Protein 4E6W (pdb70)

Nearest PDB structures (foldseek):
  4e6w-assembly1_B  TM=1.003E+00  e=3.455E-70  Escherichia coli O6
  4e6w-assembly1_A  TM=1.002E+00  e=1.291E-66  Escherichia coli O6
  3o3v-assembly3_C  TM=1.001E+00  e=1.447E-66  Escherichia coli IHE3034
  7mdf-assembly1_A-2  TM=9.915E-01  e=4.225E-62  Escherichia coli CFT073
  7mdc-assembly1_A  TM=9.924E-01  e=1.251E-61  Escherichia coli

Foldseek 3Di:
DDLLCLVVVLCVVFQFQWKWKWKDFLRDIDIDTDHALEPVVRHGTDQLAKFWQAQLLQLLLLLLQLLCVLVVLDDQADWLCVQLVLAWEDEPPGTATDGLVLLQFQQQQFDQCVQVQLCCVRVSRHHTYGNDHRLAAHDDHLLSSLSSQSSSCSSVVHHSFVSSVVVPCVVLVFPQKTQDQWDDDRPNYRFFWAPPPHIDGPRPDIRRNSSSSRTGIMHGPVSVVSVLCCLLPVPVPDPSSSSSSVQQQDFDQSYDADPVGNWGRGSSWIQDPVVASKIKDWRFDNGWIKIWIAGNVRSIIMIMITRGGGPSRHCSNVQSVCCVPPVHD/DDPLCLVVVLCVVFQFQWKWKWKDFQRDIDIDTDHALEDVVRHGTDQLAKFWQAQLLQLLLLLLVLLCVLVVLDDQAAWLCVLLVLAWEDEDPGTATEGLVLLQFQQAQFDQVVQVQQQPQPDLRRSCHHTYGNDHRLAAHDDHLLSSLSSQSSSCSSVVHHSFVSSVVVPCVVLVQPQKTQDQKQDDRPNYGFFFAPPVHTDTDRNDIGHNSSSSSIGIMGGVVSVVSVLVCLLPVPVPPPSSSSSSVQQQDFDQSYDADPVGNWGRGRSWTADPDLASKIKDKRFDNGKIKIWIAHNVRRIIMIMITRGGGPSRHCSVVQSVVCVPPVHD/DDVLCLVVVLCVVQVFQWKWKWKDFQRDIDIDTDHALEVVVRHGTDQLAKFWQAQLLQLLLLLLVLLCVLVVLDDQADWLCVLLVLQWEPEDPGTATDGLVLLQFQQAQFDQVVQVQQQPAPACSVSNHYGYGNDHRLAAHDDHLLSSLSSQSSSCSSVVHHSFVSSCVVPCPVLVQVQKTQDQKPDDRPNYGFFAEVCRDTDPPDIGHNSSSSSIGIMGGPVSVVSVLVCLLDVPVPDPSSVSSSVQQQDFDQSHDADPPGNFGRGSSWTADPVVASKIKDKRFDNGKIKIWIAGNVRRIIMIMIGGYGGPSRHCSRVQSVCCVVPVHD

Radius of gyration: 37.97 Å; Cα contacts (8 Å, |Δi|>4): 2290; chains: 3; bounding box: 88×97×99 Å

Solvent-accessible surface area: 39982 Å² total; per-residue (Å²): 96,162,21,49,68,0,0,83,66,44,25,115,86,5,138,6,17,0,0,2,0,1,5,9,39,144,71,105,80,96,70,6,46,64,32,48,5,27,60,97,81,154,115,58,12,62,66,81,6,6,2,8,0,2,13,3,0,0,3,0,0,0,0,0,0,2,2,4,38,71,70,45,155,3,159,57,60,34,60,4,73,76,30,3,64,68,3,122,4,33,59,148,79,157,97,24,91,6,42,0,23,12,0,0,19,0,6,0,2,4,20,168,74,1,60,82,100,0,81,95,7,0,119,54,0,85,109,25,98,11,102,9,42,35,18,32,94,69,36,84,15,8,0,0,0,1,0,0,2,22,0,0,57,83,32,39,70,93,46,12,19,88,2,1,28,81,62,0,5,53,49,10,35,1,49,42,9,49,1,3,117,25,90,82,162,32,115,68,63,2,26,2,8,103,86,39,218,53,62,77,65,29,46,162,78,97,34,33,111,44,2,2,6,0,5,18,0,0,0,5,3,30,6,0,5,56,2,1,44,12,2,20,101,56,177,95,14,81,60,51,13,91,80,0,0,45,42,0,38,148,21,28,44,69,5,26,12,46,40,92,52,2,24,23,6,0,0,0,1,61,15,4,85,6,64,26,60,3,2,20,9,23,1,72,9,58,16,2,1,1,3,2,0,0,14,33,100,65,70,0,0,0,0,0,0,1,0,0,41,11,107,69,0,56,56,0,4,1,5,0,0,1,48,36,44,40,48,62,70,113,46,20,49,70,0,0,80,70,45,24,113,92,4,136,7,15,0,0,2,0,1,5,9,41,143,72,106,80,97,108,7,50,60,34,49,2,28,52,98,79,154,102,61,10,69,67,89,7,7,2,3,0,2,15,3,0,0,3,0,0,0,0,0,0,2,1,4,38,73,72,46,156,3,158,59,59,35,64,3,73,80,28,5,60,74,3,98,3,38,60,146,71,140,98,20,89,5,40,0,23,12,0,0,18,0,7,1,3,5,17,166,68,1,56,76,82,0,47,101,105,111,70,11,2,96,31,0,83,98,17,100,14,100,9,37,36,20,27,92,73,37,85,16,10,0,1,0,1,0,0,2,21,0,0,54,80,36,38,69,94,45,12,24,88,3,1,25,81,55,0,7,132,82,24,44,4,115,42,9,53,1,3,122,11,119,76,161,37,115,70,56,2,25,0,3,103,80,42,213,42,76,70,77,38,29,167,68,81,33,5,118,39,2,3,7,0,4,10,0,1,0,5,2,37,8,0,7,62,1,0,45,9,3,17,71,59,126,105,26,89,60,39,10,99,83,0,0,42,39,0,33,154,20,31,44,73,5,29,10,45,37,89,48,1,25,22,6,0,0,0,1,62,16,4,82,6,63,25,58,4,3,20,10,22,1,74,6,54,13,2,2,1,4,3,0,0,12,33,94,64,71,1,1,0,0,0,0,0,0,0,42,7,107,60,1,59,56,0,5,2,6,0,0,1,50,35,44,40,49,56,70,110,45,22,48,72,0,0,82,67,42,25,110,88,4,116,6,18,0,0,2,0,1,5,10,39,144,75,104,80,93,110,5,48,63,33,49,5,31,78,98,34,147,105,61,11,70,67,90,7,5,2,6,0,2,14,3,0,0,3,0,0,0,0,0,0,2,2,5,36,70,70,38,152,1,147,56,59,35,65,4,68,81,29,5,65,70,2,116,5,39,65,154,76,157,97,20,95,6,42,0,23,12,0,0,18,0,6,1,2,5,18,157,62,3,53,51,140,0,46,92,100,122,71,5,1,95,62,3,91,102,46,100,13,101,24,39,34,31,44,111,71,42,82,10,8,0,1,0,1,0,0,2,22,0,0,58,85,32,37,72,99,46,12,22,87,2,1,25,83,60,0,9,128,83,22,44,2,110,45,7,51,0,2,111,9,80,52,64,33,100,69,61,2,27,0,10,92,98,93,87,77,75,30,40,108,68,71,33,5,114,43,1,3,7,0,4,10,0,0,0,5,3,39,7,0,7,64,1,1,46,9,3,21,97,54,196,104,18,76,58,50,9,95,82,0,0,50,38,0,34,150,20,29,83,120,18,81,66,57,115,141,70,175,58,36,7,0,0,0,1,61,16,31,128,118,124,25,59,32,2,28,9,22,1,68,6,60,14,2,1,0,3,4,0,0,15,37,105,61,70,1,0,0,0,0,0,0,0,0,44,9,113,62,0,70,91,0,4,33,5,0,10,45,49,35,85,92,49,139,98

Secondary structure (DSSP, 8-state):
--HHHHHHHHHHHHT-SEEEEEEEETTEEEEEEEEEEETTTTEEP-TT-BEE-GGGGHHHHHHHHHHHHHHTS--TTSBGGGT-TT---EETTEE---BHHHHHTT-S---THHHHHH--HHHHTTT-B-SS-TTS-----TTHHHHHHHHHHHHHSS-HHHHIIIIIIHHHT-TT-EE-SSS---TTBPPPB--SSS--B-TTSPPPGGGIIIIIEEE-HHHHHHHHHHHH--TTS-HHHHHHHHHHT----SS--BTTB--EE-SS-EEE-TTS-EEEEEEEETTEEEEEEEEGGGTEEEEEEESB--HHHHHHHHHHHHHHHHS--/--HHHHHHHHHHHHT-SEEEEEEEETTEEEEEEEEEEETTTTEEP-TT-BEE-GGGGHHHHHHHHHHHHHTTS--TTSBGGGTSTT--EEETTEEPP-BHHHHHTT-S---THHHHHHS----HHHHSTTEE-SS-TTS-----THHHHHHHHHHHHHHSS-HHHHIIIIIIHHHT-TT-EE--SS---TTBPPPB--SSS--B-TTSPPPGGGHHHH-EEE-HHHHHHHHHHHH--TTS-HHHHHHHHHHT-----S---SS---EE-SSSEEE-TTS-EEEEEEEETTEEEEEEEEGGGTEEEEEEESB--HHHHHHHHHHHHHHHHS--/--HHHHHHHHHHHHT-SEEEEEEEETTEEEEEEEEEEETTTTEE--TT-BEE-GGGGHHHHHHHHHHHHHTTS--TTSBGGGT-TT--EEETTEEPP-BHHHHHTT-S---TTHHHHHS----HHHHSTTEE-SS-TTS-----THHHHHHHHHHHHHHSS-HHHHIIIIIIHHHT-TT-EE--SS---TTBPPPB-----B-TTSPPPGGGHHHH-EEE-HHHHHHHHHHHH--TTS-HHHHHHHHHHT----SS---SS---EE-SSSEEE-TTS-EEEEEEEETTEEEEEEEEGGGTEEEEEEESB--HHHHHHHHHHHHHHHHS--

InterPro domains:
  IPR001466 Beta-lactamase-related [PF00144] (45-355)
  IPR001586 Beta-lactamase, class-C active site [PS00336] (91-98)
  IPR012338 Beta-lactamase/transpeptidase-like [G3DSA:3.40.710.10] (41-376)
  IPR012338 Beta-lactamase/transpeptidase-like [SSF56601] (40-357)
  IPR050491 Beta-lactamase AmpC-like [PTHR46825] (40-356)

B-factor: mean 27.42, std 18.65, range [2.0, 95.78]

Sequence (991 aa):
ERLSTLIHQRMQEAKVPALSVSVTIKGVRQRFVYGVADVASQKANTLDTVYELGSMSKAFTGLVVQILIQEGRLRQGDDIITYLPEMRLNYQGKPASLTVADFLYHTSGLPFSTLARLEAVAQQLRNENLLFAPGAKFSYASANYDVLGAVIENVTGKTFTEVIAERLTQPLGMSATVAVKGDEIIVNKASGYKLGFGKPVLFHAPLARNHVPAAYIHSTLPDMEIWIDAWLHRKALPATLREAMSNSWRGNSDVPLAADNRILYASGWFIDQNQGPYISHGGQNPNFSSCIALRPDQQIGIVALANMNSNLILQLCADIDNYLRIGKYERLSTLIHQRMQEAKVPALSVSVTIKGVRQRFVYGVADVASQKANTLDTVYELGSMSKAFTGLVVQILIQEGRLRQGDDIITYLPEMRLNYQGKPASLTVADFLYHTSGLPFSTLARLENPSAVAQQLRNENLLFAPGAKFSYASANYDVLGAVIENVTGKTFTEVIAERLTQPLGMSATVAVKGDEIIVNKASGYKLGFGKPVLFHAPLARNHVPAAYIHSTLPDMEIWIDAWLHRKALPATLREAMSNSWRGNSDVPLAADNRILYASGWFIDQNQGPYISHGGQNPNFSSCIALRPDQQIGIVALANMNSNLILQLCADIDNYLRIGKYERLSTLIHQRMQEAKVPALSVSVTIKGVRQRFVYGVADVASQKANTLDTVYELGSMSKAFTGLVVQILIQEGRLRQGDDIITYLPEMRLNYQGKPASLTVADFLYHTSGLPFSTLARLENPSAVAQQLRNENLLFAPGAKFSYASANYDVLGAVIENVTGKTFTEVIAERLTQPLGMSATVAVKGDEIIVNKASGYKLGKPVLFHAPLARNHVPAAYIHSTLPDMEIWIDAWLHRKALPATLREAMSNSWRGNSDVPLAADNRILYASGWFIDQNQGPYISHGGQNPNFSSCIALRPDQQIGIVALANMNSNLILQLCADIDNYLRIGKY

Organism: Escherichia coli O6:H1 (strain CFT073 / ATCC 700928 / UPEC) (NCBI:txid199310)

Structure (mmCIF, N/CA/C/O backbone):
data_4E6W
#
_entry.id   4E6W
#
_cell.length_a   104.490
_cell.length_b   149.360
_cell.length_c   88.240
_cell.angle_alpha   90.00
_cell.angle_beta   124.21
_cell.angle_gamma   90.00
#
_symmetry.space_group_name_H-M   'C 1 2 1'
#
loop_
_entity.id
_entity.type
_entity.pdbx_description
1 polymer 'ClbP peptidase'
2 non-polymer 'M-AMINOPHENYLBORONIC ACID'
3 non-polymer 'PHOSPHATE ION'
4 water water
#
loop_
_atom_site.group_PDB
_atom_site.id
_atom_site.type_symbol
_atom_site.label_atom_id
_atom_site.label_alt_id
_atom_site.label_comp_id
_atom_site.label_asym_id
_atom_site.label_entity_id
_atom_site.label_seq_id
_atom_site.pdbx_PDB_ins_code
_atom_site.Cartn_x
_atom_site.Cartn_y
_atom_site.Cartn_z
_atom_site.occupancy
_atom_site.B_iso_or_equiv
_atom_site.auth_seq_id
_atom_site.auth_comp_id
_atom_site.auth_asym_id
_atom_site.auth_atom_id
_atom_site.pdbx_PDB_model_num
ATOM 1 N N . GLU A 1 1 ? 17.513 -34.951 -50.530 1.00 40.93 41 GLU A N 1
ATOM 2 C CA . GLU A 1 1 ? 18.685 -35.842 -50.206 1.00 40.64 41 GLU A CA 1
ATOM 3 C C . GLU A 1 1 ? 19.429 -35.310 -48.994 1.00 39.42 41 GLU A C 1
ATOM 4 O O . GLU A 1 1 ? 20.171 -36.024 -48.303 1.00 40.08 41 GLU A O 1
ATOM 6 N N . ARG A 1 2 ? 19.238 -34.024 -48.763 1.00 38.14 42 ARG A N 1
ATOM 7 C CA . ARG A 1 2 ? 19.875 -33.330 -47.659 1.00 36.29 42 ARG A CA 1
ATOM 8 C C . ARG A 1 2 ? 18.839 -32.962 -46.581 1.00 32.45 42 ARG A C 1
ATOM 9 O O . ARG A 1 2 ? 17.704 -32.585 -46.883 1.00 31.26 42 ARG A O 1
ATOM 17 N N . LEU A 1 3 ? 19.234 -33.083 -45.320 1.00 28.61 43 LEU A N 1
ATOM 18 C CA . LEU A 1 3 ? 18.333 -32.746 -44.226 1.00 25.64 43 LEU A CA 1
ATOM 19 C C . LEU A 1 3 ? 17.817 -31.322 -44.417 1.00 24.80 43 LEU A C 1
ATOM 20 O O . LEU A 1 3 ? 16.614 -31.080 -44.323 1.00 23.42 43 LEU A O 1
ATOM 25 N N . SER A 1 4 ? 18.730 -30.410 -44.738 1.00 23.43 44 SER A N 1
ATOM 26 C CA . SER A 1 4 ? 18.399 -29.025 -44.985 1.00 25.40 44 SER A CA 1
ATOM 27 C C . SER A 1 4 ? 17.375 -28.878 -46.111 1.00 24.25 44 SER A C 1
ATOM 28 O O . SER A 1 4 ? 16.425 -28.126 -45.998 1.00 25.49 44 SER A O 1
ATOM 31 N N . THR A 1 5 ? 17.531 -29.636 -47.180 1.00 24.43 45 THR A N 1
ATOM 32 C CA . THR A 1 5 ? 16.485 -29.696 -48.206 1.00 23.84 45 THR A CA 1
ATOM 33 C C . THR A 1 5 ? 15.147 -30.148 -47.673 1.00 21.69 45 THR A C 1
ATOM 34 O O . THR A 1 5 ? 14.130 -29.518 -47.945 1.00 21.86 45 THR A O 1
ATOM 38 N N . LEU A 1 6 ? 15.149 -31.236 -46.909 1.00 20.35 46 LEU A N 1
ATOM 39 C CA . LEU A 1 6 ? 13.908 -31.796 -46.318 1.00 19.56 46 LEU A CA 1
ATOM 40 C C . LEU A 1 6 ? 13.176 -30.758 -45.484 1.00 18.47 46 LEU A C 1
ATOM 41 O O . LEU A 1 6 ? 11.979 -30.476 -45.667 1.00 18.52 46 LEU A O 1
ATOM 46 N N . ILE A 1 7 ? 13.903 -30.172 -44.551 1.00 17.60 47 ILE A N 1
ATOM 47 C CA . ILE A 1 7 ? 13.262 -29.269 -43.597 1.00 17.40 47 ILE A CA 1
ATOM 48 C C . ILE A 1 7 ? 12.753 -28.037 -44.344 1.00 16.94 47 ILE A C 1
ATOM 49 O O . ILE A 1 7 ? 11.612 -27.620 -44.179 1.00 15.17 47 ILE A O 1
ATOM 54 N N . HIS A 1 8 ? 13.595 -27.480 -45.205 1.00 17.95 48 HIS A N 1
ATOM 55 C CA . HIS A 1 8 ? 13.202 -26.300 -45.963 1.00 20.05 48 HIS A CA 1
ATOM 56 C C . HIS A 1 8 ? 12.030 -26.593 -46.929 1.00 20.06 48 HIS A C 1
ATOM 57 O O . HIS A 1 8 ? 11.112 -25.786 -47.084 1.00 20.36 48 HIS A O 1
ATOM 64 N N . GLN A 1 9 ? 12.080 -27.745 -47.584 1.00 20.50 49 GLN A N 1
ATOM 65 C CA . GLN A 1 9 ? 10.971 -28.199 -48.429 1.00 22.96 49 GLN A CA 1
ATOM 66 C C . GLN A 1 9 ? 9.661 -28.237 -47.638 1.00 21.77 49 GLN A C 1
ATOM 67 O O . GLN A 1 9 ? 8.662 -27.692 -48.089 1.00 22.34 49 GLN A O 1
ATOM 73 N N . ARG A 1 10 ? 9.674 -28.901 -46.472 1.00 19.61 50 ARG A N 1
ATOM 74 C CA . ARG A 1 10 ? 8.487 -29.057 -45.615 1.00 17.45 50 ARG A CA 1
ATOM 75 C C . ARG A 1 10 ? 8.020 -27.734 -45.078 1.00 16.02 50 ARG A C 1
ATOM 76 O O . ARG A 1 10 ? 6.812 -27.479 -44.993 1.00 16.89 50 ARG A O 1
ATOM 84 N N . MET A 1 11 ? 8.951 -26.846 -44.745 1.00 15.38 51 MET A N 1
ATOM 85 C CA . MET A 1 11 ? 8.494 -25.514 -44.345 1.00 15.93 51 MET A CA 1
ATOM 86 C C . MET A 1 11 ? 7.749 -24.768 -45.451 1.00 16.94 51 MET A C 1
ATOM 87 O O . MET A 1 11 ? 6.768 -24.082 -45.168 1.00 16.89 51 MET A O 1
ATOM 92 N N . GLN A 1 12 ? 8.231 -24.843 -46.696 1.00 18.10 52 GLN A N 1
ATOM 93 C CA . GLN A 1 12 ? 7.501 -24.196 -47.811 1.00 21.64 52 GLN A CA 1
ATOM 94 C C . GLN A 1 12 ? 6.148 -24.876 -47.986 1.00 21.47 52 GLN A C 1
ATOM 95 O O . GLN A 1 12 ? 5.139 -24.208 -48.158 1.00 19.44 52 GLN A O 1
ATOM 101 N N . GLU A 1 13 ? 6.121 -26.210 -47.936 1.00 21.94 53 GLU A N 1
ATOM 102 C CA . GLU A 1 13 ? 4.834 -26.879 -48.116 1.00 23.91 53 GLU A CA 1
ATOM 103 C C . GLU A 1 13 ? 3.830 -26.420 -47.064 1.00 23.29 53 GLU A C 1
ATOM 104 O O . GLU A 1 13 ? 2.670 -26.237 -47.367 1.00 24.52 53 GLU A O 1
ATOM 110 N N . ALA A 1 14 ? 4.279 -26.253 -45.823 1.00 21.90 54 ALA A N 1
ATOM 111 C CA . ALA A 1 14 ? 3.379 -25.931 -44.711 1.00 20.44 54 ALA A CA 1
ATOM 112 C C . ALA A 1 14 ? 2.934 -24.465 -44.669 1.00 19.61 54 ALA A C 1
ATOM 113 O O . ALA A 1 14 ? 1.968 -24.155 -43.988 1.00 17.41 54 ALA A O 1
ATOM 115 N N . LYS A 1 15 ? 3.668 -23.564 -45.335 1.00 19.21 55 LYS A N 1
ATOM 116 C CA . LYS A 1 15 ? 3.319 -22.126 -45.358 1.00 18.59 55 LYS A CA 1
ATOM 117 C C . LYS A 1 15 ? 3.393 -21.477 -43.977 1.00 18.11 55 LYS A C 1
ATOM 118 O O . LYS A 1 15 ? 2.692 -20.505 -43.709 1.00 17.88 55 LYS A O 1
ATOM 124 N N . VAL A 1 16 ? 4.254 -21.999 -43.101 1.00 15.93 56 VAL A N 1
ATOM 125 C CA . VAL A 1 16 ? 4.495 -21.357 -41.823 1.00 15.00 56 VAL A CA 1
ATOM 126 C C . VAL A 1 16 ? 5.407 -20.150 -41.971 1.00 13.55 56 VAL A C 1
ATOM 127 O O . VAL A 1 16 ? 6.428 -20.228 -42.627 1.00 13.13 56 VAL A O 1
ATOM 131 N N . PRO A 1 17 ? 5.024 -19.024 -41.359 1.00 12.70 57 PRO A N 1
ATOM 132 C CA . PRO A 1 17 ? 5.873 -17.854 -41.496 1.00 14.04 57 PRO A CA 1
ATOM 133 C C . PRO A 1 17 ? 7.265 -18.072 -40.884 1.00 13.78 57 PRO A C 1
ATOM 134 O O . PRO A 1 17 ? 8.246 -17.620 -41.465 1.00 15.17 57 PRO A O 1
ATOM 138 N N . ALA A 1 18 ? 7.339 -18.711 -39.720 1.00 12.78 58 ALA A N 1
ATOM 139 C CA . ALA A 1 18 ? 8.633 -19.013 -39.069 1.00 11.39 58 ALA A CA 1
ATOM 140 C C . ALA A 1 18 ? 8.692 -20.492 -38.698 1.00 11.91 58 ALA A C 1
ATOM 141 O O . ALA A 1 18 ? 7.701 -21.076 -38.235 1.00 11.00 58 ALA A O 1
ATOM 143 N N . LEU A 1 19 ? 9.855 -21.093 -38.887 1.00 11.57 59 LEU A N 1
ATOM 144 C CA . LEU A 1 19 ? 10.071 -22.447 -38.435 1.00 11.93 59 LEU A CA 1
ATOM 145 C C . LEU A 1 19 ? 11.435 -22.521 -37.788 1.00 12.17 59 LEU A C 1
ATOM 146 O O . LEU A 1 19 ? 12.441 -22.070 -38.383 1.00 12.87 59 LEU A O 1
ATOM 151 N N . SER A 1 20 ? 11.468 -23.135 -36.606 1.00 9.79 60 SER A N 1
ATOM 152 C CA . SER A 1 20 ? 12.703 -23.401 -35.905 1.00 10.06 60 SER A CA 1
ATOM 153 C C . SER A 1 20 ? 12.816 -24.890 -35.582 1.00 9.57 60 SER A C 1
ATOM 154 O O . SER A 1 20 ? 11.921 -25.457 -34.983 1.00 9.60 60 SER A O 1
ATOM 157 N N . VAL A 1 21 ? 13.922 -25.504 -35.968 1.00 7.99 61 VAL A N 1
ATOM 158 C CA . VAL A 1 21 ? 14.095 -26.919 -35.798 1.00 9.04 61 VAL A CA 1
ATOM 159 C C . VAL A 1 21 ? 15.479 -27.165 -35.228 1.00 8.73 61 VAL A C 1
ATOM 160 O O . VAL A 1 21 ? 16.453 -26.548 -35.630 1.00 8.41 61 VAL A O 1
ATOM 164 N N . SER A 1 22 ? 15.550 -28.083 -34.279 1.00 8.63 62 SER A N 1
ATOM 165 C CA . SER A 1 22 ? 16.835 -28.529 -33.799 1.00 8.94 62 SER A CA 1
ATOM 166 C C . SER A 1 22 ? 16.902 -30.065 -33.838 1.00 8.88 62 SER A C 1
ATOM 167 O O . SER A 1 22 ? 15.978 -30.753 -33.400 1.00 8.90 62 SER A O 1
ATOM 170 N N . VAL A 1 23 ? 18.006 -30.589 -34.327 1.00 9.44 63 VAL A N 1
ATOM 171 C CA . VAL A 1 23 ? 18.164 -32.029 -34.492 1.00 11.33 63 VAL A CA 1
ATOM 172 C C . VAL A 1 23 ? 19.508 -32.472 -33.945 1.00 12.32 63 VAL A C 1
ATOM 173 O O . VAL A 1 23 ? 20.550 -31.965 -34.387 1.00 13.28 63 VAL A O 1
ATOM 177 N N . THR A 1 24 ? 19.485 -33.415 -33.012 1.00 12.50 64 THR A N 1
ATOM 178 C CA . THR A 1 24 ? 20.714 -33.936 -32.434 1.00 14.85 64 THR A CA 1
ATOM 179 C C . THR A 1 24 ? 20.814 -35.455 -32.623 1.00 16.26 64 THR A C 1
ATOM 180 O O . THR A 1 24 ? 19.815 -36.192 -32.528 1.00 18.16 64 THR A O 1
ATOM 184 N N . ILE A 1 25 ? 21.988 -35.905 -33.048 1.00 16.37 65 ILE A N 1
ATOM 185 C CA . ILE A 1 25 ? 22.233 -37.340 -33.226 1.00 15.98 65 ILE A CA 1
ATOM 186 C C . ILE A 1 25 ? 23.683 -37.618 -32.865 1.00 17.36 65 ILE A C 1
ATOM 187 O O . ILE A 1 25 ? 24.592 -36.994 -33.424 1.00 17.30 65 ILE A O 1
ATOM 192 N N . LYS A 1 26 ? 23.880 -38.519 -31.903 1.00 18.99 66 LYS A N 1
ATOM 193 C CA . LYS A 1 26 ? 25.227 -38.964 -31.521 1.00 19.78 66 LYS A CA 1
ATOM 194 C C . LYS A 1 26 ? 26.093 -37.785 -31.100 1.00 19.98 66 LYS A C 1
ATOM 195 O O . LYS A 1 26 ? 27.296 -37.753 -31.374 1.00 20.31 66 LYS A O 1
ATOM 201 N N . GLY A 1 27 ? 25.441 -36.842 -30.416 1.00 18.72 67 GLY A N 1
ATOM 202 C CA . GLY A 1 27 ? 26.051 -35.664 -29.824 1.00 18.97 67 GLY A CA 1
ATOM 203 C C . GLY A 1 27 ? 26.438 -34.613 -30.858 1.00 18.14 67 GLY A C 1
ATOM 204 O O . GLY A 1 27 ? 27.229 -33.741 -30.560 1.00 19.60 67 GLY A O 1
ATOM 205 N N . VAL A 1 28 ? 25.881 -34.713 -32.060 1.00 15.78 68 VAL A N 1
ATOM 206 C CA . VAL A 1 28 ? 26.050 -33.713 -33.081 1.00 15.17 68 VAL A CA 1
ATOM 207 C C . VAL A 1 28 ? 24.703 -33.007 -33.331 1.00 14.08 68 VAL A C 1
ATOM 208 O O . VAL A 1 28 ? 23.684 -33.663 -33.515 1.00 14.80 68 VAL A O 1
ATOM 212 N N . ARG A 1 29 ? 24.694 -31.680 -33.326 1.00 11.94 69 ARG A N 1
ATOM 213 C CA . ARG A 1 29 ? 23.411 -30.970 -33.316 1.00 12.38 69 ARG A CA 1
ATOM 214 C C . ARG A 1 29 ? 23.411 -29.933 -34.381 1.00 10.68 69 ARG A C 1
ATOM 215 O O . ARG A 1 29 ? 24.339 -29.132 -34.459 1.00 12.65 69 ARG A O 1
ATOM 223 N N . GLN A 1 30 ? 22.382 -29.951 -35.212 1.00 10.53 70 GLN A N 1
ATOM 224 C CA . GLN A 1 30 ? 22.198 -28.913 -36.223 1.00 9.90 70 GLN A CA 1
ATOM 225 C C . GLN A 1 30 ? 20.920 -28.139 -35.948 1.00 11.14 70 GLN A C 1
ATOM 226 O O . GLN A 1 30 ? 19.927 -28.739 -35.524 1.00 10.71 70 GLN A O 1
ATOM 232 N N . ARG A 1 31 ? 20.951 -26.834 -36.215 1.00 11.40 71 ARG A N 1
ATOM 233 C CA . ARG A 1 31 ? 19.817 -25.918 -35.995 1.00 13.06 71 ARG A CA 1
ATOM 234 C C . ARG A 1 31 ? 19.299 -25.404 -37.316 1.00 12.63 71 ARG A C 1
ATOM 235 O O . ARG A 1 31 ? 20.063 -25.161 -38.216 1.00 12.27 71 ARG A O 1
ATOM 243 N N . PHE A 1 32 ? 17.993 -25.239 -37.432 1.00 12.97 72 PHE A N 1
ATOM 244 C CA . PHE A 1 32 ? 17.460 -24.694 -38.673 1.00 14.57 72 PHE A CA 1
ATOM 245 C C . PHE A 1 32 ? 16.479 -23.616 -38.254 1.00 14.72 72 PHE A C 1
ATOM 246 O O . PHE A 1 32 ? 15.417 -23.922 -37.705 1.00 15.06 72 PHE A O 1
ATOM 254 N N . VAL A 1 33 ? 16.841 -22.359 -38.500 1.00 15.27 73 VAL A N 1
ATOM 255 C CA . VAL A 1 33 ? 16.003 -21.223 -38.093 1.00 16.92 73 VAL A CA 1
ATOM 256 C C . VAL A 1 33 ? 15.601 -20.447 -39.340 1.00 18.04 73 VAL A C 1
ATOM 257 O O . VAL A 1 33 ? 16.467 -19.882 -39.993 1.00 20.03 73 VAL A O 1
ATOM 261 N N . TYR A 1 34 ? 14.312 -20.447 -39.667 1.00 17.23 74 TYR A N 1
ATOM 262 C CA . TYR A 1 34 ? 13.825 -19.867 -40.915 1.00 17.90 74 TYR A CA 1
ATOM 263 C C . TYR A 1 34 ? 12.628 -18.945 -40.711 1.00 17.34 74 TYR A C 1
ATOM 264 O O . TYR A 1 34 ? 11.889 -19.074 -39.736 1.00 15.44 74 TYR A O 1
ATOM 273 N N . GLY A 1 35 ? 12.439 -18.022 -41.648 1.00 16.82 75 GLY A N 1
ATOM 274 C CA . GLY A 1 35 ? 11.249 -17.192 -41.680 1.00 16.43 75 GLY A CA 1
ATOM 275 C C . GLY A 1 35 ? 11.247 -15.985 -40.765 1.00 17.66 75 GLY A C 1
ATOM 276 O O . GLY A 1 35 ? 12.270 -15.612 -40.194 1.00 17.27 75 GLY A O 1
ATOM 277 N N . VAL A 1 36 ? 10.077 -15.367 -40.643 1.00 18.99 76 VAL A N 1
ATOM 278 C CA . VAL A 1 36 ? 9.902 -14.174 -39.826 1.00 18.93 76 VAL A CA 1
ATOM 279 C C . VAL A 1 36 ? 8.891 -14.418 -38.711 1.00 17.48 76 VAL A C 1
ATOM 280 O O . VAL A 1 36 ? 7.816 -14.968 -38.949 1.00 17.95 76 VAL A O 1
ATOM 284 N N . ALA A 1 37 ? 9.242 -14.015 -37.494 1.00 16.44 77 ALA A N 1
ATOM 285 C CA . ALA A 1 37 ? 8.345 -14.174 -36.356 1.00 16.68 77 ALA A CA 1
ATOM 286 C C . ALA A 1 37 ? 7.069 -13.368 -36.567 1.00 18.85 77 ALA A C 1
ATOM 287 O O . ALA A 1 37 ? 5.971 -13.835 -36.267 1.00 19.83 77 ALA A O 1
ATOM 289 N N . ASP A 1 38 ? 7.220 -12.154 -37.088 1.00 20.38 78 ASP A N 1
ATOM 290 C CA . ASP A 1 38 ? 6.078 -11.329 -37.460 1.00 20.92 78 ASP A CA 1
ATOM 291 C C . ASP A 1 38 ? 6.177 -10.957 -38.934 1.00 21.10 78 ASP A C 1
ATOM 292 O O . ASP A 1 38 ? 7.211 -10.468 -39.387 1.00 21.23 78 ASP A O 1
ATOM 297 N N . VAL A 1 39 ? 5.101 -11.181 -39.680 1.00 21.29 79 VAL A N 1
ATOM 298 C CA . VAL A 1 39 ? 5.111 -10.897 -41.119 1.00 21.51 79 VAL A CA 1
ATOM 299 C C . VAL A 1 39 ? 4.998 -9.393 -41.322 1.00 20.91 79 VAL A C 1
ATOM 300 O O . VAL A 1 39 ? 5.742 -8.822 -42.105 1.00 21.15 79 VAL A O 1
ATOM 304 N N . ALA A 1 40 ? 4.113 -8.757 -40.561 1.00 22.25 80 ALA A N 1
ATOM 305 C CA . ALA A 1 40 ? 3.753 -7.349 -40.828 1.00 24.13 80 ALA A CA 1
ATOM 306 C C . ALA A 1 40 ? 4.925 -6.439 -40.541 1.00 24.01 80 ALA A C 1
ATOM 307 O O . ALA A 1 40 ? 5.260 -5.602 -41.368 1.00 24.78 80 ALA A O 1
ATOM 309 N N . SER A 1 41 ? 5.554 -6.616 -39.386 1.00 23.65 81 SER A N 1
ATOM 310 C CA . SER A 1 41 ? 6.691 -5.786 -39.011 1.00 24.70 81 SER A CA 1
ATOM 311 C C . SER A 1 41 ? 8.048 -6.304 -39.506 1.00 23.42 81 SER A C 1
ATOM 312 O O . SER A 1 41 ? 9.071 -5.700 -39.234 1.00 22.39 81 SER A O 1
ATOM 315 N N . GLN A 1 42 ? 8.045 -7.413 -40.247 1.00 23.85 82 GLN A N 1
ATOM 316 C CA . GLN A 1 42 ? 9.279 -8.004 -40.816 1.00 24.59 82 GLN A CA 1
ATOM 317 C C . GLN A 1 42 ? 10.336 -8.409 -39.762 1.00 23.56 82 GLN A C 1
ATOM 318 O O . GLN A 1 42 ? 11.545 -8.335 -39.995 1.00 23.89 82 GLN A O 1
ATOM 324 N N . LYS A 1 43 ? 9.878 -8.854 -38.600 1.00 20.25 83 LYS A N 1
ATOM 325 C CA . LYS A 1 43 ? 10.806 -9.214 -37.584 1.00 19.30 83 LYS A CA 1
ATOM 326 C C . LYS A 1 43 ? 11.226 -10.679 -37.830 1.00 17.21 83 LYS A C 1
ATOM 327 O O . LYS A 1 43 ? 10.390 -11.585 -37.851 1.00 15.58 83 LYS A O 1
ATOM 333 N N . ALA A 1 44 ? 12.517 -10.875 -38.073 1.00 15.68 84 ALA A N 1
ATOM 334 C CA . ALA A 1 44 ? 13.056 -12.181 -38.436 1.00 16.26 84 ALA A CA 1
ATOM 335 C C . ALA A 1 44 ? 13.020 -13.190 -37.294 1.00 15.28 84 ALA A C 1
ATOM 336 O O . ALA A 1 44 ? 13.185 -12.830 -36.129 1.00 13.35 84 ALA A O 1
ATOM 338 N N . ASN A 1 45 ? 12.807 -14.454 -37.637 1.00 14.88 85 ASN A N 1
ATOM 339 C CA . ASN A 1 45 ? 12.897 -15.526 -36.660 1.00 14.63 85 ASN A CA 1
ATOM 340 C C . ASN A 1 45 ? 14.334 -15.616 -36.159 1.00 13.98 85 ASN A C 1
ATOM 341 O O . ASN A 1 45 ? 15.276 -15.562 -36.947 1.00 14.78 85 ASN A O 1
ATOM 346 N N . THR A 1 46 ? 14.495 -15.753 -34.848 1.00 14.86 86 THR A N 1
ATOM 347 C CA . THR A 1 46 ? 15.815 -15.792 -34.230 1.00 15.03 86 THR A CA 1
ATOM 348 C C . THR A 1 46 ? 15.842 -16.786 -33.079 1.00 14.25 86 THR A C 1
ATOM 349 O O . THR A 1 46 ? 14.796 -17.155 -32.548 1.00 14.58 86 THR A O 1
ATOM 353 N N . LEU A 1 47 ? 17.035 -17.229 -32.699 1.00 13.59 87 LEU A N 1
ATOM 354 C CA . LEU A 1 47 ? 17.148 -18.156 -31.599 1.00 14.66 87 LEU A CA 1
ATOM 355 C C . LEU A 1 47 ? 16.352 -17.741 -30.361 1.00 15.22 87 LEU A C 1
ATOM 356 O O . LEU A 1 47 ? 15.841 -18.587 -29.667 1.00 16.17 87 LEU A O 1
ATOM 361 N N . ASP A 1 48 ? 16.167 -16.449 -30.126 1.00 15.18 88 ASP A N 1
ATOM 362 C CA . ASP A 1 48 ? 15.363 -15.986 -29.007 1.00 14.49 88 ASP A CA 1
ATOM 363 C C . ASP A 1 48 ? 13.873 -15.937 -29.234 1.00 14.18 88 ASP A C 1
ATOM 364 O O . ASP A 1 48 ? 13.109 -15.669 -28.324 1.00 13.32 88 ASP A O 1
ATOM 369 N N . THR A 1 49 ? 13.432 -16.169 -30.455 1.00 14.17 89 THR A N 1
ATOM 370 C CA . THR A 1 49 ? 11.992 -16.161 -30.699 1.00 13.78 89 THR A CA 1
ATOM 371 C C . THR A 1 49 ? 11.261 -17.149 -29.793 1.00 14.36 89 THR A C 1
ATOM 372 O O . THR A 1 49 ? 11.694 -18.295 -29.671 1.00 13.60 89 THR A O 1
ATOM 376 N N . VAL A 1 50 ? 10.147 -16.717 -29.193 1.00 14.02 90 VAL A N 1
ATOM 377 C CA . VAL A 1 50 ? 9.416 -17.515 -28.237 1.00 13.17 90 VAL A CA 1
ATOM 378 C C . VAL A 1 50 ? 8.168 -18.052 -28.908 1.00 13.95 90 VAL A C 1
ATOM 379 O O . VAL A 1 50 ? 7.458 -17.303 -29.581 1.00 13.78 90 VAL A O 1
ATOM 383 N N . TYR A 1 51 ? 7.913 -19.345 -28.711 1.00 11.00 91 TYR A N 1
ATOM 384 C CA . TYR A 1 51 ? 6.795 -20.057 -29.327 1.00 10.74 91 TYR A CA 1
ATOM 385 C C . TYR A 1 51 ? 5.933 -20.756 -28.279 1.00 11.15 91 TYR A C 1
ATOM 386 O O . TYR A 1 51 ? 6.451 -21.282 -27.296 1.00 11.53 91 TYR A O 1
ATOM 395 N N . GLU A 1 52 ? 4.621 -20.772 -28.494 1.00 10.24 92 GLU A N 1
ATOM 396 C CA . GLU A 1 52 ? 3.728 -21.578 -27.666 1.00 12.71 92 GLU A CA 1
ATOM 397 C C . GLU A 1 52 ? 3.981 -23.063 -27.933 1.00 11.86 92 GLU A C 1
ATOM 398 O O . GLU A 1 52 ? 4.156 -23.469 -29.082 1.00 13.94 92 GLU A O 1
ATOM 404 N N . LEU A 1 53 ? 4.002 -23.869 -26.876 1.00 11.28 93 LEU A N 1
ATOM 405 C CA . LEU A 1 53 ? 4.280 -25.299 -27.010 1.00 11.88 93 LEU A CA 1
ATOM 406 C C . LEU A 1 53 ? 3.040 -26.171 -27.235 1.00 11.68 93 LEU A C 1
ATOM 407 O O . LEU A 1 53 ? 3.160 -27.370 -27.481 1.00 11.25 93 LEU A O 1
ATOM 412 N N . GLY A 1 54 ? 1.858 -25.571 -27.148 1.00 11.31 94 GLY A N 1
ATOM 413 C CA . GLY A 1 54 ? 0.621 -26.316 -27.231 1.00 10.34 94 GLY A CA 1
ATOM 414 C C . GLY A 1 54 ? 0.722 -27.567 -26.366 1.00 13.00 94 GLY A C 1
ATOM 415 O O . GLY A 1 54 ? 1.173 -27.495 -25.215 1.00 10.82 94 GLY A O 1
ATOM 416 N N . SER A 1 55 ? 0.335 -28.717 -26.922 1.00 11.21 95 SER A N 1
ATOM 417 C CA . SER A 1 55 ? 0.234 -29.943 -26.130 1.00 12.33 95 SER A CA 1
ATOM 418 C C . SER A 1 55 ? 1.587 -30.429 -25.671 1.00 11.74 95 SER A C 1
ATOM 419 O O . SER A 1 55 ? 1.659 -31.313 -24.817 1.00 10.99 95 SER A O 1
ATOM 422 N N . MET A 1 56 ? 2.645 -29.837 -26.202 1.00 10.77 96 MET A N 1
ATOM 423 C CA . MET A 1 56 ? 3.984 -30.208 -25.798 1.00 12.00 96 MET A CA 1
ATOM 424 C C . MET A 1 56 ? 4.060 -29.914 -24.311 1.00 12.81 96 MET A C 1
ATOM 425 O O . MET A 1 56 ? 4.748 -30.605 -23.559 1.00 11.82 96 MET A O 1
ATOM 430 N N . SER A 1 57 ? 3.363 -28.862 -23.896 1.00 11.28 97 SER A N 1
ATOM 431 C CA . SER A 1 57 ? 3.375 -28.451 -22.506 1.00 13.54 97 SER A CA 1
ATOM 432 C C . SER A 1 57 ? 3.183 -29.684 -21.628 1.00 12.86 97 SER A C 1
ATOM 433 O O . SER A 1 57 ? 3.785 -29.796 -20.559 1.00 11.33 97 SER A O 1
ATOM 436 N N . LYS A 1 58 ? 2.328 -30.601 -22.078 1.00 11.75 98 LYS A N 1
ATOM 437 C CA . LYS A 1 58 ? 1.892 -31.734 -21.233 1.00 10.10 98 LYS A CA 1
ATOM 438 C C . LYS A 1 58 ? 3.038 -32.541 -20.626 1.00 10.88 98 LYS A C 1
ATOM 439 O O . LYS A 1 58 ? 2.947 -33.013 -19.484 1.00 10.94 98 LYS A O 1
ATOM 445 N N . ALA A 1 59 ? 4.139 -32.678 -21.354 1.00 8.88 99 ALA A N 1
ATOM 446 C CA . ALA A 1 59 ? 5.289 -33.358 -20.747 1.00 10.54 99 ALA A CA 1
ATOM 447 C C . ALA A 1 59 ? 5.890 -32.669 -19.520 1.00 11.23 99 ALA A C 1
ATOM 448 O O . ALA A 1 59 ? 6.505 -33.329 -18.670 1.00 11.74 99 ALA A O 1
ATOM 450 N N . PHE A 1 60 ? 5.738 -31.341 -19.428 1.00 12.09 100 PHE A N 1
ATOM 451 C CA . PHE A 1 60 ? 6.258 -30.572 -18.284 1.00 12.03 100 PHE A CA 1
ATOM 452 C C . PHE A 1 60 ? 5.311 -30.856 -17.127 1.00 13.18 100 PHE A C 1
ATOM 453 O O . PHE A 1 60 ? 5.740 -31.248 -16.058 1.00 14.68 100 PHE A O 1
ATOM 461 N N . THR A 1 61 ? 4.013 -30.685 -17.358 1.00 13.25 101 THR A N 1
ATOM 462 C CA . THR A 1 61 ? 3.005 -30.996 -16.355 1.00 13.85 101 THR A CA 1
ATOM 463 C C . THR A 1 61 ? 3.142 -32.436 -15.849 1.00 14.98 101 THR A C 1
ATOM 464 O O . THR A 1 61 ? 3.065 -32.699 -14.625 1.00 14.85 101 THR A O 1
ATOM 468 N N . GLY A 1 62 ? 3.326 -33.368 -16.785 1.00 13.94 102 GLY A N 1
ATOM 469 C CA . GLY A 1 62 ? 3.358 -34.788 -16.430 1.00 13.22 102 GLY A CA 1
ATOM 470 C C . GLY A 1 62 ? 4.593 -35.101 -15.590 1.00 12.45 102 GLY A C 1
ATOM 471 O O . GLY A 1 62 ? 4.542 -35.885 -14.622 1.00 11.54 102 GLY A O 1
ATOM 472 N N . LEU A 1 63 ? 5.713 -34.503 -15.969 1.00 11.84 103 LEU A N 1
ATOM 473 C CA . LEU A 1 63 ? 6.939 -34.734 -15.243 1.00 12.85 103 LEU A CA 1
ATOM 474 C C . LEU A 1 63 ? 6.793 -34.173 -13.813 1.00 14.92 103 LEU A C 1
ATOM 475 O O . LEU A 1 63 ? 7.245 -34.781 -12.837 1.00 14.73 103 LEU A O 1
ATOM 480 N N . VAL A 1 64 ? 6.137 -33.023 -13.682 1.00 16.65 104 VAL A N 1
ATOM 481 C CA . VAL A 1 64 ? 5.943 -32.458 -12.355 1.00 17.20 104 VAL A CA 1
ATOM 482 C C . VAL A 1 64 ? 5.081 -33.371 -11.480 1.00 17.86 104 VAL A C 1
ATOM 483 O O . VAL A 1 64 ? 5.447 -33.653 -10.339 1.00 18.97 104 VAL A O 1
ATOM 487 N N . VAL A 1 65 ? 3.962 -33.846 -12.023 1.00 18.28 105 VAL A N 1
ATOM 488 C CA . VAL A 1 65 ? 3.143 -34.857 -11.356 1.00 17.26 105 VAL A CA 1
ATOM 489 C C . VAL A 1 65 ? 4.005 -36.051 -10.890 1.00 19.16 105 VAL A C 1
ATOM 490 O O . VAL A 1 65 ? 3.868 -36.530 -9.750 1.00 20.95 105 VAL A O 1
ATOM 494 N N . GLN A 1 66 ? 4.916 -36.513 -11.745 1.00 18.77 106 GLN A N 1
ATOM 495 C CA . GLN A 1 66 ? 5.750 -37.674 -11.423 1.00 18.08 106 GLN A CA 1
ATOM 496 C C . GLN A 1 66 ? 6.805 -37.310 -10.398 1.00 19.82 106 GLN A C 1
ATOM 497 O O . GLN A 1 66 ? 7.241 -38.164 -9.628 1.00 19.41 106 GLN A O 1
ATOM 503 N N . ILE A 1 67 ? 7.221 -36.047 -10.386 1.00 20.22 107 ILE A N 1
ATOM 504 C CA . ILE A 1 67 ? 8.092 -35.573 -9.319 1.00 20.67 107 ILE A CA 1
ATOM 505 C C . ILE A 1 67 ? 7.361 -35.631 -7.980 1.00 21.25 107 ILE A C 1
ATOM 506 O O . ILE A 1 67 ? 7.936 -36.086 -7.003 1.00 22.12 107 ILE A O 1
ATOM 511 N N . LEU A 1 68 ? 6.106 -35.186 -7.939 1.00 21.81 108 LEU A N 1
ATOM 512 C CA . LEU A 1 68 ? 5.326 -35.221 -6.696 1.00 21.55 108 LEU A CA 1
ATOM 513 C C . LEU A 1 68 ? 5.123 -36.669 -6.255 1.00 23.29 108 LEU A C 1
ATOM 514 O O . LEU A 1 68 ? 5.356 -36.992 -5.091 1.00 24.86 108 LEU A O 1
ATOM 519 N N . ILE A 1 69 ? 4.743 -37.550 -7.185 1.00 23.32 109 ILE A N 1
ATOM 520 C CA . ILE A 1 69 ? 4.707 -38.982 -6.894 1.00 22.87 109 ILE A CA 1
ATOM 521 C C . ILE A 1 69 ? 6.038 -39.535 -6.348 1.00 23.95 109 ILE A C 1
ATOM 522 O O . ILE A 1 69 ? 6.042 -40.249 -5.354 1.00 23.90 109 ILE A O 1
ATOM 527 N N . GLN A 1 70 ? 7.160 -39.212 -6.974 1.00 23.69 110 GLN A N 1
ATOM 528 C CA . GLN A 1 70 ? 8.433 -39.695 -6.474 1.00 25.23 110 GLN A CA 1
ATOM 529 C C . GLN A 1 70 ? 8.695 -39.232 -5.013 1.00 27.52 110 GLN A C 1
ATOM 530 O O . GLN A 1 70 ? 9.228 -39.977 -4.211 1.00 28.47 110 GLN A O 1
ATOM 536 N N . GLU A 1 71 ? 8.300 -38.012 -4.666 1.00 29.11 111 GLU A N 1
ATOM 537 C CA . GLU A 1 71 ? 8.523 -37.458 -3.319 1.00 30.82 111 GLU A CA 1
ATOM 538 C C . GLU A 1 71 ? 7.548 -37.998 -2.302 1.00 29.62 111 GLU A C 1
ATOM 539 O O . GLU A 1 71 ? 7.677 -37.712 -1.123 1.00 30.63 111 GLU A O 1
ATOM 545 N N . GLY A 1 72 ? 6.551 -38.731 -2.758 1.00 29.45 112 GLY A N 1
ATOM 546 C CA . GLY A 1 72 ? 5.594 -39.311 -1.840 1.00 29.32 112 GLY A CA 1
ATOM 547 C C . GLY A 1 72 ? 4.379 -38.445 -1.593 1.00 29.94 112 GLY A C 1
ATOM 548 O O . GLY A 1 72 ? 3.476 -38.846 -0.846 1.00 30.37 112 GLY A O 1
ATOM 549 N N . ARG A 1 73 ? 4.301 -37.283 -2.242 1.00 28.76 113 ARG A N 1
ATOM 550 C CA . ARG A 1 73 ? 3.181 -36.373 -1.938 1.00 28.44 113 ARG A CA 1
ATOM 551 C C . ARG A 1 73 ? 1.896 -36.676 -2.668 1.00 27.84 113 ARG A C 1
ATOM 552 O O . ARG A 1 73 ? 0.870 -36.028 -2.433 1.00 27.52 113 ARG A O 1
ATOM 560 N N . LEU A 1 74 ? 1.956 -37.654 -3.570 1.00 26.91 114 LEU A N 1
ATOM 561 C CA . LEU A 1 74 ? 0.864 -37.897 -4.498 1.00 26.54 114 LEU A CA 1
ATOM 562 C C . LEU A 1 74 ? 0.973 -39.329 -4.989 1.00 23.76 114 LEU A C 1
ATOM 563 O O . LEU A 1 74 ? 2.050 -39.890 -4.990 1.00 22.80 114 LEU A O 1
ATOM 568 N N . ARG A 1 75 ? -0.139 -39.914 -5.401 1.00 24.00 115 ARG A N 1
ATOM 569 C CA . ARG A 1 75 ? -0.123 -41.217 -6.057 1.00 24.94 115 ARG A CA 1
ATOM 570 C C . ARG A 1 75 ? -1.133 -41.272 -7.188 1.00 24.43 115 ARG A C 1
ATOM 571 O O . ARG A 1 75 ? -2.243 -40.725 -7.074 1.00 23.63 115 ARG A O 1
ATOM 579 N N . GLN A 1 76 ? -0.732 -41.930 -8.273 1.00 24.03 116 GLN A N 1
ATOM 580 C CA . GLN A 1 76 ? -1.591 -42.171 -9.432 1.00 25.88 116 GLN A CA 1
ATOM 581 C C . GLN A 1 76 ? -2.926 -42.695 -9.063 1.00 24.06 116 GLN A C 1
ATOM 582 O O . GLN A 1 76 ? -3.897 -42.322 -9.684 1.00 23.76 116 GLN A O 1
ATOM 588 N N . GLY A 1 77 ? -2.968 -43.591 -8.074 1.00 25.17 117 GLY A N 1
ATOM 589 C CA . GLY A 1 77 ? -4.228 -44.221 -7.683 1.00 25.39 117 GLY A CA 1
ATOM 590 C C . GLY A 1 77 ? -5.167 -43.332 -6.874 1.00 25.75 117 GLY A C 1
ATOM 591 O O . GLY A 1 77 ? -6.328 -43.687 -6.683 1.00 26.02 117 GLY A O 1
ATOM 592 N N . ASP A 1 78 ? -4.687 -42.173 -6.411 1.00 26.39 118 ASP A N 1
ATOM 593 C CA . ASP A 1 78 ? -5.499 -41.280 -5.567 1.00 27.58 118 ASP A CA 1
ATOM 594 C C . ASP A 1 78 ? -6.766 -40.862 -6.256 1.00 28.17 118 ASP A C 1
ATOM 595 O O . ASP A 1 78 ? -6.764 -40.549 -7.459 1.00 29.20 118 ASP A O 1
ATOM 600 N N . ASP A 1 79 ? -7.842 -40.823 -5.480 1.00 28.49 119 ASP A N 1
ATOM 601 C CA . ASP A 1 79 ? -9.103 -40.268 -5.927 1.00 29.03 119 ASP A CA 1
ATOM 602 C C . ASP A 1 79 ? -8.945 -38.786 -6.271 1.00 29.46 119 ASP A C 1
ATOM 603 O O . ASP A 1 79 ? -8.367 -38.030 -5.491 1.00 29.33 119 ASP A O 1
ATOM 608 N N . ILE A 1 80 ? -9.458 -38.365 -7.434 1.00 29.95 120 ILE A N 1
ATOM 609 C CA . ILE A 1 80 ? -9.289 -36.970 -7.860 1.00 29.29 120 ILE A CA 1
ATOM 610 C C . ILE A 1 80 ? -9.991 -36.042 -6.853 1.00 32.26 120 ILE A C 1
ATOM 611 O O . ILE A 1 80 ? -9.576 -34.903 -6.649 1.00 31.60 120 ILE A O 1
ATOM 616 N N . ILE A 1 81 ? -11.050 -36.572 -6.239 1.00 34.62 121 ILE A N 1
ATOM 617 C CA . ILE A 1 81 ? -11.956 -35.855 -5.356 1.00 37.80 121 ILE A CA 1
ATOM 618 C C . ILE A 1 81 ? -11.167 -35.278 -4.189 1.00 38.41 121 ILE A C 1
ATOM 619 O O . ILE A 1 81 ? -11.545 -34.253 -3.650 1.00 39.41 121 ILE A O 1
ATOM 624 N N . THR A 1 82 ? -10.075 -35.916 -3.800 1.00 38.57 122 THR A N 1
ATOM 625 C CA . THR A 1 82 ? -9.334 -35.380 -2.689 1.00 40.39 122 THR A CA 1
ATOM 626 C C . THR A 1 82 ? -8.681 -34.036 -3.035 1.00 41.39 122 THR A C 1
ATOM 627 O O . THR A 1 82 ? -8.506 -33.185 -2.147 1.00 42.97 122 THR A O 1
ATOM 631 N N . TYR A 1 83 ? -8.320 -33.831 -4.305 1.00 40.68 123 TYR A N 1
ATOM 632 C CA . TYR A 1 83 ? -7.630 -32.603 -4.702 1.00 39.50 123 TYR A CA 1
ATOM 633 C C . TYR A 1 83 ? -8.575 -31.600 -5.321 1.00 39.94 123 TYR A C 1
ATOM 634 O O . TYR A 1 83 ? -8.398 -30.398 -5.165 1.00 41.12 123 TYR A O 1
ATOM 643 N N . LEU A 1 84 ? -9.591 -32.085 -6.014 1.00 40.40 124 LEU A N 1
ATOM 644 C CA . LEU A 1 84 ? -10.579 -31.195 -6.606 1.00 41.71 124 LEU A CA 1
ATOM 645 C C . LEU A 1 84 ? -11.968 -31.592 -6.107 1.00 43.02 124 LEU A C 1
ATOM 646 O O . LEU A 1 84 ? -12.744 -32.216 -6.851 1.00 40.43 124 LEU A O 1
ATOM 651 N N . PRO A 1 85 ? -12.280 -31.236 -4.835 1.00 45.21 125 PRO A N 1
ATOM 652 C CA . PRO A 1 85 ? -13.511 -31.697 -4.162 1.00 46.90 125 PRO A CA 1
ATOM 653 C C . PRO A 1 85 ? -14.739 -31.284 -4.939 1.00 48.94 125 PRO A C 1
ATOM 654 O O . PRO A 1 85 ? -15.692 -32.041 -5.045 1.00 50.10 125 PRO A O 1
ATOM 658 N N . GLU A 1 86 ? -14.700 -30.093 -5.505 1.00 51.96 126 GLU A N 1
ATOM 659 C CA . GLU A 1 86 ? -15.869 -29.517 -6.142 1.00 55.33 126 GLU A CA 1
ATOM 660 C C . GLU A 1 86 ? -16.269 -30.234 -7.461 1.00 56.34 126 GLU A C 1
ATOM 661 O O . GLU A 1 86 ? -17.449 -30.262 -7.831 1.00 56.68 126 GLU A O 1
ATOM 667 N N . MET A 1 87 ? -15.293 -30.842 -8.140 1.00 57.74 127 MET A N 1
ATOM 668 C CA . MET A 1 87 ? -15.488 -31.417 -9.478 1.00 58.42 127 MET A CA 1
ATOM 669 C C . MET A 1 87 ? -16.102 -32.798 -9.443 1.00 58.81 127 MET A C 1
ATOM 670 O O . MET A 1 87 ? -15.460 -33.770 -9.037 1.00 59.68 127 MET A O 1
ATOM 675 N N . ARG A 1 88 ? -17.343 -32.875 -9.901 1.00 58.63 128 ARG A N 1
ATOM 676 C CA . ARG A 1 88 ? -18.106 -34.105 -9.858 1.00 58.51 128 ARG A CA 1
ATOM 677 C C . ARG A 1 88 ? -18.586 -34.397 -11.276 1.00 57.51 128 ARG A C 1
ATOM 678 O O . ARG A 1 88 ? -19.182 -33.537 -11.939 1.00 56.93 128 ARG A O 1
ATOM 686 N N . LEU A 1 89 ? -18.301 -35.607 -11.747 1.00 56.01 129 LEU A N 1
ATOM 687 C CA . LEU A 1 89 ? -18.566 -35.944 -13.132 1.00 54.79 129 LEU A CA 1
ATOM 688 C C . LEU A 1 89 ? -19.446 -37.154 -13.136 1.00 54.57 129 LEU A C 1
ATOM 689 O O . LEU A 1 89 ? -19.406 -37.954 -12.207 1.00 54.57 129 LEU A O 1
ATOM 694 N N . ASN A 1 90 ? -20.232 -37.286 -14.192 1.00 54.22 130 ASN A N 1
ATOM 695 C CA . ASN A 1 90 ? -21.207 -38.354 -14.278 1.00 54.27 130 ASN A CA 1
ATOM 696 C C . ASN A 1 90 ? -20.963 -39.248 -15.495 1.00 54.10 130 ASN A C 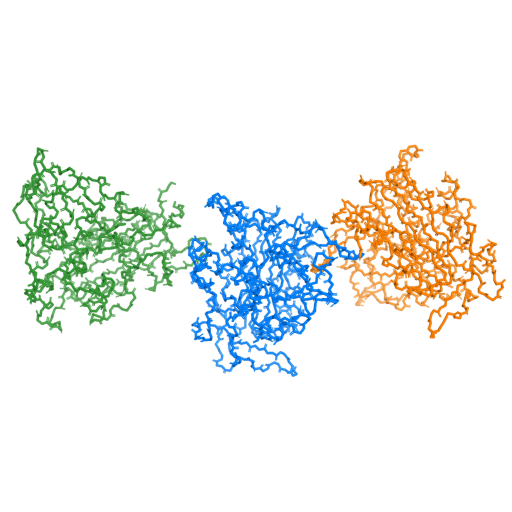1
ATOM 697 O O . ASN A 1 90 ? -20.526 -38.791 -16.566 1.00 54.03 130 ASN A O 1
ATOM 702 N N . TYR A 1 91 ? -21.238 -40.531 -15.311 1.00 53.36 131 TYR A N 1
ATOM 703 C CA . TYR A 1 91 ? -21.280 -41.452 -16.411 1.00 53.07 131 TYR A CA 1
ATOM 704 C C . TYR A 1 91 ? -22.651 -42.076 -16.432 1.00 54.29 131 TYR A C 1
ATOM 705 O O . TYR A 1 91 ? -23.095 -42.601 -15.414 1.00 53.83 131 TYR A O 1
ATOM 714 N N . GLN A 1 92 ? -23.354 -41.964 -17.551 1.00 56.37 132 GLN A N 1
ATOM 715 C CA . GLN A 1 92 ? -24.700 -42.508 -17.633 1.00 57.89 132 GLN A CA 1
ATOM 716 C C . GLN A 1 92 ? -25.576 -41.920 -16.531 1.00 58.86 132 GLN A C 1
ATOM 717 O O . GLN A 1 92 ? -25.624 -40.705 -16.340 1.00 59.13 132 GLN A O 1
ATOM 723 N N . GLY A 1 93 ? -26.260 -42.798 -15.808 1.00 59.77 133 GLY A N 1
ATOM 724 C CA . GLY A 1 93 ? -27.130 -42.413 -14.711 1.00 61.20 133 GLY A CA 1
ATOM 725 C C . GLY A 1 93 ? -26.493 -41.754 -13.500 1.00 61.52 133 GLY A C 1
ATOM 726 O O . GLY A 1 93 ? -27.065 -40.825 -12.929 1.00 61.78 133 GLY A O 1
ATOM 727 N N . LYS A 1 94 ? -25.324 -42.234 -13.092 1.00 61.45 134 LYS A N 1
ATOM 728 C CA . LYS A 1 94 ? -24.737 -41.829 -11.815 1.00 61.63 134 LYS A CA 1
ATOM 729 C C . LYS A 1 94 ? -23.292 -41.337 -11.899 1.00 60.80 134 LYS A C 1
ATOM 730 O O . LYS A 1 94 ? -22.553 -41.685 -12.819 1.00 60.97 134 LYS A O 1
ATOM 736 N N . PRO A 1 95 ? -22.891 -40.573 -10.886 1.00 59.33 135 PRO A N 1
ATOM 737 C CA . PRO A 1 95 ? -21.562 -39.956 -10.835 1.00 57.50 135 PRO A CA 1
ATOM 738 C C . PRO A 1 95 ? -20.459 -41.005 -10.811 1.00 55.15 135 PRO A C 1
ATOM 739 O O . PRO A 1 95 ? -20.618 -42.068 -10.214 1.00 54.76 135 PRO A O 1
ATOM 743 N N . ALA A 1 96 ? -19.354 -40.700 -11.482 1.00 52.28 136 ALA A N 1
ATOM 744 C CA . ALA A 1 96 ? -18.313 -41.688 -11.757 1.00 49.18 136 ALA A CA 1
ATOM 745 C C . ALA A 1 96 ? -17.003 -41.396 -11.031 1.00 46.51 136 ALA A C 1
ATOM 746 O O . ALA A 1 96 ? -16.614 -40.239 -10.866 1.00 46.79 136 ALA A O 1
ATOM 748 N N . SER A 1 97 ? -16.338 -42.456 -10.587 1.00 43.11 137 SER A N 1
ATOM 749 C CA . SER A 1 97 ? -15.189 -42.338 -9.723 1.00 39.95 137 SER A CA 1
ATOM 750 C C . SER A 1 97 ? -13.950 -42.130 -10.597 1.00 38.30 137 SER A C 1
ATOM 751 O O . SER A 1 97 ? -13.725 -42.909 -11.528 1.00 39.50 137 SER A O 1
ATOM 754 N N . LEU A 1 98 ? -13.155 -41.094 -10.307 1.00 34.88 138 LEU A N 1
ATOM 755 C CA . LEU A 1 98 ? -11.979 -40.731 -11.113 1.00 31.89 138 LEU A CA 1
ATOM 756 C C . LEU A 1 98 ? -10.678 -40.641 -10.318 1.00 28.84 138 LEU A C 1
ATOM 757 O O . LEU A 1 98 ? -10.664 -40.185 -9.175 1.00 29.30 138 LEU A O 1
ATOM 762 N N . THR A 1 99 ? -9.593 -41.094 -10.922 1.00 24.81 139 THR A N 1
ATOM 763 C CA . THR A 1 99 ? -8.291 -41.052 -10.278 1.00 23.54 139 THR A CA 1
ATOM 764 C C . THR A 1 99 ? -7.365 -40.082 -11.012 1.00 22.29 139 THR A C 1
ATOM 765 O O . THR A 1 99 ? -7.677 -39.659 -12.111 1.00 21.90 139 THR A O 1
ATOM 769 N N . VAL A 1 100 ? -6.215 -39.806 -10.404 1.00 20.83 140 VAL A N 1
ATOM 770 C CA . VAL A 1 100 ? -5.173 -38.964 -10.958 1.00 20.91 140 VAL A CA 1
ATOM 771 C C . VAL A 1 100 ? -4.632 -39.581 -12.253 1.00 21.17 140 VAL A C 1
ATOM 772 O O . VAL A 1 100 ? -4.431 -38.870 -13.233 1.00 20.82 140 VAL A O 1
ATOM 776 N N . ALA A 1 101 ? -4.437 -40.903 -12.246 1.00 19.66 141 ALA A N 1
ATOM 777 C CA . ALA A 1 101 ? -4.039 -41.660 -13.438 1.00 18.97 141 ALA A CA 1
ATOM 778 C C . ALA A 1 101 ? -5.008 -41.482 -14.626 1.00 17.89 141 ALA A C 1
ATOM 779 O O . ALA A 1 101 ? -4.597 -41.459 -15.769 1.00 18.71 141 ALA A O 1
ATOM 781 N N . ASP A 1 102 ? -6.290 -41.301 -14.372 1.00 17.43 142 ASP A N 1
ATOM 782 C CA . ASP A 1 102 ? -7.203 -41.145 -15.487 1.00 16.80 142 ASP A CA 1
ATOM 783 C C . ASP A 1 102 ? -6.886 -39.901 -16.309 1.00 17.87 142 ASP A C 1
ATOM 784 O O . ASP A 1 102 ? -7.123 -39.879 -17.525 1.00 17.53 142 ASP A O 1
ATOM 789 N N . PHE A 1 103 ? -6.392 -38.853 -15.641 1.00 16.67 143 PHE A N 1
ATOM 790 C CA . PHE A 1 103 ? -6.090 -37.604 -16.328 1.00 14.75 143 PHE A CA 1
ATOM 791 C C . PHE A 1 103 ? -4.724 -37.708 -16.927 1.00 12.57 143 PHE A C 1
ATOM 792 O O . PHE A 1 103 ? -4.497 -37.204 -18.012 1.00 12.60 143 PHE A O 1
ATOM 800 N N . LEU A 1 104 ? -3.816 -38.403 -16.257 1.00 13.72 144 LEU A N 1
ATOM 801 C CA . LEU A 1 104 ? -2.470 -38.551 -16.785 1.00 14.54 144 LEU A CA 1
ATOM 802 C C . LEU A 1 104 ? -2.495 -39.285 -18.123 1.00 14.52 144 LEU A C 1
ATOM 803 O O . LEU A 1 104 ? -1.769 -38.927 -19.049 1.00 15.14 144 LEU A O 1
ATOM 808 N N . TYR A 1 105 ? -3.326 -40.319 -18.214 1.00 14.53 145 TYR A N 1
ATOM 809 C CA . TYR A 1 105 ? -3.366 -41.171 -19.401 1.00 15.56 145 TYR A CA 1
ATOM 810 C C . TYR A 1 105 ? -4.543 -40.966 -20.366 1.00 16.55 145 TYR A C 1
ATOM 811 O O . TYR A 1 105 ? -4.692 -41.726 -21.321 1.00 16.07 145 TYR A O 1
ATOM 820 N N . HIS A 1 106 ? -5.373 -39.955 -20.127 1.00 15.76 146 HIS A N 1
ATOM 821 C CA . HIS A 1 106 ? -6.513 -39.698 -21.013 1.00 17.65 146 HIS A CA 1
ATOM 822 C C . HIS A 1 106 ? -7.465 -40.877 -21.069 1.00 18.59 146 HIS A C 1
ATOM 823 O O . HIS A 1 106 ? -7.914 -41.293 -22.156 1.00 17.68 146 HIS A O 1
ATOM 830 N N . THR A 1 107 ? -7.793 -41.380 -19.878 1.00 19.10 147 THR A N 1
ATOM 831 C CA . THR A 1 107 ? -8.797 -42.391 -19.772 1.00 19.48 147 THR A CA 1
ATOM 832 C C . THR A 1 107 ? -9.938 -41.866 -18.927 1.00 20.64 147 THR A C 1
ATOM 833 O O . THR A 1 107 ? -10.617 -42.641 -18.268 1.00 21.82 147 THR A O 1
ATOM 837 N N . SER A 1 108 ? -10.144 -40.554 -18.936 1.00 20.39 148 SER A N 1
ATOM 838 C CA . SER A 1 108 ? -11.118 -39.937 -18.049 1.00 21.50 148 SER A CA 1
ATOM 839 C C . SER A 1 108 ? -12.507 -39.940 -18.643 1.00 22.50 148 SER A C 1
ATOM 840 O O . SER A 1 108 ? -13.494 -40.027 -17.916 1.00 23.49 148 SER A O 1
ATOM 843 N N . GLY A 1 109 ? -12.581 -39.795 -19.950 1.00 24.06 149 GLY A N 1
ATOM 844 C CA . GLY A 1 109 ? -13.849 -39.764 -20.621 1.00 27.50 149 GLY A CA 1
ATOM 845 C C . GLY A 1 109 ? -14.448 -38.389 -20.789 1.00 30.53 149 GLY A C 1
ATOM 846 O O . GLY A 1 109 ? -15.593 -38.281 -21.239 1.00 30.69 149 GLY A O 1
ATOM 847 N N . LEU A 1 110 ? -13.700 -37.334 -20.455 1.00 32.65 150 LEU A N 1
ATOM 848 C CA . LEU A 1 110 ? -14.193 -35.965 -20.657 1.00 34.63 150 LEU A CA 1
ATOM 849 C C . LEU A 1 110 ? -14.636 -35.688 -22.093 1.00 38.40 150 LEU A C 1
ATOM 850 O O . LEU A 1 110 ? -13.886 -35.987 -23.036 1.00 36.99 150 LEU A O 1
ATOM 855 N N . PRO A 1 111 ? -15.849 -35.099 -22.258 1.00 42.20 151 PRO A N 1
ATOM 856 C CA . PRO A 1 111 ? -16.468 -34.799 -23.560 1.00 46.12 151 PRO A CA 1
ATOM 857 C C . PRO A 1 111 ? -15.571 -33.880 -24.406 1.00 50.14 151 PRO A C 1
ATOM 858 O O . PRO A 1 111 ? -14.808 -33.091 -23.829 1.00 50.66 151 PRO A O 1
ATOM 862 N N . PHE A 1 112 ? -15.707 -33.949 -25.727 1.00 54.14 152 PHE A N 1
ATOM 863 C CA . PHE A 1 112 ? -14.860 -33.206 -26.661 1.00 58.22 152 PHE A CA 1
ATOM 864 C C . PHE A 1 112 ? -14.978 -31.695 -26.486 1.00 59.82 152 PHE A C 1
ATOM 865 O O . PHE A 1 112 ? -14.009 -30.959 -26.670 1.00 60.19 152 PHE A O 1
ATOM 873 N N . SER A 1 113 ? -16.176 -31.243 -26.138 1.00 61.32 153 SER A N 1
ATOM 874 C CA . SER A 1 113 ? -16.487 -29.823 -26.045 1.00 62.62 153 SER A CA 1
ATOM 875 C C . SER A 1 113 ? -15.623 -29.134 -24.993 1.00 63.03 153 SER A C 1
ATOM 876 O O . SER A 1 113 ? -15.443 -27.917 -25.030 1.00 62.61 153 SER A O 1
ATOM 879 N N . THR A 1 114 ? -15.101 -29.910 -24.049 1.00 63.06 154 THR A N 1
ATOM 880 C CA . THR A 1 114 ? -14.353 -29.354 -22.925 1.00 63.49 154 THR A CA 1
ATOM 881 C C . THR A 1 114 ? -13.119 -28.562 -23.364 1.00 64.50 154 THR A C 1
ATOM 882 O O . THR A 1 114 ? -12.832 -27.511 -22.793 1.00 63.92 154 THR A O 1
ATOM 886 N N . LEU A 1 115 ? -12.389 -29.045 -24.369 1.00 66.22 155 LEU A N 1
ATOM 887 C CA . LEU A 1 115 ? -11.259 -28.259 -24.898 1.00 67.77 155 LEU A CA 1
ATOM 888 C C . LEU A 1 115 ? -11.679 -26.810 -25.188 1.00 68.79 155 LEU A C 1
ATOM 889 O O . LEU A 1 115 ? -11.135 -25.881 -24.585 1.00 68.86 155 LEU A O 1
ATOM 894 N N . ALA A 1 116 ? -12.653 -26.635 -26.086 1.00 70.15 156 ALA A N 1
ATOM 895 C CA . ALA A 1 116 ? -13.184 -25.317 -26.452 1.00 70.97 156 ALA A CA 1
ATOM 896 C C . ALA A 1 116 ? -13.716 -24.555 -25.239 1.00 71.66 156 ALA A C 1
ATOM 897 O O . ALA A 1 116 ? -13.816 -23.329 -25.266 1.00 71.85 156 ALA A O 1
ATOM 899 N N . ARG A 1 117 ? -14.042 -25.293 -24.179 1.00 72.59 157 ARG A N 1
ATOM 900 C CA . ARG A 1 117 ? -14.478 -24.722 -22.899 1.00 73.48 157 ARG A CA 1
ATOM 901 C C . ARG A 1 117 ? -13.320 -24.312 -21.966 1.00 73.55 157 ARG A C 1
ATOM 902 O O . ARG A 1 117 ? -13.426 -23.305 -21.257 1.00 73.71 157 ARG A O 1
ATOM 910 N N . LEU A 1 118 ? -12.235 -25.090 -21.952 1.00 73.41 158 LEU A N 1
ATOM 911 C CA . LEU A 1 118 ? -11.043 -24.743 -21.164 1.00 73.28 158 LEU A CA 1
ATOM 912 C C . LEU A 1 118 ? -10.179 -23.678 -21.852 1.00 73.59 158 LEU A C 1
ATOM 913 O O . LEU A 1 118 ? -9.366 -23.020 -21.204 1.00 73.42 158 LEU A O 1
ATOM 918 N N . GLU A 1 119 ? -10.373 -23.517 -23.161 1.00 74.33 159 GLU A N 1
ATOM 919 C CA . GLU A 1 119 ? -9.782 -22.417 -23.933 1.00 75.35 159 GLU A CA 1
ATOM 920 C C . GLU A 1 119 ? -10.564 -21.125 -23.682 1.00 75.48 159 GLU A C 1
ATOM 921 O O . GLU A 1 119 ? -10.001 -20.035 -23.755 1.00 75.57 159 GLU A O 1
ATOM 927 N N . ALA A 1 126 ? -12.140 -21.940 -10.888 1.00 73.34 166 ALA A N 1
ATOM 928 C CA . ALA A 1 126 ? -11.270 -23.120 -10.945 1.00 72.77 166 ALA A CA 1
ATOM 929 C C . ALA A 1 126 ? -11.770 -24.139 -11.980 1.00 72.36 166 ALA A C 1
ATOM 930 O O . ALA A 1 126 ? -12.948 -24.103 -12.377 1.00 71.76 166 ALA A O 1
ATOM 932 N N . VAL A 1 127 ? -10.872 -25.038 -12.414 1.00 71.78 167 VAL A N 1
ATOM 933 C CA . VAL A 1 127 ? -11.202 -26.038 -13.446 1.00 71.14 167 VAL A CA 1
ATOM 934 C C . VAL A 1 127 ? -12.304 -27.009 -13.023 1.00 71.00 167 VAL A C 1
ATOM 935 O O . VAL A 1 127 ? -13.021 -27.536 -13.869 1.00 70.98 167 VAL A O 1
ATOM 939 N N . ALA A 1 128 ? -12.434 -27.242 -11.719 1.00 71.07 168 ALA A N 1
ATOM 940 C CA . ALA A 1 128 ? -13.394 -28.215 -11.185 1.00 71.15 168 ALA A CA 1
ATOM 941 C C . ALA A 1 128 ? -14.846 -27.722 -11.215 1.00 71.28 168 ALA A C 1
ATOM 942 O O . ALA A 1 128 ? -15.764 -28.486 -11.529 1.00 71.17 168 ALA A O 1
ATOM 944 N N . GLN A 1 129 ? -15.041 -26.447 -10.878 1.00 71.43 169 GLN A N 1
ATOM 945 C CA . GLN A 1 129 ? -16.322 -25.770 -11.070 1.00 71.53 169 GLN A CA 1
ATOM 946 C C . GLN A 1 129 ? -16.624 -25.641 -12.567 1.00 70.77 169 GLN A C 1
ATOM 947 O O . GLN A 1 129 ? -17.768 -25.779 -12.996 1.00 70.73 169 GLN A O 1
ATOM 953 N N . GLN A 1 130 ? -15.582 -25.381 -13.349 1.00 70.32 170 GLN A N 1
ATOM 954 C CA . GLN A 1 130 ? -15.661 -25.420 -14.806 1.00 70.11 170 GLN A CA 1
ATOM 955 C C . GLN A 1 130 ? -16.258 -26.748 -15.319 1.00 70.31 170 GLN A C 1
ATOM 956 O O . GLN A 1 130 ? -17.213 -26.742 -16.100 1.00 70.63 170 GLN A O 1
ATOM 962 N N . LEU A 1 131 ? -15.720 -27.879 -14.867 1.00 70.15 171 LEU A N 1
ATOM 963 C CA . LEU A 1 131 ? -16.144 -29.190 -15.377 1.00 69.94 171 LEU A CA 1
ATOM 964 C C . LEU A 1 131 ? -17.217 -29.918 -14.541 1.00 70.05 171 LEU A C 1
ATOM 965 O O . LEU A 1 131 ? -17.464 -31.104 -14.751 1.00 69.89 171 LEU A O 1
ATOM 970 N N . ARG A 1 132 ? -17.847 -29.208 -13.612 1.00 70.23 172 ARG A N 1
ATOM 971 C CA . ARG A 1 132 ? -18.909 -29.804 -12.812 1.00 70.86 172 ARG A CA 1
ATOM 972 C C . ARG A 1 132 ? -20.106 -30.172 -13.687 1.00 70.33 172 ARG A C 1
ATOM 973 O O . ARG A 1 132 ? -20.492 -29.414 -14.576 1.00 70.75 172 ARG A O 1
ATOM 981 N N . ASN A 1 133 ? -20.691 -31.337 -13.425 1.00 69.36 173 ASN A N 1
ATOM 982 C CA . ASN A 1 133 ? -21.882 -31.780 -14.146 1.00 68.03 173 ASN A CA 1
ATOM 983 C C . ASN A 1 133 ? -21.582 -32.371 -15.523 1.00 66.34 173 ASN A C 1
ATOM 984 O O . ASN A 1 133 ? -22.499 -32.659 -16.293 1.00 66.35 173 ASN A O 1
ATOM 989 N N . GLU A 1 134 ? -20.303 -32.548 -15.830 1.00 64.10 174 GLU A N 1
ATOM 990 C CA . GLU A 1 134 ? -19.889 -33.088 -17.122 1.00 61.92 174 GLU A CA 1
ATOM 991 C C . GLU A 1 134 ? -20.319 -34.542 -17.304 1.00 59.44 174 GLU A C 1
ATOM 992 O O . GLU A 1 134 ? -20.299 -35.327 -16.356 1.00 58.77 174 GLU A O 1
ATOM 998 N N . ASN A 1 135 ? -20.702 -34.896 -18.528 1.00 56.53 175 ASN A N 1
ATOM 999 C CA . ASN A 1 135 ? -21.093 -36.274 -18.842 1.00 53.62 175 ASN A CA 1
ATOM 1000 C C . ASN A 1 135 ? -20.007 -37.069 -19.551 1.00 50.79 175 ASN A C 1
ATOM 1001 O O . ASN A 1 135 ? -19.647 -36.771 -20.693 1.00 50.34 175 ASN A O 1
ATOM 1006 N N . LEU A 1 136 ? -19.505 -38.099 -18.878 1.00 47.31 176 LEU A N 1
ATOM 1007 C CA . LEU A 1 136 ? -18.383 -38.865 -19.410 1.00 43.20 176 LEU A CA 1
ATOM 1008 C C . LEU A 1 136 ? -18.743 -39.646 -20.673 1.00 41.09 176 LEU A C 1
ATOM 1009 O O . LEU A 1 136 ? -19.823 -40.209 -20.788 1.00 40.76 176 LEU A O 1
ATOM 1014 N N . LEU A 1 137 ? -17.814 -39.677 -21.618 1.00 38.49 177 LEU A N 1
ATOM 1015 C CA . LEU A 1 137 ? -17.959 -40.452 -22.841 1.00 36.50 177 LEU A CA 1
ATOM 1016 C C . LEU A 1 137 ? -17.894 -41.949 -22.606 1.00 33.98 177 LEU A C 1
ATOM 1017 O O . LEU A 1 137 ? -18.275 -42.710 -23.467 1.00 33.43 177 LEU A O 1
ATOM 1022 N N . PHE A 1 138 ? -17.358 -42.362 -21.467 1.00 31.90 178 PHE A N 1
ATOM 1023 C CA . PHE A 1 138 ? -17.193 -43.781 -21.160 1.00 30.85 178 PHE A CA 1
ATOM 1024 C C . PHE A 1 138 ? -16.833 -43.891 -19.698 1.00 30.97 178 PHE A C 1
ATOM 1025 O O . PHE A 1 138 ? -16.669 -42.864 -19.040 1.00 31.60 178 PHE A O 1
ATOM 1033 N N . ALA A 1 139 ? -16.730 -45.110 -19.172 1.00 29.52 179 ALA A N 1
ATOM 1034 C CA . ALA A 1 139 ? -16.386 -45.264 -17.774 1.00 30.11 179 ALA A CA 1
ATOM 1035 C C . ALA A 1 139 ? -14.897 -44.998 -17.576 1.00 29.77 179 ALA A C 1
ATOM 1036 O O . ALA A 1 139 ? -14.091 -45.403 -18.388 1.00 30.46 179 ALA A O 1
ATOM 1038 N N . PRO A 1 140 ? -14.524 -44.305 -16.492 1.00 30.44 180 PRO A N 1
ATOM 1039 C CA . PRO A 1 140 ? -13.109 -44.013 -16.292 1.00 30.16 180 PRO A CA 1
ATOM 1040 C C . PRO A 1 140 ? -12.223 -45.230 -16.413 1.00 30.03 180 PRO A C 1
ATOM 1041 O O . PRO A 1 140 ? -12.432 -46.197 -15.704 1.00 30.61 180 PRO A O 1
ATOM 1045 N N . GLY A 1 141 ? -11.245 -45.185 -17.308 1.00 28.98 181 GLY A N 1
ATOM 1046 C CA . GLY A 1 141 ? -10.314 -46.285 -17.458 1.00 27.52 181 GLY A CA 1
ATOM 1047 C C . GLY A 1 141 ? -10.616 -47.159 -18.664 1.00 27.08 181 GLY A C 1
ATOM 1048 O O . GLY A 1 141 ? -9.758 -47.895 -19.118 1.00 28.02 181 GLY A O 1
ATOM 1049 N N . ALA A 1 142 ? -11.830 -47.070 -19.187 1.00 25.66 182 ALA A N 1
ATOM 1050 C CA . ALA A 1 142 ? -12.264 -47.980 -20.239 1.00 24.71 182 ALA A CA 1
ATOM 1051 C C . ALA A 1 142 ? -11.573 -47.806 -21.592 1.00 24.90 182 ALA A C 1
ATOM 1052 O O . ALA A 1 142 ? -11.439 -48.770 -22.340 1.00 25.28 182 ALA A O 1
ATOM 1054 N N . LYS A 1 143 ? -11.189 -46.584 -21.940 1.00 24.25 183 LYS A N 1
ATOM 1055 C CA . LYS A 1 143 ? -10.621 -46.331 -23.253 1.00 22.30 183 LYS A CA 1
ATOM 1056 C C . LYS A 1 143 ? -9.608 -45.200 -23.200 1.00 21.73 183 LYS A C 1
ATOM 1057 O O . LYS A 1 143 ? -9.627 -44.365 -22.293 1.00 21.07 183 LYS A O 1
ATOM 1063 N N . PHE A 1 144 ? -8.745 -45.153 -24.204 1.00 18.97 184 PHE A N 1
ATOM 1064 C CA . PHE A 1 144 ? -7.899 -44.013 -24.377 1.00 17.78 184 PHE A CA 1
ATOM 1065 C C . PHE A 1 144 ? -8.592 -43.028 -25.298 1.00 18.35 184 PHE A C 1
ATOM 1066 O O . PHE A 1 144 ? -8.842 -43.345 -26.453 1.00 19.17 184 PHE A O 1
ATOM 1074 N N . SER A 1 145 ? -8.851 -41.824 -24.785 1.00 17.94 185 SER A N 1
ATOM 1075 C CA . SER A 1 145 ? -9.411 -40.720 -25.560 1.00 18.36 185 SER A CA 1
ATOM 1076 C C . SER A 1 145 ? -8.734 -39.394 -25.223 1.00 19.17 185 SER A C 1
ATOM 1077 O O . SER A 1 145 ? -8.876 -38.824 -24.125 1.00 18.31 185 SER A O 1
ATOM 1080 N N . TYR A 1 146 ? -7.963 -38.910 -26.181 1.00 18.91 186 TYR A N 1
ATOM 1081 C CA . TYR A 1 146 ? -7.151 -37.749 -25.946 1.00 18.95 186 TYR A CA 1
ATOM 1082 C C . TYR A 1 146 ? -8.031 -36.517 -25.713 1.00 18.99 186 TYR A C 1
ATOM 1083 O O . TYR A 1 146 ? -8.814 -36.185 -26.565 1.00 17.81 186 TYR A O 1
ATOM 1092 N N . ALA A 1 147 ? -7.855 -35.832 -24.582 1.00 19.19 187 ALA A N 1
ATOM 1093 C CA . ALA A 1 147 ? -8.542 -34.573 -24.303 1.00 19.04 187 ALA A CA 1
ATOM 1094 C C . ALA A 1 147 ? -7.586 -33.611 -23.595 1.00 18.63 187 ALA A C 1
ATOM 1095 O O . ALA A 1 147 ? -7.031 -33.902 -22.535 1.00 18.41 187 ALA A O 1
ATOM 1097 N N . SER A 1 148 ? -7.367 -32.466 -24.227 1.00 19.19 188 SER A N 1
ATOM 1098 C CA . SER A 1 148 ? -6.327 -31.558 -23.784 1.00 20.74 188 SER A CA 1
ATOM 1099 C C . SER A 1 148 ? -6.593 -31.186 -22.332 1.00 20.69 188 SER A C 1
ATOM 1100 O O . SER A 1 148 ? -5.662 -31.013 -21.556 1.00 20.73 188 SER A O 1
ATOM 1103 N N . ALA A 1 149 ? -7.874 -31.121 -21.979 1.00 19.54 189 ALA A N 1
ATOM 1104 C CA . ALA A 1 149 ? -8.315 -30.673 -20.671 1.00 20.43 189 ALA A CA 1
ATOM 1105 C C . ALA A 1 149 ? -7.834 -31.586 -19.552 1.00 20.33 189 ALA A C 1
ATOM 1106 O O . ALA A 1 149 ? -7.719 -31.147 -18.408 1.00 20.90 189 ALA A O 1
ATOM 1108 N N . ASN A 1 150 ? -7.580 -32.859 -19.864 1.00 17.56 190 ASN A N 1
ATOM 1109 C CA . ASN A 1 150 ? -7.106 -33.761 -18.838 1.00 15.98 190 ASN A CA 1
ATOM 1110 C C . ASN A 1 150 ? -5.902 -33.167 -18.087 1.00 14.92 190 ASN A C 1
ATOM 1111 O O . ASN A 1 150 ? -5.825 -33.297 -16.871 1.00 14.58 190 ASN A O 1
ATOM 1116 N N . TYR A 1 151 ? -5.002 -32.471 -18.788 1.00 13.45 191 TYR A N 1
ATOM 1117 C CA . TYR A 1 151 ? -3.772 -31.990 -18.130 1.00 14.33 191 TYR A CA 1
ATOM 1118 C C . TYR A 1 151 ? -3.987 -30.630 -17.435 1.00 15.46 191 TYR A C 1
ATOM 1119 O O . TYR A 1 151 ? -3.150 -30.173 -16.651 1.00 14.00 191 TYR A O 1
ATOM 1128 N N . ASP A 1 152 ? -5.113 -29.999 -17.731 1.00 16.23 192 ASP A N 1
ATOM 1129 C CA . ASP A 1 152 ? -5.540 -28.827 -16.972 1.00 17.86 192 ASP A CA 1
ATOM 1130 C C . ASP A 1 152 ? -5.958 -29.260 -15.580 1.00 17.83 192 ASP A C 1
ATOM 1131 O O . ASP A 1 152 ? -5.535 -28.640 -14.605 1.00 18.38 192 ASP A O 1
ATOM 1136 N N . VAL A 1 153 ? -6.771 -30.318 -15.491 1.00 18.04 193 VAL A N 1
ATOM 1137 C CA . VAL A 1 153 ? -7.052 -30.982 -14.202 1.00 18.25 193 VAL A CA 1
ATOM 1138 C C . VAL A 1 153 ? -5.743 -31.283 -13.457 1.00 17.59 193 VAL A C 1
ATOM 1139 O O . VAL A 1 153 ? -5.637 -31.031 -12.268 1.00 18.99 193 VAL A O 1
ATOM 1143 N N . LEU A 1 154 ? -4.710 -31.736 -14.160 1.00 17.47 194 LEU A N 1
ATOM 1144 C CA . LEU A 1 154 ? -3.443 -32.021 -13.483 1.00 16.82 194 LEU A CA 1
ATOM 1145 C C . LEU A 1 154 ? -2.730 -30.768 -13.003 1.00 17.07 194 LEU A C 1
ATOM 1146 O O . LEU A 1 154 ? -2.027 -30.827 -11.989 1.00 17.74 194 LEU A O 1
ATOM 1151 N N . GLY A 1 155 ? -2.859 -29.655 -13.745 1.00 16.10 195 GLY A N 1
ATOM 1152 C CA . GLY A 1 155 ? -2.389 -28.370 -13.242 1.00 15.40 195 GLY A CA 1
ATOM 1153 C C . GLY A 1 155 ? -3.014 -28.018 -11.885 1.00 16.51 195 GLY A C 1
ATOM 1154 O O . GLY A 1 155 ? -2.316 -27.661 -10.921 1.00 14.70 195 GLY A O 1
ATOM 1155 N N . ALA A 1 156 ? -4.336 -28.143 -11.801 1.00 16.64 196 ALA A N 1
ATOM 1156 C CA . ALA A 1 156 ? -5.041 -27.852 -10.546 1.00 18.57 196 ALA A CA 1
ATOM 1157 C C . ALA A 1 156 ? -4.597 -28.790 -9.417 1.00 19.84 196 ALA A C 1
ATOM 1158 O O . ALA A 1 156 ? -4.432 -28.371 -8.260 1.00 21.79 196 ALA A O 1
ATOM 1160 N N . VAL A 1 157 ? -4.378 -30.059 -9.749 1.00 20.31 197 VAL A N 1
ATOM 1161 C CA . VAL A 1 157 ? -3.799 -30.983 -8.776 1.00 19.33 197 VAL A CA 1
ATOM 1162 C C . VAL A 1 157 ? -2.425 -30.551 -8.263 1.00 20.14 197 VAL A C 1
ATOM 1163 O O . VAL A 1 157 ? -2.130 -30.653 -7.063 1.00 20.50 197 VAL A O 1
ATOM 1167 N N . ILE A 1 158 ? -1.564 -30.112 -9.168 1.00 21.25 198 ILE A N 1
ATOM 1168 C CA . ILE A 1 158 ? -0.210 -29.691 -8.792 1.00 22.05 198 ILE A CA 1
ATOM 1169 C C . ILE A 1 158 ? -0.324 -28.474 -7.870 1.00 23.48 198 ILE A C 1
ATOM 1170 O O . ILE A 1 158 ? 0.402 -28.370 -6.888 1.00 21.69 198 ILE A O 1
ATOM 1175 N N . GLU A 1 159 ? -1.252 -27.574 -8.172 1.00 24.86 199 GLU A N 1
ATOM 1176 C CA . GLU A 1 159 ? -1.429 -26.384 -7.341 1.00 27.97 199 GLU A CA 1
ATOM 1177 C C . GLU A 1 159 ? -1.934 -26.744 -5.945 1.00 29.11 199 GLU A C 1
ATOM 1178 O O . GLU A 1 159 ? -1.373 -26.297 -4.955 1.00 29.76 199 GLU A O 1
ATOM 1184 N N . ASN A 1 160 ? -2.963 -27.586 -5.874 1.00 30.35 200 ASN A N 1
ATOM 1185 C CA . ASN A 1 160 ? -3.510 -27.994 -4.589 1.00 30.17 200 ASN A CA 1
ATOM 1186 C C . ASN A 1 160 ? -2.498 -28.737 -3.700 1.00 30.27 200 ASN A C 1
ATOM 1187 O O . ASN A 1 160 ? -2.452 -28.520 -2.507 1.00 30.07 200 ASN A O 1
ATOM 1192 N N . VAL A 1 161 ? -1.666 -29.587 -4.284 1.00 29.27 201 VAL A N 1
ATOM 1193 C CA . VAL A 1 161 ? -0.689 -30.352 -3.518 1.00 28.60 201 VAL A CA 1
ATOM 1194 C C . VAL A 1 161 ? 0.459 -29.471 -3.035 1.00 29.84 201 VAL A C 1
ATOM 1195 O O . VAL A 1 161 ? 0.971 -29.635 -1.925 1.00 29.07 201 VAL A O 1
ATOM 1199 N N . THR A 1 162 ? 0.979 -28.678 -3.968 1.00 28.59 202 THR A N 1
ATOM 1200 C CA . THR A 1 162 ? 2.053 -27.722 -3.712 1.00 28.21 202 THR A CA 1
ATOM 1201 C C . THR A 1 162 ? 1.653 -26.554 -2.818 1.00 29.39 202 THR A C 1
ATOM 1202 O O . THR A 1 162 ? 2.423 -26.118 -1.965 1.00 28.16 202 THR A O 1
ATOM 1206 N N . GLY A 1 163 ? 0.447 -26.041 -3.039 1.00 29.91 203 GLY A N 1
ATOM 1207 C CA . GLY A 1 163 ? 0.013 -24.809 -2.409 1.00 31.47 203 GLY A CA 1
ATOM 1208 C C . GLY A 1 163 ? 0.583 -23.605 -3.139 1.00 32.41 203 GLY A C 1
ATOM 1209 O O . GLY A 1 163 ? 0.501 -22.477 -2.655 1.00 32.86 203 GLY A O 1
ATOM 1210 N N . LYS A 1 164 ? 1.168 -23.852 -4.309 1.00 31.86 204 LYS A N 1
ATOM 1211 C CA . LYS A 1 164 ? 1.822 -22.802 -5.096 1.00 29.29 204 LYS A CA 1
ATOM 1212 C C . LYS A 1 164 ? 1.069 -22.659 -6.386 1.00 28.90 204 LYS A C 1
ATOM 1213 O O . LYS A 1 164 ? 0.160 -23.445 -6.652 1.00 29.19 204 LYS A O 1
ATOM 1219 N N . THR A 1 165 ? 1.408 -21.659 -7.196 1.00 26.94 205 THR A N 1
ATOM 1220 C CA . THR A 1 165 ? 0.747 -21.570 -8.484 1.00 24.62 205 THR A CA 1
ATOM 1221 C C . THR A 1 165 ? 1.464 -22.475 -9.466 1.00 21.97 205 THR A C 1
ATOM 1222 O O . THR A 1 165 ? 2.635 -22.831 -9.286 1.00 21.89 205 THR A O 1
ATOM 1226 N N . PHE A 1 166 ? 0.764 -22.833 -10.524 1.00 21.20 206 PHE A N 1
ATOM 1227 C CA . PHE A 1 166 ? 1.385 -23.642 -11.559 1.00 20.84 206 PHE A CA 1
ATOM 1228 C C . PHE A 1 166 ? 2.692 -23.032 -12.067 1.00 20.87 206 PHE A C 1
ATOM 1229 O O . PHE A 1 166 ? 3.723 -23.712 -12.153 1.00 19.48 206 PHE A O 1
ATOM 1237 N N . THR A 1 167 ? 2.672 -21.733 -12.370 1.00 20.90 207 THR A N 1
ATOM 1238 C CA . THR A 1 167 ? 3.901 -21.064 -12.806 1.00 21.67 207 THR A CA 1
ATOM 1239 C C . THR A 1 167 ? 5.068 -21.212 -11.850 1.00 20.51 207 THR A C 1
ATOM 1240 O O . THR A 1 167 ? 6.209 -21.461 -12.280 1.00 21.21 207 THR A O 1
ATOM 1244 N N . GLU A 1 168 ? 4.801 -21.076 -10.552 1.00 20.85 208 GLU A N 1
ATOM 1245 C CA . GLU A 1 168 ? 5.891 -21.141 -9.587 1.00 20.52 208 GLU A CA 1
ATOM 1246 C C . GLU A 1 168 ? 6.454 -22.541 -9.539 1.00 18.43 208 GLU A C 1
ATOM 1247 O O . GLU A 1 168 ? 7.666 -22.729 -9.426 1.00 18.53 208 GLU A O 1
ATOM 1253 N N . VAL A 1 169 ? 5.586 -23.546 -9.644 1.00 17.64 209 VAL A N 1
ATOM 1254 C CA . VAL A 1 169 ? 6.081 -24.937 -9.543 1.00 16.50 209 VAL A CA 1
ATOM 1255 C C . VAL A 1 169 ? 6.974 -25.267 -10.739 1.00 15.78 209 VAL A C 1
ATOM 1256 O O . VAL A 1 169 ? 8.054 -25.866 -10.606 1.00 16.74 209 VAL A O 1
ATOM 1260 N N . ILE A 1 170 ? 6.516 -24.873 -11.920 1.00 16.88 210 ILE A N 1
ATOM 1261 C CA . ILE A 1 170 ? 7.229 -25.176 -13.159 1.00 17.60 210 ILE A CA 1
ATOM 1262 C C . ILE A 1 170 ? 8.589 -24.537 -13.081 1.00 17.91 210 ILE A C 1
ATOM 1263 O O . ILE A 1 170 ? 9.612 -25.153 -13.413 1.00 19.93 210 ILE A O 1
ATOM 1268 N N . ALA A 1 171 ? 8.617 -23.284 -12.641 1.00 20.28 211 ALA A N 1
ATOM 1269 C CA . ALA A 1 171 ? 9.903 -22.589 -12.524 1.00 20.21 211 ALA A CA 1
ATOM 1270 C C . ALA A 1 171 ? 10.769 -23.233 -11.457 1.00 20.73 211 ALA A C 1
ATOM 1271 O O . ALA A 1 171 ? 11.965 -23.488 -11.667 1.00 22.34 211 ALA A O 1
ATOM 1273 N N . GLU A 1 172 ? 10.189 -23.501 -10.305 1.00 22.05 212 GLU A N 1
ATOM 1274 C CA . GLU A 1 172 ? 11.041 -23.944 -9.189 1.00 24.94 212 GLU A CA 1
ATOM 1275 C C . GLU A 1 172 ? 11.529 -25.387 -9.405 1.00 24.91 212 GLU A C 1
ATOM 1276 O O . GLU A 1 172 ? 12.711 -25.700 -9.178 1.00 24.82 212 GLU A O 1
ATOM 1282 N N . ARG A 1 173 ? 10.592 -26.270 -9.737 1.00 24.93 213 ARG A N 1
ATOM 1283 C CA . ARG A 1 173 ? 10.896 -27.665 -10.046 1.00 25.13 213 ARG A CA 1
ATOM 1284 C C . ARG A 1 173 ? 11.693 -27.937 -11.330 1.00 24.78 213 ARG A C 1
ATOM 1285 O O . ARG A 1 173 ? 12.591 -28.777 -11.334 1.00 26.40 213 ARG A O 1
ATOM 1293 N N . LEU A 1 174 ? 11.354 -27.249 -12.421 1.00 24.16 214 LEU A N 1
ATOM 1294 C CA . LEU A 1 174 ? 11.903 -27.612 -13.731 1.00 22.49 214 LEU A CA 1
ATOM 1295 C C . LEU A 1 174 ? 12.775 -26.583 -14.460 1.00 22.17 214 LEU A C 1
ATOM 1296 O O . LEU A 1 174 ? 13.926 -26.866 -14.789 1.00 20.93 214 LEU A O 1
ATOM 1301 N N . THR A 1 175 ? 12.228 -25.398 -14.717 1.00 20.69 215 THR A N 1
ATOM 1302 C CA . THR A 1 175 ? 12.923 -24.399 -15.537 1.00 20.10 215 THR A CA 1
ATOM 1303 C C . THR A 1 175 ? 14.205 -23.833 -14.923 1.00 21.07 215 THR A C 1
ATOM 1304 O O . THR A 1 175 ? 15.211 -23.664 -15.609 1.00 21.96 215 THR A O 1
ATOM 1308 N N . GLN A 1 176 ? 14.155 -23.546 -13.629 1.00 21.29 216 GLN A N 1
ATOM 1309 C CA . GLN A 1 176 ? 15.314 -23.013 -12.884 1.00 22.94 216 GLN A CA 1
ATOM 1310 C C . GLN A 1 176 ? 16.404 -24.051 -12.730 1.00 21.87 216 GLN A C 1
ATOM 1311 O O . GLN A 1 176 ? 17.542 -23.828 -13.172 1.00 23.57 216 GLN A O 1
ATOM 1317 N N . PRO A 1 177 ? 16.063 -25.219 -12.161 1.00 22.41 217 PRO A N 1
ATOM 1318 C CA . PRO A 1 177 ? 17.079 -26.256 -11.992 1.00 22.76 217 PRO A CA 1
ATOM 1319 C C . PRO A 1 177 ? 17.709 -26.668 -13.324 1.00 24.16 217 PRO A C 1
ATOM 1320 O O . PRO A 1 177 ? 18.897 -27.012 -13.329 1.00 23.91 217 PRO A O 1
ATOM 1324 N N . LEU A 1 178 ? 16.940 -26.652 -14.427 1.00 22.36 218 LEU A N 1
ATOM 1325 C CA . LEU A 1 178 ? 17.468 -27.170 -15.707 1.00 22.63 218 LEU A CA 1
ATOM 1326 C C . LEU A 1 178 ? 18.166 -26.081 -16.473 1.00 21.58 218 LEU A C 1
ATOM 1327 O O . LEU A 1 178 ? 18.879 -26.368 -17.429 1.00 23.51 218 LEU A O 1
ATOM 1332 N N . GLY A 1 179 ? 17.922 -24.830 -16.105 1.00 22.44 219 GLY A N 1
ATOM 1333 C CA . GLY A 1 179 ? 18.669 -23.715 -16.706 1.00 20.32 219 GLY A CA 1
ATOM 1334 C C . GLY A 1 179 ? 17.939 -23.190 -17.918 1.00 20.66 219 GLY A C 1
ATOM 1335 O O . GLY A 1 179 ? 18.554 -22.578 -18.779 1.00 22.34 219 GLY A O 1
ATOM 1336 N N . MET A 1 180 ? 16.635 -23.429 -17.989 1.00 19.55 220 MET A N 1
ATOM 1337 C CA . MET A 1 180 ? 15.839 -22.922 -19.099 1.00 21.09 220 MET A CA 1
ATOM 1338 C C . MET A 1 180 ? 15.321 -21.528 -18.768 1.00 21.73 220 MET A C 1
ATOM 1339 O O . MET A 1 180 ? 14.240 -21.368 -18.203 1.00 23.62 220 MET A O 1
ATOM 1344 N N . SER A 1 181 ? 16.110 -20.523 -19.131 1.00 23.20 221 SER A N 1
ATOM 1345 C CA . SER A 1 181 ? 15.809 -19.130 -18.819 1.00 24.17 221 SER A CA 1
ATOM 1346 C C . SER A 1 181 ? 14.543 -18.590 -19.480 1.00 24.02 221 SER A C 1
ATOM 1347 O O . SER A 1 181 ? 13.794 -17.828 -18.869 1.00 24.81 221 SER A O 1
ATOM 1350 N N . ALA A 1 182 ? 14.319 -18.968 -20.734 1.00 20.66 222 ALA A N 1
ATOM 1351 C CA . ALA A 1 182 ? 13.284 -18.350 -21.532 1.00 19.66 222 ALA A CA 1
ATOM 1352 C C . ALA A 1 182 ? 11.977 -19.147 -21.507 1.00 19.97 222 ALA A C 1
ATOM 1353 O O . ALA A 1 182 ? 11.050 -18.859 -22.290 1.00 20.74 222 ALA A O 1
ATOM 1355 N N . THR A 1 183 ? 11.890 -20.132 -20.614 1.00 18.63 223 THR A N 1
ATOM 1356 C CA . THR A 1 183 ? 10.707 -21.003 -20.547 1.00 16.98 223 THR A CA 1
ATOM 1357 C C . THR A 1 183 ? 9.805 -20.659 -19.381 1.00 17.78 223 THR A C 1
ATOM 1358 O O . THR A 1 183 ? 10.255 -20.643 -18.231 1.00 20.64 223 THR A O 1
ATOM 1362 N N . VAL A 1 184 ? 8.528 -20.419 -19.664 1.00 17.81 224 VAL A N 1
ATOM 1363 C CA . VAL A 1 184 ? 7.610 -19.989 -18.629 1.00 18.60 224 VAL A CA 1
ATOM 1364 C C . VAL A 1 184 ? 6.195 -20.492 -18.867 1.00 20.07 224 VAL A C 1
ATOM 1365 O O . VAL A 1 184 ? 5.731 -20.537 -20.011 1.00 18.70 224 VAL A O 1
ATOM 1369 N N . ALA A 1 185 ? 5.496 -20.827 -17.780 1.00 19.90 225 ALA A N 1
ATOM 1370 C CA . ALA A 1 185 ? 4.071 -21.096 -17.845 1.00 23.21 225 ALA A CA 1
ATOM 1371 C C . ALA A 1 185 ? 3.337 -19.800 -17.567 1.00 24.38 225 ALA A C 1
ATOM 1372 O O . ALA A 1 185 ? 3.443 -19.263 -16.490 1.00 25.25 225 ALA A O 1
ATOM 1374 N N . VAL A 1 186 ? 2.614 -19.286 -18.549 1.00 28.48 226 VAL A N 1
ATOM 1375 C CA . VAL A 1 186 ? 2.061 -17.932 -18.481 1.00 31.61 226 VAL A CA 1
ATOM 1376 C C . VAL A 1 186 ? 0.901 -17.884 -17.503 1.00 34.91 226 VAL A C 1
ATOM 1377 O O . VAL A 1 186 ? 0.161 -18.855 -17.381 1.00 34.32 226 VAL A O 1
ATOM 1381 N N . LYS A 1 187 ? 0.930 -16.913 -16.596 1.00 39.96 227 LYS A N 1
ATOM 1382 C CA . LYS A 1 187 ? -0.086 -16.838 -15.546 1.00 44.62 227 LYS A CA 1
ATOM 1383 C C . LYS A 1 187 ? -1.459 -16.470 -16.081 1.00 47.56 227 LYS A C 1
ATOM 1384 O O . LYS A 1 187 ? -2.480 -17.055 -15.721 1.00 48.88 227 LYS A O 1
ATOM 1390 N N . GLY A 1 188 ? -1.444 -15.474 -16.953 1.00 50.48 228 GLY A N 1
ATOM 1391 C CA . GLY A 1 188 ? -2.626 -14.862 -17.517 1.00 53.84 228 GLY A CA 1
ATOM 1392 C C . GLY A 1 188 ? -2.081 -14.101 -18.700 1.00 56.06 228 GLY A C 1
ATOM 1393 O O . GLY A 1 188 ? -0.862 -14.023 -18.856 1.00 56.65 228 GLY A O 1
ATOM 1394 N N . ASP A 1 189 ? -2.938 -13.539 -19.538 1.00 57.75 229 ASP A N 1
ATOM 1395 C CA . ASP A 1 189 ? -2.393 -12.796 -20.655 1.00 58.68 229 ASP A CA 1
ATOM 1396 C C . ASP A 1 189 ? -1.525 -11.675 -20.092 1.00 58.27 229 ASP A C 1
ATOM 1397 O O . ASP A 1 189 ? -1.932 -10.936 -19.195 1.00 59.92 229 ASP A O 1
ATOM 1402 N N . GLU A 1 190 ? -0.324 -11.565 -20.645 1.00 56.82 230 GLU A N 1
ATOM 1403 C CA . GLU A 1 190 ? 0.651 -10.536 -20.301 1.00 55.08 230 GLU A CA 1
ATOM 1404 C C . GLU A 1 190 ? 1.732 -10.659 -21.357 1.00 54.09 230 GLU A C 1
ATOM 1405 O O . GLU A 1 190 ? 1.948 -11.737 -21.909 1.00 53.75 230 GLU A O 1
ATOM 1411 N N . ILE A 1 191 ? 2.396 -9.557 -21.665 1.00 53.13 231 ILE A N 1
ATOM 1412 C CA . ILE A 1 191 ? 3.314 -9.559 -22.791 1.00 52.47 231 ILE A CA 1
ATOM 1413 C C . ILE A 1 191 ? 4.558 -10.397 -22.504 1.00 51.11 231 ILE A C 1
ATOM 1414 O O . ILE A 1 191 ? 5.136 -10.315 -21.414 1.00 50.98 231 ILE A O 1
ATOM 1419 N N . ILE A 1 192 ? 4.933 -11.230 -23.473 1.00 49.16 232 ILE A N 1
ATOM 1420 C CA . ILE A 1 192 ? 6.204 -11.956 -23.416 1.00 47.27 232 ILE A CA 1
ATOM 1421 C C . ILE A 1 192 ? 7.107 -11.307 -24.454 1.00 45.59 232 ILE A C 1
ATOM 1422 O O . ILE A 1 192 ? 6.743 -11.188 -25.629 1.00 45.20 232 ILE A O 1
ATOM 1427 N N . VAL A 1 193 ? 8.256 -10.837 -23.982 1.00 43.76 233 VAL A N 1
ATOM 1428 C CA . VAL A 1 193 ? 9.295 -10.316 -24.848 1.00 42.20 233 VAL A CA 1
ATOM 1429 C C . VAL A 1 193 ? 9.785 -11.472 -25.743 1.00 40.47 233 VAL A C 1
ATOM 1430 O O . VAL A 1 193 ? 10.085 -12.574 -25.246 1.00 40.54 233 VAL A O 1
ATOM 1434 N N . ASN A 1 194 ? 9.873 -11.202 -27.042 1.00 36.60 234 ASN A N 1
ATOM 1435 C CA . ASN A 1 194 ? 10.403 -12.156 -28.012 1.00 32.78 234 ASN A CA 1
ATOM 1436 C C . ASN A 1 194 ? 9.399 -13.189 -28.521 1.00 29.96 234 ASN A C 1
ATOM 1437 O O . ASN A 1 194 ? 9.758 -14.074 -29.293 1.00 27.04 234 ASN A O 1
ATOM 1442 N N . LYS A 1 195 ? 8.143 -13.068 -28.104 1.00 26.73 235 LYS A N 1
ATOM 1443 C CA . LYS A 1 195 ? 7.110 -13.985 -28.567 1.00 25.11 235 LYS A CA 1
ATOM 1444 C C . LYS A 1 195 ? 6.746 -13.784 -30.041 1.00 24.94 235 LYS A C 1
ATOM 1445 O O . LYS A 1 195 ? 6.298 -12.697 -30.432 1.00 24.88 235 LYS A O 1
ATOM 1451 N N . ALA A 1 196 ? 6.922 -14.823 -30.846 1.00 23.03 236 ALA A N 1
ATOM 1452 C CA . ALA A 1 196 ? 6.536 -14.769 -32.250 1.00 23.55 236 ALA A CA 1
ATOM 1453 C C . ALA A 1 196 ? 5.022 -14.638 -32.396 1.00 24.01 236 ALA A C 1
ATOM 1454 O O . ALA A 1 196 ? 4.263 -15.231 -31.632 1.00 24.95 236 ALA A O 1
ATOM 1456 N N . SER A 1 197 ? 4.590 -13.858 -33.380 1.00 23.73 237 SER A N 1
ATOM 1457 C CA . SER A 1 197 ? 3.169 -13.714 -33.673 1.00 26.40 237 SER A CA 1
ATOM 1458 C C . SER A 1 197 ? 2.601 -15.030 -34.190 1.00 27.12 237 SER A C 1
ATOM 1459 O O . SER A 1 197 ? 3.274 -15.757 -34.919 1.00 26.97 237 SER A O 1
ATOM 1462 N N . GLY A 1 198 ? 1.365 -15.338 -33.810 1.00 26.90 238 GLY A N 1
ATOM 1463 C CA . GLY A 1 198 ? 0.727 -16.558 -34.255 1.00 28.24 238 GLY A CA 1
ATOM 1464 C C . GLY A 1 198 ? -0.253 -16.376 -35.405 1.00 29.96 238 GLY A C 1
ATOM 1465 O O . GLY A 1 198 ? -1.003 -15.388 -35.460 1.00 27.87 238 GLY A O 1
ATOM 1466 N N . TYR A 1 199 ? -0.252 -17.348 -36.319 1.00 31.07 239 TYR A N 1
ATOM 1467 C CA . TYR A 1 199 ? -1.084 -17.300 -37.509 1.00 33.35 239 TYR A CA 1
ATOM 1468 C C . TYR A 1 199 ? -2.015 -18.499 -37.631 1.00 35.67 239 TYR A C 1
ATOM 1469 O O . TYR A 1 199 ? -1.712 -19.606 -37.177 1.00 33.95 239 TYR A O 1
ATOM 1478 N N . LYS A 1 200 ? -3.174 -18.239 -38.230 1.00 39.79 240 LYS A N 1
ATOM 1479 C CA . LYS A 1 200 ? -4.137 -19.273 -38.561 1.00 44.06 240 LYS A CA 1
ATOM 1480 C C . LYS A 1 200 ? -4.271 -19.354 -40.083 1.00 46.78 240 LYS A C 1
ATOM 1481 O O . LYS A 1 200 ? -4.633 -18.377 -40.736 1.00 46.32 240 LYS A O 1
ATOM 1487 N N . LEU A 1 201 ? -3.974 -20.524 -40.635 1.00 49.98 241 LEU A N 1
ATOM 1488 C CA . LEU A 1 201 ? -3.999 -20.722 -42.079 1.00 53.94 241 LEU A CA 1
ATOM 1489 C C . LEU A 1 201 ? -5.396 -20.612 -42.682 1.00 56.39 241 LEU A C 1
ATOM 1490 O O . LEU A 1 201 ? -6.384 -21.031 -42.080 1.00 56.94 241 LEU A O 1
ATOM 1495 N N . GLY A 1 202 ? -5.458 -20.051 -43.885 1.00 59.14 242 GLY A N 1
ATOM 1496 C CA . GLY A 1 202 ? -6.678 -20.001 -44.669 1.00 62.69 242 GLY A CA 1
ATOM 1497 C C . GLY A 1 202 ? -7.459 -18.699 -44.696 1.00 64.37 242 GLY A C 1
ATOM 1498 O O . GLY A 1 202 ? -7.730 -18.078 -43.669 1.00 64.86 242 GLY A O 1
ATOM 1499 N N . PHE A 1 203 ? -7.850 -18.326 -45.910 1.00 66.46 243 PHE A N 1
ATOM 1500 C CA . PHE A 1 203 ? -7.379 -19.093 -47.057 1.00 68.46 243 PHE A CA 1
ATOM 1501 C C . PHE A 1 203 ? -5.857 -18.994 -47.134 1.00 69.17 243 PHE A C 1
ATOM 1502 O O . PHE A 1 203 ? -5.164 -19.973 -47.410 1.00 69.59 243 PHE A O 1
ATOM 1510 N N . GLY A 1 204 ? -5.355 -17.778 -46.921 1.00 69.72 244 GLY A N 1
ATOM 1511 C CA . GLY A 1 204 ? -3.937 -17.497 -46.832 1.00 69.34 244 GLY A CA 1
ATOM 1512 C C . GLY A 1 204 ? -3.777 -17.022 -45.411 1.00 69.39 244 GLY A C 1
ATOM 1513 O O . GLY A 1 204 ? -4.652 -16.327 -44.896 1.00 69.65 244 GLY A O 1
ATOM 1514 N N . LYS A 1 205 ? -2.693 -17.405 -44.753 1.00 68.72 245 LYS A N 1
ATOM 1515 C CA . LYS A 1 205 ? -2.614 -17.123 -43.336 1.00 68.44 245 LYS A CA 1
ATOM 1516 C C . LYS A 1 205 ? -2.413 -15.690 -42.858 1.00 67.75 245 LYS A C 1
ATOM 1517 O O . LYS A 1 205 ? -1.336 -15.115 -42.992 1.00 68.02 245 LYS A O 1
ATOM 1523 N N . PRO A 1 206 ? -3.471 -15.173 -42.242 1.00 66.98 246 PRO A N 1
ATOM 1524 C CA . PRO A 1 206 ? -3.506 -13.885 -41.548 1.00 66.51 246 PRO A CA 1
ATOM 1525 C C . PRO A 1 206 ? -3.401 -14.081 -40.031 1.00 65.70 246 PRO A C 1
ATOM 1526 O O . PRO A 1 206 ? -3.631 -15.187 -39.543 1.00 64.40 246 PRO A O 1
ATOM 1530 N N . VAL A 1 207 ? -3.041 -13.029 -39.304 1.00 66.32 247 VAL A N 1
ATOM 1531 C CA . VAL A 1 207 ? -2.779 -13.119 -37.867 1.00 67.32 247 VAL A CA 1
ATOM 1532 C C . VAL A 1 207 ? -3.974 -13.532 -36.997 1.00 68.52 247 VAL A C 1
ATOM 1533 O O . VAL A 1 207 ? -5.112 -13.129 -37.233 1.00 68.19 247 VAL A O 1
ATOM 1537 N N . LEU A 1 208 ? -3.674 -14.341 -35.985 1.00 69.79 248 LEU A N 1
ATOM 1538 C CA . LEU A 1 208 ? -4.630 -14.831 -34.993 1.00 71.55 248 LEU A CA 1
ATOM 1539 C C . LEU A 1 208 ? -4.207 -14.444 -33.572 1.00 72.97 248 LEU A C 1
ATOM 1540 O O . LEU A 1 208 ? -4.688 -15.011 -32.591 1.00 73.93 248 LEU A O 1
ATOM 1542 N N . PHE A 1 209 ? -3.218 -13.544 -33.509 1.00 73.82 249 PHE A N 1
ATOM 1543 C CA . PHE A 1 209 ? -2.561 -13.169 -32.260 1.00 74.52 249 PHE A CA 1
ATOM 1544 C C . PHE A 1 209 ? -3.394 -12.694 -31.070 1.00 75.11 249 PHE A C 1
ATOM 1545 O O . PHE A 1 209 ? -3.090 -13.025 -29.924 1.00 75.76 249 PHE A O 1
ATOM 1547 N N . HIS A 1 210 ? -4.354 -11.815 -31.354 1.00 75.27 250 HIS A N 1
ATOM 1548 C CA . HIS A 1 210 ? -5.095 -11.131 -30.310 1.00 75.41 250 HIS A CA 1
ATOM 1549 C C . HIS A 1 210 ? -5.735 -11.908 -29.188 1.00 74.20 250 HIS A C 1
ATOM 1550 O O . HIS A 1 210 ? -5.664 -11.478 -28.017 1.00 74.94 250 HIS A O 1
ATOM 1557 N N . ALA A 1 211 ? -6.378 -13.033 -29.488 1.00 71.71 251 ALA A N 1
ATOM 1558 C CA . ALA A 1 211 ? -7.158 -13.720 -28.457 1.00 69.49 251 ALA A CA 1
ATOM 1559 C C . ALA A 1 211 ? -6.379 -13.962 -27.158 1.00 67.79 251 ALA A C 1
ATOM 1560 O O . ALA A 1 211 ? -5.197 -14.302 -27.177 1.00 67.78 251 ALA A O 1
ATOM 1562 N N . PRO A 1 212 ? -7.069 -13.771 -26.035 1.00 65.88 252 PRO A N 1
ATOM 1563 C CA . PRO A 1 212 ? -6.471 -13.835 -24.685 1.00 63.78 252 PRO A CA 1
ATOM 1564 C C . PRO A 1 212 ? -6.333 -15.278 -24.185 1.00 61.40 252 PRO A C 1
ATOM 1565 O O . PRO A 1 212 ? -7.191 -16.106 -24.486 1.00 60.92 252 PRO A O 1
ATOM 1569 N N . LEU A 1 213 ? -5.269 -15.582 -23.442 1.00 58.58 253 LEU A N 1
ATOM 1570 C CA . LEU A 1 213 ? -5.023 -16.968 -22.990 1.00 56.06 253 LEU A CA 1
ATOM 1571 C C . LEU A 1 213 ? -5.661 -17.299 -21.626 1.00 53.78 253 LEU A C 1
ATOM 1572 O O . LEU A 1 213 ? -5.351 -16.669 -20.609 1.00 53.31 253 LEU A O 1
ATOM 1577 N N . ALA A 1 214 ? -6.562 -18.281 -21.621 1.00 51.02 254 ALA A N 1
ATOM 1578 C CA . ALA A 1 214 ? -7.151 -18.790 -20.383 1.00 48.79 254 ALA A CA 1
ATOM 1579 C C . ALA A 1 214 ? -6.091 -19.381 -19.422 1.00 47.15 254 ALA A C 1
ATOM 1580 O O . ALA A 1 214 ? -5.357 -20.314 -19.784 1.00 46.67 254 ALA A O 1
ATOM 1582 N N . ARG A 1 215 ? -6.000 -18.828 -18.209 1.00 45.40 255 ARG A N 1
ATOM 1583 C CA . ARG A 1 215 ? -5.055 -19.340 -17.184 1.00 44.75 255 ARG A CA 1
ATOM 1584 C C . ARG A 1 215 ? -5.206 -20.850 -16.941 1.00 42.68 255 ARG A C 1
ATOM 1585 O O . ARG A 1 215 ? -4.208 -21.553 -16.803 1.00 42.58 255 ARG A O 1
ATOM 1593 N N . ASN A 1 216 ? -6.457 -21.322 -16.891 1.00 41.35 256 ASN A N 1
ATOM 1594 C CA . ASN A 1 216 ? -6.788 -22.711 -16.592 1.00 39.78 256 ASN A CA 1
ATOM 1595 C C . ASN A 1 216 ? -6.234 -23.717 -17.564 1.00 37.45 256 ASN A C 1
ATOM 1596 O O . ASN A 1 216 ? -5.989 -24.855 -17.172 1.00 37.44 256 ASN A O 1
ATOM 1601 N N . HIS A 1 217 ? -6.047 -23.279 -18.809 1.00 34.97 257 HIS A N 1
ATOM 1602 C CA . HIS A 1 217 ? -5.565 -24.120 -19.891 1.00 33.04 257 HIS A CA 1
ATOM 1603 C C . HIS A 1 217 ? -4.033 -24.163 -20.053 1.00 30.79 257 HIS A C 1
ATOM 1604 O O . HIS A 1 217 ? -3.525 -24.971 -20.845 1.00 30.56 257 HIS A O 1
ATOM 1611 N N . VAL A 1 218 ? -3.296 -23.342 -19.302 1.00 27.72 258 VAL A N 1
ATOM 1612 C CA . VAL A 1 218 ? -1.850 -23.256 -19.484 1.00 26.14 258 VAL A CA 1
ATOM 1613 C C . VAL A 1 218 ? -1.119 -24.615 -19.378 1.00 26.34 258 VAL A C 1
ATOM 1614 O O . VAL A 1 218 ? -0.227 -24.887 -20.190 1.00 25.66 258 VAL A O 1
ATOM 1618 N N . PRO A 1 219 ? -1.482 -25.445 -18.410 1.00 25.76 259 PRO A N 1
ATOM 1619 C CA . PRO A 1 219 ? -0.731 -26.686 -18.209 1.00 24.98 259 PRO A CA 1
ATOM 1620 C C . PRO A 1 219 ? -0.800 -27.590 -19.434 1.00 23.95 259 PRO A C 1
ATOM 1621 O O . PRO A 1 219 ? 0.220 -28.157 -19.824 1.00 21.11 259 PRO A O 1
ATOM 1625 N N . ALA A 1 220 ? -1.989 -27.775 -19.998 1.00 22.56 260 ALA A N 1
ATOM 1626 C CA . ALA A 1 220 ? -2.119 -28.599 -21.195 1.00 23.84 260 ALA A CA 1
ATOM 1627 C C . ALA A 1 220 ? -1.438 -28.048 -22.455 1.00 24.84 260 ALA A C 1
ATOM 1628 O O . ALA A 1 220 ? -0.767 -28.791 -23.170 1.00 26.82 260 ALA A O 1
ATOM 1630 N N . ALA A 1 221 ? -1.687 -26.780 -22.781 1.00 23.82 261 ALA A N 1
ATOM 1631 C CA . ALA A 1 221 ? -1.135 -26.199 -24.013 1.00 25.31 261 ALA A CA 1
ATOM 1632 C C . ALA A 1 221 ? -0.458 -24.817 -23.954 1.00 26.39 261 ALA A C 1
ATOM 1633 O O . ALA A 1 221 ? -0.107 -24.264 -24.995 1.00 26.63 261 ALA A O 1
ATOM 1635 N N . TYR A 1 222 ? -0.302 -24.242 -22.763 1.00 27.12 262 TYR A N 1
ATOM 1636 C CA . TYR A 1 222 ? 0.153 -22.846 -22.696 1.00 26.05 262 TYR A CA 1
ATOM 1637 C C . TYR A 1 222 ? 1.601 -22.507 -22.298 1.00 24.95 262 TYR A C 1
ATOM 1638 O O . TYR A 1 222 ? 1.945 -21.331 -22.188 1.00 25.14 262 TYR A O 1
ATOM 1647 N N . ILE A 1 223 ? 2.444 -23.511 -22.088 1.00 21.42 263 ILE A N 1
ATOM 1648 C CA . ILE A 1 223 ? 3.847 -23.251 -21.782 1.00 19.02 263 ILE A CA 1
ATOM 1649 C C . ILE A 1 223 ? 4.536 -22.594 -22.978 1.00 17.96 263 ILE A C 1
ATOM 1650 O O . ILE A 1 223 ? 4.296 -22.974 -24.125 1.00 16.41 263 ILE A O 1
ATOM 1655 N N . HIS A 1 224 ? 5.392 -21.611 -22.711 1.00 15.75 264 HIS A N 1
ATOM 1656 C CA . HIS A 1 224 ? 6.109 -20.917 -23.772 1.00 14.85 264 HIS A CA 1
ATOM 1657 C C . HIS A 1 224 ? 7.586 -21.280 -23.708 1.00 14.48 264 HIS A C 1
ATOM 1658 O O . HIS A 1 224 ? 8.160 -21.435 -22.622 1.00 14.89 264 HIS A O 1
ATOM 1665 N N . SER A 1 225 ? 8.231 -21.404 -24.863 1.00 12.67 265 SER A N 1
ATOM 1666 C CA . SER A 1 225 ? 9.658 -21.721 -24.821 1.00 12.96 265 SER A CA 1
ATOM 1667 C C . SER A 1 225 ? 10.395 -21.292 -26.077 1.00 13.11 265 SER A C 1
ATOM 1668 O O . SER A 1 225 ? 9.779 -20.679 -26.990 1.00 12.72 265 SER A O 1
ATOM 1671 N N . THR A 1 226 ? 11.698 -21.583 -26.113 1.00 10.91 266 THR A N 1
ATOM 1672 C CA . THR A 1 226 ? 12.523 -21.198 -27.233 1.00 9.75 266 THR A CA 1
ATOM 1673 C C . THR A 1 226 ? 13.222 -22.418 -27.782 1.00 10.97 266 THR A C 1
ATOM 1674 O O . THR A 1 226 ? 13.256 -23.439 -27.090 1.00 8.96 266 THR A O 1
ATOM 1678 N N . LEU A 1 227 ? 13.808 -22.320 -28.991 1.00 9.99 267 LEU A N 1
ATOM 1679 C CA . LEU A 1 227 ? 14.632 -23.413 -29.494 1.00 11.00 267 LEU A CA 1
ATOM 1680 C C . LEU A 1 227 ? 15.745 -23.847 -28.548 1.00 12.37 267 LEU A C 1
ATOM 1681 O O . LEU A 1 227 ? 15.814 -25.021 -28.240 1.00 14.80 267 LEU A O 1
ATOM 1686 N N . PRO A 1 228 ? 16.624 -22.916 -28.108 1.00 13.30 268 PRO A N 1
ATOM 1687 C CA . PRO A 1 228 ? 17.720 -23.348 -27.228 1.00 12.87 268 PRO A CA 1
ATOM 1688 C C . PRO A 1 228 ? 17.228 -23.936 -25.893 1.00 11.36 268 PRO A C 1
ATOM 1689 O O . PRO A 1 228 ? 17.851 -24.862 -25.404 1.00 10.15 268 PRO A O 1
ATOM 1693 N N . ASP A 1 229 ? 16.162 -23.412 -25.282 1.00 11.83 269 ASP A N 1
ATOM 1694 C CA . ASP A 1 229 ? 15.595 -24.084 -24.085 1.00 10.75 269 ASP A CA 1
ATOM 1695 C C . ASP A 1 229 ? 15.061 -25.497 -24.391 1.00 11.20 269 ASP A C 1
ATOM 1696 O O . ASP A 1 229 ? 15.203 -26.403 -23.571 1.00 12.79 269 ASP A O 1
ATOM 1701 N N . MET A 1 230 ? 14.454 -25.692 -25.553 1.00 9.10 270 MET A N 1
ATOM 1702 C CA . MET A 1 230 ? 13.898 -27.016 -25.852 1.00 10.70 270 MET A CA 1
ATOM 1703 C C . MET A 1 230 ? 15.050 -27.960 -26.089 1.00 11.25 270 MET A C 1
ATOM 1704 O O . MET A 1 230 ? 14.912 -29.152 -25.863 1.00 11.68 270 MET A O 1
ATOM 1709 N N . GLU A 1 231 ? 16.188 -27.410 -26.517 1.00 11.23 271 GLU A N 1
ATOM 1710 C CA . GLU A 1 231 ? 17.364 -28.205 -26.677 1.00 12.04 271 GLU A CA 1
ATOM 1711 C C . GLU A 1 231 ? 17.816 -28.704 -25.323 1.00 12.96 271 GLU A C 1
ATOM 1712 O O . GLU A 1 231 ? 18.270 -29.839 -25.197 1.00 15.20 271 GLU A O 1
ATOM 1718 N N . ILE A 1 232 ? 17.652 -27.876 -24.301 1.00 13.49 272 ILE A N 1
ATOM 1719 C CA . ILE A 1 232 ? 18.144 -28.233 -22.959 1.00 14.11 272 ILE A CA 1
ATOM 1720 C C . ILE A 1 232 ? 17.189 -29.296 -22.419 1.00 12.66 272 ILE A C 1
ATOM 1721 O O . ILE A 1 232 ? 17.584 -30.233 -21.748 1.00 11.17 272 ILE A O 1
ATOM 1726 N N . TRP A 1 233 ? 15.903 -29.103 -22.673 1.00 11.88 273 TRP A N 1
ATOM 1727 C CA . TRP A 1 233 ? 14.890 -30.054 -22.230 1.00 10.77 273 TRP A CA 1
ATOM 1728 C C . TRP A 1 233 ? 15.233 -31.444 -22.800 1.00 10.79 273 TRP A C 1
ATOM 1729 O O . TRP A 1 233 ? 15.313 -32.422 -22.067 1.00 12.20 273 TRP A O 1
ATOM 1740 N N . ILE A 1 234 ? 15.430 -31.524 -24.118 1.00 10.95 274 ILE A N 1
ATOM 1741 C CA . ILE A 1 234 ? 15.791 -32.770 -24.820 1.00 11.49 274 ILE A CA 1
ATOM 1742 C C . ILE A 1 234 ? 17.052 -33.421 -24.200 1.00 13.04 274 ILE A C 1
ATOM 1743 O O . ILE A 1 234 ? 17.044 -34.600 -23.860 1.00 12.46 274 ILE A O 1
ATOM 1748 N N . ASP A 1 235 ? 18.113 -32.635 -24.039 1.00 12.84 275 ASP A N 1
ATOM 1749 C CA . ASP A 1 235 ? 19.367 -33.124 -23.486 1.00 12.81 275 ASP A CA 1
ATOM 1750 C C . ASP A 1 235 ? 19.187 -33.636 -22.066 1.00 11.79 275 ASP A C 1
ATOM 1751 O O . ASP A 1 235 ? 19.844 -34.594 -21.699 1.00 11.26 275 ASP A O 1
ATOM 1756 N N . ALA A 1 236 ? 18.288 -33.020 -21.297 1.00 10.14 276 ALA A N 1
ATOM 1757 C CA . ALA A 1 236 ? 17.960 -33.482 -19.954 1.00 11.22 276 ALA A CA 1
ATOM 1758 C C . ALA A 1 236 ? 17.276 -34.858 -19.963 1.00 13.62 276 ALA A C 1
ATOM 1759 O O . ALA A 1 236 ? 17.607 -35.764 -19.160 1.00 14.97 276 ALA A O 1
ATOM 1761 N N . TRP A 1 237 ? 16.290 -35.020 -20.841 1.00 13.55 277 TRP A N 1
ATOM 1762 C CA . TRP A 1 237 ? 15.673 -36.329 -21.018 1.00 14.78 277 TRP A CA 1
ATOM 1763 C C . TRP A 1 237 ? 16.673 -37.367 -21.599 1.00 15.64 277 TRP A C 1
ATOM 1764 O O . TRP A 1 237 ? 16.642 -38.533 -21.216 1.00 18.33 277 TRP A O 1
ATOM 1775 N N . LEU A 1 238 ? 17.534 -36.968 -22.525 1.00 15.52 278 LEU A N 1
ATOM 1776 C CA . LEU A 1 238 ? 18.479 -37.905 -23.136 1.00 17.43 278 LEU A CA 1
ATOM 1777 C C . LEU A 1 238 ? 19.624 -38.254 -22.175 1.00 21.59 278 LEU A C 1
ATOM 1778 O O . LEU A 1 238 ? 20.138 -39.359 -22.191 1.00 20.85 278 LEU A O 1
ATOM 1783 N N . HIS A 1 239 ? 20.031 -37.311 -21.326 1.00 24.92 279 HIS A N 1
ATOM 1784 C CA . HIS A 1 239 ? 21.217 -37.492 -20.482 1.00 29.35 279 HIS A CA 1
ATOM 1785 C C . HIS A 1 239 ? 20.892 -37.223 -19.045 1.00 33.28 279 HIS A C 1
ATOM 1786 O O . HIS A 1 239 ? 21.014 -36.077 -18.604 1.00 35.31 279 HIS A O 1
ATOM 1793 N N . ARG A 1 240 ? 20.434 -38.250 -18.336 1.00 37.82 280 ARG A N 1
ATOM 1794 C CA . ARG A 1 240 ? 19.874 -38.094 -16.986 1.00 42.22 280 ARG A CA 1
ATOM 1795 C C . ARG A 1 240 ? 20.839 -38.179 -15.793 1.00 45.33 280 ARG A C 1
ATOM 1796 O O . ARG A 1 240 ? 20.499 -37.791 -14.673 1.00 46.13 280 ARG A O 1
ATOM 1804 N N . LYS A 1 241 ? 22.060 -38.632 -16.056 1.00 48.31 281 LYS A N 1
ATOM 1805 C CA . LYS A 1 241 ? 23.109 -38.631 -15.047 1.00 49.99 281 LYS A CA 1
ATOM 1806 C C . LYS A 1 241 ? 23.398 -37.162 -14.773 1.00 50.18 281 LYS A C 1
ATOM 1807 O O . LYS A 1 241 ? 23.086 -36.297 -15.589 1.00 51.66 281 LYS A O 1
ATOM 1813 N N . ALA A 1 242 ? 23.981 -36.884 -13.613 1.00 49.77 282 ALA A N 1
ATOM 1814 C CA . ALA A 1 242 ? 24.136 -35.516 -13.145 1.00 48.85 282 ALA A CA 1
ATOM 1815 C C . ALA A 1 242 ? 22.809 -34.839 -12.824 1.00 47.92 282 ALA A C 1
ATOM 1816 O O . ALA A 1 242 ? 22.755 -33.638 -12.559 1.00 48.41 282 ALA A O 1
ATOM 1818 N N . LEU A 1 243 ? 21.742 -35.631 -12.844 1.00 45.64 283 LEU A N 1
ATOM 1819 C CA . LEU A 1 243 ? 20.409 -35.159 -12.496 1.00 43.40 283 LEU A CA 1
ATOM 1820 C C . LEU A 1 243 ? 20.122 -35.758 -11.125 1.00 41.85 283 LEU A C 1
ATOM 1821 O O . LEU A 1 243 ? 20.453 -36.914 -10.865 1.00 41.88 283 LEU A O 1
ATOM 1826 N N . PRO A 1 244 ? 19.520 -34.966 -10.246 1.00 40.24 284 PRO A N 1
ATOM 1827 C CA . PRO A 1 244 ? 19.182 -35.444 -8.917 1.00 38.99 284 PRO A CA 1
ATOM 1828 C C . PRO A 1 244 ? 18.390 -36.750 -9.006 1.00 38.60 284 PRO A C 1
ATOM 1829 O O . PRO A 1 244 ? 17.639 -36.981 -9.971 1.00 38.01 284 PRO A O 1
ATOM 1833 N N . ALA A 1 245 ? 18.549 -37.597 -7.997 1.00 37.40 285 ALA A N 1
ATOM 1834 C CA . ALA A 1 245 ? 17.888 -38.901 -7.996 1.00 35.66 285 ALA A CA 1
ATOM 1835 C C . ALA A 1 245 ? 16.381 -38.785 -8.162 1.00 34.56 285 ALA A C 1
ATOM 1836 O O . ALA A 1 245 ? 15.788 -39.564 -8.909 1.00 33.98 285 ALA A O 1
ATOM 1838 N N . THR A 1 246 ? 15.751 -37.835 -7.475 1.00 34.07 286 THR A N 1
ATOM 1839 C CA . THR A 1 246 ? 14.302 -37.733 -7.592 1.00 34.86 286 THR A CA 1
ATOM 1840 C C . THR A 1 246 ? 13.830 -37.397 -9.032 1.00 33.78 286 THR A C 1
ATOM 1841 O O . THR A 1 246 ? 12.832 -37.928 -9.500 1.00 32.71 286 THR A O 1
ATOM 1845 N N . LEU A 1 247 ? 14.576 -36.551 -9.731 1.00 32.71 287 LEU A N 1
ATOM 1846 C CA . LEU A 1 247 ? 14.198 -36.113 -11.058 1.00 32.29 287 LEU A CA 1
ATOM 1847 C C . LEU A 1 247 ? 14.494 -37.231 -12.069 1.00 32.77 287 LEU A C 1
ATOM 1848 O O . LEU A 1 247 ? 13.780 -37.426 -13.046 1.00 32.57 287 LEU A O 1
ATOM 1853 N N . ARG A 1 248 ? 15.503 -37.987 -11.762 1.00 32.03 288 ARG A N 1
ATOM 1854 C CA . ARG A 1 248 ? 15.854 -39.128 -12.555 1.00 31.75 288 ARG A CA 1
ATOM 1855 C C . ARG A 1 248 ? 14.767 -40.206 -12.496 1.00 30.70 288 ARG A C 1
ATOM 1856 O O . ARG A 1 248 ? 14.375 -40.770 -13.528 1.00 30.82 288 ARG A O 1
ATOM 1864 N N . GLU A 1 249 ? 14.328 -40.514 -11.313 1.00 27.51 289 GLU A N 1
ATOM 1865 C CA . GLU A 1 249 ? 13.278 -41.490 -11.116 1.00 25.92 289 GLU A CA 1
ATOM 1866 C C . GLU A 1 249 ? 11.953 -40.994 -11.690 1.00 22.57 289 GLU A C 1
ATOM 1867 O O . GLU A 1 249 ? 11.183 -41.785 -12.232 1.00 22.93 289 GLU A O 1
ATOM 1873 N N . ALA A 1 250 ? 11.677 -39.701 -11.555 1.00 18.99 290 ALA A N 1
ATOM 1874 C CA . ALA A 1 250 ? 10.442 -39.133 -12.088 1.00 16.60 290 ALA A CA 1
ATOM 1875 C C . ALA A 1 250 ? 10.413 -39.273 -13.606 1.00 16.41 290 ALA A C 1
ATOM 1876 O O . ALA A 1 250 ? 9.383 -39.587 -14.200 1.00 16.53 290 ALA A O 1
ATOM 1878 N N . MET A 1 251 ? 11.566 -39.037 -14.219 1.00 13.68 291 MET A N 1
ATOM 1879 C CA . MET A 1 251 ? 11.750 -39.163 -15.655 1.00 15.85 291 MET A CA 1
ATOM 1880 C C . MET A 1 251 ? 11.536 -40.601 -16.208 1.00 17.23 291 MET A C 1
ATOM 1881 O O . MET A 1 251 ? 10.828 -40.767 -17.207 1.00 15.55 291 MET A O 1
ATOM 1886 N N . SER A 1 252 ? 12.179 -41.611 -15.602 1.00 17.91 292 SER A N 1
ATOM 1887 C CA . SER A 1 252 ? 11.873 -43.012 -15.926 1.00 19.89 292 SER A CA 1
ATOM 1888 C C . SER A 1 252 ? 10.394 -43.328 -15.833 1.00 18.71 292 SER A C 1
ATOM 1889 O O . SER A 1 252 ? 9.830 -43.958 -16.740 1.00 17.34 292 SER A O 1
ATOM 1892 N N . ASN A 1 253 ? 9.772 -42.890 -14.745 1.00 16.72 293 ASN A N 1
ATOM 1893 C CA . ASN A 1 253 ? 8.343 -43.153 -14.559 1.00 17.33 293 ASN A CA 1
ATOM 1894 C C . ASN A 1 253 ? 7.461 -42.402 -15.547 1.00 16.96 293 ASN A C 1
ATOM 1895 O O . ASN A 1 253 ? 6.365 -42.869 -15.917 1.00 16.68 293 ASN A O 1
ATOM 1900 N N . SER A 1 254 ? 7.959 -41.262 -16.012 1.00 14.87 294 SER A N 1
ATOM 1901 C CA . SER A 1 254 ? 7.179 -40.458 -16.943 1.00 13.65 294 SER A CA 1
ATOM 1902 C C . SER A 1 254 ? 7.052 -41.127 -18.299 1.00 13.98 294 SER A C 1
ATOM 1903 O O . SER A 1 254 ? 6.144 -40.788 -19.052 1.00 15.66 294 SER A O 1
ATOM 1906 N N . TRP A 1 255 ? 7.974 -42.028 -18.629 1.00 12.36 295 TRP A N 1
ATOM 1907 C CA . TRP A 1 255 ? 7.997 -42.638 -19.958 1.00 13.28 295 TRP A CA 1
ATOM 1908 C C . TRP A 1 255 ? 7.322 -43.998 -19.939 1.00 14.81 295 TRP A C 1
ATOM 1909 O O . TRP A 1 255 ? 7.434 -44.759 -20.881 1.00 15.25 295 TRP A O 1
ATOM 1920 N N . ARG A 1 256 ? 6.596 -44.296 -18.870 1.00 15.32 296 ARG A N 1
ATOM 1921 C CA . ARG A 1 256 ? 5.958 -45.590 -18.764 1.00 16.09 296 ARG A CA 1
ATOM 1922 C C . ARG A 1 256 ? 4.552 -45.496 -19.318 1.00 14.19 296 ARG A C 1
ATOM 1923 O O . ARG A 1 256 ? 3.692 -44.864 -18.730 1.00 12.40 296 ARG A O 1
ATOM 1931 N N . GLY A 1 257 ? 4.302 -46.156 -20.439 1.00 12.71 297 GLY A N 1
ATOM 1932 C CA . GLY A 1 257 ? 3.000 -46.052 -21.056 1.00 10.74 297 GLY A CA 1
ATOM 1933 C C . GLY A 1 257 ? 1.877 -46.794 -20.333 1.00 11.67 297 GLY A C 1
ATOM 1934 O O . GLY A 1 257 ? 2.062 -47.831 -19.725 1.00 10.77 297 GLY A O 1
ATOM 1935 N N . ASN A 1 258 ? 0.668 -46.280 -20.422 1.00 12.02 298 ASN A N 1
ATOM 1936 C CA . ASN A 1 258 ? -0.442 -47.000 -19.860 1.00 12.28 298 ASN A CA 1
ATOM 1937 C C . ASN A 1 258 ? -0.921 -48.084 -20.826 1.00 13.11 298 ASN A C 1
ATOM 1938 O O . ASN A 1 258 ? -1.566 -47.768 -21.822 1.00 13.93 298 ASN A O 1
ATOM 1943 N N . SER A 1 259 ? -0.610 -49.346 -20.531 1.00 13.48 299 SER A N 1
ATOM 1944 C CA . SER A 1 259 ? -1.060 -50.458 -21.349 1.00 14.98 299 SER A CA 1
ATOM 1945 C C . SER A 1 259 ? -2.500 -50.887 -21.090 1.00 14.96 299 SER A C 1
ATOM 1946 O O . SER A 1 259 ? -3.065 -51.623 -21.879 1.00 15.58 299 SER A O 1
ATOM 1949 N N . ASP A 1 260 ? -3.126 -50.386 -20.031 1.00 15.26 300 ASP A N 1
ATOM 1950 C CA . ASP A 1 260 ? -4.444 -50.892 -19.654 1.00 15.24 300 ASP A CA 1
ATOM 1951 C C . ASP A 1 260 ? -5.635 -50.322 -20.421 1.00 15.07 300 ASP A C 1
ATOM 1952 O O . ASP A 1 260 ? -6.686 -50.061 -19.839 1.00 15.59 300 ASP A O 1
ATOM 1957 N N . VAL A 1 261 ? -5.491 -50.146 -21.742 1.00 14.75 301 VAL A N 1
ATOM 1958 C CA . VAL A 1 261 ? -6.572 -49.622 -22.567 1.00 12.12 301 VAL A CA 1
ATOM 1959 C C . VAL A 1 261 ? -6.598 -50.463 -23.838 1.00 11.80 301 VAL A C 1
ATOM 1960 O O . VAL A 1 261 ? -5.592 -51.030 -24.216 1.00 11.95 301 VAL A O 1
ATOM 1964 N N . PRO A 1 262 ? -7.739 -50.518 -24.510 1.00 12.10 302 PRO A N 1
ATOM 1965 C CA . PRO A 1 262 ? -7.866 -51.130 -25.838 1.00 12.28 302 PRO A CA 1
ATOM 1966 C C . PRO A 1 262 ? -7.016 -50.401 -26.884 1.00 12.37 302 PRO A C 1
ATOM 1967 O O . PRO A 1 262 ? -6.967 -49.165 -26.891 1.00 13.06 302 PRO A O 1
ATOM 1971 N N . LEU A 1 263 ? -6.407 -51.177 -27.779 1.00 11.70 303 LEU A N 1
ATOM 1972 C CA . LEU A 1 263 ? -5.536 -50.687 -28.842 1.00 11.86 303 LEU A CA 1
ATOM 1973 C C . LEU A 1 263 ? -6.203 -51.034 -30.179 1.00 13.28 303 LEU A C 1
ATOM 1974 O O . LEU A 1 263 ? -6.852 -52.076 -30.316 1.00 14.63 303 LEU A O 1
ATOM 1979 N N . ALA A 1 264 ? -6.083 -50.156 -31.158 1.00 12.53 304 ALA A N 1
ATOM 1980 C CA . ALA A 1 264 ? -6.674 -50.395 -32.466 1.00 11.98 304 ALA A CA 1
ATOM 1981 C C . ALA A 1 264 ? -5.728 -51.331 -33.226 1.00 12.27 304 ALA A C 1
ATOM 1982 O O . ALA A 1 264 ? -4.554 -51.499 -32.842 1.00 11.84 304 ALA A O 1
ATOM 1984 N N . ALA A 1 265 ? -6.239 -51.909 -34.304 1.00 11.71 305 ALA A N 1
ATOM 1985 C CA . ALA A 1 265 ? -5.472 -52.825 -35.159 1.00 14.11 305 ALA A CA 1
ATOM 1986 C C . ALA A 1 265 ? -4.180 -52.210 -35.710 1.00 14.70 305 ALA A C 1
ATOM 1987 O O . ALA A 1 265 ? -3.161 -52.914 -35.829 1.00 16.31 305 ALA A O 1
ATOM 1989 N N . ASP A 1 266 ? -4.227 -50.913 -36.030 1.00 13.01 306 ASP A N 1
ATOM 1990 C CA . ASP A 1 266 ? -3.075 -50.251 -36.632 1.00 13.69 306 ASP A CA 1
ATOM 1991 C C . ASP A 1 266 ? -2.387 -49.311 -35.640 1.00 13.02 306 ASP A C 1
ATOM 1992 O O . ASP A 1 266 ? -1.571 -48.495 -36.049 1.00 13.79 306 ASP A O 1
ATOM 1997 N N . ASN A 1 267 ? -2.829 -49.317 -34.387 1.00 10.50 307 ASN A N 1
ATOM 1998 C CA . ASN A 1 267 ? -2.172 -48.520 -33.358 1.00 11.09 307 ASN A CA 1
ATOM 1999 C C . ASN A 1 267 ? -2.061 -49.257 -32.030 1.00 10.52 307 ASN A C 1
ATOM 2000 O O . ASN A 1 267 ? -3.063 -49.469 -31.348 1.00 8.54 307 ASN A O 1
ATOM 2005 N N . ARG A 1 268 ? -0.843 -49.622 -31.651 1.00 10.43 308 ARG A N 1
ATOM 2006 C CA . ARG A 1 268 ? -0.603 -50.238 -30.352 1.00 9.42 308 ARG A CA 1
ATOM 2007 C C . ARG A 1 268 ? 0.210 -49.322 -29.440 1.00 10.11 308 ARG A C 1
ATOM 2008 O O . ARG A 1 268 ? 0.678 -49.735 -28.381 1.00 8.55 308 ARG A O 1
ATOM 2016 N N . ILE A 1 269 ? 0.375 -48.076 -29.872 1.00 9.83 309 ILE A N 1
ATOM 2017 C CA . ILE A 1 269 ? 1.172 -47.102 -29.152 1.00 8.58 309 ILE A CA 1
ATOM 2018 C C . ILE A 1 269 ? 0.478 -46.772 -27.819 1.00 10.55 309 ILE A C 1
ATOM 2019 O O . ILE A 1 269 ? -0.772 -46.762 -27.738 1.00 10.06 309 ILE A O 1
ATOM 2024 N N . LEU A 1 270 ? 1.286 -46.523 -26.780 1.00 8.86 310 LEU A N 1
ATOM 2025 C CA . LEU A 1 270 ? 0.772 -46.133 -25.477 1.00 9.07 310 LEU A CA 1
ATOM 2026 C C . LEU A 1 270 ? 0.976 -44.641 -25.145 1.00 10.50 310 LEU A C 1
ATOM 2027 O O . LEU A 1 270 ? 1.907 -43.973 -25.647 1.00 10.86 310 LEU A O 1
ATOM 2032 N N . TYR A 1 271 ? 0.118 -44.129 -24.271 1.00 9.01 311 TYR A N 1
ATOM 2033 C CA . TYR A 1 271 ? 0.341 -42.822 -23.704 1.00 10.25 311 TYR A CA 1
ATOM 2034 C C . TYR A 1 271 ? 0.967 -42.897 -22.298 1.00 10.54 311 TYR A C 1
ATOM 2035 O O . TYR A 1 271 ? 0.516 -43.674 -21.439 1.00 9.19 311 TYR A O 1
ATOM 2044 N N . ALA A 1 272 ? 2.039 -42.130 -22.131 1.00 10.06 312 ALA A N 1
ATOM 2045 C CA . ALA A 1 272 ? 2.745 -41.946 -20.870 1.00 9.23 312 ALA A CA 1
ATOM 2046 C C . ALA A 1 272 ? 2.308 -40.627 -20.244 1.00 10.87 312 ALA A C 1
ATOM 2047 O O . ALA A 1 272 ? 1.234 -40.112 -20.553 1.00 11.49 312 ALA A O 1
ATOM 2049 N N . SER A 1 273 ? 3.144 -40.081 -19.366 1.00 10.72 313 SER A N 1
ATOM 2050 C CA . SER A 1 273 ? 2.844 -38.801 -18.739 1.00 12.82 313 SER A CA 1
ATOM 2051 C C . SER A 1 273 ? 3.259 -37.669 -19.675 1.00 12.01 313 SER A C 1
ATOM 2052 O O . SER A 1 273 ? 4.343 -37.099 -19.554 1.00 12.10 313 SER A O 1
ATOM 2055 N N . GLY A 1 274 ? 2.366 -37.365 -20.611 1.00 11.59 314 GLY A N 1
ATOM 2056 C CA . GLY A 1 274 ? 2.574 -36.344 -21.646 1.00 12.11 314 GLY A CA 1
ATOM 2057 C C . GLY A 1 274 ? 3.522 -36.734 -22.772 1.00 13.50 314 GLY A C 1
ATOM 2058 O O . GLY A 1 274 ? 4.201 -35.870 -23.359 1.00 13.31 314 GLY A O 1
ATOM 2059 N N . TRP A 1 275 ? 3.577 -38.032 -23.077 1.00 12.15 315 TRP A N 1
ATOM 2060 C CA . TRP A 1 275 ? 4.327 -38.545 -24.221 1.00 11.24 315 TRP A CA 1
ATOM 2061 C C . TRP A 1 275 ? 3.626 -39.789 -24.844 1.00 11.95 315 TRP A C 1
ATOM 2062 O O . TRP A 1 275 ? 2.975 -40.569 -24.122 1.00 10.23 315 TRP A O 1
ATOM 2073 N N . PHE A 1 276 ? 3.787 -39.977 -26.167 1.00 9.67 316 PHE A N 1
ATOM 2074 C CA . PHE A 1 276 ? 3.377 -41.227 -26.817 1.00 9.76 316 PHE A CA 1
ATOM 2075 C C . PHE A 1 276 ? 4.627 -42.083 -26.817 1.00 9.10 316 PHE A C 1
ATOM 2076 O O . PHE A 1 276 ? 5.741 -41.558 -27.087 1.00 7.64 316 PHE A O 1
ATOM 2084 N N . ILE A 1 277 ? 4.456 -43.361 -26.464 1.00 7.53 317 ILE A N 1
ATOM 2085 C CA . ILE A 1 277 ? 5.617 -44.297 -26.374 1.00 8.77 317 ILE A CA 1
ATOM 2086 C C . ILE A 1 277 ? 5.445 -45.397 -27.439 1.00 9.09 317 ILE A C 1
ATOM 2087 O O . ILE A 1 277 ? 4.477 -46.167 -27.397 1.00 8.80 317 ILE A O 1
ATOM 2092 N N . ASP A 1 278 ? 6.346 -45.442 -28.401 1.00 9.37 318 ASP A N 1
ATOM 2093 C CA . ASP A 1 278 ? 6.220 -46.389 -29.498 1.00 10.71 318 ASP A CA 1
ATOM 2094 C C . ASP A 1 278 ? 7.438 -47.315 -29.455 1.00 10.75 318 ASP A C 1
ATOM 2095 O O . ASP A 1 278 ? 8.574 -46.827 -29.524 1.00 10.59 318 ASP A O 1
ATOM 2100 N N . GLN A 1 279 ? 7.213 -48.633 -29.340 1.00 10.58 319 GLN A N 1
ATOM 2101 C CA . GLN A 1 279 ? 8.334 -49.600 -29.412 1.00 11.74 319 GLN A CA 1
ATOM 2102 C C . GLN A 1 279 ? 8.854 -49.870 -30.817 1.00 11.30 319 GLN A C 1
ATOM 2103 O O . GLN A 1 279 ? 10.000 -50.298 -30.950 1.00 12.44 319 GLN A O 1
ATOM 2109 N N . ASN A 1 280 ? 8.046 -49.650 -31.861 1.00 11.09 320 ASN A N 1
ATOM 2110 C CA . ASN A 1 280 ? 8.472 -49.955 -33.230 1.00 10.53 320 ASN A CA 1
ATOM 2111 C C . ASN A 1 280 ? 9.642 -49.070 -33.677 1.00 13.02 320 ASN A C 1
ATOM 2112 O O . ASN A 1 280 ? 9.519 -47.844 -33.640 1.00 11.18 320 ASN A O 1
ATOM 2117 N N . GLN A 1 281 ? 10.761 -49.687 -34.112 1.00 13.86 321 GLN A N 1
ATOM 2118 C CA . GLN A 1 281 ? 12.004 -48.967 -34.411 1.00 12.32 321 GLN A CA 1
ATOM 2119 C C . GLN A 1 281 ? 12.263 -48.007 -33.282 1.00 13.20 321 GLN A C 1
ATOM 2120 O O . GLN A 1 281 ? 12.609 -46.852 -33.518 1.00 13.72 321 GLN A O 1
ATOM 2126 N N . GLY A 1 282 ? 12.055 -48.471 -32.060 1.00 12.23 322 GLY A N 1
ATOM 2127 C CA . GLY A 1 282 ? 12.094 -47.604 -30.896 1.00 12.42 322 GLY A CA 1
ATOM 2128 C C . GLY A 1 282 ? 12.943 -48.180 -29.770 1.00 13.23 322 GLY A C 1
ATOM 2129 O O . GLY A 1 282 ? 13.817 -49.008 -30.016 1.00 13.22 322 GLY A O 1
ATOM 2130 N N . PRO A 1 283 ? 12.740 -47.718 -28.534 1.00 12.84 323 PRO A N 1
ATOM 2131 C CA . PRO A 1 283 ? 11.772 -46.716 -28.080 1.00 11.93 323 PRO A CA 1
ATOM 2132 C C . PRO A 1 283 ? 11.797 -45.426 -28.887 1.00 11.73 323 PRO A C 1
ATOM 2133 O O . PRO A 1 283 ? 12.863 -44.851 -29.143 1.00 11.45 323 PRO A O 1
ATOM 2137 N N . TYR A 1 284 ? 10.611 -44.960 -29.261 1.00 11.59 324 TYR A N 1
ATOM 2138 C CA . TYR A 1 284 ? 10.487 -43.722 -30.038 1.00 11.78 324 TYR A CA 1
ATOM 2139 C C . TYR A 1 284 ? 9.410 -42.968 -29.289 1.00 11.48 324 TYR A C 1
ATOM 2140 O O . TYR A 1 284 ? 8.227 -43.376 -29.292 1.00 9.26 324 TYR A O 1
ATOM 2149 N N . ILE A 1 285 ? 9.807 -41.895 -28.614 1.00 10.05 325 ILE A N 1
ATOM 2150 C CA . ILE A 1 285 ? 8.888 -41.130 -27.779 1.00 9.01 325 ILE A CA 1
ATOM 2151 C C . ILE A 1 285 ? 8.597 -39.778 -28.414 1.00 8.76 325 ILE A C 1
ATOM 2152 O O . ILE A 1 285 ? 9.511 -39.016 -28.726 1.00 9.32 325 ILE A O 1
ATOM 2157 N N . SER A 1 286 ? 7.314 -39.491 -28.605 1.00 9.30 326 SER A N 1
ATOM 2158 C CA . SER A 1 286 ? 6.899 -38.305 -29.340 1.00 6.92 326 SER A CA 1
ATOM 2159 C C . SER A 1 286 ? 5.623 -37.659 -28.809 1.00 7.42 326 SER A C 1
ATOM 2160 O O . SER A 1 286 ? 4.832 -38.286 -28.106 1.00 8.46 326 SER A O 1
ATOM 2163 N N . HIS A 1 287 ? 5.446 -36.390 -29.157 1.00 6.83 327 HIS A N 1
ATOM 2164 C CA . HIS A 1 287 ? 4.227 -35.658 -28.898 1.00 6.53 327 HIS A CA 1
ATOM 2165 C C . HIS A 1 287 ? 4.206 -34.475 -29.880 1.00 8.02 327 HIS A C 1
ATOM 2166 O O . HIS A 1 287 ? 5.249 -33.908 -30.238 1.00 8.30 327 HIS A O 1
ATOM 2173 N N . GLY A 1 288 ? 2.996 -34.059 -30.240 1.00 9.27 328 GLY A N 1
ATOM 2174 C CA . GLY A 1 288 ? 2.789 -32.904 -31.094 1.00 9.91 328 GLY A CA 1
ATOM 2175 C C . GLY A 1 288 ? 1.912 -31.856 -30.429 1.00 12.22 328 GLY A C 1
ATOM 2176 O O . GLY A 1 288 ? 0.998 -32.190 -29.677 1.00 11.17 328 GLY A O 1
ATOM 2177 N N . GLY A 1 289 ? 2.205 -30.586 -30.690 1.00 11.34 329 GLY A N 1
ATOM 2178 C CA . GLY A 1 289 ? 1.444 -29.481 -30.130 1.00 13.04 329 GLY A CA 1
ATOM 2179 C C . GLY A 1 289 ? 0.782 -28.645 -31.210 1.00 13.01 329 GLY A C 1
ATOM 2180 O O . GLY A 1 289 ? 1.417 -28.311 -32.209 1.00 14.27 329 GLY A O 1
ATOM 2181 N N . GLN A 1 290 ? -0.494 -28.315 -31.027 1.00 14.07 330 GLN A N 1
ATOM 2182 C CA . GLN A 1 290 ? -1.233 -27.588 -32.065 1.00 18.13 330 GLN A CA 1
ATOM 2183 C C . GLN A 1 290 ? -2.279 -26.646 -31.485 1.00 19.30 330 GLN A C 1
ATOM 2184 O O . GLN A 1 290 ? -3.398 -27.073 -31.179 1.00 19.75 330 GLN A O 1
ATOM 2190 N N . ASN A 1 291 ? -1.926 -25.375 -31.333 1.00 20.56 331 ASN A N 1
ATOM 2191 C CA . ASN A 1 291 ? -2.889 -24.388 -30.875 1.00 22.22 331 ASN A CA 1
ATOM 2192 C C . ASN A 1 291 ? -3.536 -23.755 -32.092 1.00 23.19 331 ASN A C 1
ATOM 2193 O O . ASN A 1 291 ? -3.158 -24.105 -33.214 1.00 24.24 331 ASN A O 1
ATOM 2198 N N . PRO A 1 292 ? -4.516 -22.845 -31.892 1.00 23.94 332 PRO A N 1
ATOM 2199 C CA . PRO A 1 292 ? -5.113 -22.184 -33.051 1.00 23.51 332 PRO A CA 1
ATOM 2200 C C . PRO A 1 292 ? -4.060 -21.560 -33.959 1.00 22.82 332 PRO A C 1
ATOM 2201 O O . PRO A 1 292 ? -4.223 -21.601 -35.173 1.00 22.59 332 PRO A O 1
ATOM 2205 N N . ASN A 1 293 ? -3.003 -20.988 -33.376 1.00 22.06 333 ASN A N 1
ATOM 2206 C CA . ASN A 1 293 ? -2.035 -20.207 -34.145 1.00 20.72 333 ASN A CA 1
ATOM 2207 C C . ASN A 1 293 ? -0.559 -20.640 -33.959 1.00 19.30 333 ASN A C 1
ATOM 2208 O O . ASN A 1 293 ? 0.364 -19.896 -34.251 1.00 17.95 333 ASN A O 1
ATOM 2213 N N . PHE A 1 294 ? -0.347 -21.834 -33.422 1.00 17.80 334 PHE A N 1
ATOM 2214 C CA . PHE A 1 294 ? 1.005 -22.383 -33.264 1.00 15.60 334 PHE A CA 1
ATOM 2215 C C . PHE A 1 294 ? 0.951 -23.890 -33.453 1.00 14.38 334 PHE A C 1
ATOM 2216 O O . PHE A 1 294 ? -0.038 -24.529 -33.089 1.00 12.27 334 PHE A O 1
ATOM 2224 N N . SER A 1 295 ? 2.051 -24.460 -33.956 1.00 13.60 335 SER A N 1
ATOM 2225 C CA . SER A 1 295 ? 2.172 -25.918 -34.014 1.00 11.54 335 SER A CA 1
ATOM 2226 C C . SER A 1 295 ? 3.609 -26.346 -33.747 1.00 10.77 335 SER A C 1
ATOM 2227 O O . SER A 1 295 ? 4.547 -25.567 -33.898 1.00 10.54 335 SER A O 1
ATOM 2230 N N . SER A 1 296 ? 3.795 -27.578 -33.305 1.00 9.34 336 SER A N 1
ATOM 2231 C CA . SER A 1 296 ? 5.138 -28.000 -32.921 1.00 8.72 336 SER A CA 1
ATOM 2232 C C . SER A 1 296 ? 5.182 -29.525 -32.819 1.00 8.55 336 SER A C 1
ATOM 2233 O O . SER A 1 296 ? 4.126 -30.179 -32.790 1.00 9.37 336 SER A O 1
ATOM 2236 N N . CYS A 1 297 ? 6.385 -30.095 -32.761 1.00 7.51 337 CYS A N 1
ATOM 2237 C CA . CYS A 1 297 ? 6.528 -31.509 -32.526 1.00 8.88 337 CYS A CA 1
ATOM 2238 C C . CYS A 1 297 ? 7.842 -31.772 -31.828 1.00 8.74 337 CYS A C 1
ATOM 2239 O O . CYS A 1 297 ? 8.789 -30.979 -31.935 1.00 9.48 337 CYS A O 1
ATOM 2242 N N . ILE A 1 298 ? 7.922 -32.924 -31.170 1.00 7.95 338 ILE A N 1
ATOM 2243 C CA . ILE A 1 298 ? 9.169 -33.357 -30.562 1.00 8.04 338 ILE A CA 1
ATOM 2244 C C . ILE A 1 298 ? 9.245 -34.897 -30.573 1.00 8.69 338 ILE A C 1
ATOM 2245 O O . ILE A 1 298 ? 8.234 -35.563 -30.486 1.00 9.36 338 ILE A O 1
ATOM 2250 N N . ALA A 1 299 ? 10.442 -35.440 -30.764 1.00 8.82 339 ALA A N 1
ATOM 2251 C CA . ALA A 1 299 ? 10.640 -36.870 -30.823 1.00 11.32 339 ALA A CA 1
ATOM 2252 C C . ALA A 1 299 ? 12.018 -37.215 -30.301 1.00 11.67 339 ALA A C 1
ATOM 2253 O O . ALA A 1 299 ? 13.004 -36.497 -30.571 1.00 12.05 339 ALA A O 1
ATOM 2255 N N . LEU A 1 300 ? 12.075 -38.311 -29.549 1.00 11.38 340 LEU A N 1
ATOM 2256 C CA . LEU A 1 300 ? 13.356 -38.776 -28.993 1.00 12.56 340 LEU A CA 1
ATOM 2257 C C . LEU A 1 300 ? 13.509 -40.248 -29.278 1.00 13.30 340 LEU A C 1
ATOM 2258 O O . LEU A 1 300 ? 12.547 -41.012 -29.106 1.00 11.34 340 LEU A O 1
ATOM 2263 N N . ARG A 1 301 ? 14.714 -40.622 -29.725 1.00 12.33 341 ARG A N 1
ATOM 2264 C CA . ARG A 1 301 ? 15.055 -42.011 -29.935 1.00 13.86 341 ARG A CA 1
ATOM 2265 C C . ARG A 1 301 ? 16.401 -42.241 -29.235 1.00 15.68 341 ARG A C 1
ATOM 2266 O O . ARG A 1 301 ? 17.462 -42.224 -29.861 1.00 15.77 341 ARG A O 1
ATOM 2274 N N . PRO A 1 302 ? 16.342 -42.424 -27.923 1.00 17.20 342 PRO A N 1
ATOM 2275 C CA . PRO A 1 302 ? 17.521 -42.445 -27.054 1.00 21.62 342 PRO A CA 1
ATOM 2276 C C . PRO A 1 302 ? 18.613 -43.418 -27.462 1.00 24.29 342 PRO A C 1
ATOM 2277 O O . PRO A 1 302 ? 19.778 -43.036 -27.338 1.00 25.01 342 PRO A O 1
ATOM 2281 N N . ASP A 1 303 ? 18.252 -44.606 -27.966 1.00 25.44 343 ASP A N 1
ATOM 2282 C CA . ASP A 1 303 ? 19.231 -45.660 -28.302 1.00 28.71 343 ASP A CA 1
ATOM 2283 C C . ASP A 1 303 ? 20.284 -45.036 -29.172 1.00 28.75 343 ASP A C 1
ATOM 2284 O O . ASP A 1 303 ? 21.442 -45.450 -29.172 1.00 30.03 343 ASP A O 1
ATOM 2289 N N . GLN A 1 304 ? 19.892 -44.033 -29.937 1.00 28.44 344 GLN A N 1
ATOM 2290 C CA . GLN A 1 304 ? 20.843 -43.426 -30.836 1.00 28.10 344 GLN A CA 1
ATOM 2291 C C . GLN A 1 304 ? 21.096 -41.975 -30.443 1.00 26.30 344 GLN A C 1
ATOM 2292 O O . GLN A 1 304 ? 21.578 -41.180 -31.255 1.00 26.67 344 GLN A O 1
ATOM 2298 N N . GLN A 1 305 ? 20.755 -41.640 -29.199 1.00 23.49 345 GLN A N 1
ATOM 2299 C CA . GLN A 1 305 ? 20.863 -40.275 -28.689 1.00 23.00 345 GLN A CA 1
ATOM 2300 C C . GLN A 1 305 ? 20.202 -39.292 -29.683 1.00 20.56 345 GLN A C 1
ATOM 2301 O O . GLN A 1 305 ? 20.780 -38.273 -30.051 1.00 19.06 345 GLN A O 1
ATOM 2307 N N . ILE A 1 306 ? 19.014 -39.616 -30.179 1.00 16.40 346 ILE A N 1
ATOM 2308 C CA . ILE A 1 306 ? 18.431 -38.766 -31.216 1.00 13.04 346 ILE A CA 1
ATOM 2309 C C . ILE A 1 306 ? 17.415 -37.879 -30.532 1.00 11.22 346 ILE A C 1
ATOM 2310 O O . ILE A 1 306 ? 16.661 -38.360 -29.713 1.00 11.17 346 ILE A O 1
ATOM 2315 N N . GLY A 1 307 ? 17.414 -36.581 -30.830 1.00 11.01 347 GLY A N 1
ATOM 2316 C CA . GLY A 1 307 ? 16.390 -35.667 -30.278 1.00 7.71 347 GLY A CA 1
ATOM 2317 C C . GLY A 1 307 ? 16.066 -34.613 -31.319 1.00 10.59 347 GLY A C 1
ATOM 2318 O O . GLY A 1 307 ? 16.964 -33.980 -31.899 1.00 8.84 347 GLY A O 1
ATOM 2319 N N . ILE A 1 308 ? 14.770 -34.418 -31.559 1.00 10.53 348 ILE A N 1
ATOM 2320 C CA . ILE A 1 308 ? 14.311 -33.583 -32.651 1.00 8.87 348 ILE A CA 1
ATOM 2321 C C . ILE A 1 308 ? 13.209 -32.715 -32.101 1.00 8.82 348 ILE A C 1
ATOM 2322 O O . ILE A 1 308 ? 12.300 -33.196 -31.420 1.00 7.86 348 ILE A O 1
ATOM 2327 N N . VAL A 1 309 ? 13.265 -31.420 -32.394 1.00 9.54 349 VAL A N 1
ATOM 2328 C CA . VAL A 1 309 ? 12.160 -30.557 -32.019 1.00 7.10 349 VAL A CA 1
ATOM 2329 C C . VAL A 1 309 ? 11.950 -29.541 -33.125 1.00 9.14 349 VAL A C 1
ATOM 2330 O O . VAL A 1 309 ? 12.915 -29.027 -33.725 1.00 10.21 349 VAL A O 1
ATOM 2334 N N . ALA A 1 310 ? 10.678 -29.260 -33.395 1.00 7.71 350 ALA A N 1
ATOM 2335 C CA . ALA A 1 310 ? 10.272 -28.236 -34.350 1.00 8.55 350 ALA A CA 1
ATOM 2336 C C . ALA A 1 310 ? 9.244 -27.298 -33.715 1.00 8.89 350 ALA A C 1
ATOM 2337 O O . ALA A 1 310 ? 8.355 -27.741 -32.988 1.00 9.31 350 ALA A O 1
ATOM 2339 N N . LEU A 1 311 ? 9.370 -26.005 -33.994 1.00 8.70 351 LEU A N 1
ATOM 2340 C CA . LEU A 1 311 ? 8.441 -24.977 -33.441 1.00 8.38 351 LEU A CA 1
ATOM 2341 C C . LEU A 1 311 ? 8.047 -24.045 -34.587 1.00 7.69 351 LEU A C 1
ATOM 2342 O O . LEU A 1 311 ? 8.914 -23.642 -35.344 1.00 7.86 351 LEU A O 1
ATOM 2347 N N . ALA A 1 312 ? 6.770 -23.692 -34.716 1.00 7.00 352 ALA A N 1
ATOM 2348 C CA . ALA A 1 312 ? 6.302 -22.964 -35.901 1.00 9.66 352 ALA A CA 1
ATOM 2349 C C . ALA A 1 312 ? 5.173 -22.029 -35.447 1.00 12.35 352 ALA A C 1
ATOM 2350 O O . ALA A 1 312 ? 4.394 -22.406 -34.550 1.00 12.53 352 ALA A O 1
ATOM 2352 N N . ASN A 1 313 ? 5.088 -20.831 -36.033 1.00 11.81 353 ASN A N 1
ATOM 2353 C CA . ASN A 1 313 ? 4.116 -19.861 -35.571 1.00 12.71 353 ASN A CA 1
ATOM 2354 C C . ASN A 1 313 ? 2.797 -19.876 -36.316 1.00 15.67 353 ASN A C 1
ATOM 2355 O O . ASN A 1 313 ? 2.094 -18.862 -36.413 1.00 15.82 353 ASN A O 1
ATOM 2360 N N . MET A 1 314 ? 2.459 -21.045 -36.851 1.00 15.00 354 MET A N 1
ATOM 2361 C CA . MET A 1 314 ? 1.188 -21.205 -37.500 1.00 17.32 354 MET A CA 1
ATOM 2362 C C . MET A 1 314 ? 0.734 -22.624 -37.160 1.00 17.43 354 MET A C 1
ATOM 2363 O O . MET A 1 314 ? 1.568 -23.530 -37.032 1.00 16.64 354 MET A O 1
ATOM 2368 N N . ASN A 1 315 ? -0.560 -22.844 -37.101 1.00 17.35 355 ASN A N 1
ATOM 2369 C CA . ASN A 1 315 ? -1.074 -24.172 -36.973 1.00 19.56 355 ASN A CA 1
ATOM 2370 C C . ASN A 1 315 ? -0.993 -24.976 -38.302 1.00 19.85 355 ASN A C 1
ATOM 2371 O O . ASN A 1 315 ? -1.598 -24.598 -39.294 1.00 19.45 355 ASN A O 1
ATOM 2376 N N . SER A 1 316 ? -0.264 -26.091 -38.315 1.00 19.62 356 SER A N 1
ATOM 2377 C CA . SER A 1 316 ? -0.097 -26.883 -39.520 1.00 19.69 356 SER A CA 1
ATOM 2378 C C . SER A 1 316 ? 0.064 -28.357 -39.204 1.00 20.50 356 SER A C 1
ATOM 2379 O O . SER A 1 316 ? 0.956 -28.747 -38.433 1.00 19.42 356 SER A O 1
ATOM 2382 N N . ASN A 1 317 ? -0.780 -29.171 -39.827 1.00 19.53 357 ASN A N 1
ATOM 2383 C CA . ASN A 1 317 ? -0.704 -30.625 -39.699 1.00 20.32 357 ASN A CA 1
ATOM 2384 C C . ASN A 1 317 ? 0.629 -31.154 -40.189 1.00 19.38 357 ASN A C 1
ATOM 2385 O O . ASN A 1 317 ? 1.113 -32.145 -39.669 1.00 18.58 357 ASN A O 1
ATOM 2390 N N . LEU A 1 318 ? 1.238 -30.483 -41.171 1.00 19.37 358 LEU A N 1
ATOM 2391 C CA . LEU A 1 318 ? 2.572 -30.879 -41.649 1.00 18.49 358 LEU A CA 1
ATOM 2392 C C . LEU A 1 318 ? 3.649 -30.770 -40.566 1.00 16.78 358 LEU A C 1
ATOM 2393 O O . LEU A 1 318 ? 4.597 -31.564 -40.519 1.00 18.75 358 LEU A O 1
ATOM 2398 N N . ILE A 1 319 ? 3.541 -29.775 -39.703 1.00 14.36 359 ILE A N 1
ATOM 2399 C CA . ILE A 1 319 ? 4.565 -29.602 -38.654 1.00 12.90 359 ILE A CA 1
ATOM 2400 C C . ILE A 1 319 ? 4.463 -30.821 -37.709 1.00 12.43 359 ILE A C 1
ATOM 2401 O O . ILE A 1 319 ? 5.465 -31.379 -37.278 1.00 12.19 359 ILE A O 1
ATOM 2406 N N . LEU A 1 320 ? 3.251 -31.291 -37.454 1.00 11.69 360 LEU A N 1
ATOM 2407 C CA . LEU A 1 320 ? 3.082 -32.474 -36.589 1.00 14.22 360 LEU A CA 1
ATOM 2408 C C . LEU A 1 320 ? 3.777 -33.737 -37.113 1.00 15.20 360 LEU A C 1
ATOM 2409 O O . LEU A 1 320 ? 4.125 -34.620 -36.313 1.00 16.73 360 LEU A O 1
ATOM 2414 N N . GLN A 1 321 ? 3.918 -33.848 -38.443 1.00 13.23 361 GLN A N 1
ATOM 2415 C CA . GLN A 1 321 ? 4.602 -34.976 -39.055 1.00 12.99 361 GLN A CA 1
ATOM 2416 C C . GLN A 1 321 ? 6.112 -34.683 -39.293 1.00 12.22 361 GLN A C 1
ATOM 2417 O O . GLN A 1 321 ? 6.905 -35.578 -39.653 1.00 11.20 361 GLN A O 1
ATOM 2423 N N . LEU A 1 322 ? 6.520 -33.431 -39.103 1.00 11.33 362 LEU A N 1
ATOM 2424 C CA . LEU A 1 322 ? 7.903 -33.060 -39.438 1.00 12.52 362 LEU A CA 1
ATOM 2425 C C . LEU A 1 322 ? 9.013 -33.786 -38.646 1.00 11.97 362 LEU A C 1
ATOM 2426 O O . LEU A 1 322 ? 10.068 -34.137 -39.201 1.00 13.82 362 LEU A O 1
ATOM 2431 N N . CYS A 1 323 ? 8.780 -34.033 -37.365 1.00 11.11 363 CYS A N 1
ATOM 2432 C CA . CYS A 1 323 ? 9.739 -34.812 -36.541 1.00 11.19 363 CYS A CA 1
ATOM 2433 C C . CYS A 1 323 ? 9.916 -36.250 -37.049 1.00 12.09 363 CYS A C 1
ATOM 2434 O O . CYS A 1 323 ? 11.044 -36.760 -37.091 1.00 11.87 363 CYS A O 1
ATOM 2437 N N . ALA A 1 324 ? 8.806 -36.892 -37.450 1.00 11.08 364 ALA A N 1
ATOM 2438 C CA . ALA A 1 324 ? 8.842 -38.214 -38.073 1.00 10.36 364 ALA A CA 1
ATOM 2439 C C . ALA A 1 324 ? 9.575 -38.205 -39.404 1.00 11.76 364 ALA A C 1
ATOM 2440 O O . ALA A 1 324 ? 10.360 -39.108 -39.663 1.00 12.84 364 ALA A O 1
ATOM 2442 N N . ASP A 1 325 ? 9.318 -37.230 -40.280 1.00 11.83 365 ASP A N 1
ATOM 2443 C CA . ASP A 1 325 ? 10.133 -37.117 -41.490 1.00 12.38 365 ASP A CA 1
ATOM 2444 C C . ASP A 1 325 ? 11.643 -37.084 -41.159 1.00 12.69 365 ASP A C 1
ATOM 2445 O O . ASP A 1 325 ? 12.448 -37.801 -41.767 1.00 12.05 365 ASP A O 1
ATOM 2450 N N . ILE A 1 326 ? 12.030 -36.222 -40.207 1.00 11.56 366 ILE A N 1
ATOM 2451 C CA . ILE A 1 326 ? 13.430 -36.070 -39.854 1.00 9.48 366 ILE A CA 1
ATOM 2452 C C . ILE A 1 326 ? 13.960 -37.379 -39.294 1.00 9.56 366 ILE A C 1
ATOM 2453 O O . ILE A 1 326 ? 15.056 -37.812 -39.622 1.00 8.45 366 ILE A O 1
ATOM 2458 N N . ASP A 1 327 ? 13.172 -38.018 -38.447 1.00 8.60 367 ASP A N 1
ATOM 2459 C CA . ASP A 1 327 ? 13.617 -39.281 -37.900 1.00 11.66 367 ASP A CA 1
ATOM 2460 C C . ASP A 1 327 ? 13.843 -40.328 -39.027 1.00 12.32 367 ASP A C 1
ATOM 2461 O O . ASP A 1 327 ? 14.832 -41.068 -39.023 1.00 12.53 367 ASP A O 1
ATOM 2466 N N . ASN A 1 328 ? 12.939 -40.366 -40.004 1.00 11.26 368 ASN A N 1
ATOM 2467 C CA . ASN A 1 328 ? 13.141 -41.250 -41.156 1.00 11.83 368 ASN A CA 1
ATOM 2468 C C . ASN A 1 328 ? 14.487 -40.932 -41.831 1.00 11.26 368 ASN A C 1
ATOM 2469 O O . ASN A 1 328 ? 15.275 -41.814 -42.154 1.00 11.92 368 ASN A O 1
ATOM 2474 N N . TYR A 1 329 ? 14.757 -39.654 -42.025 1.00 11.81 369 TYR A N 1
ATOM 2475 C CA . TYR A 1 329 ? 15.978 -39.258 -42.692 1.00 11.06 369 TYR A CA 1
ATOM 2476 C C . TYR A 1 329 ? 17.203 -39.768 -41.915 1.00 12.01 369 TYR A C 1
ATOM 2477 O O . TYR A 1 329 ? 18.188 -40.261 -42.508 1.00 11.36 369 TYR A O 1
ATOM 2486 N N . LEU A 1 330 ? 17.171 -39.597 -40.601 1.00 10.11 370 LEU A N 1
ATOM 2487 C CA . LEU A 1 330 ? 18.249 -40.084 -39.742 1.00 12.14 370 LEU A CA 1
ATOM 2488 C C . LEU A 1 330 ? 18.338 -41.630 -39.778 1.00 13.94 370 LEU A C 1
ATOM 2489 O O . LEU A 1 330 ? 19.437 -42.204 -39.733 1.00 13.39 370 LEU A O 1
ATOM 2494 N N . ARG A 1 331 ? 17.175 -42.289 -39.785 1.00 12.90 371 ARG A N 1
ATOM 2495 C CA . ARG A 1 331 ? 17.138 -43.751 -39.641 1.00 13.18 371 ARG A CA 1
ATOM 2496 C C . ARG A 1 331 ? 17.611 -44.425 -40.938 1.00 13.54 371 ARG A C 1
ATOM 2497 O O . ARG A 1 331 ? 18.421 -45.345 -40.877 1.00 13.97 371 ARG A O 1
ATOM 2505 N N . ILE A 1 332 ? 17.134 -43.968 -42.093 1.00 13.80 372 ILE A N 1
ATOM 2506 C CA . ILE A 1 332 ? 17.397 -44.681 -43.337 1.00 14.80 372 ILE A CA 1
ATOM 2507 C C . ILE A 1 332 ? 17.807 -43.806 -44.518 1.00 15.22 372 ILE A C 1
ATOM 2508 O O . ILE A 1 332 ? 17.930 -44.290 -45.639 1.00 13.88 372 ILE A O 1
ATOM 2513 N N . GLY A 1 333 ? 18.003 -42.522 -44.267 1.00 15.86 373 GLY A N 1
ATOM 2514 C CA . GLY A 1 333 ? 18.455 -41.577 -45.287 1.00 16.00 373 GLY A CA 1
ATOM 2515 C C . GLY A 1 333 ? 17.386 -41.302 -46.330 1.00 18.98 373 GLY A C 1
ATOM 2516 O O . GLY A 1 333 ? 17.689 -40.837 -47.433 1.00 18.15 373 GLY A O 1
ATOM 2517 N N . LYS A 1 334 ? 16.139 -41.594 -45.976 1.00 19.13 374 LYS A N 1
ATOM 2518 C CA . LYS A 1 334 ? 15.009 -41.408 -46.876 1.00 20.09 374 LYS A CA 1
ATOM 2519 C C . LYS A 1 334 ? 13.815 -40.823 -46.132 1.00 20.61 374 LYS A C 1
ATOM 2520 O O . LYS A 1 334 ? 13.749 -40.879 -44.905 1.00 21.69 374 LYS A O 1
ATOM 2526 N N . TYR A 1 335 ? 12.870 -40.266 -46.882 1.00 20.42 375 TYR A N 1
ATOM 2527 C CA . TYR A 1 335 ? 11.662 -39.700 -46.296 1.00 22.25 375 TYR A CA 1
ATOM 2528 C C . TYR A 1 335 ? 10.581 -39.504 -47.354 1.00 21.20 375 TYR A C 1
ATOM 2529 O O . TYR A 1 335 ? 9.397 -39.413 -47.034 1.00 24.98 375 TYR A O 1
ATOM 2538 N N . GLU B 1 1 ? -18.555 -58.225 -21.301 1.00 39.27 41 GLU B N 1
ATOM 2539 C CA . GLU B 1 1 ? -17.765 -58.877 -20.265 1.00 39.54 41 GLU B CA 1
ATOM 2540 C C . GLU B 1 1 ? -17.250 -60.231 -20.738 1.00 38.40 41 GLU B C 1
ATOM 2541 O O . GLU B 1 1 ? -16.102 -60.591 -20.490 1.00 39.35 41 GLU B O 1
ATOM 2543 N N . ARG B 1 2 ? -18.112 -60.974 -21.421 1.00 36.72 42 ARG B N 1
ATOM 2544 C CA . ARG B 1 2 ? -17.750 -62.277 -21.944 1.00 34.28 42 ARG B CA 1
ATOM 2545 C C . ARG B 1 2 ? -17.258 -62.157 -23.421 1.00 31.60 42 ARG B C 1
ATOM 2546 O O . ARG B 1 2 ? -17.738 -61.332 -24.192 1.00 31.38 42 ARG B O 1
ATOM 2548 N N . LEU B 1 3 ? -16.282 -62.967 -23.802 1.00 28.68 43 LEU B N 1
ATOM 2549 C CA . LEU B 1 3 ? -15.794 -62.991 -25.179 1.00 26.61 43 LEU B CA 1
ATOM 2550 C C . LEU B 1 3 ? -16.950 -63.252 -26.139 1.00 26.77 43 LEU B C 1
ATOM 2551 O O . LEU B 1 3 ? -17.078 -62.580 -27.155 1.00 25.85 43 LEU B O 1
ATOM 2556 N N . SER B 1 4 ? -17.817 -64.191 -25.775 1.00 26.46 44 SER B N 1
ATOM 2557 C CA . SER B 1 4 ? -18.935 -64.536 -26.621 1.00 27.85 44 SER B CA 1
ATOM 2558 C C . SER B 1 4 ? -19.872 -63.350 -26.825 1.00 25.99 44 SER B C 1
ATOM 2559 O O . SER B 1 4 ? -20.345 -63.133 -27.919 1.00 26.41 44 SER B O 1
ATOM 2562 N N . THR B 1 5 ? -20.080 -62.543 -25.797 1.00 25.32 45 THR B N 1
ATOM 2563 C CA . THR B 1 5 ? -20.764 -61.264 -25.957 1.00 25.27 45 THR B CA 1
ATOM 2564 C C . THR B 1 5 ? -20.066 -60.344 -26.935 1.00 23.18 45 THR B C 1
ATOM 2565 O O . THR B 1 5 ? -20.677 -59.823 -27.874 1.00 23.52 45 THR B O 1
ATOM 2569 N N . LEU B 1 6 ? -18.778 -60.133 -26.725 1.00 21.69 46 LEU B N 1
ATOM 2570 C CA . LEU B 1 6 ? -17.996 -59.265 -27.628 1.00 19.99 46 LEU B CA 1
ATOM 2571 C C . LEU B 1 6 ? -18.189 -59.683 -29.079 1.00 18.71 46 LEU B C 1
ATOM 2572 O O . LEU B 1 6 ? -18.508 -58.866 -29.952 1.00 17.33 46 LEU B O 1
ATOM 2577 N N . ILE B 1 7 ? -17.982 -60.963 -29.347 1.00 17.92 47 ILE B N 1
ATOM 2578 C CA . ILE B 1 7 ? -17.989 -61.425 -30.732 1.00 17.81 47 ILE B CA 1
ATOM 2579 C C . ILE B 1 7 ? -19.420 -61.342 -31.299 1.00 18.20 47 ILE B C 1
ATOM 2580 O O . ILE B 1 7 ? -19.656 -60.802 -32.397 1.00 17.55 47 ILE B O 1
ATOM 2585 N N . HIS B 1 8 ? -20.385 -61.843 -30.544 1.00 18.00 48 HIS B N 1
ATOM 2586 C CA . HIS B 1 8 ? -21.766 -61.759 -30.982 1.00 20.52 48 HIS B CA 1
ATOM 2587 C C . HIS B 1 8 ? -22.240 -60.324 -31.224 1.00 20.07 48 HIS B C 1
ATOM 2588 O O . HIS B 1 8 ? -22.920 -60.037 -32.214 1.00 20.57 48 HIS B O 1
ATOM 2595 N N . GLN B 1 9 ? -21.872 -59.427 -30.322 1.00 21.32 49 GLN B N 1
ATOM 2596 C CA . GLN B 1 9 ? -22.212 -58.010 -30.445 1.00 23.10 49 GLN B CA 1
ATOM 2597 C C . GLN B 1 9 ? -21.640 -57.395 -31.732 1.00 21.64 49 GLN B C 1
ATOM 2598 O O . GLN B 1 9 ? -22.338 -56.625 -32.408 1.00 21.37 49 GLN B O 1
ATOM 2604 N N . ARG B 1 10 ? -20.369 -57.707 -32.039 1.00 19.49 50 ARG B N 1
ATOM 2605 C CA . ARG B 1 10 ? -19.671 -57.157 -33.214 1.00 18.20 50 ARG B CA 1
ATOM 2606 C C . ARG B 1 10 ? -20.261 -57.732 -34.478 1.00 17.47 50 ARG B C 1
ATOM 2607 O O . ARG B 1 10 ? -20.416 -57.023 -35.492 1.00 18.37 50 ARG B O 1
ATOM 2615 N N . MET B 1 11 ? -20.654 -58.998 -34.423 1.00 15.80 51 MET B N 1
ATOM 2616 C CA . MET B 1 11 ? -21.349 -59.556 -35.587 1.00 16.53 51 MET B CA 1
ATOM 2617 C C . MET B 1 11 ? -22.647 -58.833 -35.907 1.00 17.20 51 MET B C 1
ATOM 2618 O O . MET B 1 11 ? -22.919 -58.525 -37.066 1.00 18.92 51 MET B O 1
ATOM 2623 N N . GLN B 1 12 ? -23.475 -58.560 -34.901 1.00 18.51 52 GLN B N 1
ATOM 2624 C CA . GLN B 1 12 ? -24.727 -57.823 -35.168 1.00 21.85 52 GLN B CA 1
ATOM 2625 C C . GLN B 1 12 ? -24.405 -56.435 -35.665 1.00 21.39 52 GLN B C 1
ATOM 2626 O O . GLN B 1 12 ? -25.063 -55.911 -36.536 1.00 21.00 52 GLN B O 1
ATOM 2632 N N . GLU B 1 13 ? -23.390 -55.817 -35.078 1.00 22.85 53 GLU B N 1
ATOM 2633 C CA . GLU B 1 13 ? -23.085 -54.446 -35.450 1.00 24.07 53 GLU B CA 1
ATOM 2634 C C . GLU B 1 13 ? -22.644 -54.422 -36.920 1.00 22.95 53 GLU B C 1
ATOM 2635 O O . GLU B 1 13 ? -22.976 -53.519 -37.659 1.00 23.88 53 GLU B O 1
ATOM 2641 N N . ALA B 1 14 ? -21.904 -55.437 -37.348 1.00 21.52 54 ALA B N 1
ATOM 2642 C CA . ALA B 1 14 ? -21.374 -55.482 -38.718 1.00 19.87 54 ALA B CA 1
ATOM 2643 C C . ALA B 1 14 ? -22.378 -55.939 -39.786 1.00 19.14 54 ALA B C 1
ATOM 2644 O O . ALA B 1 14 ? -22.088 -55.801 -40.960 1.00 18.25 54 ALA B O 1
ATOM 2646 N N . LYS B 1 15 ? -23.514 -56.514 -39.382 1.00 18.85 55 LYS B N 1
ATOM 2647 C CA . LYS B 1 15 ? -24.562 -56.977 -40.309 1.00 19.62 55 LYS B CA 1
ATOM 2648 C C . LYS B 1 15 ? -24.080 -58.042 -41.280 1.00 19.26 55 LYS B C 1
ATOM 2649 O O . LYS B 1 15 ? -24.603 -58.170 -42.378 1.00 21.83 55 LYS B O 1
ATOM 2655 N N . VAL B 1 16 ? -23.072 -58.810 -40.889 1.00 18.03 56 VAL B N 1
ATOM 2656 C CA . VAL B 1 16 ? -22.629 -59.925 -41.695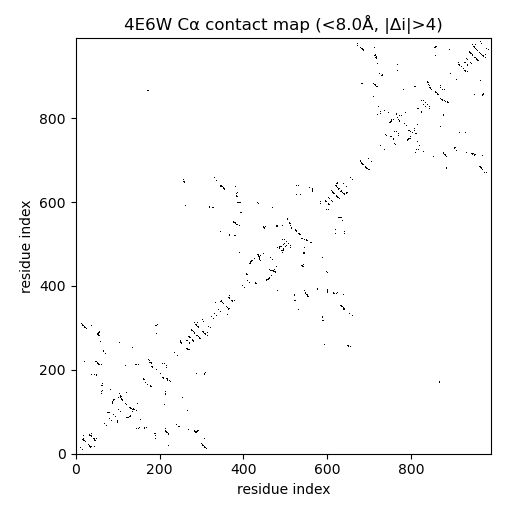 1.00 16.16 56 VAL B CA 1
ATOM 2657 C C . VAL B 1 16 ? -23.588 -61.105 -41.546 1.00 14.84 56 VAL B C 1
ATOM 2658 O O . VAL B 1 16 ? -23.966 -61.476 -40.440 1.00 14.72 56 VAL B O 1
ATOM 2662 N N . PRO B 1 17 ? -23.962 -61.705 -42.676 1.00 13.20 57 PRO B N 1
ATOM 2663 C CA . PRO B 1 17 ? -24.853 -62.850 -42.586 1.00 14.59 57 PRO B CA 1
ATOM 2664 C C . PRO B 1 17 ? -24.203 -64.048 -41.871 1.00 14.47 57 PRO B C 1
ATOM 2665 O O . PRO B 1 17 ? -24.883 -64.754 -41.129 1.00 15.35 57 PRO B O 1
ATOM 2669 N N . ALA B 1 18 ? -22.926 -64.313 -42.110 1.00 12.95 58 ALA B N 1
ATOM 2670 C CA . ALA B 1 18 ? -22.258 -65.413 -41.372 1.00 11.28 58 ALA B CA 1
ATOM 2671 C C . ALA B 1 18 ? -20.923 -64.924 -40.817 1.00 11.39 58 ALA B C 1
ATOM 2672 O O . ALA B 1 18 ? -20.181 -64.190 -41.490 1.00 11.84 58 ALA B O 1
ATOM 2674 N N . LEU B 1 19 ? -20.620 -65.342 -39.600 1.00 11.31 59 LEU B N 1
ATOM 2675 C CA . LEU B 1 19 ? -19.340 -65.042 -38.987 1.00 12.24 59 LEU B CA 1
ATOM 2676 C C . LEU B 1 19 ? -18.780 -66.290 -38.368 1.00 11.84 59 LEU B C 1
ATOM 2677 O O . LEU B 1 19 ? -19.455 -66.968 -37.592 1.00 13.59 59 LEU B O 1
ATOM 2682 N N . SER B 1 20 ? -17.534 -66.587 -38.718 1.00 10.09 60 SER B N 1
ATOM 2683 C CA . SER B 1 20 ? -16.822 -67.672 -38.104 1.00 10.21 60 SER B CA 1
ATOM 2684 C C . SER B 1 20 ? -15.528 -67.145 -37.454 1.00 9.02 60 SER B C 1
ATOM 2685 O O . SER B 1 20 ? -14.701 -66.577 -38.153 1.00 10.50 60 SER B O 1
ATOM 2688 N N . VAL B 1 21 ? -15.342 -67.412 -36.160 1.00 7.39 61 VAL B N 1
ATOM 2689 C CA . VAL B 1 21 ? -14.181 -66.957 -35.412 1.00 6.48 61 VAL B CA 1
ATOM 2690 C C . VAL B 1 21 ? -13.553 -68.118 -34.652 1.00 7.13 61 VAL B C 1
ATOM 2691 O O . VAL B 1 21 ? -14.249 -68.957 -34.109 1.00 6.48 61 VAL B O 1
ATOM 2695 N N . SER B 1 22 ? -12.222 -68.170 -34.631 1.00 6.85 62 SER B N 1
ATOM 2696 C CA . SER B 1 22 ? -11.536 -69.110 -33.788 1.00 8.19 62 SER B CA 1
ATOM 2697 C C . SER B 1 22 ? -10.482 -68.366 -32.959 1.00 9.59 62 SER B C 1
ATOM 2698 O O . SER B 1 22 ? -9.718 -67.558 -33.502 1.00 9.79 62 SER B O 1
ATOM 2701 N N . VAL B 1 23 ? -10.447 -68.633 -31.658 1.00 9.80 63 VAL B N 1
ATOM 2702 C CA . VAL B 1 23 ? -9.515 -67.963 -30.757 1.00 11.38 63 VAL B CA 1
ATOM 2703 C C . VAL B 1 23 ? -8.769 -69.000 -29.927 1.00 13.39 63 VAL B C 1
ATOM 2704 O O . VAL B 1 23 ? -9.401 -69.824 -29.260 1.00 13.93 63 VAL B O 1
ATOM 2708 N N . THR B 1 24 ? -7.450 -68.970 -29.985 1.00 12.67 64 THR B N 1
ATOM 2709 C CA . THR B 1 24 ? -6.640 -69.856 -29.172 1.00 15.76 64 THR B CA 1
ATOM 2710 C C . THR B 1 24 ? -5.672 -69.044 -28.288 1.00 16.49 64 THR B C 1
ATOM 2711 O O . THR B 1 24 ? -5.052 -68.068 -28.744 1.00 17.55 64 THR B O 1
ATOM 2715 N N . ILE B 1 25 ? -5.663 -69.384 -27.005 1.00 15.97 65 ILE B N 1
ATOM 2716 C CA . ILE B 1 25 ? -4.748 -68.785 -26.023 1.00 16.29 65 ILE B CA 1
ATOM 2717 C C . ILE B 1 25 ? -4.236 -69.897 -25.097 1.00 18.11 65 ILE B C 1
ATOM 2718 O O . ILE B 1 25 ? -5.018 -70.633 -24.515 1.00 17.22 65 ILE B O 1
ATOM 2723 N N . LYS B 1 26 ? -2.912 -70.031 -25.039 1.00 20.41 66 LYS B N 1
ATOM 2724 C CA . LYS B 1 26 ? -2.218 -70.965 -24.147 1.00 21.83 66 LYS B CA 1
ATOM 2725 C C . LYS B 1 26 ? -2.755 -72.373 -24.281 1.00 21.70 66 LYS B C 1
ATOM 2726 O O . LYS B 1 26 ? -2.983 -73.039 -23.259 1.00 21.09 66 LYS B O 1
ATOM 2732 N N . GLY B 1 27 ? -2.929 -72.789 -25.539 1.00 19.17 67 GLY B N 1
ATOM 2733 C CA . GLY B 1 27 ? -3.431 -74.099 -25.912 1.00 18.74 67 GLY B CA 1
ATOM 2734 C C . GLY B 1 27 ? -4.901 -74.359 -25.616 1.00 18.40 67 GLY B C 1
ATOM 2735 O O . GLY B 1 27 ? -5.308 -75.504 -25.667 1.00 20.81 67 GLY B O 1
ATOM 2736 N N . VAL B 1 28 ? -5.678 -73.322 -25.302 1.00 16.02 68 VAL B N 1
ATOM 2737 C CA . VAL B 1 28 ? -7.127 -73.426 -25.161 1.00 15.53 68 VAL B CA 1
ATOM 2738 C C . VAL B 1 28 ? -7.820 -72.699 -26.326 1.00 15.48 68 VAL B C 1
ATOM 2739 O O . VAL B 1 28 ? -7.528 -71.527 -26.596 1.00 17.22 68 VAL B O 1
ATOM 2743 N N . ARG B 1 29 ? -8.694 -73.400 -27.044 1.00 13.23 69 ARG B N 1
ATOM 2744 C CA . ARG B 1 29 ? -9.259 -72.862 -28.281 1.00 12.25 69 ARG B CA 1
ATOM 2745 C C . ARG B 1 29 ? -10.767 -72.855 -28.198 1.00 10.77 69 ARG B C 1
ATOM 2746 O O . ARG B 1 29 ? -11.371 -73.877 -27.917 1.00 11.15 69 ARG B O 1
ATOM 2754 N N . GLN B 1 30 ? -11.368 -71.703 -28.461 1.00 10.58 70 GLN B N 1
ATOM 2755 C CA . GLN B 1 30 ? -12.835 -71.593 -28.568 1.00 10.11 70 GLN B CA 1
ATOM 2756 C C . GLN B 1 30 ? -13.240 -71.202 -29.969 1.00 11.05 70 GLN B C 1
ATOM 2757 O O . GLN B 1 30 ? -12.555 -70.386 -30.600 1.00 9.68 70 GLN B O 1
ATOM 2763 N N . ARG B 1 31 ? -14.353 -71.770 -30.442 1.00 9.86 71 ARG B N 1
ATOM 2764 C CA . ARG B 1 31 ? -14.869 -71.466 -31.782 1.00 11.15 71 ARG B CA 1
ATOM 2765 C C . ARG B 1 31 ? -16.182 -70.706 -31.703 1.00 10.78 71 ARG B C 1
ATOM 2766 O O . ARG B 1 31 ? -16.936 -70.887 -30.783 1.00 10.25 71 ARG B O 1
ATOM 2774 N N . PHE B 1 32 ? -16.425 -69.810 -32.639 1.00 11.01 72 PHE B N 1
ATOM 2775 C CA . PHE B 1 32 ? -17.691 -69.091 -32.649 1.00 12.32 72 PHE B CA 1
ATOM 2776 C C . PHE B 1 32 ? -18.210 -69.149 -34.078 1.00 12.86 72 PHE B C 1
ATOM 2777 O O . PHE B 1 32 ? -17.642 -68.536 -34.998 1.00 12.34 72 PHE B O 1
ATOM 2785 N N . VAL B 1 33 ? -19.280 -69.902 -34.278 1.00 14.62 73 VAL B N 1
ATOM 2786 C CA . VAL B 1 33 ? -19.857 -70.063 -35.620 1.00 15.95 73 VAL B CA 1
ATOM 2787 C C . VAL B 1 33 ? -21.287 -69.529 -35.629 1.00 17.30 73 VAL B C 1
ATOM 2788 O O . VAL B 1 33 ? -22.138 -70.037 -34.905 1.00 20.14 73 VAL B O 1
ATOM 2792 N N . TYR B 1 34 ? -21.525 -68.488 -36.419 1.00 15.02 74 TYR B N 1
ATOM 2793 C CA . TYR B 1 34 ? -22.795 -67.776 -36.385 1.00 15.95 74 TYR B CA 1
ATOM 2794 C C . TYR B 1 34 ? -23.375 -67.540 -37.772 1.00 15.16 74 TYR B C 1
ATOM 2795 O O . TYR B 1 34 ? -22.650 -67.499 -38.765 1.00 13.07 74 TYR B O 1
ATOM 2804 N N . GLY B 1 35 ? -24.691 -67.370 -37.823 1.00 13.85 75 GLY B N 1
ATOM 2805 C CA . GLY B 1 35 ? -25.361 -66.924 -39.027 1.00 13.71 75 GLY B CA 1
ATOM 2806 C C . GLY B 1 35 ? -25.615 -67.949 -40.110 1.00 14.70 75 GLY B C 1
ATOM 2807 O O . GLY B 1 35 ? -25.552 -69.158 -39.890 1.00 13.79 75 GLY B O 1
ATOM 2808 N N . VAL B 1 36 ? -25.920 -67.435 -41.295 1.00 17.66 76 VAL B N 1
ATOM 2809 C CA . VAL B 1 36 ? -26.325 -68.249 -42.449 1.00 17.70 76 VAL B CA 1
ATOM 2810 C C . VAL B 1 36 ? -25.323 -68.016 -43.554 1.00 16.58 76 VAL B C 1
ATOM 2811 O O . VAL B 1 36 ? -24.986 -66.879 -43.848 1.00 17.05 76 VAL B O 1
ATOM 2815 N N . ALA B 1 37 ? -24.828 -69.091 -44.160 1.00 16.25 77 ALA B N 1
ATOM 2816 C CA . ALA B 1 37 ? -23.923 -68.961 -45.299 1.00 16.06 77 ALA B CA 1
ATOM 2817 C C . ALA B 1 37 ? -24.633 -68.494 -46.577 1.00 17.97 77 ALA B C 1
ATOM 2818 O O . ALA B 1 37 ? -24.004 -67.898 -47.471 1.00 18.75 77 ALA B O 1
ATOM 2820 N N . ASP B 1 38 ? -25.940 -68.749 -46.677 1.00 18.91 78 ASP B N 1
ATOM 2821 C CA . ASP B 1 38 ? -26.734 -68.221 -47.801 1.00 19.37 78 ASP B CA 1
ATOM 2822 C C . ASP B 1 38 ? -28.119 -67.799 -47.309 1.00 20.15 78 ASP B C 1
ATOM 2823 O O . ASP B 1 38 ? -28.925 -68.628 -46.869 1.00 19.59 78 ASP B O 1
ATOM 2828 N N . VAL B 1 39 ? -28.404 -66.512 -47.380 1.00 20.82 79 VAL B N 1
ATOM 2829 C CA . VAL B 1 39 ? -29.616 -65.979 -46.771 1.00 22.18 79 VAL B CA 1
ATOM 2830 C C . VAL B 1 39 ? -30.839 -66.563 -47.477 1.00 22.89 79 VAL B C 1
ATOM 2831 O O . VAL B 1 39 ? -31.746 -67.067 -46.817 1.00 24.37 79 VAL B O 1
ATOM 2835 N N . ALA B 1 40 ? -30.830 -66.575 -48.807 1.00 23.25 80 ALA B N 1
ATOM 2836 C CA . ALA B 1 40 ? -32.063 -66.906 -49.548 1.00 24.88 80 ALA B CA 1
ATOM 2837 C C . ALA B 1 40 ? -32.415 -68.368 -49.349 1.00 24.95 80 ALA B C 1
ATOM 2838 O O . ALA B 1 40 ? -33.563 -68.705 -49.066 1.00 25.21 80 ALA B O 1
ATOM 2840 N N . SER B 1 41 ? -31.421 -69.238 -49.447 1.00 24.89 81 SER B N 1
ATOM 2841 C CA . SER B 1 41 ? -31.671 -70.669 -49.280 1.00 24.86 81 SER B CA 1
ATOM 2842 C C . SER B 1 41 ? -31.627 -71.140 -47.817 1.00 24.34 81 SER B C 1
ATOM 2843 O O . SER B 1 41 ? -31.765 -72.325 -47.556 1.00 24.16 81 SER B O 1
ATOM 2846 N N . GLN B 1 42 ? -31.416 -70.219 -46.876 1.00 24.39 82 GLN B N 1
ATOM 2847 C CA . GLN B 1 42 ? -31.344 -70.522 -45.428 1.00 24.58 82 GLN B CA 1
ATOM 2848 C C . GLN B 1 42 ? -30.291 -71.589 -45.057 1.00 23.83 82 GLN B C 1
ATOM 2849 O O . GLN B 1 42 ? -30.489 -72.393 -44.147 1.00 24.62 82 GLN B O 1
ATOM 2855 N N . LYS B 1 43 ? -29.162 -71.603 -45.752 1.00 19.99 83 LYS B N 1
ATOM 2856 C CA . LYS B 1 43 ? -28.174 -72.589 -45.428 1.00 19.52 83 LYS B CA 1
ATOM 2857 C C . LYS B 1 43 ? -27.294 -72.050 -44.283 1.00 16.50 83 LYS B C 1
ATOM 2858 O O . LYS B 1 43 ? -26.653 -71.007 -44.408 1.00 15.10 83 LYS B O 1
ATOM 2864 N N . ALA B 1 44 ? -27.343 -72.741 -43.150 1.00 15.25 84 ALA B N 1
ATOM 2865 C CA . ALA B 1 44 ? -26.630 -72.307 -41.961 1.00 14.71 84 ALA B CA 1
ATOM 2866 C C . ALA B 1 44 ? -25.128 -72.391 -42.166 1.00 14.91 84 ALA B C 1
ATOM 2867 O O . ALA B 1 44 ? -24.627 -73.339 -42.768 1.00 14.47 84 ALA B O 1
ATOM 2869 N N . ASN B 1 45 ? -24.411 -71.397 -41.659 1.00 14.07 85 ASN B N 1
ATOM 2870 C CA . ASN B 1 45 ? -22.963 -71.450 -41.670 1.00 14.14 85 ASN B CA 1
ATOM 2871 C C . ASN B 1 45 ? -22.533 -72.585 -40.752 1.00 13.12 85 ASN B C 1
ATOM 2872 O O . ASN B 1 45 ? -23.049 -72.719 -39.645 1.00 12.81 85 ASN B O 1
ATOM 2877 N N . THR B 1 46 ? -21.587 -73.399 -41.205 1.00 12.90 86 THR B N 1
ATOM 2878 C CA . THR B 1 46 ? -21.064 -74.493 -40.355 1.00 12.77 86 THR B CA 1
ATOM 2879 C C . THR B 1 46 ? -19.528 -74.504 -40.448 1.00 12.94 86 THR B C 1
ATOM 2880 O O . THR B 1 46 ? -18.938 -73.749 -41.239 1.00 12.02 86 THR B O 1
ATOM 2884 N N . LEU B 1 47 ? -18.895 -75.385 -39.678 1.00 12.37 87 LEU B N 1
ATOM 2885 C CA . LEU B 1 47 ? -17.453 -75.541 -39.763 1.00 14.71 87 LEU B CA 1
ATOM 2886 C C . LEU B 1 47 ? -16.929 -75.799 -41.182 1.00 14.75 87 LEU B C 1
ATOM 2887 O O . LEU B 1 47 ? -15.817 -75.425 -41.513 1.00 15.52 87 LEU B O 1
ATOM 2892 N N . ASP B 1 48 ? -17.724 -76.438 -42.034 1.00 15.35 88 ASP B N 1
ATOM 2893 C CA . ASP B 1 48 ? -17.312 -76.699 -43.403 1.00 14.17 88 ASP B CA 1
ATOM 2894 C C . ASP B 1 48 ? -17.460 -75.552 -44.366 1.00 13.55 88 ASP B C 1
ATOM 2895 O O . ASP B 1 48 ? -17.042 -75.663 -45.508 1.00 14.67 88 ASP B O 1
ATOM 2900 N N . THR B 1 49 ? -18.085 -74.468 -43.939 1.00 14.38 89 THR B N 1
ATOM 2901 C CA . THR B 1 49 ? -18.304 -73.328 -44.827 1.00 14.84 89 THR B CA 1
ATOM 2902 C C . THR B 1 49 ? -16.992 -72.721 -45.330 1.00 14.77 89 THR B C 1
ATOM 2903 O O . THR B 1 49 ? -16.078 -72.515 -44.548 1.00 15.51 89 THR B O 1
ATOM 2907 N N . VAL B 1 50 ? -16.934 -72.418 -46.623 1.00 14.90 90 VAL B N 1
ATOM 2908 C CA . VAL B 1 50 ? -15.716 -71.916 -47.248 1.00 13.38 90 VAL B CA 1
ATOM 2909 C C . VAL B 1 50 ? -15.778 -70.411 -47.486 1.00 14.77 90 VAL B C 1
ATOM 2910 O O . VAL B 1 50 ? -16.754 -69.895 -48.028 1.00 13.83 90 VAL B O 1
ATOM 2914 N N . TYR B 1 51 ? -14.726 -69.717 -47.065 1.00 12.36 91 TYR B N 1
ATOM 2915 C CA . TYR B 1 51 ? -14.645 -68.266 -47.179 1.00 11.19 91 TYR B CA 1
ATOM 2916 C C . TYR B 1 51 ? -13.442 -67.834 -48.007 1.00 10.54 91 TYR B C 1
ATOM 2917 O O . TYR B 1 51 ? -12.350 -68.379 -47.854 1.00 10.69 91 TYR B O 1
ATOM 2926 N N . GLU B 1 52 ? -13.639 -66.857 -48.887 1.00 11.07 92 GLU B N 1
ATOM 2927 C CA . GLU B 1 52 ? -12.516 -66.237 -49.576 1.00 12.45 92 GLU B CA 1
ATOM 2928 C C . GLU B 1 52 ? -11.668 -65.526 -48.525 1.00 11.57 92 GLU B C 1
ATOM 2929 O O . GLU B 1 52 ? -12.202 -64.880 -47.626 1.00 13.71 92 GLU B O 1
ATOM 2935 N N . LEU B 1 53 ? -10.350 -65.647 -48.634 1.00 11.06 93 LEU B N 1
ATOM 2936 C CA . LEU B 1 53 ? -9.448 -65.067 -47.642 1.00 11.25 93 LEU B CA 1
ATOM 2937 C C . LEU B 1 53 ? -9.033 -63.629 -47.947 1.00 11.17 93 LEU B C 1
ATOM 2938 O O . LEU B 1 53 ? -8.352 -62.993 -47.145 1.00 10.53 93 LEU B O 1
ATOM 2943 N N . GLY B 1 54 ? -9.439 -63.119 -49.105 1.00 10.13 94 GLY B N 1
ATOM 2944 C CA . GLY B 1 54 ? -8.987 -61.825 -49.549 1.00 11.47 94 GLY B CA 1
ATOM 2945 C C . GLY B 1 54 ? -7.482 -61.685 -49.363 1.00 13.54 94 GLY B C 1
ATOM 2946 O O . GLY B 1 54 ? -6.706 -62.594 -49.673 1.00 12.40 94 GLY B O 1
ATOM 2947 N N . SER B 1 55 ? -7.072 -60.545 -48.825 1.00 12.89 95 SER B N 1
ATOM 2948 C CA . SER B 1 55 ? -5.651 -60.240 -48.655 1.00 13.26 95 SER B CA 1
ATOM 2949 C C . SER B 1 55 ? -4.928 -61.187 -47.717 1.00 11.81 95 SER B C 1
ATOM 2950 O O . SER B 1 55 ? -3.705 -61.173 -47.658 1.00 12.58 95 SER B O 1
ATOM 2953 N N . MET B 1 56 ? -5.665 -61.975 -46.944 1.00 11.00 96 MET B N 1
ATOM 2954 C CA . MET B 1 56 ? -5.034 -62.993 -46.120 1.00 11.70 96 MET B CA 1
ATOM 2955 C C . MET B 1 56 ? -4.460 -64.139 -46.971 1.00 12.78 96 MET B C 1
ATOM 2956 O O . MET B 1 56 ? -3.745 -65.003 -46.444 1.00 13.30 96 MET B O 1
ATOM 2961 N N . SER B 1 57 ? -4.734 -64.108 -48.276 1.00 12.42 97 SER B N 1
ATOM 2962 C CA . SER B 1 57 ? -4.081 -64.986 -49.246 1.00 13.02 97 SER B CA 1
ATOM 2963 C C . SER B 1 57 ? -2.608 -64.641 -49.349 1.00 12.93 97 SER B C 1
ATOM 2964 O O . SER B 1 57 ? -1.791 -65.505 -49.689 1.00 11.18 97 SER B O 1
ATOM 2967 N N . LYS B 1 58 ? -2.260 -63.378 -49.052 1.00 12.18 98 LYS B N 1
ATOM 2968 C CA . LYS B 1 58 ? -0.871 -62.900 -49.259 1.00 9.23 98 LYS B CA 1
ATOM 2969 C C . LYS B 1 58 ? 0.155 -63.625 -48.407 1.00 10.21 98 LYS B C 1
ATOM 2970 O O . LYS B 1 58 ? 1.277 -63.846 -48.875 1.00 10.40 98 LYS B O 1
ATOM 2976 N N . ALA B 1 59 ? -0.226 -64.039 -47.191 1.00 7.37 99 ALA B N 1
ATOM 2977 C CA . ALA B 1 59 ? 0.683 -64.814 -46.350 1.00 8.86 99 ALA B CA 1
ATOM 2978 C C . ALA B 1 59 ? 1.069 -66.187 -46.870 1.00 9.57 99 ALA B C 1
ATOM 2979 O O . ALA B 1 59 ? 2.148 -66.697 -46.545 1.00 11.12 99 ALA B O 1
ATOM 2981 N N . PHE B 1 60 ? 0.178 -66.810 -47.645 1.00 11.69 100 PHE B N 1
ATOM 2982 C CA . PHE B 1 60 ? 0.440 -68.105 -48.313 1.00 11.15 100 PHE B CA 1
ATOM 2983 C C . PHE B 1 60 ? 1.416 -67.844 -49.470 1.00 11.74 100 PHE B C 1
ATOM 2984 O O . PHE B 1 60 ? 2.435 -68.497 -49.578 1.00 12.04 100 PHE B O 1
ATOM 2992 N N . THR B 1 61 ? 1.104 -66.875 -50.317 1.00 12.61 101 THR B N 1
ATOM 2993 C CA . THR B 1 61 ? 2.012 -66.442 -51.381 1.00 13.29 101 THR B CA 1
ATOM 2994 C C . THR B 1 61 ? 3.396 -66.062 -50.858 1.00 13.62 101 THR B C 1
ATOM 2995 O O . THR B 1 61 ? 4.426 -66.466 -51.432 1.00 13.02 101 THR B O 1
ATOM 2999 N N . GLY B 1 62 ? 3.427 -65.308 -49.760 1.00 13.53 102 GLY B N 1
ATOM 3000 C CA . GLY B 1 62 ? 4.705 -64.799 -49.235 1.00 11.54 102 GLY B CA 1
ATOM 3001 C C . GLY B 1 62 ? 5.515 -65.941 -48.643 1.00 11.96 102 GLY B C 1
ATOM 3002 O O . GLY B 1 62 ? 6.767 -65.995 -48.769 1.00 11.60 102 GLY B O 1
ATOM 3003 N N . LEU B 1 63 ? 4.820 -66.858 -47.986 1.00 11.75 103 LEU B N 1
ATOM 3004 C CA . LEU B 1 63 ? 5.524 -67.990 -47.413 1.00 13.14 103 LEU B CA 1
ATOM 3005 C C . LEU B 1 63 ? 6.136 -68.846 -48.549 1.00 15.33 103 LEU B C 1
ATOM 3006 O O . LEU B 1 63 ? 7.323 -69.231 -48.504 1.00 16.93 103 LEU B O 1
ATOM 3011 N N . VAL B 1 64 ? 5.362 -69.113 -49.598 1.00 15.74 104 VAL B N 1
ATOM 3012 C CA . VAL B 1 64 ? 5.927 -69.849 -50.730 1.00 16.26 104 VAL B CA 1
ATOM 3013 C C . VAL B 1 64 ? 7.170 -69.141 -51.306 1.00 17.51 104 VAL B C 1
ATOM 3014 O O . VAL B 1 64 ? 8.223 -69.783 -51.516 1.00 18.84 104 VAL B O 1
ATOM 3018 N N . VAL B 1 65 ? 7.071 -67.828 -51.526 1.00 18.00 105 VAL B N 1
ATOM 3019 C CA . VAL B 1 65 ? 8.208 -67.020 -51.981 1.00 17.81 105 VAL B CA 1
ATOM 3020 C C . VAL B 1 65 ? 9.439 -67.278 -51.103 1.00 20.32 105 VAL B C 1
ATOM 3021 O O . VAL B 1 65 ? 10.560 -67.482 -51.611 1.00 21.77 105 VAL B O 1
ATOM 3025 N N . GLN B 1 66 ? 9.227 -67.350 -49.788 1.00 21.10 106 GLN B N 1
ATOM 3026 C CA . GLN B 1 66 ? 10.335 -67.505 -48.848 1.00 20.58 106 GLN B CA 1
ATOM 3027 C C . GLN B 1 66 ? 10.806 -68.941 -48.787 1.00 21.48 106 GLN B C 1
ATOM 3028 O O . GLN B 1 66 ? 11.954 -69.191 -48.438 1.00 21.27 106 GLN B O 1
ATOM 3034 N N . ILE B 1 67 ? 9.923 -69.890 -49.094 1.00 21.18 107 ILE B N 1
ATOM 3035 C CA . ILE B 1 67 ? 10.351 -71.280 -49.291 1.00 20.40 107 ILE B CA 1
ATOM 3036 C C . ILE B 1 67 ? 11.310 -71.363 -50.469 1.00 20.70 107 ILE B C 1
ATOM 3037 O O . ILE B 1 67 ? 12.351 -71.969 -50.339 1.00 21.59 107 ILE B O 1
ATOM 3042 N N . LEU B 1 68 ? 10.968 -70.739 -51.593 1.00 20.15 108 LEU B N 1
ATOM 3043 C CA . LEU B 1 68 ? 11.816 -70.742 -52.765 1.00 19.91 108 LEU B CA 1
ATOM 3044 C C . LEU B 1 68 ? 13.157 -70.070 -52.435 1.00 22.47 108 LEU B C 1
ATOM 3045 O O . LEU B 1 68 ? 14.202 -70.635 -52.725 1.00 24.41 108 LEU B O 1
ATOM 3050 N N . ILE B 1 69 ? 13.140 -68.888 -51.810 1.00 22.51 109 ILE B N 1
ATOM 3051 C CA . ILE B 1 69 ? 14.380 -68.284 -51.305 1.00 22.53 109 ILE B CA 1
ATOM 3052 C C . ILE B 1 69 ? 15.198 -69.238 -50.401 1.00 23.39 109 ILE B C 1
ATOM 3053 O O . ILE B 1 69 ? 16.389 -69.421 -50.607 1.00 23.06 109 ILE B O 1
ATOM 3058 N N . GLN B 1 70 ? 14.565 -69.873 -49.429 1.00 23.40 110 GLN B N 1
ATOM 3059 C CA . GLN B 1 70 ? 15.285 -70.780 -48.565 1.00 25.86 110 GLN B CA 1
ATOM 3060 C C . GLN B 1 70 ? 16.024 -71.899 -49.336 1.00 28.09 110 GLN B C 1
ATOM 3061 O O . GLN B 1 70 ? 17.145 -72.273 -48.978 1.00 28.76 110 GLN B O 1
ATOM 3067 N N . GLU B 1 71 ? 15.388 -72.434 -50.373 1.00 28.66 111 GLU B N 1
ATOM 3068 C CA . GLU B 1 71 ? 15.953 -73.522 -51.174 1.00 29.88 111 GLU B CA 1
ATOM 3069 C C . GLU B 1 71 ? 16.956 -73.018 -52.224 1.00 29.22 111 GLU B C 1
ATOM 3070 O O . GLU B 1 71 ? 17.506 -73.794 -52.983 1.00 30.47 111 GLU B O 1
ATOM 3076 N N . GLY B 1 72 ? 17.171 -71.719 -52.295 1.00 29.20 112 GLY B N 1
ATOM 3077 C CA . GLY B 1 72 ? 18.189 -71.191 -53.185 1.00 28.58 112 GLY B CA 1
ATOM 3078 C C . GLY B 1 72 ? 17.716 -70.927 -54.600 1.00 28.67 112 GLY B C 1
ATOM 3079 O O . GLY B 1 72 ? 18.528 -70.577 -55.454 1.00 29.04 112 GLY B O 1
ATOM 3080 N N . ARG B 1 73 ? 16.411 -71.061 -54.861 1.00 27.71 113 ARG B N 1
ATOM 3081 C CA . ARG B 1 73 ? 15.913 -70.936 -56.247 1.00 27.02 113 ARG B CA 1
ATOM 3082 C C . ARG B 1 73 ? 15.583 -69.511 -56.627 1.00 25.80 113 ARG B C 1
ATOM 3083 O O . ARG B 1 73 ? 15.241 -69.215 -57.771 1.00 25.82 113 ARG B O 1
ATOM 3091 N N . LEU B 1 74 ? 15.662 -68.617 -55.650 1.00 24.97 114 LEU B N 1
ATOM 3092 C CA . LEU B 1 74 ? 15.168 -67.263 -55.818 1.00 24.97 114 LEU B CA 1
ATOM 3093 C C . LEU B 1 74 ? 15.866 -66.392 -54.786 1.00 23.46 114 LEU B C 1
ATOM 3094 O O . LEU B 1 74 ? 16.276 -66.890 -53.738 1.00 22.83 114 LEU B O 1
ATOM 3099 N N . ARG B 1 75 ? 15.997 -65.108 -55.076 1.00 23.61 115 ARG B N 1
ATOM 3100 C CA . ARG B 1 75 ? 16.479 -64.130 -54.084 1.00 25.35 115 ARG B CA 1
ATOM 3101 C C . ARG B 1 75 ? 15.695 -62.829 -54.120 1.00 24.37 115 ARG B C 1
ATOM 3102 O O . ARG B 1 75 ? 15.316 -62.342 -55.197 1.00 22.17 115 ARG B O 1
ATOM 3110 N N . GLN B 1 76 ? 15.468 -62.279 -52.929 1.00 23.09 116 GLN B N 1
ATOM 3111 C CA . GLN B 1 76 ? 14.734 -61.039 -52.771 1.00 24.91 116 GLN B CA 1
ATOM 3112 C C . GLN B 1 76 ? 15.266 -59.938 -53.620 1.00 23.53 116 GLN B C 1
ATOM 3113 O O . GLN B 1 76 ? 14.492 -59.185 -54.177 1.00 23.20 116 GLN B O 1
ATOM 3119 N N . GLY B 1 77 ? 16.591 -59.821 -53.702 1.00 24.88 117 GLY B N 1
ATOM 3120 C CA . GLY B 1 77 ? 17.216 -58.780 -54.524 1.00 25.15 117 GLY B CA 1
ATOM 3121 C C . GLY B 1 77 ? 17.236 -59.027 -56.034 1.00 25.86 117 GLY B C 1
ATOM 3122 O O . GLY B 1 77 ? 17.734 -58.202 -56.789 1.00 27.11 117 GLY B O 1
ATOM 3123 N N . ASP B 1 78 ? 16.688 -60.147 -56.500 1.00 26.41 118 ASP B N 1
ATOM 3124 C CA . ASP B 1 78 ? 16.637 -60.435 -57.947 1.00 27.25 118 ASP B CA 1
ATOM 3125 C C . ASP B 1 78 ? 15.806 -59.439 -58.727 1.00 27.60 118 ASP B C 1
ATOM 3126 O O . ASP B 1 78 ? 14.701 -59.043 -58.297 1.00 28.17 118 ASP B O 1
ATOM 3131 N N . ASP B 1 79 ? 16.317 -59.079 -59.898 1.00 27.69 119 ASP B N 1
ATOM 3132 C CA . ASP B 1 79 ? 15.627 -58.195 -60.810 1.00 27.67 119 ASP B CA 1
ATOM 3133 C C . ASP B 1 79 ? 14.346 -58.888 -61.250 1.00 28.28 119 ASP B C 1
ATOM 3134 O O . ASP B 1 79 ? 14.362 -60.075 -61.558 1.00 27.69 119 ASP B O 1
ATOM 3139 N N . ILE B 1 80 ? 13.229 -58.164 -61.251 1.00 28.68 120 ILE B N 1
ATOM 3140 C CA . ILE B 1 80 ? 11.951 -58.793 -61.569 1.00 28.16 120 ILE B CA 1
ATOM 3141 C C . ILE B 1 80 ? 11.919 -59.233 -63.034 1.00 31.04 120 ILE B C 1
ATOM 3142 O O . ILE B 1 80 ? 11.176 -60.139 -63.398 1.00 30.68 120 ILE B O 1
ATOM 3147 N N . ILE B 1 81 ? 12.730 -58.576 -63.861 1.00 33.16 121 ILE B N 1
ATOM 3148 C CA . ILE B 1 81 ? 12.661 -58.711 -65.301 1.00 35.40 121 ILE B CA 1
ATOM 3149 C C . ILE B 1 81 ? 13.119 -60.113 -65.655 1.00 36.23 121 ILE B C 1
ATOM 3150 O O . ILE B 1 81 ? 12.722 -60.622 -66.695 1.00 36.98 121 ILE B O 1
ATOM 3155 N N . THR B 1 82 ? 13.926 -60.756 -64.820 1.00 35.74 122 THR B N 1
ATOM 3156 C CA . THR B 1 82 ? 14.243 -62.114 -65.192 1.00 37.43 122 THR B CA 1
ATOM 3157 C C . THR B 1 82 ? 13.044 -63.072 -65.185 1.00 38.24 122 THR B C 1
ATOM 3158 O O . THR B 1 82 ? 12.985 -63.990 -66.008 1.00 39.90 122 THR B O 1
ATOM 3162 N N . TYR B 1 83 ? 12.103 -62.882 -64.265 1.00 37.70 123 TYR B N 1
ATOM 3163 C CA . TYR B 1 83 ? 10.971 -63.797 -64.167 1.00 36.24 123 TYR B CA 1
ATOM 3164 C C . TYR B 1 83 ? 9.791 -63.289 -64.968 1.00 36.98 123 TYR B C 1
ATOM 3165 O O . TYR B 1 83 ? 9.004 -64.085 -65.480 1.00 39.07 123 TYR B O 1
ATOM 3174 N N . LEU B 1 84 ? 9.662 -61.975 -65.078 1.00 36.58 124 LEU B N 1
ATOM 3175 C CA . LEU B 1 84 ? 8.591 -61.386 -65.863 1.00 38.63 124 LEU B CA 1
ATOM 3176 C C . LEU B 1 84 ? 9.186 -60.442 -66.919 1.00 40.85 124 LEU B C 1
ATOM 3177 O O . LEU B 1 84 ? 9.065 -59.207 -66.808 1.00 38.81 124 LEU B O 1
ATOM 3182 N N . PRO B 1 85 ? 9.830 -61.032 -67.947 1.00 43.20 125 PRO B N 1
ATOM 3183 C CA . PRO B 1 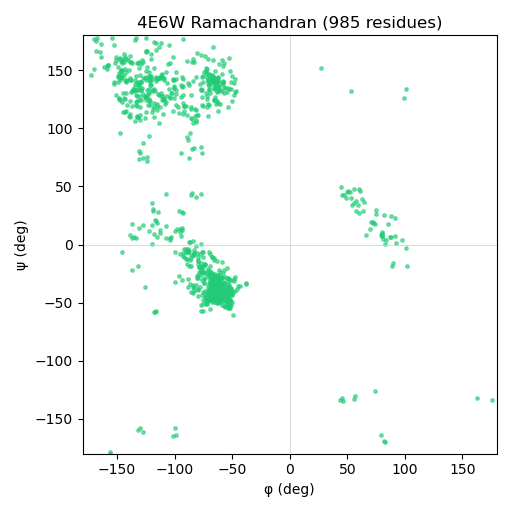85 ? 10.621 -60.298 -68.948 1.00 45.51 125 PRO B CA 1
ATOM 3184 C C . PRO B 1 85 ? 9.834 -59.196 -69.637 1.00 47.99 125 PRO B C 1
ATOM 3185 O O . PRO B 1 85 ? 10.352 -58.102 -69.825 1.00 49.28 125 PRO B O 1
ATOM 3189 N N . GLU B 1 86 ? 8.592 -59.469 -70.005 1.00 50.97 126 GLU B N 1
ATOM 3190 C CA . GLU B 1 86 ? 7.821 -58.504 -70.767 1.00 54.27 126 GLU B CA 1
ATOM 3191 C C . GLU B 1 86 ? 7.274 -57.319 -69.932 1.00 55.78 126 GLU B C 1
ATOM 3192 O O . GLU B 1 86 ? 6.740 -56.353 -70.496 1.00 56.44 126 GLU B O 1
ATOM 3198 N N . MET B 1 87 ? 7.444 -57.373 -68.606 1.00 57.28 127 MET B N 1
ATOM 3199 C CA . MET B 1 87 ? 6.916 -56.338 -67.703 1.00 58.48 127 MET B CA 1
ATOM 3200 C C . MET B 1 87 ? 7.807 -55.121 -67.559 1.00 58.96 127 MET B C 1
ATOM 3201 O O . MET B 1 87 ? 8.826 -55.154 -66.865 1.00 60.22 127 MET B O 1
ATOM 3206 N N . ARG B 1 88 ? 7.397 -54.040 -68.204 1.00 58.95 128 ARG B N 1
ATOM 3207 C CA . ARG B 1 88 ? 8.164 -52.812 -68.194 1.00 59.03 128 ARG B CA 1
ATOM 3208 C C . ARG B 1 88 ? 7.319 -51.789 -67.463 1.00 58.31 128 ARG B C 1
ATOM 3209 O O . ARG B 1 88 ? 6.130 -51.611 -67.780 1.00 58.04 128 ARG B O 1
ATOM 3217 N N . LEU B 1 89 ? 7.919 -51.125 -66.478 1.00 56.87 129 LEU B N 1
ATOM 3218 C CA . LEU B 1 89 ? 7.202 -50.087 -65.754 1.00 55.79 129 LEU B CA 1
ATOM 3219 C C . LEU B 1 89 ? 8.084 -48.859 -65.688 1.00 55.99 129 LEU B C 1
ATOM 3220 O O . LEU B 1 89 ? 9.313 -48.970 -65.707 1.00 55.83 129 LEU B O 1
ATOM 3225 N N . ASN B 1 90 ? 7.448 -47.695 -65.610 1.00 55.78 130 ASN B N 1
ATOM 3226 C CA . ASN B 1 90 ? 8.153 -46.424 -65.737 1.00 56.16 130 ASN B CA 1
ATOM 3227 C C . ASN B 1 90 ? 7.989 -45.517 -64.512 1.00 55.97 130 ASN B C 1
ATOM 3228 O O . ASN B 1 90 ? 6.923 -45.466 -63.878 1.00 56.22 130 ASN B O 1
ATOM 3233 N N . TYR B 1 91 ? 9.075 -44.839 -64.160 1.00 55.29 131 TYR B N 1
ATOM 3234 C CA . TYR B 1 91 ? 9.036 -43.777 -63.170 1.00 55.16 131 TYR B CA 1
ATOM 3235 C C . TYR B 1 91 ? 9.551 -42.517 -63.845 1.00 56.27 131 TYR B C 1
ATOM 3236 O O . TYR B 1 91 ? 10.663 -42.498 -64.374 1.00 56.11 131 TYR B O 1
ATOM 3245 N N . GLN B 1 92 ? 8.743 -41.464 -63.831 1.00 57.74 132 GLN B N 1
ATOM 3246 C CA . GLN B 1 92 ? 9.117 -40.225 -64.493 1.00 58.64 132 GLN B CA 1
ATOM 3247 C C . GLN B 1 92 ? 9.445 -40.503 -65.958 1.00 59.23 132 GLN B C 1
ATOM 3248 O O . GLN B 1 92 ? 8.707 -41.204 -66.650 1.00 59.58 132 GLN B O 1
ATOM 3254 N N . GLY B 1 93 ? 10.565 -39.952 -66.415 1.00 60.19 133 GLY B N 1
ATOM 3255 C CA . GLY B 1 93 ? 11.072 -40.184 -67.757 1.00 61.17 133 GLY B CA 1
ATOM 3256 C C . GLY B 1 93 ? 11.615 -41.547 -68.164 1.00 61.18 133 GLY B C 1
ATOM 3257 O O . GLY B 1 93 ? 11.542 -41.920 -69.335 1.00 61.43 133 GLY B O 1
ATOM 3258 N N . LYS B 1 94 ? 12.178 -42.284 -67.208 1.00 61.40 134 LYS B N 1
ATOM 3259 C CA . LYS B 1 94 ? 12.883 -43.531 -67.526 1.00 61.36 134 LYS B CA 1
ATOM 3260 C C . LYS B 1 94 ? 12.344 -44.791 -66.840 1.00 60.61 134 LYS B C 1
ATOM 3261 O O . LYS B 1 94 ? 12.014 -44.775 -65.655 1.00 60.94 134 LYS B O 1
ATOM 3267 N N . PRO B 1 95 ? 12.260 -45.878 -67.606 1.00 59.41 135 PRO B N 1
ATOM 3268 C CA . PRO B 1 95 ? 11.746 -47.155 -67.107 1.00 57.44 135 PRO B CA 1
ATOM 3269 C C . PRO B 1 95 ? 12.431 -47.447 -65.780 1.00 54.78 135 PRO B C 1
ATOM 3270 O O . PRO B 1 95 ? 13.613 -47.139 -65.637 1.00 54.24 135 PRO B O 1
ATOM 3274 N N . ALA B 1 96 ? 11.708 -48.012 -64.820 1.00 51.69 136 ALA B N 1
ATOM 3275 C CA . ALA B 1 96 ? 12.251 -48.164 -63.481 1.00 48.68 136 ALA B CA 1
ATOM 3276 C C . ALA B 1 96 ? 12.772 -49.573 -63.281 1.00 46.25 136 ALA B C 1
ATOM 3277 O O . ALA B 1 96 ? 12.251 -50.519 -63.863 1.00 46.43 136 ALA B O 1
ATOM 3279 N N . SER B 1 97 ? 13.805 -49.703 -62.458 1.00 42.73 137 SER B N 1
ATOM 3280 C CA . SER B 1 97 ? 14.319 -51.004 -62.080 1.00 40.12 137 SER B CA 1
ATOM 3281 C C . SER B 1 97 ? 13.563 -51.523 -60.859 1.00 37.30 137 SER B C 1
ATOM 3282 O O . SER B 1 97 ? 13.319 -50.757 -59.932 1.00 37.89 137 SER B O 1
ATOM 3285 N N . LEU B 1 98 ? 13.203 -52.807 -60.848 1.00 33.77 138 LEU B N 1
ATOM 3286 C CA . LEU B 1 98 ? 12.364 -53.382 -59.788 1.00 30.34 138 LEU B CA 1
ATOM 3287 C C . LEU B 1 98 ? 12.850 -54.753 -59.371 1.00 27.37 138 LEU B C 1
ATOM 3288 O O . LEU B 1 98 ? 13.269 -55.540 -60.213 1.00 26.97 138 LEU B O 1
ATOM 3293 N N . THR B 1 99 ? 12.789 -55.035 -58.075 1.00 23.50 139 THR B N 1
ATOM 3294 C CA . THR B 1 99 ? 13.206 -56.333 -57.554 1.00 22.03 139 THR B CA 1
ATOM 3295 C C . THR B 1 99 ? 12.011 -57.147 -57.024 1.00 21.02 139 THR B C 1
ATOM 3296 O O . THR B 1 99 ? 10.921 -56.624 -56.925 1.00 20.61 139 THR B O 1
ATOM 3300 N N . VAL B 1 100 ? 12.257 -58.404 -56.651 1.00 19.62 140 VAL B N 1
ATOM 3301 C CA . VAL B 1 100 ? 11.270 -59.276 -56.056 1.00 20.13 140 VAL B CA 1
ATOM 3302 C C . VAL B 1 100 ? 10.833 -58.681 -54.711 1.00 21.20 140 VAL B C 1
ATOM 3303 O O . VAL B 1 100 ? 9.639 -58.639 -54.418 1.00 20.45 140 VAL B O 1
ATOM 3307 N N . ALA B 1 101 ? 11.811 -58.180 -53.936 1.00 19.96 141 ALA B N 1
ATOM 3308 C CA . ALA B 1 101 ? 11.548 -57.441 -52.704 1.00 19.13 141 ALA B CA 1
ATOM 3309 C C . ALA B 1 101 ? 10.538 -56.283 -52.826 1.00 18.18 141 ALA B C 1
ATOM 3310 O O . ALA B 1 101 ? 9.720 -56.081 -51.932 1.00 17.38 141 ALA B O 1
ATOM 3312 N N . ASP B 1 102 ? 10.551 -55.547 -53.929 1.00 17.34 142 ASP B N 1
ATOM 3313 C CA . ASP B 1 102 ? 9.581 -54.455 -54.072 1.00 17.35 142 ASP B CA 1
ATOM 3314 C C . ASP B 1 102 ? 8.108 -54.905 -54.012 1.00 18.56 142 ASP B C 1
ATOM 3315 O O . ASP B 1 102 ? 7.220 -54.153 -53.556 1.00 18.34 142 ASP B O 1
ATOM 3320 N N . PHE B 1 103 ? 7.840 -56.109 -54.525 1.00 17.47 143 PHE B N 1
ATOM 3321 C CA . PHE B 1 103 ? 6.477 -56.647 -54.529 1.00 14.82 143 PHE B CA 1
ATOM 3322 C C . PHE B 1 103 ? 6.228 -57.281 -53.190 1.00 14.17 143 PHE B C 1
ATOM 3323 O O . PHE B 1 103 ? 5.148 -57.123 -52.638 1.00 14.10 143 PHE B O 1
ATOM 3331 N N . LEU B 1 104 ? 7.216 -58.001 -52.659 1.00 13.54 144 LEU B N 1
ATOM 3332 C CA . LEU B 1 104 ? 7.067 -58.590 -51.335 1.00 14.78 144 LEU B CA 1
ATOM 3333 C C . LEU B 1 104 ? 6.620 -57.547 -50.290 1.00 14.59 144 LEU B C 1
ATOM 3334 O O . LEU B 1 104 ? 5.765 -57.828 -49.437 1.00 14.45 144 LEU B O 1
ATOM 3339 N N . TYR B 1 105 ? 7.202 -56.354 -50.347 1.00 14.27 145 TYR B N 1
ATOM 3340 C CA . TYR B 1 105 ? 7.024 -55.383 -49.274 1.00 15.21 145 TYR B CA 1
ATOM 3341 C C . TYR B 1 105 ? 6.234 -54.149 -49.701 1.00 15.61 145 TYR B C 1
ATOM 3342 O O . TYR B 1 105 ? 6.177 -53.164 -48.973 1.00 12.86 145 TYR B O 1
ATOM 3351 N N . HIS B 1 106 ? 5.605 -54.226 -50.869 1.00 15.13 146 HIS B N 1
ATOM 3352 C CA . HIS B 1 106 ? 4.792 -53.123 -51.365 1.00 16.81 146 HIS B CA 1
ATOM 3353 C C . HIS B 1 106 ? 5.589 -51.829 -51.434 1.00 17.30 146 HIS B C 1
ATOM 3354 O O . HIS B 1 106 ? 5.107 -50.761 -50.986 1.00 18.67 146 HIS B O 1
ATOM 3361 N N . THR B 1 107 ? 6.788 -51.920 -52.008 1.00 16.52 147 THR B N 1
ATOM 3362 C CA . THR B 1 107 ? 7.535 -50.730 -52.304 1.00 17.20 147 THR B CA 1
ATOM 3363 C C . THR B 1 107 ? 7.685 -50.552 -53.824 1.00 18.77 147 THR B C 1
ATOM 3364 O O . THR B 1 107 ? 8.639 -49.941 -54.284 1.00 19.87 147 THR B O 1
ATOM 3368 N N . SER B 1 108 ? 6.732 -51.061 -54.601 1.00 18.78 148 SER B N 1
ATOM 3369 C CA . SER B 1 108 ? 6.888 -51.107 -56.050 1.00 19.83 148 SER B CA 1
ATOM 3370 C C . SER B 1 108 ? 6.511 -49.792 -56.713 1.00 20.79 148 SER B C 1
ATOM 3371 O O . SER B 1 108 ? 7.143 -49.361 -57.674 1.00 20.70 148 SER B O 1
ATOM 3374 N N . GLY B 1 109 ? 5.453 -49.181 -56.230 1.00 22.88 149 GLY B N 1
ATOM 3375 C CA . GLY B 1 109 ? 4.992 -47.969 -56.849 1.00 27.21 149 GLY B CA 1
ATOM 3376 C C . GLY B 1 109 ? 3.806 -48.133 -57.769 1.00 29.97 149 GLY B C 1
ATOM 3377 O O . GLY B 1 109 ? 3.296 -47.128 -58.268 1.00 30.59 149 GLY B O 1
ATOM 3378 N N . LEU B 1 110 ? 3.335 -49.368 -57.969 1.00 32.51 150 LEU B N 1
ATOM 3379 C CA . LEU B 1 110 ? 2.147 -49.628 -58.802 1.00 34.97 150 LEU B CA 1
ATOM 3380 C C . LEU B 1 110 ? 0.940 -48.740 -58.498 1.00 39.04 150 LEU B C 1
ATOM 3381 O O . LEU B 1 110 ? 0.511 -48.643 -57.337 1.00 38.75 150 LEU B O 1
ATOM 3386 N N . PRO B 1 111 ? 0.365 -48.112 -59.544 1.00 42.99 151 PRO B N 1
ATOM 3387 C CA . PRO B 1 111 ? -0.768 -47.184 -59.426 1.00 47.25 151 PRO B CA 1
ATOM 3388 C C . PRO B 1 111 ? -1.987 -47.854 -58.790 1.00 51.18 151 PRO B C 1
ATOM 3389 O O . PRO B 1 111 ? -2.092 -49.088 -58.820 1.00 51.58 151 PRO B O 1
ATOM 3393 N N . PHE B 1 112 ? -2.903 -47.059 -58.235 1.00 55.44 152 PHE B N 1
ATOM 3394 C CA . PHE B 1 112 ? -4.089 -47.621 -57.564 1.00 59.48 152 PHE B CA 1
ATOM 3395 C C . PHE B 1 112 ? -5.104 -48.242 -58.535 1.00 60.86 152 PHE B C 1
ATOM 3396 O O . PHE B 1 112 ? -5.903 -49.107 -58.144 1.00 61.13 152 PHE B O 1
ATOM 3404 N N . SER B 1 113 ? -5.056 -47.797 -59.792 1.00 62.25 153 SER B N 1
ATOM 3405 C CA . SER B 1 113 ? -5.870 -48.371 -60.869 1.00 63.21 153 SER B CA 1
ATOM 3406 C C . SER B 1 113 ? -5.619 -49.875 -61.092 1.00 64.01 153 SER B C 1
ATOM 3407 O O . SER B 1 113 ? -6.419 -50.549 -61.756 1.00 63.48 153 SER B O 1
ATOM 3410 N N . THR B 1 114 ? -4.513 -50.382 -60.533 1.00 64.31 154 THR B N 1
ATOM 3411 C CA . THR B 1 114 ? -4.011 -51.735 -60.813 1.00 64.74 154 THR B CA 1
ATOM 3412 C C . THR B 1 114 ? -4.745 -52.849 -60.052 1.00 65.34 154 THR B C 1
ATOM 3413 O O . THR B 1 114 ? -4.598 -54.028 -60.368 1.00 64.75 154 THR B O 1
ATOM 3417 N N . LEU B 1 115 ? -5.535 -52.462 -59.054 1.00 66.60 155 LEU B N 1
ATOM 3418 C CA . LEU B 1 115 ? -6.407 -53.393 -58.332 1.00 67.84 155 LEU B CA 1
ATOM 3419 C C . LEU B 1 115 ? -7.641 -53.768 -59.163 1.00 68.52 155 LEU B C 1
ATOM 3420 O O . LEU B 1 115 ? -7.861 -54.950 -59.427 1.00 68.60 155 LEU B O 1
ATOM 3425 N N . ALA B 1 116 ? -8.423 -52.767 -59.574 1.00 69.49 156 ALA B N 1
ATOM 3426 C CA . ALA B 1 116 ? -9.595 -52.970 -60.424 1.00 70.14 156 ALA B CA 1
ATOM 3427 C C . ALA B 1 116 ? -9.231 -53.466 -61.819 1.00 70.97 156 ALA B C 1
ATOM 3428 O O . ALA B 1 116 ? -10.111 -53.873 -62.568 1.00 70.93 156 ALA B O 1
ATOM 3430 N N . ARG B 1 117 ? -7.943 -53.430 -62.168 1.00 72.33 157 ARG B N 1
ATOM 3431 C CA . ARG B 1 117 ? -7.448 -54.086 -63.385 1.00 73.67 157 ARG B CA 1
ATOM 3432 C C . ARG B 1 117 ? -7.109 -55.570 -63.175 1.00 74.50 157 ARG B C 1
ATOM 3433 O O . ARG B 1 117 ? -7.402 -56.398 -64.042 1.00 74.82 157 ARG B O 1
ATOM 3441 N N . LEU B 1 118 ? -6.494 -55.907 -62.039 1.00 75.27 158 LEU B N 1
ATOM 3442 C CA . LEU B 1 118 ? -6.167 -57.305 -61.726 1.00 76.19 158 LEU B CA 1
ATOM 3443 C C . LEU B 1 118 ? -7.379 -58.156 -61.310 1.00 77.28 158 LEU B C 1
ATOM 3444 O O . LEU B 1 118 ? -7.352 -59.376 -61.454 1.00 77.16 158 LEU B O 1
ATOM 3449 N N . GLU B 1 119 ? -8.427 -57.500 -60.805 1.00 78.94 159 GLU B N 1
ATOM 3450 C CA . GLU B 1 119 ? -9.703 -58.136 -60.436 1.00 80.83 159 GLU B CA 1
ATOM 3451 C C . GLU B 1 119 ? -10.586 -58.415 -61.655 1.00 82.00 159 GLU B C 1
ATOM 3452 O O . GLU B 1 119 ? -11.519 -59.213 -61.583 1.00 81.85 159 GLU B O 1
ATOM 3458 N N . ASN B 1 120 ? -10.291 -57.722 -62.754 1.00 83.79 160 ASN B N 1
ATOM 3459 C CA . ASN B 1 120 ? -10.968 -57.874 -64.046 1.00 85.66 160 ASN B CA 1
ATOM 3460 C C . ASN B 1 120 ? -10.604 -59.222 -64.712 1.00 86.71 160 ASN B C 1
ATOM 3461 O O . ASN B 1 120 ? -9.432 -59.444 -65.047 1.00 86.65 160 ASN B O 1
ATOM 3466 N N . PRO B 1 121 ? -11.577 -60.074 -64.989 1.00 87.85 161 PRO B N 1
ATOM 3467 C CA . PRO B 1 121 ? -11.185 -61.359 -65.554 1.00 88.65 161 PRO B CA 1
ATOM 3468 C C . PRO B 1 121 ? -10.909 -61.149 -67.029 1.00 89.55 161 PRO B C 1
ATOM 3469 O O . PRO B 1 121 ? -11.826 -61.060 -67.845 1.00 89.74 161 PRO B O 1
ATOM 3473 N N . SER B 1 125 ? -4.276 -61.407 -71.434 1.00 88.73 165 SER B N 1
ATOM 3474 C CA . SER B 1 125 ? -2.959 -60.945 -70.996 1.00 87.32 165 SER B CA 1
ATOM 3475 C C . SER B 1 125 ? -2.442 -61.517 -69.675 1.00 86.04 165 SER B C 1
ATOM 3476 O O . SER B 1 125 ? -3.148 -61.531 -68.667 1.00 85.87 165 SER B O 1
ATOM 3479 N N . ALA B 1 126 ? -1.192 -61.975 -69.700 1.00 84.24 166 ALA B N 1
ATOM 3480 C CA . ALA B 1 126 ? -0.483 -62.395 -68.498 1.00 82.22 166 ALA B CA 1
ATOM 3481 C C . ALA B 1 126 ? -0.128 -61.155 -67.686 1.00 80.99 166 ALA B C 1
ATOM 3482 O O . ALA B 1 126 ? 0.042 -60.074 -68.245 1.00 80.41 166 ALA B O 1
ATOM 3484 N N . VAL B 1 127 ? -0.030 -61.305 -66.369 1.00 79.49 167 VAL B N 1
ATOM 3485 C CA . VAL B 1 127 ? 0.164 -60.140 -65.488 1.00 78.13 167 VAL B CA 1
ATOM 3486 C C . VAL B 1 127 ? 1.211 -59.128 -65.969 1.00 77.21 167 VAL B C 1
ATOM 3487 O O . VAL B 1 127 ? 1.042 -57.927 -65.773 1.00 76.79 167 VAL B O 1
ATOM 3491 N N . ALA B 1 128 ? 2.288 -59.610 -66.586 1.00 76.31 168 ALA B N 1
ATOM 3492 C CA . ALA B 1 128 ? 3.345 -58.730 -67.091 1.00 75.51 168 ALA B CA 1
ATOM 3493 C C . ALA B 1 128 ? 2.853 -57.800 -68.208 1.00 74.89 168 ALA B C 1
ATOM 3494 O O . ALA B 1 128 ? 3.201 -56.615 -68.243 1.00 74.45 168 ALA B O 1
ATOM 3496 N N . GLN B 1 129 ? 2.041 -58.352 -69.108 1.00 74.28 169 GLN B N 1
ATOM 3497 C CA . GLN B 1 129 ? 1.433 -57.590 -70.193 1.00 73.82 169 GLN B CA 1
ATOM 3498 C C . GLN B 1 129 ? 0.204 -56.819 -69.695 1.00 73.02 169 GLN B C 1
ATOM 3499 O O . GLN B 1 129 ? -0.152 -55.775 -70.246 1.00 72.67 169 GLN B O 1
ATOM 3505 N N . GLN B 1 130 ? -0.428 -57.335 -68.643 1.00 72.30 170 GLN B N 1
ATOM 3506 C CA . GLN B 1 130 ? -1.512 -56.634 -67.943 1.00 71.69 170 GLN B CA 1
ATOM 3507 C C . GLN B 1 130 ? -1.048 -55.334 -67.238 1.00 71.49 170 GLN B C 1
ATOM 3508 O O . GLN B 1 130 ? -1.836 -54.394 -67.058 1.00 71.47 170 GLN B O 1
ATOM 3514 N N . LEU B 1 131 ? 0.227 -55.281 -66.852 1.00 70.92 171 LEU B N 1
ATOM 3515 C CA . LEU B 1 131 ? 0.779 -54.137 -66.117 1.00 70.29 171 LEU B CA 1
ATOM 3516 C C . LEU B 1 131 ? 1.845 -53.386 -66.919 1.00 70.12 171 LEU B C 1
ATOM 3517 O O . LEU B 1 131 ? 2.482 -52.466 -66.415 1.00 70.13 171 LEU B O 1
ATOM 3522 N N . ARG B 1 132 ? 2.020 -53.782 -68.173 1.00 69.96 172 ARG B N 1
ATOM 3523 C CA . ARG B 1 132 ? 3.009 -53.183 -69.056 1.00 69.93 172 ARG B CA 1
ATOM 3524 C C . ARG B 1 132 ? 2.750 -51.690 -69.309 1.00 69.66 172 ARG B C 1
ATOM 3525 O O . ARG B 1 132 ? 1.610 -51.288 -69.554 1.00 70.15 172 ARG B O 1
ATOM 3533 N N . ASN B 1 133 ? 3.805 -50.875 -69.261 1.00 68.83 173 ASN B N 1
ATOM 3534 C CA . ASN B 1 133 ? 3.705 -49.427 -69.537 1.00 68.05 173 ASN B CA 1
ATOM 3535 C C . ASN B 1 133 ? 2.842 -48.708 -68.488 1.00 66.85 173 ASN B C 1
ATOM 3536 O O . ASN B 1 133 ? 2.085 -47.783 -68.786 1.00 66.88 173 ASN B O 1
ATOM 3541 N N . GLU B 1 134 ? 2.964 -49.179 -67.253 1.00 65.22 174 GLU B N 1
ATOM 3542 C CA . GLU B 1 134 ? 2.333 -48.566 -66.098 1.00 63.45 174 GLU B CA 1
ATOM 3543 C C . GLU B 1 134 ? 3.245 -47.445 -65.589 1.00 61.32 174 GLU B C 1
ATOM 3544 O O . GLU B 1 134 ? 4.455 -47.442 -65.854 1.00 61.44 174 GLU B O 1
ATOM 3550 N N . ASN B 1 135 ? 2.672 -46.488 -64.870 1.00 58.79 175 ASN B N 1
ATOM 3551 C CA . ASN B 1 135 ? 3.462 -45.382 -64.324 1.00 56.02 175 ASN B CA 1
ATOM 3552 C C . ASN B 1 135 ? 3.533 -45.430 -62.815 1.00 52.96 175 ASN B C 1
ATOM 3553 O O . ASN B 1 135 ? 2.514 -45.323 -62.138 1.00 52.56 175 ASN B O 1
ATOM 3558 N N . LEU B 1 136 ? 4.743 -45.578 -62.292 1.00 49.28 176 LEU B N 1
ATOM 3559 C CA . LEU B 1 136 ? 4.917 -45.751 -60.857 1.00 45.32 176 LEU B CA 1
ATOM 3560 C C . LEU B 1 136 ? 4.564 -44.505 -60.042 1.00 42.98 176 LEU B C 1
ATOM 3561 O O . LEU B 1 136 ? 4.771 -43.381 -60.477 1.00 42.10 176 LEU B O 1
ATOM 3566 N N . LEU B 1 137 ? 4.018 -44.714 -58.852 1.00 40.09 177 LEU B N 1
ATOM 3567 C CA . LEU B 1 137 ? 3.685 -43.613 -57.958 1.00 37.56 177 LEU B CA 1
ATOM 3568 C C . LEU B 1 137 ? 4.935 -43.016 -57.342 1.00 35.37 177 LEU B C 1
ATOM 3569 O O . LEU B 1 137 ? 4.883 -41.935 -56.776 1.00 35.00 177 LEU B O 1
ATOM 3574 N N . PHE B 1 138 ? 6.045 -43.737 -57.409 1.00 32.17 178 PHE B N 1
ATOM 3575 C CA . PHE B 1 138 ? 7.272 -43.282 -56.788 1.00 30.90 178 PHE B CA 1
ATOM 3576 C C . PHE B 1 138 ? 8.383 -44.186 -57.249 1.00 31.05 178 PHE B C 1
ATOM 3577 O O . PHE B 1 138 ? 8.127 -45.128 -58.002 1.00 32.30 178 PHE B O 1
ATOM 3585 N N . ALA B 1 139 ? 9.608 -43.889 -56.832 1.00 29.93 179 ALA B N 1
ATOM 3586 C CA . ALA B 1 139 ? 10.757 -44.695 -57.211 1.00 30.19 179 ALA B CA 1
ATOM 3587 C C . ALA B 1 139 ? 10.657 -46.040 -56.463 1.00 30.21 179 ALA B C 1
ATOM 3588 O O . ALA B 1 139 ? 10.271 -46.060 -55.304 1.00 30.72 179 ALA B O 1
ATOM 3590 N N . PRO B 1 140 ? 11.012 -47.165 -57.111 1.00 29.93 180 PRO B N 1
ATOM 3591 C CA . PRO B 1 140 ? 10.970 -48.461 -56.414 1.00 29.28 180 PRO B CA 1
ATOM 3592 C C . PRO B 1 140 ? 11.752 -48.366 -55.117 1.00 28.54 180 PRO B C 1
ATOM 3593 O O . PRO B 1 140 ? 12.843 -47.827 -55.120 1.00 28.94 180 PRO B O 1
ATOM 3597 N N . GLY B 1 141 ? 11.202 -48.866 -54.016 1.00 26.70 181 GLY B N 1
ATOM 3598 C CA . GLY B 1 141 ? 11.907 -48.812 -52.746 1.00 25.34 181 GLY B CA 1
ATOM 3599 C C . GLY B 1 141 ? 11.680 -47.568 -51.898 1.00 25.33 181 GLY B C 1
ATOM 3600 O O . GLY B 1 141 ? 11.974 -47.586 -50.713 1.00 26.11 181 GLY B O 1
ATOM 3601 N N . ALA B 1 142 ? 11.183 -46.490 -52.496 1.00 23.97 182 ALA B N 1
ATOM 3602 C CA . ALA B 1 142 ? 11.073 -45.206 -51.795 1.00 23.90 182 ALA B CA 1
ATOM 3603 C C . ALA B 1 142 ? 10.065 -45.194 -50.650 1.00 24.38 182 ALA B C 1
ATOM 3604 O O . ALA B 1 142 ? 10.305 -44.579 -49.615 1.00 25.62 182 ALA B O 1
ATOM 3606 N N . LYS B 1 143 ? 8.925 -45.837 -50.840 1.00 23.47 183 LYS B N 1
ATOM 3607 C CA . LYS B 1 143 ? 7.878 -45.783 -49.842 1.00 21.64 183 LYS B CA 1
ATOM 3608 C C . LYS B 1 143 ? 7.146 -47.118 -49.723 1.00 21.41 183 LYS B C 1
ATOM 3609 O O . LYS B 1 143 ? 7.174 -47.944 -50.640 1.00 22.16 183 LYS B O 1
ATOM 3615 N N . PHE B 1 144 ? 6.443 -47.305 -48.613 1.00 19.46 184 PHE B N 1
ATOM 3616 C CA . PHE B 1 144 ? 5.563 -48.448 -48.509 1.00 17.76 184 PHE B CA 1
ATOM 3617 C C . PHE B 1 144 ? 4.163 -47.990 -48.882 1.00 18.51 184 PHE B C 1
ATOM 3618 O O . PHE B 1 144 ? 3.548 -47.194 -48.175 1.00 18.30 184 PHE B O 1
ATOM 3626 N N . SER B 1 145 ? 3.672 -48.498 -50.005 1.00 18.32 185 SER B N 1
ATOM 3627 C CA . SER B 1 145 ? 2.297 -48.271 -50.408 1.00 18.30 185 SER B CA 1
ATOM 3628 C C . SER B 1 145 ? 1.664 -49.628 -50.640 1.00 18.32 185 SER B C 1
ATOM 3629 O O . SER B 1 145 ? 2.192 -50.442 -51.397 1.00 17.25 185 SER B O 1
ATOM 3632 N N . TYR B 1 146 ? 0.530 -49.877 -50.001 1.00 18.56 186 TYR B N 1
ATOM 3633 C CA . TYR B 1 146 ? -0.115 -51.161 -50.154 1.00 18.80 186 TYR B CA 1
ATOM 3634 C C . TYR B 1 146 ? -0.828 -51.248 -51.496 1.00 18.71 186 TYR B C 1
ATOM 3635 O O . TYR B 1 146 ? -1.631 -50.398 -51.812 1.00 18.71 186 TYR B O 1
ATOM 3644 N N . ALA B 1 147 ? -0.536 -52.289 -52.269 1.00 19.14 187 ALA B N 1
ATOM 3645 C CA . ALA B 1 147 ? -1.232 -52.519 -53.539 1.00 19.26 187 ALA B CA 1
ATOM 3646 C C . ALA B 1 147 ? -1.391 -54.015 -53.741 1.00 19.41 187 ALA B C 1
ATOM 3647 O O . ALA B 1 147 ? -0.406 -54.747 -53.871 1.00 17.68 187 ALA B O 1
ATOM 3649 N N . SER B 1 148 ? -2.644 -54.473 -53.716 1.00 20.43 188 SER B N 1
ATOM 3650 C CA . SER B 1 148 ? -2.941 -55.903 -53.755 1.00 21.35 188 SER B CA 1
ATOM 3651 C C . SER B 1 148 ? -2.242 -56.555 -54.944 1.00 21.38 188 SER B C 1
ATOM 3652 O O . SER B 1 148 ? -1.807 -57.694 -54.857 1.00 20.66 188 SER B O 1
ATOM 3655 N N . ALA B 1 149 ? -2.078 -55.800 -56.024 1.00 19.99 189 ALA B N 1
ATOM 3656 C CA . ALA B 1 149 ? -1.463 -56.340 -57.220 1.00 20.80 189 ALA B CA 1
ATOM 3657 C C . ALA B 1 149 ? -0.018 -56.820 -57.030 1.00 21.09 189 ALA B C 1
ATOM 3658 O O . ALA B 1 149 ? 0.446 -57.706 -57.765 1.00 20.60 189 ALA B O 1
ATOM 3660 N N . ASN B 1 150 ? 0.692 -56.242 -56.059 1.00 18.97 190 ASN B N 1
ATOM 3661 C CA . ASN B 1 150 ? 2.067 -56.658 -55.810 1.00 17.86 190 ASN B CA 1
ATOM 3662 C C . ASN B 1 150 ? 2.209 -58.171 -55.667 1.00 16.30 190 ASN B C 1
ATOM 3663 O O . ASN B 1 150 ? 3.167 -58.764 -56.174 1.00 16.95 190 ASN B O 1
ATOM 3668 N N . TYR B 1 151 ? 1.246 -58.798 -54.997 1.00 13.98 191 TYR B N 1
ATOM 3669 C CA . TYR B 1 151 ? 1.355 -60.224 -54.684 1.00 14.28 191 TYR B CA 1
ATOM 3670 C C . TYR B 1 151 ? 0.827 -61.068 -55.845 1.00 16.79 191 TYR B C 1
ATOM 3671 O O . TYR B 1 151 ? 1.048 -62.279 -55.897 1.00 16.98 191 TYR B O 1
ATOM 3680 N N . ASP B 1 152 ? 0.138 -60.428 -56.779 1.00 16.44 192 ASP B N 1
ATOM 3681 C CA . ASP B 1 152 ? -0.207 -61.082 -58.029 1.00 18.38 192 ASP B CA 1
ATOM 3682 C C . ASP B 1 152 ? 1.049 -61.247 -58.867 1.00 18.01 192 ASP B C 1
ATOM 3683 O O . ASP B 1 152 ? 1.277 -62.299 -59.459 1.00 16.71 192 ASP B O 1
ATOM 3688 N N . VAL B 1 153 ? 1.867 -60.199 -58.900 1.00 17.88 193 VAL B N 1
ATOM 3689 C CA . VAL B 1 153 ? 3.182 -60.272 -59.516 1.00 16.50 193 VAL B CA 1
ATOM 3690 C C . VAL B 1 153 ? 3.961 -61.421 -58.883 1.00 15.54 193 VAL B C 1
ATOM 3691 O O . VAL B 1 153 ? 4.612 -62.169 -59.571 1.00 17.48 193 VAL B O 1
ATOM 3695 N N . LEU B 1 154 ? 3.877 -61.585 -57.569 1.00 15.75 194 LEU B N 1
ATOM 3696 C CA . LEU B 1 154 ? 4.587 -62.683 -56.941 1.00 15.54 194 LEU B CA 1
ATOM 3697 C C . LEU B 1 154 ? 4.026 -64.060 -57.312 1.00 16.58 194 LEU B C 1
ATOM 3698 O O . LEU B 1 154 ? 4.771 -65.040 -57.266 1.00 16.54 194 LEU B O 1
ATOM 3703 N N . GLY B 1 155 ? 2.720 -64.151 -57.600 1.00 16.55 195 GLY B N 1
ATOM 3704 C CA . GLY B 1 155 ? 2.157 -65.399 -58.122 1.00 16.84 195 GLY B CA 1
ATOM 3705 C C . GLY B 1 155 ? 2.849 -65.834 -59.418 1.00 17.80 195 GLY B C 1
ATOM 3706 O O . GLY B 1 155 ? 3.236 -66.997 -59.557 1.00 17.44 195 GLY B O 1
ATOM 3707 N N . ALA B 1 156 ? 2.995 -64.881 -60.347 1.00 17.39 196 ALA B N 1
ATOM 3708 C CA . ALA B 1 156 ? 3.668 -65.093 -61.627 1.00 19.13 196 ALA B CA 1
ATOM 3709 C C . ALA B 1 156 ? 5.134 -65.474 -61.452 1.00 19.88 196 ALA B C 1
ATOM 3710 O O . ALA B 1 156 ? 5.638 -66.374 -62.137 1.00 20.19 196 ALA B O 1
ATOM 3712 N N . VAL B 1 157 ? 5.818 -64.817 -60.511 1.00 19.75 197 VAL B N 1
ATOM 3713 C CA . VAL B 1 157 ? 7.144 -65.292 -60.132 1.00 18.50 197 VAL B CA 1
ATOM 3714 C C . VAL B 1 157 ? 7.167 -66.743 -59.698 1.00 19.58 197 VAL B C 1
ATOM 3715 O O . VAL B 1 157 ? 8.070 -67.510 -60.074 1.00 20.83 197 VAL B O 1
ATOM 3719 N N . ILE B 1 158 ? 6.223 -67.119 -58.853 1.00 21.15 198 ILE B N 1
ATOM 3720 C CA . ILE B 1 158 ? 6.204 -68.465 -58.293 1.00 22.47 198 ILE B CA 1
ATOM 3721 C C . ILE B 1 158 ? 6.014 -69.493 -59.425 1.00 23.96 198 ILE B C 1
ATOM 3722 O O . ILE B 1 158 ? 6.650 -70.540 -59.429 1.00 23.42 198 ILE B O 1
ATOM 3727 N N . GLU B 1 159 ? 5.155 -69.168 -60.382 1.00 24.99 199 GLU B N 1
ATOM 3728 C CA . GLU B 1 159 ? 4.911 -70.053 -61.530 1.00 27.24 199 GLU B CA 1
ATOM 3729 C C . GLU B 1 159 ? 6.124 -70.168 -62.453 1.00 28.09 199 GLU B C 1
ATOM 3730 O O . GLU B 1 159 ? 6.553 -71.269 -62.795 1.00 28.44 199 GLU B O 1
ATOM 3736 N N . ASN B 1 160 ? 6.688 -69.020 -62.823 1.00 29.70 200 ASN B N 1
ATOM 3737 C CA . ASN B 1 160 ? 7.892 -68.982 -63.629 1.00 29.75 200 ASN B CA 1
ATOM 3738 C C . ASN B 1 160 ? 9.022 -69.812 -63.049 1.00 29.61 200 ASN B C 1
ATOM 3739 O O . ASN B 1 160 ? 9.673 -70.533 -63.772 1.00 29.89 200 ASN B O 1
ATOM 3744 N N . VAL B 1 161 ? 9.348 -69.583 -61.780 1.00 29.21 201 VAL B N 1
ATOM 3745 C CA . VAL B 1 161 ? 10.408 -70.345 -61.126 1.00 28.92 201 VAL B CA 1
ATOM 3746 C C . VAL B 1 161 ? 10.061 -71.819 -60.941 1.00 29.75 201 VAL B C 1
ATOM 3747 O O . VAL B 1 161 ? 10.877 -72.700 -61.209 1.00 29.64 201 VAL B O 1
ATOM 3751 N N . THR B 1 162 ? 8.841 -72.073 -60.477 1.00 28.89 202 THR B N 1
ATOM 3752 C CA . THR B 1 162 ? 8.354 -73.432 -60.260 1.00 28.00 202 THR B CA 1
ATOM 3753 C C . THR B 1 162 ? 8.182 -74.223 -61.549 1.00 29.14 202 THR B C 1
ATOM 3754 O O . THR B 1 162 ? 8.491 -75.412 -61.611 1.00 28.29 202 THR B O 1
ATOM 3758 N N . GLY B 1 163 ? 7.669 -73.550 -62.573 1.00 29.53 203 GLY B N 1
ATOM 3759 C CA . GLY B 1 163 ? 7.279 -74.212 -63.800 1.00 31.00 203 GLY B CA 1
ATOM 3760 C C . GLY B 1 163 ? 5.919 -74.861 -63.621 1.00 31.60 203 GLY B C 1
ATOM 3761 O O . GLY B 1 163 ? 5.467 -75.621 -64.477 1.00 31.32 203 GLY B O 1
ATOM 3762 N N . LYS B 1 164 ? 5.268 -74.564 -62.499 1.00 30.86 204 LYS B N 1
ATOM 3763 C CA . LYS B 1 164 ? 3.970 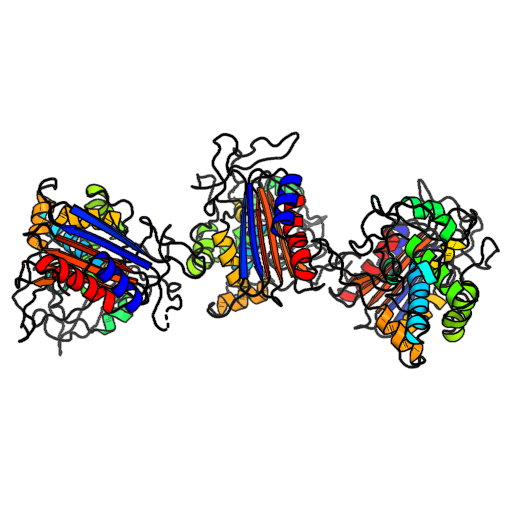-75.160 -62.189 1.00 28.58 204 LYS B CA 1
ATOM 3764 C C . LYS B 1 164 ? 2.949 -74.080 -62.095 1.00 27.75 204 LYS B C 1
ATOM 3765 O O . LYS B 1 164 ? 3.301 -72.906 -62.173 1.00 27.71 204 LYS B O 1
ATOM 3771 N N . THR B 1 165 ? 1.684 -74.447 -61.926 1.00 25.48 205 THR B N 1
ATOM 3772 C CA . THR B 1 165 ? 0.703 -73.410 -61.678 1.00 24.51 205 THR B CA 1
ATOM 3773 C C . THR B 1 165 ? 0.675 -73.036 -60.205 1.00 22.56 205 THR B C 1
ATOM 3774 O O . THR B 1 165 ? 1.057 -73.814 -59.315 1.00 21.72 205 THR B O 1
ATOM 3778 N N . PHE B 1 166 ? 0.188 -71.830 -59.957 1.00 22.61 206 PHE B N 1
ATOM 3779 C CA . PHE B 1 166 ? 0.033 -71.358 -58.590 1.00 21.09 206 PHE B CA 1
ATOM 3780 C C . PHE B 1 166 ? -0.709 -72.357 -57.712 1.00 21.26 206 PHE B C 1
ATOM 3781 O O . PHE B 1 166 ? -0.241 -72.707 -56.623 1.00 19.60 206 PHE B O 1
ATOM 3789 N N . THR B 1 167 ? -1.854 -72.840 -58.198 1.00 21.44 207 THR B N 1
ATOM 3790 C CA . THR B 1 167 ? -2.657 -73.811 -57.441 1.00 22.53 207 THR B CA 1
ATOM 3791 C C . THR B 1 167 ? -1.841 -75.024 -57.044 1.00 21.88 207 THR B C 1
ATOM 3792 O O . THR B 1 167 ? -1.885 -75.493 -55.893 1.00 22.09 207 THR B O 1
ATOM 3796 N N . GLU B 1 168 ? -1.065 -75.522 -57.996 1.00 21.73 208 GLU B N 1
ATOM 3797 C CA . GLU B 1 168 ? -0.302 -76.735 -57.738 1.00 22.25 208 GLU B CA 1
ATOM 3798 C C . GLU B 1 168 ? 0.783 -76.466 -56.710 1.00 20.31 208 GLU B C 1
ATOM 3799 O O . GLU B 1 168 ? 1.111 -77.340 -55.900 1.00 21.65 208 GLU B O 1
ATOM 3805 N N . VAL B 1 169 ? 1.353 -75.259 -56.722 1.00 19.26 209 VAL B N 1
ATOM 3806 C CA . VAL B 1 169 ? 2.474 -75.001 -55.806 1.00 17.49 209 VAL B CA 1
ATOM 3807 C C . VAL B 1 169 ? 1.913 -74.887 -54.399 1.00 16.88 209 VAL B C 1
ATOM 3808 O O . VAL B 1 169 ? 2.412 -75.483 -53.435 1.00 16.68 209 VAL B O 1
ATOM 3812 N N . ILE B 1 170 ? 0.835 -74.124 -54.304 1.00 17.42 210 ILE B N 1
ATOM 3813 C CA . ILE B 1 170 ? 0.166 -73.903 -53.033 1.00 17.08 210 ILE B CA 1
ATOM 3814 C C . ILE B 1 170 ? -0.188 -75.230 -52.426 1.00 17.37 210 ILE B C 1
ATOM 3815 O O . ILE B 1 170 ? 0.028 -75.467 -51.232 1.00 18.09 210 ILE B O 1
ATOM 3820 N N . ALA B 1 171 ? -0.744 -76.114 -53.251 1.00 18.86 211 ALA B N 1
ATOM 3821 C CA . ALA B 1 171 ? -1.136 -77.416 -52.748 1.00 18.93 211 ALA B CA 1
ATOM 3822 C C . ALA B 1 171 ? 0.096 -78.233 -52.405 1.00 18.95 211 ALA B C 1
ATOM 3823 O O . ALA B 1 171 ? 0.174 -78.847 -51.344 1.00 21.02 211 ALA B O 1
ATOM 3825 N N . GLU B 1 172 ? 1.065 -78.262 -53.294 1.00 21.04 212 GLU B N 1
ATOM 3826 C CA . GLU B 1 172 ? 2.170 -79.189 -53.080 1.00 23.90 212 GLU B CA 1
ATOM 3827 C C . GLU B 1 172 ? 3.057 -78.708 -51.908 1.00 24.39 212 GLU B C 1
ATOM 3828 O O . GLU B 1 172 ? 3.471 -79.501 -51.053 1.00 24.15 212 GLU B O 1
ATOM 3834 N N . ARG B 1 173 ? 3.430 -77.433 -51.954 1.00 24.66 213 ARG B N 1
ATOM 3835 C CA . ARG B 1 173 ? 4.229 -76.812 -50.901 1.00 25.35 213 ARG B CA 1
ATOM 3836 C C . ARG B 1 173 ? 3.555 -76.636 -49.532 1.00 25.21 213 ARG B C 1
ATOM 3837 O O . ARG B 1 173 ? 4.183 -76.866 -48.498 1.00 27.57 213 ARG B O 1
ATOM 3845 N N . LEU B 1 174 ? 2.297 -76.206 -49.522 1.00 24.71 214 LEU B N 1
ATOM 3846 C CA . LEU B 1 174 ? 1.663 -75.782 -48.268 1.00 23.04 214 LEU B CA 1
ATOM 3847 C C . LEU B 1 174 ? 0.446 -76.572 -47.775 1.00 22.82 214 LEU B C 1
ATOM 3848 O O . LEU B 1 174 ? 0.453 -77.095 -46.662 1.00 22.29 214 LEU B O 1
ATOM 3853 N N . THR B 1 175 ? -0.593 -76.651 -48.599 1.00 21.16 215 THR B N 1
ATOM 3854 C CA . THR B 1 175 ? -1.860 -77.246 -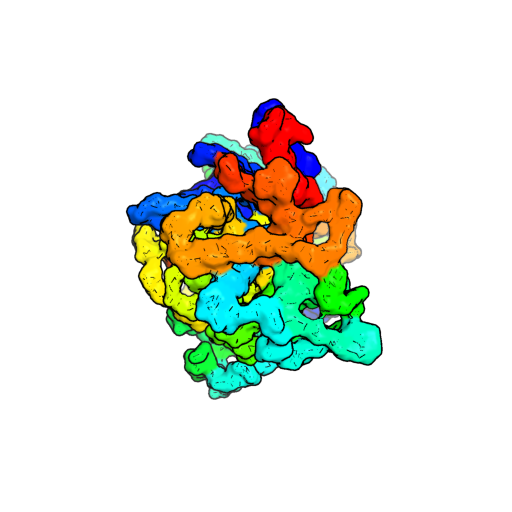48.171 1.00 20.77 215 THR B CA 1
ATOM 3855 C C . THR B 1 175 ? -1.790 -78.742 -47.869 1.00 21.95 215 THR B C 1
ATOM 3856 O O . THR B 1 175 ? -2.365 -79.214 -46.890 1.00 22.45 215 THR B O 1
ATOM 3860 N N . GLN B 1 176 ? -1.080 -79.479 -48.713 1.00 22.55 216 GLN B N 1
ATOM 3861 C CA . GLN B 1 176 ? -0.955 -80.943 -48.553 1.00 23.51 216 GLN B CA 1
ATOM 3862 C C . GLN B 1 176 ? -0.074 -81.274 -47.374 1.00 22.28 216 GLN B C 1
ATOM 3863 O O . GLN B 1 176 ? -0.495 -82.021 -46.491 1.00 23.84 216 GLN B O 1
ATOM 3869 N N . PRO B 1 177 ? 1.135 -80.686 -47.311 1.00 22.80 217 PRO B N 1
ATOM 3870 C CA . PRO B 1 177 ? 2.023 -81.042 -46.194 1.00 23.45 217 PRO B CA 1
ATOM 3871 C C . PRO B 1 177 ? 1.457 -80.618 -44.836 1.00 24.13 217 PRO B C 1
ATOM 3872 O O . PRO B 1 177 ? 1.775 -81.256 -43.836 1.00 24.34 217 PRO B O 1
ATOM 3876 N N . LEU B 1 178 ? 0.638 -79.556 -44.794 1.00 23.21 218 LEU B N 1
ATOM 3877 C CA . LEU B 1 178 ? 0.092 -79.068 -43.510 1.00 21.92 218 LEU B CA 1
ATOM 3878 C C . LEU B 1 178 ? -1.182 -79.775 -43.133 1.00 21.23 218 LEU B C 1
ATOM 3879 O O . LEU B 1 178 ? -1.585 -79.740 -41.973 1.00 22.00 218 LEU B O 1
ATOM 3884 N N . GLY B 1 179 ? -1.830 -80.409 -44.106 1.00 21.69 219 GLY B N 1
ATOM 3885 C CA . GLY B 1 179 ? -3.072 -81.140 -43.837 1.00 20.44 219 GLY B CA 1
ATOM 3886 C C . GLY B 1 179 ? -4.297 -80.254 -43.953 1.00 21.07 219 GLY B C 1
ATOM 3887 O O . GLY B 1 179 ? -5.316 -80.536 -43.335 1.00 22.78 219 GLY B O 1
ATOM 3888 N N . MET B 1 180 ? -4.194 -79.173 -44.717 1.00 20.50 220 MET B N 1
ATOM 3889 C CA . MET B 1 180 ? -5.330 -78.286 -44.920 1.00 22.20 220 MET B CA 1
ATOM 3890 C C . MET B 1 180 ? -6.115 -78.777 -46.133 1.00 23.32 220 MET B C 1
ATOM 3891 O O . MET B 1 180 ? -5.796 -78.441 -47.255 1.00 24.66 220 MET B O 1
ATOM 3896 N N . SER B 1 181 ? -7.119 -79.606 -45.894 1.00 25.26 221 SER B N 1
ATOM 3897 C CA . SER B 1 181 ? -7.789 -80.317 -46.968 1.00 26.39 221 SER B CA 1
ATOM 3898 C C . SER B 1 181 ? -8.889 -79.526 -47.674 1.00 25.68 221 SER B C 1
ATOM 3899 O O . SER B 1 181 ? -9.399 -79.973 -48.692 1.00 26.61 221 SER B O 1
ATOM 3902 N N . ALA B 1 182 ? -9.262 -78.364 -47.148 1.00 23.14 222 ALA B N 1
ATOM 3903 C CA . ALA B 1 182 ? -10.338 -77.624 -47.757 1.00 22.05 222 ALA B CA 1
ATOM 3904 C C . ALA B 1 182 ? -9.864 -76.259 -48.224 1.00 22.53 222 ALA B C 1
ATOM 3905 O O . ALA B 1 182 ? -10.682 -75.344 -48.498 1.00 23.67 222 ALA B O 1
ATOM 3907 N N . THR B 1 183 ? -8.539 -76.116 -48.315 1.00 20.18 223 THR B N 1
ATOM 3908 C CA . THR B 1 183 ? -7.926 -74.853 -48.705 1.00 18.24 223 THR B CA 1
ATOM 3909 C C . THR B 1 183 ? -7.385 -74.949 -50.119 1.00 18.95 223 THR B C 1
ATOM 3910 O O . THR B 1 183 ? -6.638 -75.865 -50.428 1.00 19.64 223 THR B O 1
ATOM 3914 N N . VAL B 1 184 ? -7.751 -74.019 -50.989 1.00 18.81 224 VAL B N 1
ATOM 3915 C CA . VAL B 1 184 ? -7.306 -74.135 -52.360 1.00 19.74 224 VAL B CA 1
ATOM 3916 C C . VAL B 1 184 ? -7.211 -72.784 -53.040 1.00 20.80 224 VAL B C 1
ATOM 3917 O O . VAL B 1 184 ? -8.116 -71.954 -52.932 1.00 19.33 224 VAL B O 1
ATOM 3921 N N . ALA B 1 185 ? -6.145 -72.598 -53.814 1.00 20.83 225 ALA B N 1
ATOM 3922 C CA . ALA B 1 185 ? -6.039 -71.452 -54.693 1.00 22.98 225 ALA B CA 1
ATOM 3923 C C . ALA B 1 185 ? -6.837 -71.738 -55.948 1.00 24.53 225 ALA B C 1
ATOM 3924 O O . ALA B 1 185 ? -6.470 -72.612 -56.706 1.00 24.86 225 ALA B O 1
ATOM 3926 N N . VAL B 1 186 ? -7.941 -71.028 -56.145 1.00 27.45 226 VAL B N 1
ATOM 3927 C CA . VAL B 1 186 ? -8.889 -71.373 -57.205 1.00 30.38 226 VAL B CA 1
ATOM 3928 C C . VAL B 1 186 ? -8.297 -71.040 -58.565 1.00 34.34 226 VAL B C 1
ATOM 3929 O O . VAL B 1 186 ? -7.571 -70.059 -58.713 1.00 33.86 226 VAL B O 1
ATOM 3933 N N . LYS B 1 187 ? -8.606 -71.880 -59.554 1.00 39.30 227 LYS B N 1
ATOM 3934 C CA . LYS B 1 187 ? -8.178 -71.671 -60.935 1.00 44.11 227 LYS B CA 1
ATOM 3935 C C . LYS B 1 187 ? -8.993 -70.557 -61.586 1.00 46.76 227 LYS B C 1
ATOM 3936 O O . LYS B 1 187 ? -8.496 -69.823 -62.439 1.00 47.72 227 LYS B O 1
ATOM 3942 N N . GLY B 1 188 ? -10.258 -70.436 -61.192 1.00 49.29 228 GLY B N 1
ATOM 3943 C CA . GLY B 1 188 ? -11.147 -69.438 -61.782 1.00 51.81 228 GLY B CA 1
ATOM 3944 C C . GLY B 1 188 ? -12.572 -69.535 -61.263 1.00 53.68 228 GLY B C 1
ATOM 3945 O O . GLY B 1 188 ? -12.804 -69.664 -60.056 1.00 54.33 228 GLY B O 1
ATOM 3946 N N . ASP B 1 189 ? -13.524 -69.487 -62.195 1.00 55.46 229 ASP B N 1
ATOM 3947 C CA . ASP B 1 189 ? -14.964 -69.479 -61.905 1.00 56.36 229 ASP B CA 1
ATOM 3948 C C . ASP B 1 189 ? -15.555 -70.825 -61.447 1.00 55.85 229 ASP B C 1
ATOM 3949 O O . ASP B 1 189 ? -16.654 -70.867 -60.882 1.00 56.49 229 ASP B O 1
ATOM 3954 N N . GLU B 1 190 ? -14.833 -71.918 -61.687 1.00 54.93 230 GLU B N 1
ATOM 3955 C CA . GLU B 1 190 ? -15.292 -73.263 -61.304 1.00 53.54 230 GLU B CA 1
ATOM 3956 C C . GLU B 1 190 ? -15.785 -73.329 -59.858 1.00 52.98 230 GLU B C 1
ATOM 3957 O O . GLU B 1 190 ? -15.193 -72.735 -58.949 1.00 53.24 230 GLU B O 1
ATOM 3963 N N . ILE B 1 191 ? -16.877 -74.058 -59.656 1.00 51.87 231 ILE B N 1
ATOM 3964 C CA . ILE B 1 191 ? -17.589 -74.043 -58.383 1.00 50.95 231 ILE B CA 1
ATOM 3965 C C . ILE B 1 191 ? -16.861 -74.747 -57.231 1.00 50.15 231 ILE B C 1
ATOM 3966 O O . ILE B 1 191 ? -16.220 -75.789 -57.407 1.00 49.58 231 ILE B O 1
ATOM 3971 N N . ILE B 1 192 ? -16.949 -74.136 -56.052 1.00 48.24 232 ILE B N 1
ATOM 3972 C CA . ILE B 1 192 ? -16.406 -74.729 -54.832 1.00 46.56 232 ILE B CA 1
ATOM 3973 C C . ILE B 1 192 ? -17.564 -75.168 -53.941 1.00 45.27 232 ILE B C 1
ATOM 3974 O O . ILE B 1 192 ? -18.460 -74.392 -53.626 1.00 45.21 232 ILE B O 1
ATOM 3979 N N . VAL B 1 193 ? -17.557 -76.447 -53.577 1.00 44.11 233 VAL B N 1
ATOM 3980 C CA . VAL B 1 193 ? -18.605 -77.015 -52.736 1.00 41.88 233 VAL B CA 1
ATOM 3981 C C . VAL B 1 193 ? -18.532 -76.512 -51.297 1.00 39.64 233 VAL B C 1
ATOM 3982 O O . VAL B 1 193 ? -17.450 -76.404 -50.720 1.00 38.65 233 VAL B O 1
ATOM 3986 N N . ASN B 1 194 ? -19.678 -76.194 -50.706 1.00 35.50 234 ASN B N 1
ATOM 3987 C CA . ASN B 1 194 ? -19.731 -75.779 -49.306 1.00 30.98 234 ASN B CA 1
ATOM 3988 C C . ASN B 1 194 ? -19.417 -74.310 -49.138 1.00 28.58 234 ASN B C 1
ATOM 3989 O O . ASN B 1 194 ? -19.421 -73.778 -48.038 1.00 26.43 234 ASN B O 1
ATOM 3994 N N . LYS B 1 195 ? -19.159 -73.651 -50.249 1.00 26.15 235 LYS B N 1
ATOM 3995 C CA . LYS B 1 195 ? -18.772 -72.247 -50.213 1.00 24.35 235 LYS B CA 1
ATOM 3996 C C . LYS B 1 195 ? -19.916 -71.350 -49.755 1.00 23.77 235 LYS B C 1
ATOM 3997 O O . LYS B 1 195 ? -21.075 -71.579 -50.102 1.00 23.82 235 LYS B O 1
ATOM 4003 N N . ALA B 1 196 ? -19.581 -70.322 -48.981 1.00 22.06 236 ALA B N 1
ATOM 4004 C CA . ALA B 1 196 ? -20.565 -69.316 -48.571 1.00 22.01 236 ALA B CA 1
ATOM 4005 C C . ALA B 1 196 ? -20.886 -68.360 -49.722 1.00 23.11 236 ALA B C 1
ATOM 4006 O O . ALA B 1 196 ? -19.999 -68.033 -50.500 1.00 23.82 236 ALA B O 1
ATOM 4008 N N . SER B 1 197 ? -22.136 -67.899 -49.813 1.00 22.45 237 SER B N 1
ATOM 4009 C CA . SER B 1 197 ? -22.478 -66.809 -50.707 1.00 25.15 237 SER B CA 1
ATOM 4010 C C . SER B 1 197 ? -21.898 -65.500 -50.163 1.00 26.03 237 SER B C 1
ATOM 4011 O O . SER B 1 197 ? -21.867 -65.286 -48.951 1.00 25.59 237 SER B O 1
ATOM 4014 N N . GLY B 1 198 ? -21.420 -64.637 -51.055 1.00 26.87 238 GLY B N 1
ATOM 4015 C CA . GLY B 1 198 ? -20.888 -63.350 -50.662 1.00 28.48 238 GLY B CA 1
ATOM 4016 C C . GLY B 1 198 ? -21.863 -62.201 -50.829 1.00 30.00 238 GLY B C 1
ATOM 4017 O O . GLY B 1 198 ? -22.639 -62.152 -51.784 1.00 29.92 238 GLY B O 1
ATOM 4018 N N . TYR B 1 199 ? -21.824 -61.276 -49.880 1.00 31.42 239 TYR B N 1
ATOM 4019 C CA . TYR B 1 199 ? -22.731 -60.154 -49.867 1.00 33.37 239 TYR B CA 1
ATOM 4020 C C . TYR B 1 199 ? -21.945 -58.861 -49.911 1.00 36.14 239 TYR B C 1
ATOM 4021 O O . TYR B 1 199 ? -20.840 -58.784 -49.372 1.00 35.90 239 TYR B O 1
ATOM 4030 N N . LYS B 1 200 ? -22.500 -57.867 -50.598 1.00 40.47 240 LYS B N 1
ATOM 4031 C CA . LYS B 1 200 ? -21.977 -56.503 -50.555 1.00 44.68 240 LYS B CA 1
ATOM 4032 C C . LYS B 1 200 ? -22.891 -55.458 -49.902 1.00 47.46 240 LYS B C 1
ATOM 4033 O O . LYS B 1 200 ? -23.922 -55.098 -50.472 1.00 47.17 240 LYS B O 1
ATOM 4039 N N . LEU B 1 201 ? -22.539 -55.083 -48.674 1.00 50.38 241 LEU B N 1
ATOM 4040 C CA . LEU B 1 201 ? -23.334 -54.175 -47.862 1.00 53.62 241 LEU B CA 1
ATOM 4041 C C . LEU B 1 201 ? -23.800 -52.866 -48.478 1.00 56.09 241 LEU B C 1
ATOM 4042 O O . LEU B 1 201 ? -23.097 -52.249 -49.280 1.00 56.48 241 LEU B O 1
ATOM 4047 N N . GLY B 1 202 ? -24.993 -52.449 -48.080 1.00 58.28 242 GLY B N 1
ATOM 4048 C CA . GLY B 1 202 ? -25.515 -51.146 -48.429 1.00 61.52 242 GLY B CA 1
ATOM 4049 C C . GLY B 1 202 ? -26.480 -51.164 -49.593 1.00 63.08 242 GLY B C 1
ATOM 4050 O O . GLY B 1 202 ? -26.163 -51.628 -50.687 1.00 64.02 242 GLY B O 1
ATOM 4051 N N . PHE B 1 203 ? -27.656 -50.601 -49.351 1.00 64.80 243 PHE B N 1
ATOM 4052 C CA . PHE B 1 203 ? -28.026 -50.195 -48.002 1.00 66.71 243 PHE B CA 1
ATOM 4053 C C . PHE B 1 203 ? -28.098 -51.428 -47.103 1.00 67.15 243 PHE B C 1
ATOM 4054 O O . PHE B 1 203 ? -27.712 -51.392 -45.935 1.00 67.17 243 PHE B O 1
ATOM 4062 N N . GLY B 1 204 ? -28.503 -52.550 -47.677 1.00 67.21 244 GLY B N 1
ATOM 4063 C CA . GLY B 1 204 ? -28.661 -53.795 -46.948 1.00 66.57 244 GLY B CA 1
ATOM 4064 C C . GLY B 1 204 ? -27.843 -54.856 -47.647 1.00 66.13 244 GLY B C 1
ATOM 4065 O O . GLY B 1 204 ? -27.237 -54.571 -48.668 1.00 65.76 244 GLY B O 1
ATOM 4066 N N . LYS B 1 205 ? -27.799 -56.094 -47.121 1.00 65.75 245 LYS B N 1
ATOM 4067 C CA . LYS B 1 205 ? -26.909 -57.143 -47.674 1.00 65.41 245 LYS B CA 1
ATOM 4068 C C . LYS B 1 205 ? -27.574 -57.902 -48.809 1.00 64.73 245 LYS B C 1
ATOM 4069 O O . LYS B 1 205 ? -28.132 -58.921 -48.561 1.00 64.91 245 LYS B O 1
ATOM 4075 N N . PRO B 1 206 ? -27.303 -57.491 -50.075 1.00 64.27 246 PRO B N 1
ATOM 4076 C CA . PRO B 1 206 ? -27.752 -58.234 -51.261 1.00 63.76 246 PRO B CA 1
ATOM 4077 C C . PRO B 1 206 ? -26.667 -59.068 -51.898 1.00 62.99 246 PRO B C 1
ATOM 4078 O O . PRO B 1 206 ? -25.494 -58.700 -51.839 1.00 61.87 246 PRO B O 1
ATOM 4082 N N . VAL B 1 207 ? -27.038 -60.257 -52.390 1.00 63.43 247 VAL B N 1
ATOM 4083 C CA . VAL B 1 207 ? -26.050 -61.188 -52.911 1.00 64.24 247 VAL B CA 1
ATOM 4084 C C . VAL B 1 207 ? -25.219 -60.646 -54.078 1.00 65.25 247 VAL B C 1
ATOM 4085 O O . VAL B 1 207 ? -25.741 -59.992 -54.981 1.00 64.91 247 VAL B O 1
ATOM 4089 N N . LEU B 1 208 ? -23.920 -60.937 -54.045 1.00 66.19 248 LEU B N 1
ATOM 4090 C CA . LEU B 1 208 ? -22.979 -60.571 -55.123 1.00 67.59 248 LEU B CA 1
ATOM 4091 C C . LEU B 1 208 ? -21.990 -61.629 -55.686 1.00 68.67 248 LEU B C 1
ATOM 4092 O O . LEU B 1 208 ? -21.391 -61.430 -56.740 1.00 68.42 248 LEU B O 1
ATOM 4094 N N . PHE B 1 209 ? -21.793 -62.713 -54.886 1.00 70.19 249 PHE B N 1
ATOM 4095 C CA . PHE B 1 209 ? -20.761 -63.684 -55.156 1.00 71.68 249 PHE B CA 1
ATOM 4096 C C . PHE B 1 209 ? -20.445 -64.079 -56.596 1.00 72.57 249 PHE B C 1
ATOM 4097 O O . PHE B 1 209 ? -19.307 -64.398 -56.940 1.00 73.22 249 PHE B O 1
ATOM 4099 N N . HIS B 1 210 ? -21.487 -64.088 -57.413 1.00 72.99 250 HIS B N 1
ATOM 4100 C CA . HIS B 1 210 ? -21.478 -64.589 -58.772 1.00 73.14 250 HIS B CA 1
ATOM 4101 C C . HIS B 1 210 ? -20.460 -64.050 -59.732 1.00 72.16 250 HIS B C 1
ATOM 4102 O O . HIS B 1 210 ? -20.057 -64.756 -60.681 1.00 71.96 250 HIS B O 1
ATOM 4109 N N . ALA B 1 211 ? -20.034 -62.807 -59.538 1.00 70.40 251 ALA B N 1
ATOM 4110 C CA . ALA B 1 211 ? -19.127 -62.204 -60.502 1.00 68.48 251 ALA B CA 1
ATOM 4111 C C . ALA B 1 211 ? -17.901 -63.102 -60.564 1.00 66.69 251 ALA B C 1
ATOM 4112 O O . ALA B 1 211 ? -17.447 -63.634 -59.551 1.00 66.56 251 ALA B O 1
ATOM 4114 N N . PRO B 1 212 ? -17.386 -63.276 -61.776 1.00 65.10 252 PRO B N 1
ATOM 4115 C CA . PRO B 1 212 ? -16.316 -64.256 -62.033 1.00 63.32 252 PRO B CA 1
ATOM 4116 C C . PRO B 1 212 ? -14.979 -63.782 -61.457 1.00 60.77 252 PRO B C 1
ATOM 4117 O O . PRO B 1 212 ? -14.740 -62.576 -61.374 1.00 60.07 252 PRO B O 1
ATOM 4121 N N . LEU B 1 213 ? -14.142 -64.728 -61.037 1.00 57.97 253 LEU B N 1
ATOM 4122 C CA . LEU B 1 213 ? -12.869 -64.406 -60.368 1.00 55.39 253 LEU B CA 1
ATOM 4123 C C . LEU B 1 213 ? -11.679 -64.467 -61.339 1.00 53.09 253 LEU B C 1
ATOM 4124 O O . LEU B 1 213 ? -11.413 -65.517 -61.935 1.00 52.79 253 LEU B O 1
ATOM 4129 N N . ALA B 1 214 ? -10.984 -63.340 -61.505 1.00 49.92 254 ALA B N 1
ATOM 4130 C CA . ALA B 1 214 ? -9.799 -63.286 -62.356 1.00 47.55 254 ALA B CA 1
ATOM 4131 C C . ALA B 1 214 ? -8.697 -64.195 -61.811 1.00 45.59 254 ALA B C 1
ATOM 4132 O O . ALA B 1 214 ? -8.287 -64.048 -60.659 1.00 45.12 254 ALA B O 1
ATOM 4134 N N . ARG B 1 215 ? -8.230 -65.131 -62.634 1.00 43.40 255 ARG B N 1
ATOM 4135 C CA . ARG B 1 215 ? -7.161 -66.060 -62.234 1.00 43.25 255 ARG B CA 1
ATOM 4136 C C . ARG B 1 215 ? -5.894 -65.349 -61.722 1.00 41.03 255 ARG B C 1
ATOM 4137 O O . ARG B 1 215 ? -5.305 -65.789 -60.732 1.00 40.73 255 ARG B O 1
ATOM 4145 N N . ASN B 1 216 ? -5.499 -64.267 -62.402 1.00 38.64 256 ASN B N 1
ATOM 4146 C CA . ASN B 1 216 ? -4.294 -63.499 -62.084 1.00 37.65 256 ASN B CA 1
ATOM 4147 C C . ASN B 1 216 ? -4.277 -62.917 -60.684 1.00 35.38 256 ASN B C 1
ATOM 4148 O O . ASN B 1 216 ? -3.202 -62.738 -60.103 1.00 34.77 256 ASN B O 1
ATOM 4153 N N . HIS B 1 217 ? -5.467 -62.642 -60.152 1.00 32.61 257 HIS B N 1
ATOM 4154 C CA . HIS B 1 217 ? -5.607 -62.017 -58.848 1.00 30.32 257 HIS B CA 1
ATOM 4155 C C . HIS B 1 217 ? -5.652 -63.007 -57.680 1.00 28.96 257 HIS B C 1
ATOM 4156 O O . HIS B 1 217 ? -5.634 -62.594 -56.500 1.00 28.50 257 HIS B O 1
ATOM 4163 N N . VAL B 1 218 ? -5.672 -64.303 -57.988 1.00 26.45 258 VAL B N 1
ATOM 4164 C CA . VAL B 1 218 ? -5.814 -65.323 -56.944 1.00 25.32 258 VAL B CA 1
ATOM 4165 C C . VAL B 1 218 ? -4.771 -65.200 -55.830 1.00 25.80 258 VAL B C 1
ATOM 4166 O O . VAL B 1 218 ? -5.136 -65.219 -54.651 1.00 25.47 258 VAL B O 1
ATOM 4170 N N . PRO B 1 219 ? -3.504 -65.024 -56.186 1.00 26.11 259 PRO B N 1
ATOM 4171 C CA . PRO B 1 219 ? -2.425 -64.992 -55.190 1.00 25.38 259 PRO B CA 1
ATOM 4172 C C . PRO B 1 219 ? -2.472 -63.807 -54.211 1.00 24.93 259 PRO B C 1
ATOM 4173 O O . PRO B 1 219 ? -2.046 -63.943 -53.072 1.00 23.05 259 PRO B O 1
ATOM 4177 N N . ALA B 1 220 ? -3.055 -62.703 -54.653 1.00 23.92 260 ALA B N 1
ATOM 4178 C CA . ALA B 1 220 ? -3.337 -61.524 -53.848 1.00 24.21 260 ALA B CA 1
ATOM 4179 C C . ALA B 1 220 ? -4.681 -61.537 -53.123 1.00 24.63 260 ALA B C 1
ATOM 4180 O O . ALA B 1 220 ? -4.792 -60.932 -52.046 1.00 25.16 260 ALA B O 1
ATOM 4182 N N . ALA B 1 221 ? -5.687 -62.202 -53.660 1.00 23.69 261 ALA B N 1
ATOM 4183 C CA . ALA B 1 221 ? -7.003 -62.125 -53.049 1.00 24.50 261 ALA B CA 1
ATOM 4184 C C . ALA B 1 221 ? -7.914 -63.321 -53.078 1.00 25.59 261 ALA B C 1
ATOM 4185 O O . ALA B 1 221 ? -8.908 -63.389 -52.344 1.00 26.88 261 ALA B O 1
ATOM 4187 N N . TYR B 1 222 ? -7.519 -64.393 -53.791 1.00 26.25 262 TYR B N 1
ATOM 4188 C CA . TYR B 1 222 ? -8.498 -65.494 -53.985 1.00 24.93 262 TYR B CA 1
ATOM 4189 C C . TYR B 1 222 ? -8.181 -66.920 -53.464 1.00 23.86 262 TYR B C 1
ATOM 4190 O O . TYR B 1 222 ? -8.667 -67.885 -54.040 1.00 23.91 262 TYR B O 1
ATOM 4199 N N . ILE B 1 223 ? -7.502 -67.049 -52.324 1.00 19.67 263 ILE B N 1
ATOM 4200 C CA . ILE B 1 223 ? -7.329 -68.357 -51.717 1.00 17.80 263 ILE B CA 1
ATOM 4201 C C . ILE B 1 223 ? -8.611 -68.581 -50.914 1.00 17.39 263 ILE B C 1
ATOM 4202 O O . ILE B 1 223 ? -9.124 -67.654 -50.288 1.00 15.38 263 ILE B O 1
ATOM 4207 N N . HIS B 1 224 ? -9.124 -69.809 -50.928 1.00 15.32 264 HIS B N 1
ATOM 4208 C CA . HIS B 1 224 ? -10.350 -70.126 -50.201 1.00 14.66 264 HIS B CA 1
ATOM 4209 C C . HIS B 1 224 ? -9.986 -71.042 -49.037 1.00 13.92 264 HIS B C 1
ATOM 4210 O O . HIS B 1 224 ? -9.120 -71.913 -49.171 1.00 14.68 264 HIS B O 1
ATOM 4217 N N . SER B 1 225 ? -10.653 -70.889 -47.901 1.00 12.73 265 SER B N 1
ATOM 4218 C CA . SER B 1 225 ? -10.332 -71.760 -46.751 1.00 12.45 265 SER B CA 1
ATOM 4219 C C . SER B 1 225 ? -11.497 -71.923 -45.811 1.00 12.14 265 SER B C 1
ATOM 4220 O O . SER B 1 225 ? -12.544 -71.333 -46.044 1.00 13.10 265 SER B O 1
ATOM 4223 N N . THR B 1 226 ? -11.330 -72.727 -44.762 1.00 11.69 266 THR B N 1
ATOM 4224 C CA . THR B 1 226 ? -12.388 -72.900 -43.777 1.00 11.10 266 THR B CA 1
ATOM 4225 C C . THR B 1 226 ? -11.829 -72.542 -42.409 1.00 11.75 266 THR B C 1
ATOM 4226 O O . THR B 1 226 ? -10.613 -72.460 -42.275 1.00 12.27 266 THR B O 1
ATOM 4230 N N . LEU B 1 227 ? -12.693 -72.369 -41.397 1.00 10.93 267 LEU B N 1
ATOM 4231 C CA . LEU B 1 227 ? -12.231 -72.157 -40.024 1.00 10.50 267 LEU B CA 1
ATOM 4232 C C . LEU B 1 227 ? -11.277 -73.229 -39.532 1.00 11.97 267 LEU B C 1
ATOM 4233 O O . LEU B 1 227 ? -10.175 -72.890 -39.110 1.00 14.88 267 LEU B O 1
ATOM 4238 N N . PRO B 1 228 ? -11.663 -74.520 -39.609 1.00 11.78 268 PRO B N 1
ATOM 4239 C CA . PRO B 1 228 ? -10.696 -75.522 -39.135 1.00 11.15 268 PRO B CA 1
ATOM 4240 C C . PRO B 1 228 ? -9.358 -75.526 -39.928 1.00 10.37 268 PRO B C 1
ATOM 4241 O O . PRO B 1 228 ? -8.308 -75.742 -39.323 1.00 10.00 268 PRO B O 1
ATOM 4245 N N . ASP B 1 229 ? -9.349 -75.302 -41.245 1.00 10.47 269 ASP B N 1
ATOM 4246 C CA . ASP B 1 229 ? -8.050 -75.187 -41.923 1.00 9.64 269 ASP B CA 1
ATOM 4247 C C . ASP B 1 229 ? -7.245 -73.956 -41.451 1.00 10.68 269 ASP B C 1
ATOM 4248 O O . ASP B 1 229 ? -6.024 -74.032 -41.334 1.00 11.10 269 ASP B O 1
ATOM 4253 N N . MET B 1 230 ? -7.924 -72.838 -41.198 1.00 9.59 270 MET B N 1
ATOM 4254 C CA . MET B 1 230 ? -7.224 -71.639 -40.742 1.00 11.87 270 MET B CA 1
ATOM 4255 C C . MET B 1 230 ? -6.658 -71.848 -39.347 1.00 11.69 270 MET B C 1
ATOM 4256 O O . MET B 1 230 ? -5.632 -71.251 -39.015 1.00 13.16 270 MET B O 1
ATOM 4261 N N . GLU B 1 231 ? -7.309 -72.717 -38.573 1.00 11.20 271 GLU B N 1
ATOM 4262 C CA . GLU B 1 231 ? -6.811 -73.103 -37.282 1.00 11.88 271 GLU B CA 1
ATOM 4263 C C . GLU B 1 231 ? -5.522 -73.855 -37.463 1.00 12.41 271 GLU B C 1
ATOM 4264 O O . GLU B 1 231 ? -4.598 -73.692 -36.677 1.00 13.70 271 GLU B O 1
ATOM 4270 N N . ILE B 1 232 ? -5.457 -74.678 -38.498 1.00 11.78 272 ILE B N 1
ATOM 4271 C CA . ILE B 1 232 ? -4.254 -75.483 -38.717 1.00 13.37 272 ILE B CA 1
ATOM 4272 C C . ILE B 1 232 ? -3.136 -74.545 -39.139 1.00 12.09 272 ILE B C 1
ATOM 4273 O O . ILE B 1 232 ? -1.979 -74.721 -38.778 1.00 11.96 272 ILE B O 1
ATOM 4278 N N . TRP B 1 233 ? -3.492 -73.569 -39.961 1.00 11.14 273 TRP B N 1
ATOM 4279 C CA . TRP B 1 233 ? -2.523 -72.613 -40.461 1.00 9.98 273 TRP B CA 1
ATOM 4280 C C . TRP B 1 233 ? -1.924 -71.876 -39.258 1.00 10.38 273 TRP B C 1
ATOM 4281 O O . TRP B 1 233 ? -0.706 -71.715 -39.159 1.00 11.87 273 TRP B O 1
ATOM 4292 N N . ILE B 1 234 ? -2.783 -71.382 -38.374 1.00 10.00 274 ILE B N 1
ATOM 4293 C CA . ILE B 1 234 ? -2.352 -70.666 -37.167 1.00 11.41 274 ILE B CA 1
ATOM 4294 C C . ILE B 1 234 ? -1.383 -71.522 -36.311 1.00 13.66 274 ILE B C 1
ATOM 4295 O O . ILE B 1 234 ? -0.339 -71.043 -35.850 1.00 12.88 274 ILE B O 1
ATOM 4300 N N . ASP B 1 235 ? -1.743 -72.784 -36.108 1.00 13.21 275 ASP B N 1
ATOM 4301 C CA . ASP B 1 235 ? -1.006 -73.654 -35.217 1.00 14.82 275 ASP B CA 1
ATOM 4302 C C . ASP B 1 235 ? 0.364 -73.952 -35.831 1.00 15.07 275 ASP B C 1
ATOM 4303 O O . ASP B 1 235 ? 1.334 -74.103 -35.105 1.00 14.65 275 ASP B O 1
ATOM 4308 N N . ALA B 1 236 ? 0.423 -73.999 -37.157 1.00 12.58 276 ALA B N 1
ATOM 4309 C CA . ALA B 1 236 ? 1.661 -74.173 -37.865 1.00 13.96 276 ALA B CA 1
ATOM 4310 C C . ALA B 1 236 ? 2.606 -72.996 -37.614 1.00 15.87 276 ALA B C 1
ATOM 4311 O O . ALA B 1 236 ? 3.796 -73.199 -37.345 1.00 15.30 276 ALA B O 1
ATOM 4313 N N . TRP B 1 237 ? 2.081 -71.773 -37.716 1.00 14.83 277 TRP B N 1
ATOM 4314 C CA . TRP B 1 237 ? 2.900 -70.595 -37.469 1.00 15.24 277 TRP B CA 1
ATOM 4315 C C . TRP B 1 237 ? 3.290 -70.446 -35.981 1.00 15.92 277 TRP B C 1
ATOM 4316 O O . TRP B 1 237 ? 4.367 -69.944 -35.690 1.00 16.93 277 TRP B O 1
ATOM 4327 N N . LEU B 1 238 ? 2.432 -70.881 -35.063 1.00 15.81 278 LEU B N 1
ATOM 4328 C CA . LEU B 1 238 ? 2.716 -70.806 -33.632 1.00 17.33 278 LEU B CA 1
ATOM 4329 C C . LEU B 1 238 ? 3.644 -71.936 -33.162 1.00 21.91 278 LEU B C 1
ATOM 4330 O O . LEU B 1 238 ? 4.397 -71.769 -32.213 1.00 20.56 278 LEU B O 1
ATOM 4335 N N . HIS B 1 239 ? 3.592 -73.072 -33.846 1.00 25.79 279 HIS B N 1
ATOM 4336 C CA . HIS B 1 239 ? 4.368 -74.225 -33.441 1.00 31.30 279 HIS B CA 1
ATOM 4337 C C . HIS B 1 239 ? 5.166 -74.717 -34.604 1.00 34.35 279 HIS B C 1
ATOM 4338 O O . HIS B 1 239 ? 4.840 -75.752 -35.225 1.00 36.53 279 HIS B O 1
ATOM 4345 N N . ARG B 1 240 ? 6.222 -73.976 -34.917 1.00 38.90 280 ARG B N 1
ATOM 4346 C CA . ARG B 1 240 ? 7.062 -74.275 -36.063 1.00 43.08 280 ARG B CA 1
ATOM 4347 C C . ARG B 1 240 ? 7.746 -75.627 -35.929 1.00 46.73 280 ARG B C 1
ATOM 4348 O O . ARG B 1 240 ? 7.857 -76.367 -36.906 1.00 49.30 280 ARG B O 1
ATOM 4356 N N . LYS B 1 241 ? 8.148 -76.003 -34.720 1.00 49.07 281 LYS B N 1
ATOM 4357 C CA . LYS B 1 241 ? 8.902 -77.240 -34.539 1.00 50.59 281 LYS B CA 1
ATOM 4358 C C . LYS B 1 241 ? 8.063 -78.372 -35.104 1.00 50.52 281 LYS B C 1
ATOM 4359 O O . LYS B 1 241 ? 6.835 -78.259 -35.197 1.00 51.73 281 LYS B O 1
ATOM 4365 N N . ALA B 1 242 ? 8.734 -79.461 -35.485 1.00 49.32 282 ALA B N 1
ATOM 4366 C CA . ALA B 1 242 ? 8.064 -80.608 -36.093 1.00 47.81 282 ALA B CA 1
ATOM 4367 C C . ALA B 1 242 ? 7.774 -80.371 -37.574 1.00 46.67 282 ALA B C 1
ATOM 4368 O O . ALA B 1 242 ? 7.090 -81.159 -38.222 1.00 46.92 282 ALA B O 1
ATOM 4370 N N . LEU B 1 243 ? 8.305 -79.268 -38.093 1.00 43.97 283 LEU B N 1
ATOM 4371 C CA . LEU B 1 243 ? 8.204 -78.919 -39.509 1.00 41.64 283 LEU B CA 1
ATOM 4372 C C . LEU B 1 243 ? 9.584 -78.954 -40.160 1.00 39.47 283 LEU B C 1
ATOM 4373 O O . LEU B 1 243 ? 10.581 -78.603 -39.527 1.00 38.36 283 LEU B O 1
ATOM 4378 N N . PRO B 1 244 ? 9.653 -79.395 -41.415 1.00 37.72 284 PRO B N 1
ATOM 4379 C CA . PRO B 1 244 ? 10.949 -79.603 -42.067 1.00 36.92 284 PRO B CA 1
ATOM 4380 C C . PRO B 1 244 ? 11.753 -78.311 -42.076 1.00 36.43 284 PRO B C 1
ATOM 4381 O O . PRO B 1 244 ? 11.200 -77.237 -42.309 1.00 36.63 284 PRO B O 1
ATOM 4385 N N . ALA B 1 245 ? 13.050 -78.423 -41.808 1.00 35.38 285 ALA B N 1
ATOM 4386 C CA . ALA B 1 245 ? 13.893 -77.252 -41.611 1.00 34.23 285 ALA B CA 1
ATOM 4387 C C . ALA B 1 245 ? 13.624 -76.153 -42.643 1.00 33.56 285 ALA B C 1
ATOM 4388 O O . ALA B 1 245 ? 13.688 -74.971 -42.307 1.00 33.80 285 ALA B O 1
ATOM 4390 N N . THR B 1 246 ? 13.325 -76.531 -43.885 1.00 33.67 286 THR B N 1
ATOM 4391 C CA . THR B 1 246 ? 13.124 -75.535 -44.928 1.00 34.38 286 THR B CA 1
ATOM 4392 C C . THR B 1 246 ? 11.971 -74.588 -44.565 1.00 33.99 286 THR B C 1
ATOM 4393 O O . THR B 1 246 ? 12.053 -73.399 -44.804 1.00 34.36 286 THR B O 1
ATOM 4397 N N . LEU B 1 247 ? 10.916 -75.132 -43.969 1.00 33.99 287 LEU B N 1
ATOM 4398 C CA . LEU B 1 247 ? 9.667 -74.434 -43.759 1.00 33.08 287 LEU B CA 1
ATOM 4399 C C . LEU B 1 247 ? 9.820 -73.564 -42.522 1.00 32.79 287 LEU B C 1
ATOM 4400 O O . LEU B 1 247 ? 9.287 -72.468 -42.446 1.00 32.43 287 LEU B O 1
ATOM 4405 N N . ARG B 1 248 ? 10.584 -74.073 -41.571 1.00 31.81 288 ARG B N 1
ATOM 4406 C CA . ARG B 1 248 ? 10.866 -73.392 -40.339 1.00 32.12 288 ARG B CA 1
ATOM 4407 C C . ARG B 1 248 ? 11.661 -72.108 -40.613 1.00 30.38 288 ARG B C 1
ATOM 4408 O O . ARG B 1 248 ? 11.359 -71.052 -40.071 1.00 30.09 288 ARG B O 1
ATOM 4416 N N . GLU B 1 249 ? 12.680 -72.217 -41.455 1.00 28.23 289 GLU B N 1
ATOM 4417 C CA . GLU B 1 249 ? 13.480 -71.074 -41.847 1.00 27.29 289 GLU B CA 1
ATOM 4418 C C . GLU B 1 249 ? 12.690 -70.108 -42.727 1.00 23.91 289 GLU B C 1
ATOM 4419 O O . GLU B 1 249 ? 12.875 -68.899 -42.645 1.00 23.77 289 GLU B O 1
ATOM 4425 N N . ALA B 1 250 ? 11.859 -70.635 -43.613 1.00 20.06 290 ALA B N 1
ATOM 4426 C CA . ALA B 1 250 ? 11.075 -69.761 -44.467 1.00 18.31 290 ALA B CA 1
ATOM 4427 C C . ALA B 1 250 ? 10.067 -68.977 -43.628 1.00 16.91 290 ALA B C 1
ATOM 4428 O O . ALA B 1 250 ? 9.845 -67.797 -43.887 1.00 16.01 290 ALA B O 1
ATOM 4430 N N . MET B 1 251 ? 9.494 -69.630 -42.617 1.00 15.70 291 MET B N 1
ATOM 4431 C CA . MET B 1 251 ? 8.571 -68.987 -41.688 1.00 17.00 291 MET B CA 1
ATOM 4432 C C . MET B 1 251 ? 9.233 -67.847 -40.859 1.00 18.68 291 MET B C 1
ATOM 4433 O O . MET B 1 251 ? 8.640 -66.763 -40.738 1.00 16.11 291 MET B O 1
ATOM 4438 N N . SER B 1 252 ? 10.435 -68.078 -40.300 1.00 19.25 292 SER B N 1
ATOM 4439 C CA . SER B 1 252 ? 11.183 -66.978 -39.628 1.00 21.49 292 SER B CA 1
ATOM 4440 C C . SER B 1 252 ? 11.397 -65.796 -40.525 1.00 19.21 292 SER B C 1
ATOM 4441 O O . SER B 1 252 ? 11.159 -64.657 -40.116 1.00 19.49 292 SER B O 1
ATOM 4444 N N . ASN B 1 253 ? 11.826 -66.069 -41.752 1.00 17.97 293 ASN B N 1
ATOM 4445 C CA . ASN B 1 253 ? 12.109 -65.004 -42.719 1.00 17.08 293 ASN B CA 1
ATOM 4446 C C . ASN B 1 253 ? 10.846 -64.304 -43.180 1.00 15.26 293 ASN B C 1
ATOM 4447 O O . ASN B 1 253 ? 10.881 -63.122 -43.561 1.00 15.14 293 ASN B O 1
ATOM 4452 N N . SER B 1 254 ? 9.727 -65.024 -43.128 1.00 12.87 294 SER B N 1
ATOM 4453 C CA . SER B 1 254 ? 8.465 -64.432 -43.536 1.00 12.55 294 SER B CA 1
ATOM 4454 C C . SER B 1 254 ? 7.994 -63.330 -42.609 1.00 13.31 294 SER B C 1
ATOM 4455 O O . SER B 1 254 ? 7.260 -62.434 -43.048 1.00 16.53 294 SER B O 1
ATOM 4458 N N . TRP B 1 255 ? 8.359 -63.424 -41.337 1.00 13.23 295 TRP B N 1
ATOM 4459 C CA . TRP B 1 255 ? 7.922 -62.473 -40.320 1.00 13.78 295 TRP B CA 1
ATOM 4460 C C . TRP B 1 255 ? 8.939 -61.333 -40.125 1.00 15.07 295 TRP B C 1
ATOM 4461 O O . TRP B 1 255 ? 8.842 -60.550 -39.194 1.00 15.60 295 TRP B O 1
ATOM 4472 N N . ARG B 1 256 ? 9.893 -61.221 -41.035 1.00 14.74 296 ARG B N 1
ATOM 4473 C CA . ARG B 1 256 ? 10.870 -60.151 -40.955 1.00 15.14 296 ARG B CA 1
ATOM 4474 C C . ARG B 1 256 ? 10.389 -58.921 -41.694 1.00 13.34 296 ARG B C 1
ATOM 4475 O O . ARG B 1 256 ? 10.299 -58.932 -42.917 1.00 11.13 296 ARG B O 1
ATOM 4483 N N . GLY B 1 257 ? 10.074 -57.854 -40.965 1.00 11.11 297 GLY B N 1
ATOM 4484 C CA . GLY B 1 257 ? 9.526 -56.669 -41.600 1.00 10.64 297 GLY B CA 1
ATOM 4485 C C . GLY B 1 257 ? 10.542 -55.831 -42.376 1.00 11.76 297 GLY B C 1
ATOM 4486 O O . GLY B 1 257 ? 11.721 -55.776 -42.052 1.00 11.06 297 GLY B O 1
ATOM 4487 N N . ASN B 1 258 ? 10.091 -55.176 -43.434 1.00 12.24 298 ASN B N 1
ATOM 4488 C CA . ASN B 1 258 ? 10.975 -54.297 -44.168 1.00 12.88 298 ASN B CA 1
ATOM 4489 C C . ASN B 1 258 ? 11.068 -52.953 -43.452 1.00 14.54 298 ASN B C 1
ATOM 4490 O O . ASN B 1 258 ? 10.108 -52.163 -43.502 1.00 15.52 298 ASN B O 1
ATOM 4495 N N . SER B 1 259 ? 12.208 -52.691 -42.803 1.00 14.57 299 SER B N 1
ATOM 4496 C CA . SER B 1 259 ? 12.402 -51.431 -42.086 1.00 15.90 299 SER B CA 1
ATOM 4497 C C . SER B 1 259 ? 12.850 -50.281 -42.983 1.00 16.27 299 SER B C 1
ATOM 4498 O O . SER B 1 259 ? 12.862 -49.134 -42.562 1.00 18.30 299 SER B O 1
ATOM 4501 N N . ASP B 1 260 ? 13.185 -50.584 -44.232 1.00 16.62 300 ASP B N 1
ATOM 4502 C CA . ASP B 1 260 ? 13.805 -49.601 -45.115 1.00 16.33 300 ASP B CA 1
ATOM 4503 C C . ASP B 1 260 ? 12.857 -48.687 -45.868 1.00 15.40 300 ASP B C 1
ATOM 4504 O O . ASP B 1 260 ? 13.069 -48.407 -47.063 1.00 16.13 300 ASP B O 1
ATOM 4509 N N . VAL B 1 261 ? 11.827 -48.207 -45.161 1.00 12.35 301 VAL B N 1
ATOM 4510 C CA . VAL B 1 261 ? 10.851 -47.270 -45.692 1.00 11.67 301 VAL B CA 1
ATOM 4511 C C . VAL B 1 261 ? 10.552 -46.212 -44.627 1.00 10.93 301 VAL B C 1
ATOM 4512 O O . VAL B 1 261 ? 10.737 -46.468 -43.440 1.00 9.68 301 VAL B O 1
ATOM 4516 N N . PRO B 1 262 ? 10.079 -45.037 -45.057 1.00 11.79 302 PRO B N 1
ATOM 4517 C CA . PRO B 1 262 ? 9.588 -44.002 -44.168 1.00 12.14 302 PRO B CA 1
ATOM 4518 C C . PRO B 1 262 ? 8.382 -44.492 -43.381 1.00 12.66 302 PRO B C 1
ATOM 4519 O O . PRO B 1 262 ? 7.525 -45.198 -43.929 1.00 11.47 302 PRO B O 1
ATOM 4523 N N . LEU B 1 263 ? 8.300 -44.046 -42.130 1.00 12.27 303 LEU B N 1
ATOM 4524 C CA . LEU B 1 263 ? 7.258 -44.436 -41.211 1.00 12.16 303 LEU B CA 1
ATOM 4525 C C . LEU B 1 263 ? 6.551 -43.151 -40.771 1.00 13.53 303 LEU B C 1
ATOM 4526 O O . LEU B 1 263 ? 7.197 -42.115 -40.591 1.00 15.06 303 LEU B O 1
ATOM 4531 N N . ALA B 1 264 ? 5.231 -43.195 -40.627 1.00 11.99 304 ALA B N 1
ATOM 4532 C CA . ALA B 1 264 ? 4.466 -42.033 -40.193 1.00 11.64 304 ALA B CA 1
ATOM 4533 C C . ALA B 1 264 ? 4.642 -41.865 -38.679 1.00 11.56 304 ALA B C 1
ATOM 4534 O O . ALA B 1 264 ? 5.050 -42.811 -37.971 1.00 10.70 304 ALA B O 1
ATOM 4536 N N . ALA B 1 265 ? 4.299 -40.677 -38.194 1.00 11.27 305 ALA B N 1
ATOM 4537 C CA . ALA B 1 265 ? 4.369 -40.340 -36.766 1.00 14.00 305 ALA B CA 1
ATOM 4538 C C . ALA B 1 265 ? 3.572 -41.314 -35.877 1.00 14.79 305 ALA B C 1
ATOM 4539 O O . ALA B 1 265 ? 4.007 -41.654 -34.753 1.00 15.82 305 ALA B O 1
ATOM 4541 N N . ASP B 1 266 ? 2.369 -41.666 -36.322 1.00 12.74 306 ASP B N 1
ATOM 4542 C CA . ASP B 1 266 ? 1.517 -42.572 -35.560 1.00 13.87 306 ASP B CA 1
ATOM 4543 C C . ASP B 1 266 ? 1.699 -44.034 -35.956 1.00 13.82 306 ASP B C 1
ATOM 4544 O O . ASP B 1 266 ? 1.193 -44.931 -35.283 1.00 13.48 306 ASP B O 1
ATOM 4549 N N . ASN B 1 267 ? 2.410 -44.272 -37.053 1.00 10.86 307 ASN B N 1
ATOM 4550 C CA . ASN B 1 267 ? 2.674 -45.636 -37.487 1.00 11.17 307 ASN B CA 1
ATOM 4551 C C . ASN B 1 267 ? 4.085 -46.065 -37.877 1.00 10.62 307 ASN B C 1
ATOM 4552 O O . ASN B 1 267 ? 4.590 -45.677 -38.928 1.00 9.29 307 ASN B O 1
ATOM 4557 N N . ARG B 1 268 ? 4.699 -46.904 -37.050 1.00 10.49 308 ARG B N 1
ATOM 4558 C CA . ARG B 1 268 ? 6.027 -47.420 -37.366 1.00 10.91 308 ARG B CA 1
ATOM 4559 C C . ARG B 1 268 ? 6.004 -48.952 -37.569 1.00 10.95 308 ARG B C 1
ATOM 4560 O O . ARG B 1 268 ? 7.028 -49.636 -37.495 1.00 9.23 308 ARG B O 1
ATOM 4568 N N . ILE B 1 269 ? 4.815 -49.465 -37.852 1.00 10.04 309 ILE B N 1
ATOM 4569 C CA . ILE B 1 269 ? 4.608 -50.870 -38.146 1.00 9.75 309 ILE B CA 1
ATOM 4570 C C . ILE B 1 269 ? 5.271 -51.199 -39.476 1.00 10.53 309 ILE B C 1
ATOM 4571 O O . ILE B 1 269 ? 5.266 -50.381 -40.404 1.00 11.56 309 ILE B O 1
ATOM 4576 N N . LEU B 1 270 ? 5.860 -52.395 -39.565 1.00 9.36 310 LEU B N 1
ATOM 4577 C CA . LEU B 1 270 ? 6.441 -52.874 -40.827 1.00 8.14 310 LEU B CA 1
ATOM 4578 C C . LEU B 1 270 ? 5.598 -53.931 -41.548 1.00 9.03 310 LEU B C 1
ATOM 4579 O O . LEU B 1 270 ? 4.824 -54.685 -40.941 1.00 9.63 310 LEU B O 1
ATOM 4584 N N . TYR B 1 271 ? 5.810 -54.016 -42.854 1.00 9.13 311 TYR B N 1
ATOM 4585 C CA . TYR B 1 271 ? 5.272 -55.106 -43.636 1.00 9.56 311 TYR B CA 1
ATOM 4586 C C . TYR B 1 271 ? 6.336 -56.167 -43.925 1.00 9.28 311 TYR B C 1
ATOM 4587 O O . TYR B 1 271 ? 7.451 -55.856 -44.339 1.00 9.81 311 TYR B O 1
ATOM 4596 N N . ALA B 1 272 ? 5.968 -57.393 -43.553 1.00 9.30 312 ALA B N 1
ATOM 4597 C CA . ALA B 1 272 ? 6.703 -58.629 -43.797 1.00 8.59 312 ALA B CA 1
ATOM 4598 C C . ALA B 1 272 ? 6.109 -59.335 -45.009 1.00 10.06 312 ALA B C 1
ATOM 4599 O O . ALA B 1 272 ? 5.375 -58.723 -45.785 1.00 11.31 312 ALA B O 1
ATOM 4601 N N . SER B 1 273 ? 6.426 -60.614 -45.183 1.00 10.25 313 SER B N 1
ATOM 4602 C CA . SER B 1 273 ? 5.955 -61.335 -46.390 1.00 12.14 313 SER B CA 1
ATOM 4603 C C . SER B 1 273 ? 4.482 -61.712 -46.242 1.00 12.91 313 SER B C 1
ATOM 4604 O O . SER B 1 273 ? 4.153 -62.834 -45.768 1.00 13.27 313 SER B O 1
ATOM 4607 N N . GLY B 1 274 ? 3.602 -60.759 -46.561 1.00 11.58 314 GLY B N 1
ATOM 4608 C CA . GLY B 1 274 ? 2.160 -60.954 -46.344 1.00 13.03 314 GLY B CA 1
ATOM 4609 C C . GLY B 1 274 ? 1.664 -60.851 -44.906 1.00 13.25 314 GLY B C 1
ATOM 4610 O O . GLY B 1 274 ? 0.626 -61.439 -44.553 1.00 14.63 314 GLY B O 1
ATOM 4611 N N . TRP B 1 275 ? 2.379 -60.098 -44.075 1.00 12.12 315 TRP B N 1
ATOM 4612 C CA . TRP B 1 275 ? 1.955 -59.835 -42.687 1.00 12.07 315 TRP B CA 1
ATOM 4613 C C . TRP B 1 275 ? 2.381 -58.422 -42.216 1.00 12.31 315 TRP B C 1
ATOM 4614 O O . TRP B 1 275 ? 3.443 -57.918 -42.643 1.00 10.42 315 TRP B O 1
ATOM 4625 N N . PHE B 1 276 ? 1.596 -57.816 -41.306 1.00 10.48 316 PHE B N 1
ATOM 4626 C CA . PHE B 1 276 ? 2.032 -56.574 -40.646 1.00 11.28 316 PHE B CA 1
ATOM 4627 C C . PHE B 1 276 ? 2.670 -57.035 -39.354 1.00 11.25 316 PHE B C 1
ATOM 4628 O O . PHE B 1 276 ? 2.126 -57.949 -38.703 1.00 8.87 316 PHE B O 1
ATOM 4636 N N . ILE B 1 277 ? 3.818 -56.422 -39.012 1.00 9.28 317 ILE B N 1
ATOM 4637 C CA . ILE B 1 277 ? 4.568 -56.810 -37.802 1.00 9.19 317 ILE B CA 1
ATOM 4638 C C . ILE B 1 277 ? 4.642 -55.629 -36.826 1.00 9.30 317 ILE B C 1
ATOM 4639 O O . ILE B 1 277 ? 5.217 -54.605 -37.140 1.00 10.11 317 ILE B O 1
ATOM 4644 N N . ASP B 1 278 ? 4.083 -55.791 -35.646 1.00 9.46 318 ASP B N 1
ATOM 4645 C CA . ASP B 1 278 ? 3.971 -54.713 -34.682 1.00 10.70 318 ASP B CA 1
ATOM 4646 C C . ASP B 1 278 ? 4.666 -55.176 -33.387 1.00 10.15 318 ASP B C 1
ATOM 4647 O O . ASP B 1 278 ? 4.267 -56.191 -32.783 1.00 8.72 318 ASP B O 1
ATOM 4652 N N . GLN B 1 279 ? 5.699 -54.439 -32.973 1.00 9.40 319 GLN B N 1
ATOM 4653 C CA . GLN B 1 279 ? 6.363 -54.710 -31.683 1.00 11.12 319 GLN B CA 1
ATOM 4654 C C . GLN B 1 279 ? 5.584 -54.225 -30.468 1.00 10.46 319 GLN B C 1
ATOM 4655 O O . GLN B 1 279 ? 5.827 -54.710 -29.354 1.00 10.36 319 GLN B O 1
ATOM 4661 N N . ASN B 1 280 ? 4.702 -53.235 -30.627 1.00 10.11 320 ASN B N 1
ATOM 4662 C CA . ASN B 1 280 ? 3.966 -52.710 -29.456 1.00 11.76 320 ASN B CA 1
ATOM 4663 C C . ASN B 1 280 ? 3.045 -53.771 -28.832 1.00 13.40 320 ASN B C 1
ATOM 4664 O O . ASN B 1 280 ? 2.178 -54.296 -29.534 1.00 14.24 320 ASN B O 1
ATOM 4669 N N . GLN B 1 281 ? 3.250 -54.087 -27.548 1.00 13.79 321 GLN B N 1
ATOM 4670 C CA . GLN B 1 281 ? 2.566 -55.200 -26.887 1.00 13.25 321 GLN B CA 1
ATOM 4671 C C . GLN B 1 281 ? 2.665 -56.452 -27.762 1.00 13.31 321 GLN B C 1
ATOM 4672 O O . GLN B 1 281 ? 1.687 -57.191 -27.924 1.00 12.18 321 GLN B O 1
ATOM 4678 N N . GLY B 1 282 ? 3.830 -56.642 -28.362 1.00 11.37 322 GLY B N 1
ATOM 4679 C CA . GLY B 1 282 ? 4.041 -57.671 -29.361 1.00 12.45 322 GLY B CA 1
ATOM 4680 C C . GLY B 1 282 ? 5.227 -58.555 -29.053 1.00 13.33 322 GLY B C 1
ATOM 4681 O O . GLY B 1 282 ? 5.658 -58.631 -27.906 1.00 13.96 322 GLY B O 1
ATOM 4682 N N . PRO B 1 283 ? 5.742 -59.263 -30.062 1.00 12.90 323 PRO B N 1
ATOM 4683 C CA . PRO B 1 283 ? 5.284 -59.179 -31.455 1.00 12.00 323 PRO B CA 1
ATOM 4684 C C . PRO B 1 283 ? 3.803 -59.478 -31.677 1.00 12.00 323 PRO B C 1
ATOM 4685 O O . PRO B 1 283 ? 3.278 -60.451 -31.157 1.00 13.21 323 PRO B O 1
ATOM 4689 N N . TYR B 1 284 ? 3.159 -58.641 -32.487 1.00 11.52 324 TYR B N 1
ATOM 4690 C CA . TYR B 1 284 ? 1.761 -58.800 -32.832 1.00 10.52 324 TYR B CA 1
ATOM 4691 C C . TYR B 1 284 ? 1.741 -58.819 -34.354 1.00 10.87 324 TYR B C 1
ATOM 4692 O O . TYR B 1 284 ? 1.990 -57.782 -35.002 1.00 8.54 324 TYR B O 1
ATOM 4701 N N . ILE B 1 285 ? 1.469 -60.000 -34.919 1.00 9.82 325 ILE B N 1
ATOM 4702 C CA . ILE B 1 285 ? 1.543 -60.219 -36.355 1.00 9.56 325 ILE B CA 1
ATOM 4703 C C . ILE B 1 285 ? 0.136 -60.427 -36.934 1.00 10.45 325 ILE B C 1
ATOM 4704 O O . ILE B 1 285 ? -0.608 -61.298 -36.481 1.00 10.00 325 ILE B O 1
ATOM 4709 N N . SER B 1 286 ? -0.227 -59.618 -37.929 1.00 9.77 326 SER B N 1
ATOM 4710 C CA . SER B 1 286 ? -1.607 -59.568 -38.387 1.00 8.88 326 SER B CA 1
ATOM 4711 C C . SER B 1 286 ? -1.762 -59.169 -39.855 1.00 8.59 326 SER B C 1
ATOM 4712 O O . SER B 1 286 ? -0.812 -58.786 -40.524 1.00 7.15 326 SER B O 1
ATOM 4715 N N . HIS B 1 287 ? -2.992 -59.290 -40.335 1.00 8.02 327 HIS B N 1
ATOM 4716 C CA . HIS B 1 287 ? -3.370 -58.897 -41.688 1.00 6.33 327 HIS B CA 1
ATOM 4717 C C . HIS B 1 287 ? -4.876 -59.023 -41.759 1.00 8.18 327 HIS B C 1
ATOM 4718 O O . HIS B 1 287 ? -5.465 -59.911 -41.115 1.00 8.45 327 HIS B O 1
ATOM 4725 N N . GLY B 1 288 ? -5.521 -58.145 -42.511 1.00 9.20 328 GLY B N 1
ATOM 4726 C CA . GLY B 1 288 ? -6.940 -58.318 -42.800 1.00 10.54 328 GLY B CA 1
ATOM 4727 C C . GLY B 1 288 ? -7.118 -58.796 -44.238 1.00 12.61 328 GLY B C 1
ATOM 4728 O O . GLY B 1 288 ? -6.140 -58.906 -44.999 1.00 11.00 328 GLY B O 1
ATOM 4729 N N . GLY B 1 289 ? -8.348 -59.151 -44.585 1.00 12.55 329 GLY B N 1
ATOM 4730 C CA . GLY B 1 289 ? -8.727 -59.401 -45.961 1.00 13.66 329 GLY B CA 1
ATOM 4731 C C . GLY B 1 289 ? -10.019 -58.686 -46.303 1.00 12.50 329 GLY B C 1
ATOM 4732 O O . GLY B 1 289 ? -11.003 -58.824 -45.587 1.00 14.20 329 GLY B O 1
ATOM 4733 N N . GLN B 1 290 ? -10.027 -57.914 -47.383 1.00 13.49 330 GLN B N 1
ATOM 4734 C CA . GLN B 1 290 ? -11.276 -57.343 -47.876 1.00 17.36 330 GLN B CA 1
ATOM 4735 C C . GLN B 1 290 ? -11.478 -57.504 -49.386 1.00 17.49 330 GLN B C 1
ATOM 4736 O O . GLN B 1 290 ? -10.732 -56.966 -50.194 1.00 18.54 330 GLN B O 1
ATOM 4742 N N . ASN B 1 291 ? -12.545 -58.204 -49.734 1.00 18.88 331 ASN B N 1
ATOM 4743 C CA . ASN B 1 291 ? -12.952 -58.486 -51.100 1.00 19.71 331 ASN B CA 1
ATOM 4744 C C . ASN B 1 291 ? -14.336 -57.894 -51.237 1.00 21.12 331 ASN B C 1
ATOM 4745 O O . ASN B 1 291 ? -14.983 -57.619 -50.231 1.00 21.73 331 ASN B O 1
ATOM 4750 N N . PRO B 1 292 ? -14.790 -57.636 -52.456 1.00 21.69 332 PRO B N 1
ATOM 4751 C CA . PRO B 1 292 ? -16.089 -56.964 -52.568 1.00 21.60 332 PRO B CA 1
ATOM 4752 C C . PRO B 1 292 ? -17.189 -57.578 -51.708 1.00 21.32 332 PRO B C 1
ATOM 4753 O O . PRO B 1 292 ? -18.070 -56.833 -51.253 1.00 21.29 332 PRO B O 1
ATOM 4757 N N . ASN B 1 293 ? -17.130 -58.897 -51.481 1.00 20.64 333 ASN B N 1
ATOM 4758 C CA . ASN B 1 293 ? -18.205 -59.655 -50.811 1.00 20.12 333 ASN B CA 1
ATOM 4759 C C . ASN B 1 293 ? -17.757 -60.605 -49.651 1.00 18.58 333 ASN B C 1
ATOM 4760 O O . ASN B 1 293 ? -18.493 -61.507 -49.218 1.00 17.10 333 ASN B O 1
ATOM 4765 N N . PHE B 1 294 ? -16.525 -60.436 -49.188 1.00 15.42 334 PHE B N 1
ATOM 4766 C CA . PHE B 1 294 ? -16.013 -61.223 -48.040 1.00 13.56 334 PHE B CA 1
ATOM 4767 C C . PHE B 1 294 ? -15.082 -60.344 -47.245 1.00 11.58 334 PHE B C 1
ATOM 4768 O O . PHE B 1 294 ? -14.503 -59.419 -47.794 1.00 8.86 334 PHE B O 1
ATOM 4776 N N . SER B 1 295 ? -14.892 -60.656 -45.963 1.00 12.38 335 SER B N 1
ATOM 4777 C CA . SER B 1 295 ? -13.877 -59.937 -45.201 1.00 11.27 335 SER B CA 1
ATOM 4778 C C . SER B 1 295 ? -13.334 -60.851 -44.113 1.00 10.41 335 SER B C 1
ATOM 4779 O O . SER B 1 295 ? -13.921 -61.881 -43.789 1.00 10.17 335 SER B O 1
ATOM 4782 N N . SER B 1 296 ? -12.178 -60.535 -43.567 1.00 9.29 336 SER B N 1
ATOM 4783 C CA . SER B 1 296 ? -11.583 -61.480 -42.621 1.00 8.78 336 SER B CA 1
ATOM 4784 C C . SER B 1 296 ? -10.426 -60.791 -41.918 1.00 8.37 336 SER B C 1
ATOM 4785 O O . SER B 1 296 ? -9.986 -59.727 -42.353 1.00 8.65 336 SER B O 1
ATOM 4788 N N . CYS B 1 297 ? -9.946 -61.388 -40.828 1.00 7.69 337 CYS B N 1
ATOM 4789 C CA . CYS B 1 297 ? -8.771 -60.901 -40.140 1.00 9.71 337 CYS B CA 1
ATOM 4790 C C . CYS B 1 297 ? -8.072 -62.060 -39.453 1.00 9.37 337 CYS B C 1
ATOM 4791 O O . CYS B 1 297 ? -8.700 -63.081 -39.124 1.00 10.31 337 CYS B O 1
ATOM 4794 N N . ILE B 1 298 ? -6.782 -61.891 -39.216 1.00 8.36 338 ILE B N 1
ATOM 4795 C CA . ILE B 1 298 ? -6.027 -62.884 -38.462 1.00 8.24 338 ILE B CA 1
ATOM 4796 C C . ILE B 1 298 ? -4.966 -62.126 -37.653 1.00 9.74 338 ILE B C 1
ATOM 4797 O O . ILE B 1 298 ? -4.472 -61.103 -38.093 1.00 8.62 338 ILE B O 1
ATOM 4802 N N . ALA B 1 299 ? -4.676 -62.592 -36.440 1.00 9.22 339 ALA B N 1
ATOM 4803 C CA . ALA B 1 299 ? -3.685 -61.946 -35.602 1.00 10.89 339 ALA B CA 1
ATOM 4804 C C . ALA B 1 299 ? -3.022 -63.022 -34.765 1.00 11.44 339 ALA B C 1
ATOM 4805 O O . ALA B 1 299 ? -3.692 -63.963 -34.302 1.00 10.48 339 ALA B O 1
ATOM 4807 N N . LEU B 1 300 ? -1.714 -62.879 -34.576 1.00 10.25 340 LEU B N 1
ATOM 4808 C CA . LEU B 1 300 ? -0.972 -63.850 -33.761 1.00 10.80 340 LEU B CA 1
ATOM 4809 C C . LEU B 1 300 ? -0.148 -63.098 -32.769 1.00 12.27 340 LEU B C 1
ATOM 4810 O O . LEU B 1 300 ? 0.466 -62.067 -33.117 1.00 11.52 340 LEU B O 1
ATOM 4815 N N . ARG B 1 301 ? -0.150 -63.594 -31.534 1.00 12.14 341 ARG B N 1
ATOM 4816 C CA . ARG B 1 301 ? 0.714 -63.054 -30.501 1.00 13.57 341 ARG B CA 1
ATOM 4817 C C . ARG B 1 301 ? 1.432 -64.242 -29.849 1.00 13.99 341 ARG B C 1
ATOM 4818 O O . ARG B 1 301 ? 1.033 -64.716 -28.804 1.00 14.61 341 ARG B O 1
ATOM 4826 N N . PRO B 1 302 ? 2.469 -64.741 -30.517 1.00 15.80 342 PRO B N 1
ATOM 4827 C CA . PRO B 1 302 ? 3.142 -65.991 -30.166 1.00 19.29 342 PRO B CA 1
ATOM 4828 C C . PRO B 1 302 ? 3.599 -66.054 -28.724 1.00 21.55 342 PRO B C 1
ATOM 4829 O O . PRO B 1 302 ? 3.498 -67.129 -28.128 1.00 21.30 342 PRO B O 1
ATOM 4833 N N . ASP B 1 303 ? 4.057 -64.930 -28.167 1.00 22.69 343 ASP B N 1
ATOM 4834 C CA . ASP B 1 303 ? 4.600 -64.927 -26.805 1.00 26.92 343 ASP B CA 1
ATOM 4835 C C . ASP B 1 303 ? 3.588 -65.541 -25.861 1.00 26.69 343 ASP B C 1
ATOM 4836 O O . ASP B 1 303 ? 3.958 -66.115 -24.850 1.00 27.73 343 ASP B O 1
ATOM 4841 N N . GLN B 1 304 ? 2.309 -65.422 -26.179 1.00 26.18 344 GLN B N 1
ATOM 4842 C CA . GLN B 1 304 ? 1.287 -65.992 -25.307 1.00 26.16 344 GLN B CA 1
ATOM 4843 C C . GLN B 1 304 ? 0.511 -67.091 -26.034 1.00 24.71 344 GLN B C 1
ATOM 4844 O O . GLN B 1 304 ? -0.648 -67.409 -25.688 1.00 24.94 344 GLN B O 1
ATOM 4850 N N . GLN B 1 305 ? 1.136 -67.630 -27.077 1.00 21.38 345 GLN B N 1
ATOM 4851 C CA . GLN B 1 305 ? 0.486 -68.590 -27.955 1.00 20.61 345 GLN B CA 1
ATOM 4852 C C . GLN B 1 305 ? -0.953 -68.115 -28.306 1.00 17.76 345 GLN B C 1
ATOM 4853 O O . GLN B 1 305 ? -1.928 -68.822 -28.137 1.00 14.39 345 GLN B O 1
ATOM 4859 N N . ILE B 1 306 ? -1.099 -66.868 -28.722 1.00 15.10 346 ILE B N 1
ATOM 4860 C CA . ILE B 1 306 ? -2.441 -66.371 -29.043 1.00 11.94 346 ILE B CA 1
ATOM 4861 C C . ILE B 1 306 ? -2.582 -66.455 -30.546 1.00 10.34 346 ILE B C 1
ATOM 4862 O O . ILE B 1 306 ? -1.665 -66.087 -31.242 1.00 10.10 346 ILE B O 1
ATOM 4867 N N . GLY B 1 307 ? -3.692 -66.999 -31.043 1.00 9.76 347 GLY B N 1
ATOM 4868 C CA . GLY B 1 307 ? -3.999 -66.963 -32.492 1.00 7.35 347 GLY B CA 1
ATOM 4869 C C . GLY B 1 307 ? -5.493 -66.759 -32.697 1.00 10.38 347 GLY B C 1
ATOM 4870 O O . GLY B 1 307 ? -6.314 -67.457 -32.099 1.00 8.44 347 GLY B O 1
ATOM 4871 N N . ILE B 1 308 ? -5.860 -65.791 -33.541 1.00 10.41 348 ILE B N 1
ATOM 4872 C CA . ILE B 1 308 ? -7.242 -65.353 -33.668 1.00 9.23 348 ILE B CA 1
ATOM 4873 C C . ILE B 1 308 ? -7.501 -65.249 -35.164 1.00 9.07 348 ILE B C 1
ATOM 4874 O O . ILE B 1 308 ? -6.692 -64.696 -35.894 1.00 6.97 348 ILE B O 1
ATOM 4879 N N . VAL B 1 309 ? -8.621 -65.788 -35.639 1.00 9.12 349 VAL B N 1
ATOM 4880 C CA . VAL B 1 309 ? -8.962 -65.622 -37.045 1.00 7.87 349 VAL B CA 1
ATOM 4881 C C . VAL B 1 309 ? -10.471 -65.450 -37.101 1.00 9.58 349 VAL B C 1
ATOM 4882 O O . VAL B 1 309 ? -11.213 -66.109 -36.357 1.00 9.37 349 VAL B O 1
ATOM 4886 N N . ALA B 1 310 ? -10.920 -64.568 -37.985 1.00 8.93 350 ALA B N 1
ATOM 4887 C CA . ALA B 1 310 ? -12.337 -64.338 -38.170 1.00 9.95 350 ALA B CA 1
ATOM 4888 C C . ALA B 1 310 ? -12.585 -64.326 -39.678 1.00 9.60 350 ALA B C 1
ATOM 4889 O O . ALA B 1 310 ? -11.762 -63.830 -40.442 1.00 9.44 350 ALA B O 1
ATOM 4891 N N . LEU B 1 311 ? -13.702 -64.897 -40.107 1.00 9.67 351 LEU B N 1
ATOM 4892 C CA . LEU B 1 311 ? -14.033 -65.030 -41.548 1.00 8.13 351 LEU B CA 1
ATOM 4893 C C . LEU B 1 311 ? -15.508 -64.644 -41.733 1.00 8.59 351 LEU B C 1
ATOM 4894 O O . LEU B 1 311 ? -16.336 -65.131 -41.028 1.00 8.19 351 LEU B O 1
ATOM 4899 N N . ALA B 1 312 ? -15.854 -63.826 -42.717 1.00 8.38 352 ALA B N 1
ATOM 4900 C CA . ALA B 1 312 ? -17.213 -63.326 -42.774 1.00 9.50 352 ALA B CA 1
ATOM 4901 C C . ALA B 1 312 ? -17.629 -63.219 -44.250 1.00 12.07 352 ALA B C 1
ATOM 4902 O O . ALA B 1 312 ? -16.797 -62.888 -45.124 1.00 11.76 352 ALA B O 1
ATOM 4904 N N . ASN B 1 313 ? -18.896 -63.456 -44.545 1.00 10.97 353 ASN B N 1
ATOM 4905 C CA . ASN B 1 313 ? -19.320 -63.544 -45.936 1.00 11.77 353 ASN B CA 1
ATOM 4906 C C . ASN B 1 313 ? -19.801 -62.196 -46.462 1.00 14.16 353 ASN B C 1
ATOM 4907 O O . ASN B 1 313 ? -20.652 -62.142 -47.349 1.00 14.61 353 ASN B O 1
ATOM 4912 N N . MET B 1 314 ? -19.285 -61.110 -45.896 1.00 13.64 354 MET B N 1
ATOM 4913 C CA . MET B 1 314 ? -19.737 -59.814 -46.301 1.00 17.31 354 MET B CA 1
ATOM 4914 C C . MET B 1 314 ? -18.534 -58.916 -46.106 1.00 18.05 354 MET B C 1
ATOM 4915 O O . MET B 1 314 ? -17.749 -59.099 -45.158 1.00 18.36 354 MET B O 1
ATOM 4920 N N . ASN B 1 315 ? -18.389 -57.937 -46.981 1.00 17.36 355 ASN B N 1
ATOM 4921 C CA . ASN B 1 315 ? -17.350 -56.950 -46.792 1.00 20.22 355 ASN B CA 1
ATOM 4922 C C . ASN B 1 315 ? -17.699 -55.996 -45.621 1.00 19.96 355 ASN B C 1
ATOM 4923 O O . ASN B 1 315 ? -18.711 -55.321 -45.668 1.00 19.54 355 ASN B O 1
ATOM 4928 N N . SER B 1 316 ? -16.880 -55.961 -44.568 1.00 20.34 356 SER B N 1
ATOM 4929 C CA . SER B 1 316 ? -17.153 -55.103 -43.432 1.00 20.76 356 SER B CA 1
ATOM 4930 C C . SER B 1 316 ? -15.899 -54.601 -42.767 1.00 21.22 356 SER B C 1
ATOM 4931 O O . SER B 1 316 ? -15.036 -55.400 -42.357 1.00 19.23 356 SER B O 1
ATOM 4934 N N . ASN B 1 317 ? -15.813 -53.273 -42.641 1.00 19.92 357 ASN B N 1
ATOM 4935 C CA . ASN B 1 317 ? -14.694 -52.668 -41.951 1.00 20.62 357 ASN B CA 1
ATOM 4936 C C . ASN B 1 317 ? -14.630 -53.125 -40.502 1.00 19.87 357 ASN B C 1
ATOM 4937 O O . ASN B 1 317 ? -13.554 -53.164 -39.962 1.00 19.14 357 ASN B O 1
ATOM 4942 N N . LEU B 1 318 ? -15.766 -53.452 -39.874 1.00 19.08 358 LEU B N 1
ATOM 4943 C CA . LEU B 1 318 ? -15.754 -53.911 -38.475 1.00 18.59 358 LEU B CA 1
ATOM 4944 C C . LEU B 1 318 ? -15.032 -55.232 -38.340 1.00 16.29 358 LEU B C 1
ATOM 4945 O O . LEU B 1 318 ? -14.404 -55.496 -37.328 1.00 17.29 358 LEU B O 1
ATOM 4950 N N . ILE B 1 319 ? -15.142 -56.086 -39.347 1.00 15.94 359 ILE B N 1
ATOM 4951 C CA . ILE B 1 319 ? -14.501 -57.410 -39.279 1.00 13.80 359 ILE B CA 1
ATOM 4952 C C . ILE B 1 319 ? -12.977 -57.218 -39.233 1.00 13.33 359 ILE B C 1
ATOM 4953 O O . ILE B 1 319 ? -12.278 -57.934 -38.541 1.00 13.79 359 ILE B O 1
ATOM 4958 N N . LEU B 1 320 ? -12.475 -56.191 -39.901 1.00 12.91 360 LEU B N 1
ATOM 4959 C CA . LEU B 1 320 ? -11.035 -55.957 -39.950 1.00 14.37 360 LEU B CA 1
ATOM 4960 C C . LEU B 1 320 ? -10.493 -55.530 -38.597 1.00 15.24 360 LEU B C 1
ATOM 4961 O O . LEU B 1 320 ? -9.286 -55.698 -38.340 1.00 15.63 360 LEU B O 1
ATOM 4966 N N . GLN B 1 321 ? -11.367 -54.927 -37.769 1.00 12.66 361 GLN B N 1
ATOM 4967 C CA . GLN B 1 321 ? -10.983 -54.527 -36.434 1.00 12.00 361 GLN B CA 1
ATOM 4968 C C . GLN B 1 321 ? -11.253 -55.667 -35.412 1.00 11.50 361 GLN B C 1
ATOM 4969 O O . GLN B 1 321 ? -10.785 -55.635 -34.249 1.00 10.12 361 GLN B O 1
ATOM 4975 N N . LEU B 1 322 ? -12.004 -56.686 -35.844 1.00 10.66 362 LEU B N 1
ATOM 4976 C CA . LEU B 1 322 ? -12.452 -57.704 -34.901 1.00 10.60 362 LEU B CA 1
ATOM 4977 C C . LEU B 1 322 ? -11.323 -58.487 -34.224 1.00 10.65 362 LEU B C 1
ATOM 4978 O O . LEU B 1 322 ? -11.404 -58.749 -33.007 1.00 11.20 362 LEU B O 1
ATOM 4983 N N . CYS B 1 323 ? -10.263 -58.842 -34.956 1.00 9.06 363 CYS B N 1
ATOM 4984 C CA . CYS B 1 323 ? -9.158 -59.577 -34.311 1.00 10.70 363 CYS B CA 1
ATOM 4985 C C . CYS B 1 323 ? -8.462 -58.746 -33.209 1.00 11.33 363 CYS B C 1
ATOM 4986 O O . CYS B 1 323 ? -8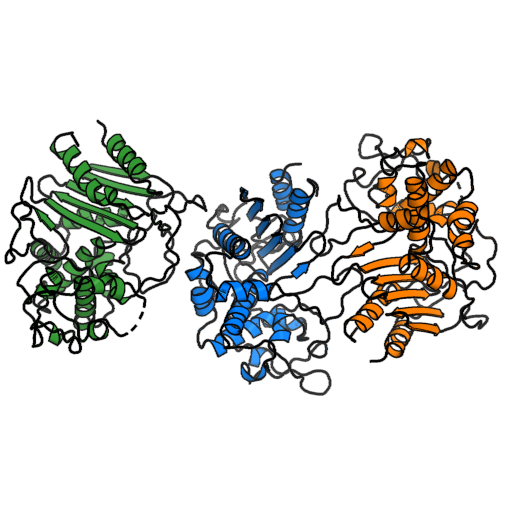.052 -59.275 -32.175 1.00 10.97 363 CYS B O 1
ATOM 4989 N N . ALA B 1 324 ? -8.358 -57.442 -33.445 1.00 10.80 364 ALA B N 1
ATOM 4990 C CA . ALA B 1 324 ? -7.817 -56.518 -32.455 1.00 11.66 364 ALA B CA 1
ATOM 4991 C C . ALA B 1 324 ? -8.681 -56.449 -31.194 1.00 11.61 364 ALA B C 1
ATOM 4992 O O . ALA B 1 324 ? -8.160 -56.401 -30.081 1.00 13.13 364 ALA B O 1
ATOM 4994 N N . ASP B 1 325 ? -10.000 -56.442 -31.372 1.00 11.14 365 ASP B N 1
ATOM 4995 C CA . ASP B 1 325 ? -10.923 -56.375 -30.242 1.00 11.02 365 ASP B CA 1
ATOM 4996 C C . ASP B 1 325 ? -10.772 -57.603 -29.352 1.00 11.33 365 ASP B C 1
ATOM 4997 O O . ASP B 1 325 ? -10.762 -57.501 -28.125 1.00 11.36 365 ASP B O 1
ATOM 5002 N N . ILE B 1 326 ? -10.643 -58.761 -29.988 1.00 9.97 366 ILE B N 1
ATOM 5003 C CA . ILE B 1 326 ? -10.455 -60.019 -29.290 1.00 9.07 366 ILE B CA 1
ATOM 5004 C C . ILE B 1 326 ? -9.095 -60.000 -28.596 1.00 8.84 366 ILE B C 1
ATOM 5005 O O . ILE B 1 326 ? -8.952 -60.374 -27.446 1.00 9.23 366 ILE B O 1
ATOM 5010 N N . ASP B 1 327 ? -8.081 -59.529 -29.304 1.00 8.96 367 ASP B N 1
ATOM 5011 C CA . ASP B 1 327 ? -6.795 -59.430 -28.676 1.00 10.61 367 ASP B CA 1
ATOM 5012 C C . ASP B 1 327 ? -6.819 -58.533 -27.431 1.00 11.41 367 ASP B C 1
ATOM 5013 O O . ASP B 1 327 ? -6.262 -58.905 -26.423 1.00 11.78 367 ASP B O 1
ATOM 5018 N N . ASN B 1 328 ? -7.506 -57.394 -27.486 1.00 11.18 368 ASN B N 1
ATOM 5019 C CA . ASN B 1 328 ? -7.649 -56.546 -26.300 1.00 12.35 368 ASN B CA 1
ATOM 5020 C C . ASN B 1 328 ? -8.314 -57.334 -25.153 1.00 12.51 368 ASN B C 1
ATOM 5021 O O . ASN B 1 328 ? -7.911 -57.251 -24.008 1.00 12.10 368 ASN B O 1
ATOM 5026 N N . TYR B 1 329 ? -9.369 -58.072 -25.464 1.00 13.30 369 TYR B N 1
ATOM 5027 C CA . TYR B 1 329 ? -10.103 -58.754 -24.433 1.00 10.99 369 TYR B CA 1
ATOM 5028 C C . TYR B 1 329 ? -9.202 -59.798 -23.759 1.00 11.64 369 TYR B C 1
ATOM 5029 O O . TYR B 1 329 ? -9.226 -59.966 -22.533 1.00 11.05 369 TYR B O 1
ATOM 5038 N N . LEU B 1 330 ? -8.428 -60.508 -24.561 1.00 11.37 370 LEU B N 1
ATOM 5039 C CA . LEU B 1 330 ? -7.416 -61.438 -24.052 1.00 13.88 370 LEU B CA 1
ATOM 5040 C C . LEU B 1 330 ? -6.293 -60.752 -23.243 1.00 14.99 370 LEU B C 1
ATOM 5041 O O . LEU B 1 330 ? -5.746 -61.333 -22.291 1.00 15.73 370 LEU B O 1
ATOM 5046 N N . ARG B 1 331 ? -5.916 -59.544 -23.647 1.00 13.84 371 ARG B N 1
ATOM 5047 C CA . ARG B 1 331 ? -4.750 -58.881 -23.038 1.00 13.66 371 ARG B CA 1
ATOM 5048 C C . ARG B 1 331 ? -5.149 -58.248 -21.688 1.00 14.09 371 ARG B C 1
ATOM 5049 O O . ARG B 1 331 ? -4.435 -58.401 -20.701 1.00 14.71 371 ARG B O 1
ATOM 5057 N N . ILE B 1 332 ? -6.292 -57.573 -21.623 1.00 13.68 372 ILE B N 1
ATOM 5058 C CA . ILE B 1 332 ? -6.617 -56.788 -20.429 1.00 14.22 372 ILE B CA 1
ATOM 5059 C C . ILE B 1 332 ? -8.081 -56.924 -20.016 1.00 14.75 372 ILE B C 1
ATOM 5060 O O . ILE B 1 332 ? -8.543 -56.201 -19.157 1.00 14.35 372 ILE B O 1
ATOM 5065 N N . GLY B 1 333 ? -8.818 -57.830 -20.639 1.00 15.42 373 GLY B N 1
ATOM 5066 C CA . GLY B 1 333 ? -10.213 -58.059 -20.243 1.00 15.98 373 GLY B CA 1
ATOM 5067 C C . GLY B 1 333 ? -11.141 -56.931 -20.649 1.00 18.61 373 GLY B C 1
ATOM 5068 O O . GLY B 1 333 ? -12.243 -56.782 -20.113 1.00 18.95 373 GLY B O 1
ATOM 5069 N N . LYS B 1 334 ? -10.708 -56.117 -21.602 1.00 19.89 374 LYS B N 1
ATOM 5070 C CA . LYS B 1 334 ? -11.465 -54.932 -21.987 1.00 21.08 374 LYS B CA 1
ATOM 5071 C C . LYS B 1 334 ? -11.403 -54.804 -23.490 1.00 20.54 374 LYS B C 1
ATOM 5072 O O . LYS B 1 334 ? -10.421 -55.190 -24.110 1.00 22.46 374 LYS B O 1
ATOM 5078 N N . TYR B 1 335 ? -12.441 -54.235 -24.069 1.00 20.13 375 TYR B N 1
ATOM 5079 C CA . TYR B 1 335 ? -12.409 -53.869 -25.470 1.00 21.84 375 TYR B CA 1
ATOM 5080 C C . TYR B 1 335 ? -13.237 -52.591 -25.681 1.00 20.90 375 TYR B C 1
ATOM 5081 O O . TYR B 1 335 ? -13.096 -51.980 -26.739 1.00 24.16 375 TYR B O 1
ATOM 5090 N N . GLU C 1 1 ? 53.476 -7.408 -25.926 1.00 39.37 41 GLU C N 1
ATOM 5091 C CA . GLU C 1 1 ? 53.827 -5.993 -26.299 1.00 38.97 41 GLU C CA 1
ATOM 5092 C C . GLU C 1 1 ? 52.567 -5.150 -26.425 1.00 37.87 41 GLU C C 1
ATOM 5093 O O . GLU C 1 1 ? 52.520 -3.965 -26.053 1.00 37.84 41 GLU C O 1
ATOM 5095 N N . ARG C 1 2 ? 51.555 -5.783 -26.996 1.00 36.42 42 ARG C N 1
ATOM 5096 C CA . ARG C 1 2 ? 50.228 -5.220 -27.103 1.00 34.30 42 ARG C CA 1
ATOM 5097 C C . ARG C 1 2 ? 49.355 -5.665 -25.898 1.00 31.60 42 ARG C C 1
ATOM 5098 O O . ARG C 1 2 ? 49.440 -6.792 -25.422 1.00 31.74 42 ARG C O 1
ATOM 5100 N N . LEU C 1 3 ? 48.520 -4.767 -25.402 1.00 28.55 43 LEU C N 1
ATOM 5101 C CA . LEU C 1 3 ? 47.602 -5.109 -24.322 1.00 26.00 43 LEU C CA 1
ATOM 5102 C C . LEU C 1 3 ? 46.695 -6.261 -24.746 1.00 24.72 43 LEU C C 1
ATOM 5103 O O . LEU C 1 3 ? 46.431 -7.179 -23.977 1.00 22.81 43 LEU C O 1
ATOM 5108 N N . SER C 1 4 ? 46.260 -6.226 -25.997 1.00 23.95 44 SER C N 1
ATOM 5109 C CA . SER C 1 4 ? 45.412 -7.280 -26.516 1.00 25.06 44 SER C CA 1
ATOM 5110 C C . SER C 1 4 ? 46.113 -8.630 -26.482 1.00 22.91 44 SER C C 1
ATOM 5111 O O . SER C 1 4 ? 45.487 -9.624 -26.196 1.00 24.64 44 SER C O 1
ATOM 5114 N N . THR C 1 5 ? 47.416 -8.662 -26.718 1.00 22.93 45 THR C N 1
ATOM 5115 C CA . THR C 1 5 ? 48.190 -9.886 -26.574 1.00 23.12 45 THR C CA 1
ATOM 5116 C C . THR C 1 5 ? 48.228 -10.339 -25.143 1.00 21.55 45 THR C C 1
ATOM 5117 O O . THR C 1 5 ? 48.032 -11.512 -24.857 1.00 22.16 45 THR C O 1
ATOM 5121 N N . LEU C 1 6 ? 48.513 -9.412 -24.242 1.00 20.01 46 LEU C N 1
ATOM 5122 C CA . LEU C 1 6 ? 48.517 -9.728 -22.798 1.00 19.64 46 LEU C CA 1
ATOM 5123 C C . LEU C 1 6 ? 47.206 -10.372 -22.394 1.00 17.68 46 LEU C C 1
ATOM 5124 O O . LEU C 1 6 ? 47.174 -11.458 -21.820 1.00 18.05 46 LEU C O 1
ATOM 5129 N N . ILE C 1 7 ? 46.106 -9.699 -22.704 1.00 16.84 47 ILE C N 1
ATOM 5130 C CA . ILE C 1 7 ? 44.835 -10.148 -22.197 1.00 16.20 47 ILE C CA 1
ATOM 5131 C C . ILE C 1 7 ? 44.457 -11.475 -22.856 1.00 17.91 47 ILE C C 1
ATOM 5132 O O . ILE C 1 7 ? 44.049 -12.421 -22.175 1.00 16.42 47 ILE C O 1
ATOM 5137 N N . HIS C 1 8 ? 44.680 -11.597 -24.162 1.00 18.71 48 HIS C N 1
ATOM 5138 C CA . HIS C 1 8 ? 44.393 -12.848 -24.851 1.00 21.10 48 HIS C CA 1
ATOM 5139 C C . HIS C 1 8 ? 45.219 -14.005 -24.341 1.00 21.38 48 HIS C C 1
ATOM 5140 O O . HIS C 1 8 ? 44.704 -15.129 -24.176 1.00 21.42 48 HIS C O 1
ATOM 5147 N N . GLN C 1 9 ? 46.499 -13.753 -24.080 1.00 22.30 49 GLN C N 1
ATOM 5148 C CA . GLN C 1 9 ? 47.415 -14.751 -23.509 1.00 23.06 49 GLN C CA 1
ATOM 5149 C C . GLN C 1 9 ? 46.931 -15.226 -22.133 1.00 23.01 49 GLN C C 1
ATOM 5150 O O . GLN C 1 9 ? 46.913 -16.437 -21.850 1.00 24.00 49 GLN C O 1
ATOM 5156 N N . ARG C 1 10 ? 46.539 -14.279 -21.265 1.00 21.02 50 ARG C N 1
ATOM 5157 C CA . ARG C 1 10 ? 46.055 -14.637 -19.930 1.00 19.04 50 ARG C CA 1
ATOM 5158 C C . ARG C 1 10 ? 44.761 -15.409 -19.997 1.00 17.48 50 ARG C C 1
ATOM 5159 O O . ARG C 1 10 ? 44.581 -16.385 -19.268 1.00 18.32 50 ARG C O 1
ATOM 5167 N N . MET C 1 11 ? 43.884 -15.045 -20.914 1.00 16.55 51 MET C N 1
ATOM 5168 C CA . MET C 1 11 ? 42.681 -15.855 -21.084 1.00 16.79 51 MET C CA 1
ATOM 5169 C C . MET C 1 11 ? 42.928 -17.291 -21.530 1.00 16.65 51 MET C C 1
ATOM 5170 O O . MET C 1 11 ? 42.271 -18.195 -21.047 1.00 17.26 51 MET C O 1
ATOM 5175 N N . GLN C 1 12 ? 43.841 -17.523 -22.474 1.00 17.20 52 GLN C N 1
ATOM 5176 C CA . GLN C 1 12 ? 44.180 -18.920 -22.832 1.00 20.18 52 GLN C CA 1
ATOM 5177 C C . GLN C 1 12 ? 44.796 -19.619 -21.617 1.00 20.26 52 GLN C C 1
ATOM 5178 O O . GLN C 1 12 ? 44.504 -20.768 -21.339 1.00 19.43 52 GLN C O 1
ATOM 5184 N N . GLU C 1 13 ? 45.675 -18.921 -20.896 1.00 21.28 53 GLU C N 1
ATOM 5185 C CA . GLU C 1 13 ? 46.374 -19.572 -19.795 1.00 23.20 53 GLU C CA 1
ATOM 5186 C C . GLU C 1 13 ? 45.357 -19.998 -18.722 1.00 21.99 53 GLU C C 1
ATOM 5187 O O . GLU C 1 13 ? 45.452 -21.072 -18.183 1.00 22.40 53 GLU C O 1
ATOM 5193 N N . ALA C 1 14 ? 44.375 -19.143 -18.430 1.00 20.29 54 ALA C N 1
ATOM 5194 C CA . ALA C 1 14 ? 43.386 -19.410 -17.370 1.00 19.10 54 ALA C CA 1
ATOM 5195 C C . ALA C 1 14 ? 42.331 -20.466 -17.738 1.00 18.83 54 ALA C C 1
ATOM 5196 O O . ALA C 1 14 ? 41.660 -20.962 -16.844 1.00 16.63 54 ALA C O 1
ATOM 5198 N N . LYS C 1 15 ? 42.187 -20.786 -19.035 1.00 18.48 55 LYS C N 1
ATOM 5199 C CA . LYS C 1 15 ? 41.147 -21.708 -19.552 1.00 18.44 55 LYS C CA 1
ATOM 5200 C C . LYS C 1 15 ? 39.718 -21.304 -19.223 1.00 17.86 55 LYS C C 1
ATOM 5201 O O . LYS C 1 15 ? 38.843 -22.146 -19.098 1.00 18.64 55 LYS C O 1
ATOM 5207 N N . VAL C 1 16 ? 39.460 -20.010 -19.073 1.00 17.98 56 VAL C N 1
ATOM 5208 C CA . VAL C 1 16 ? 38.092 -19.556 -18.914 1.00 16.49 56 VAL C CA 1
ATOM 5209 C C . VAL C 1 16 ? 37.350 -19.567 -20.257 1.00 15.70 56 VAL C C 1
ATOM 5210 O O . VAL C 1 16 ? 37.861 -19.094 -21.246 1.00 15.40 56 VAL C O 1
ATOM 5214 N N . PRO C 1 17 ? 36.123 -20.111 -20.276 1.00 14.66 57 PRO C N 1
ATOM 5215 C CA . PRO C 1 17 ? 35.341 -20.094 -21.510 1.00 15.48 57 PRO C CA 1
ATOM 5216 C C . PRO C 1 17 ? 35.000 -18.680 -21.996 1.00 14.55 57 PRO C C 1
ATOM 5217 O O . PRO C 1 17 ? 34.950 -18.441 -23.201 1.00 14.74 57 PRO C O 1
ATOM 5221 N N . ALA C 1 18 ? 34.695 -17.773 -21.084 1.00 13.54 58 ALA C N 1
ATOM 5222 C CA . ALA C 1 18 ? 34.420 -16.378 -21.495 1.00 12.78 58 ALA C CA 1
ATOM 5223 C C . ALA C 1 18 ? 35.203 -15.415 -20.603 1.00 12.23 58 ALA C C 1
ATOM 5224 O O . ALA C 1 18 ? 35.318 -15.621 -19.397 1.00 12.80 58 ALA C O 1
ATOM 5226 N N . LEU C 1 19 ? 35.754 -14.380 -21.208 1.00 12.52 59 LEU C N 1
ATOM 5227 C CA . LEU C 1 19 ? 36.411 -13.322 -20.481 1.00 12.04 59 LEU C CA 1
ATOM 5228 C C . LEU C 1 19 ? 35.967 -12.016 -21.048 1.00 12.04 59 LEU C C 1
ATOM 5229 O O . LEU C 1 19 ? 35.999 -11.828 -22.263 1.00 12.76 59 LEU C O 1
ATOM 5234 N N . SER C 1 20 ? 35.582 -11.108 -20.158 1.00 10.71 60 SER C N 1
ATOM 5235 C CA . SER C 1 20 ? 35.211 -9.769 -20.536 1.00 10.18 60 SER C CA 1
ATOM 5236 C C . SER C 1 20 ? 36.073 -8.777 -19.723 1.00 9.36 60 SER C C 1
ATOM 5237 O O . SER C 1 20 ? 36.037 -8.806 -18.512 1.00 10.26 60 SER C O 1
ATOM 5240 N N . VAL C 1 21 ? 36.790 -7.890 -20.404 1.00 7.44 61 VAL C N 1
ATOM 5241 C CA . VAL C 1 21 ? 37.669 -6.946 -19.769 1.00 6.46 61 VAL C CA 1
ATOM 5242 C C . VAL C 1 21 ? 37.414 -5.554 -20.314 1.00 6.74 61 VAL C C 1
ATOM 5243 O O . VAL C 1 21 ? 37.225 -5.359 -21.512 1.00 6.90 61 VAL C O 1
ATOM 5247 N N . SER C 1 22 ? 37.414 -4.577 -19.408 1.00 6.99 62 SER C N 1
ATOM 5248 C CA . SER C 1 22 ? 37.373 -3.191 -19.816 1.00 7.21 62 SER C CA 1
ATOM 5249 C C . SER C 1 22 ? 38.485 -2.426 -19.128 1.00 8.18 62 SER C C 1
ATOM 5250 O O . SER C 1 22 ? 38.673 -2.548 -17.912 1.00 7.89 62 SER C O 1
ATOM 5253 N N . VAL C 1 23 ? 39.201 -1.631 -19.913 1.00 9.32 63 VAL C N 1
ATOM 5254 C CA . VAL C 1 23 ? 40.320 -0.853 -19.417 1.00 10.73 63 VAL C CA 1
ATOM 5255 C C . VAL C 1 23 ? 40.206 0.594 -19.862 1.00 12.74 63 VAL C C 1
ATOM 5256 O O . VAL C 1 23 ? 40.119 0.862 -21.068 1.00 12.53 63 VAL C O 1
ATOM 5260 N N . THR C 1 24 ? 40.234 1.500 -18.890 1.00 12.81 64 THR C N 1
ATOM 5261 C CA . THR C 1 24 ? 40.193 2.920 -19.157 1.00 15.71 64 THR C CA 1
ATOM 5262 C C . THR C 1 24 ? 41.388 3.650 -18.529 1.00 16.73 64 THR C C 1
ATOM 5263 O O . THR C 1 24 ? 41.786 3.381 -17.374 1.00 18.55 64 THR C O 1
ATOM 5267 N N . ILE C 1 25 ? 42.005 4.502 -19.340 1.00 15.51 65 ILE C N 1
ATOM 5268 C CA . ILE C 1 25 ? 43.147 5.325 -18.920 1.00 15.83 65 ILE C CA 1
ATOM 5269 C C . ILE C 1 25 ? 43.019 6.685 -19.612 1.00 17.13 65 ILE C C 1
ATOM 5270 O O . ILE C 1 25 ? 42.832 6.760 -20.821 1.00 16.32 65 ILE C O 1
ATOM 5275 N N . LYS C 1 26 ? 43.040 7.746 -18.808 1.00 19.84 66 LYS C N 1
ATOM 5276 C CA . LYS C 1 26 ? 43.009 9.122 -19.330 1.00 21.30 66 LYS C CA 1
ATOM 5277 C C . LYS C 1 26 ? 41.843 9.354 -20.289 1.00 20.26 66 LYS C C 1
ATOM 5278 O O . LYS C 1 26 ? 42.007 10.012 -21.308 1.00 20.22 66 LYS C O 1
ATOM 5284 N N . GLY C 1 27 ? 40.679 8.798 -19.973 1.00 18.75 67 GLY C N 1
ATOM 5285 C CA . GLY C 1 27 ? 39.494 9.019 -20.781 1.00 18.69 67 GLY C CA 1
ATOM 5286 C C . GLY C 1 27 ? 39.419 8.187 -22.049 1.00 18.17 67 GLY C C 1
ATOM 5287 O O . GLY C 1 27 ? 38.540 8.401 -22.883 1.00 19.79 67 GLY C O 1
ATOM 5288 N N . VAL C 1 28 ? 40.335 7.236 -22.197 1.00 15.46 68 VAL C N 1
ATOM 5289 C CA . VAL C 1 28 ? 40.330 6.337 -23.346 1.00 13.71 68 VAL C CA 1
ATOM 5290 C C . VAL C 1 28 ? 40.017 4.930 -22.858 1.00 14.03 68 VAL C C 1
ATOM 5291 O O . VAL C 1 28 ? 40.651 4.440 -21.924 1.00 13.72 68 VAL C O 1
ATOM 5295 N N . ARG C 1 29 ? 39.035 4.279 -23.475 1.00 12.24 69 ARG C N 1
ATOM 5296 C CA . ARG C 1 29 ? 38.557 2.986 -22.935 1.00 11.53 69 ARG C CA 1
ATOM 5297 C C . ARG C 1 29 ? 38.557 1.913 -23.997 1.00 10.74 69 ARG C C 1
ATOM 5298 O O . ARG C 1 29 ? 38.031 2.120 -25.077 1.00 12.43 69 ARG C O 1
ATOM 5306 N N . GLN C 1 30 ? 39.146 0.767 -23.699 1.00 10.40 70 GLN C N 1
ATOM 5307 C CA . GLN C 1 30 ? 39.142 -0.359 -24.652 1.00 10.54 70 GLN C CA 1
ATOM 5308 C C . GLN C 1 30 ? 38.446 -1.535 -24.003 1.00 10.58 70 GLN C C 1
ATOM 5309 O O . GLN C 1 30 ? 38.612 -1.781 -22.796 1.00 10.67 70 GLN C O 1
ATOM 5315 N N . ARG C 1 31 ? 37.684 -2.263 -24.803 1.00 10.59 71 ARG C N 1
ATOM 5316 C CA . ARG C 1 31 ? 36.964 -3.450 -24.332 1.00 12.19 71 ARG C CA 1
ATOM 5317 C C . ARG C 1 31 ? 37.534 -4.711 -24.918 1.00 10.92 71 ARG C C 1
ATOM 5318 O O . ARG C 1 31 ? 37.983 -4.711 -26.039 1.00 10.03 71 ARG C O 1
ATOM 5326 N N . PHE C 1 32 ? 37.497 -5.788 -24.152 1.00 10.86 72 PHE C N 1
ATOM 5327 C CA . PHE C 1 32 ? 37.975 -7.072 -24.642 1.00 12.08 72 PHE C CA 1
ATOM 5328 C C . PHE C 1 32 ? 36.948 -8.138 -24.268 1.00 13.08 72 PHE C C 1
ATOM 5329 O O . PHE C 1 32 ? 36.830 -8.532 -23.086 1.00 13.06 72 PHE C O 1
ATOM 5337 N N . VAL C 1 33 ? 36.209 -8.599 -25.274 1.00 13.39 73 VAL C N 1
ATOM 5338 C CA . VAL C 1 33 ? 35.126 -9.566 -25.046 1.00 14.34 73 VAL C CA 1
ATOM 5339 C C . VAL C 1 33 ? 35.441 -10.854 -25.793 1.00 16.79 73 VAL C C 1
ATOM 5340 O O . VAL C 1 33 ? 35.389 -10.870 -27.022 1.00 17.80 73 VAL C O 1
ATOM 5344 N N . TYR C 1 34 ? 35.758 -11.916 -25.057 1.00 15.99 74 TYR C N 1
ATOM 5345 C CA . TYR C 1 34 ? 36.223 -13.165 -25.654 1.00 17.73 74 TYR C CA 1
ATOM 5346 C C . TYR C 1 34 ? 35.456 -14.384 -25.157 1.00 17.46 74 TYR C C 1
ATOM 5347 O O . TYR C 1 34 ? 34.897 -14.378 -24.061 1.00 17.84 74 TYR C O 1
ATOM 5356 N N . GLY C 1 35 ? 35.448 -15.435 -25.971 1.00 17.23 75 GLY C N 1
ATOM 5357 C CA . GLY C 1 35 ? 34.928 -16.726 -25.558 1.00 15.02 75 GLY C CA 1
ATOM 5358 C C . GLY C 1 35 ? 33.429 -16.921 -25.651 1.00 15.76 75 GLY C C 1
ATOM 5359 O O . GLY C 1 35 ? 32.710 -16.104 -26.226 1.00 14.57 75 GLY C O 1
ATOM 5360 N N . VAL C 1 36 ? 32.964 -18.028 -25.082 1.00 17.05 76 VAL C N 1
ATOM 5361 C CA . VAL C 1 36 ? 31.553 -18.387 -25.110 1.00 17.39 76 VAL C CA 1
ATOM 5362 C C . VAL C 1 36 ? 30.964 -18.423 -23.701 1.00 16.22 76 VAL C C 1
ATOM 5363 O O . VAL C 1 36 ? 31.545 -19.008 -22.788 1.00 17.17 76 VAL C O 1
ATOM 5367 N N . ALA C 1 37 ? 29.811 -17.786 -23.538 1.00 14.79 77 ALA C N 1
ATOM 5368 C CA . ALA C 1 37 ? 29.131 -17.734 -22.264 1.00 16.66 77 ALA C CA 1
ATOM 5369 C C . ALA C 1 37 ? 28.582 -19.111 -21.904 1.00 18.92 77 ALA C C 1
ATOM 5370 O O . ALA C 1 37 ? 28.428 -19.449 -20.719 1.00 18.68 77 ALA C O 1
ATOM 5372 N N . ASP C 1 38 ? 28.267 -19.914 -22.923 1.00 20.24 78 ASP C N 1
ATOM 5373 C CA . ASP C 1 38 ? 27.817 -21.297 -22.661 1.00 21.10 78 ASP C CA 1
ATOM 5374 C C . ASP C 1 38 ? 28.444 -22.246 -23.660 1.00 21.23 78 ASP C C 1
ATOM 5375 O O . ASP C 1 38 ? 28.164 -22.185 -24.871 1.00 21.75 78 ASP C O 1
ATOM 5380 N N . VAL C 1 39 ? 29.317 -23.112 -23.177 1.00 21.63 79 VAL C N 1
ATOM 5381 C CA . VAL C 1 39 ? 30.098 -23.960 -24.093 1.00 22.80 79 VAL C CA 1
ATOM 5382 C C . VAL C 1 39 ? 29.163 -24.893 -24.858 1.00 22.54 79 VAL C C 1
ATOM 5383 O O . VAL C 1 39 ? 29.236 -24.985 -26.069 1.00 23.49 79 VAL C O 1
ATOM 5387 N N . ALA C 1 40 ? 28.220 -25.511 -24.168 1.00 23.84 80 ALA C N 1
ATOM 5388 C CA . ALA C 1 40 ? 27.452 -26.591 -24.812 1.00 25.40 80 ALA C CA 1
ATOM 5389 C C . ALA C 1 40 ? 26.548 -26.002 -25.877 1.00 25.54 80 ALA C C 1
ATOM 5390 O O . ALA C 1 40 ? 26.521 -26.494 -27.003 1.00 26.30 80 ALA C O 1
ATOM 5392 N N . SER C 1 41 ? 25.833 -24.937 -25.533 1.00 25.26 81 SER C N 1
ATOM 5393 C CA . SER C 1 41 ? 24.891 -24.336 -26.464 1.00 25.24 81 SER C CA 1
ATOM 5394 C C . SER C 1 41 ? 25.562 -23.345 -27.428 1.00 24.47 81 SER C C 1
ATOM 5395 O O . SER C 1 41 ? 24.877 -22.728 -28.233 1.00 24.02 81 SER C O 1
ATOM 5398 N N . GLN C 1 42 ? 26.887 -23.203 -27.338 1.00 23.75 82 GLN C N 1
ATOM 5399 C CA . GLN C 1 42 ? 27.685 -22.288 -28.199 1.00 24.27 82 GLN C CA 1
ATOM 5400 C C . GLN C 1 42 ? 27.197 -20.820 -28.195 1.00 22.35 82 GLN C C 1
ATOM 5401 O O . GLN C 1 42 ? 27.282 -20.106 -29.193 1.00 22.17 82 GLN C O 1
ATOM 5407 N N . LYS C 1 43 ? 26.698 -20.373 -27.054 1.00 19.51 83 LYS C N 1
ATOM 5408 C CA . LYS C 1 43 ? 26.271 -19.009 -26.952 1.00 19.70 83 LYS C CA 1
ATOM 5409 C C . LYS C 1 43 ? 27.512 -18.124 -26.696 1.00 17.12 83 LYS C C 1
ATOM 5410 O O . LYS C 1 43 ? 28.214 -18.286 -25.700 1.00 14.90 83 LYS C O 1
ATOM 5416 N N . ALA C 1 44 ? 27.797 -17.249 -27.654 1.00 15.41 84 ALA C N 1
ATOM 5417 C CA . ALA C 1 44 ? 28.966 -16.387 -27.585 1.00 17.07 84 ALA C CA 1
ATOM 5418 C C . ALA C 1 44 ? 28.825 -15.352 -26.481 1.00 16.63 84 ALA C C 1
ATOM 5419 O O . ALA C 1 44 ? 27.741 -14.816 -26.255 1.00 16.96 84 ALA C O 1
ATOM 5421 N N . ASN C 1 45 ? 29.926 -15.068 -25.798 1.00 16.18 85 ASN C N 1
ATOM 5422 C CA . ASN C 1 45 ? 29.932 -14.000 -24.819 1.00 15.53 85 ASN C CA 1
ATOM 5423 C C . ASN C 1 45 ? 29.724 -12.684 -25.554 1.00 13.46 85 ASN C C 1
ATOM 5424 O O . ASN C 1 45 ? 30.363 -12.431 -26.573 1.00 14.07 85 ASN C O 1
ATOM 5429 N N . THR C 1 46 ? 28.839 -11.841 -25.034 1.00 12.58 86 THR C N 1
ATOM 5430 C CA . THR C 1 46 ? 28.616 -10.513 -25.636 1.00 12.65 86 THR C CA 1
ATOM 5431 C C . THR C 1 46 ? 28.614 -9.461 -24.525 1.00 12.82 86 THR C C 1
ATOM 5432 O O . THR C 1 46 ? 28.660 -9.801 -23.330 1.00 12.95 86 THR C O 1
ATOM 5436 N N . LEU C 1 47 ? 28.473 -8.200 -24.915 1.00 12.68 87 LEU C N 1
ATOM 5437 C CA . LEU C 1 47 ? 28.419 -7.118 -23.955 1.00 13.88 87 LEU C CA 1
ATOM 5438 C C . LEU C 1 47 ? 27.247 -7.274 -23.007 1.00 14.29 87 LEU C C 1
ATOM 5439 O O . LEU C 1 47 ? 27.305 -6.785 -21.900 1.00 14.31 87 LEU C O 1
ATOM 5444 N N . ASP C 1 48 ? 26.202 -7.996 -23.404 1.00 13.94 88 ASP C N 1
ATOM 5445 C CA . ASP C 1 48 ? 25.066 -8.231 -22.501 1.00 13.96 88 ASP C CA 1
ATOM 5446 C C . ASP C 1 48 ? 25.204 -9.371 -21.519 1.00 13.46 88 ASP C C 1
ATOM 5447 O O . ASP C 1 48 ? 24.344 -9.559 -20.665 1.00 13.98 88 ASP C O 1
ATOM 5452 N N . THR C 1 49 ? 26.261 -10.155 -21.652 1.00 13.51 89 THR C N 1
ATOM 5453 C CA . THR C 1 49 ? 26.452 -11.328 -20.796 1.00 14.06 89 THR C CA 1
ATOM 5454 C C . THR C 1 49 ? 26.555 -10.932 -19.335 1.00 14.20 89 THR C C 1
ATOM 5455 O O . THR C 1 49 ? 27.270 -9.989 -18.997 1.00 13.78 89 THR C O 1
ATOM 5459 N N . VAL C 1 50 ? 25.820 -11.640 -18.481 1.00 13.90 90 VAL C N 1
ATOM 5460 C CA . VAL C 1 50 ? 25.764 -11.329 -17.068 1.00 12.50 90 VAL C CA 1
ATOM 5461 C C . VAL C 1 50 ? 26.668 -12.264 -16.288 1.00 13.14 90 VAL C C 1
ATOM 5462 O O . VAL C 1 50 ? 26.684 -13.466 -16.543 1.00 13.13 90 VAL C O 1
ATOM 5466 N N . TYR C 1 51 ? 27.421 -11.695 -15.348 1.00 10.91 91 TYR C N 1
ATOM 5467 C CA . TYR C 1 51 ? 28.384 -12.434 -14.537 1.00 10.05 91 TYR C CA 1
ATOM 5468 C C . TYR C 1 51 ? 28.157 -12.190 -13.049 1.00 11.12 91 TYR C C 1
ATOM 5469 O O . TYR C 1 51 ? 27.811 -11.081 -12.644 1.00 11.67 91 TYR C O 1
ATOM 5478 N N . GLU C 1 52 ? 28.360 -13.221 -12.235 1.00 10.52 92 GLU C N 1
ATOM 5479 C CA . GLU C 1 52 ? 28.396 -13.047 -10.788 1.00 12.54 92 GLU C CA 1
ATOM 5480 C C . GLU C 1 52 ? 29.667 -12.288 -10.408 1.00 11.43 92 GLU C C 1
ATOM 5481 O O . GLU C 1 52 ? 30.736 -12.548 -10.958 1.00 13.12 92 GLU C O 1
ATOM 5487 N N . LEU C 1 53 ? 29.552 -11.351 -9.473 1.00 10.70 93 LEU C N 1
ATOM 5488 C CA . LEU C 1 53 ? 30.691 -10.524 -9.076 1.00 10.84 93 LEU C CA 1
ATOM 5489 C C . LEU C 1 53 ? 31.502 -11.076 -7.901 1.00 11.54 93 LEU C C 1
ATOM 5490 O O . LEU C 1 53 ? 32.517 -10.497 -7.520 1.00 9.35 93 LEU C O 1
ATOM 5495 N N . GLY C 1 54 ? 31.051 -12.186 -7.325 1.00 10.31 94 GLY C N 1
ATOM 5496 C CA . GLY C 1 54 ? 31.649 -12.696 -6.116 1.00 11.29 94 GLY C CA 1
ATOM 5497 C C . GLY C 1 54 ? 31.913 -11.555 -5.132 1.00 12.98 94 GLY C C 1
ATOM 5498 O O . GLY C 1 54 ? 31.050 -10.704 -4.895 1.00 12.22 94 GLY C O 1
ATOM 5499 N N . SER C 1 55 ? 33.112 -11.549 -4.564 1.00 12.20 95 SER C N 1
ATOM 5500 C CA . SER C 1 55 ? 33.471 -10.616 -3.483 1.00 14.11 95 SER C CA 1
ATOM 5501 C C . SER C 1 55 ? 33.500 -9.173 -3.943 1.00 13.10 95 SER C C 1
ATOM 5502 O O . SER C 1 55 ? 33.540 -8.265 -3.124 1.00 14.65 95 SER C O 1
ATOM 5505 N N . MET C 1 56 ? 33.488 -8.949 -5.247 1.00 10.64 96 MET C N 1
ATOM 5506 C CA . MET C 1 56 ? 33.351 -7.592 -5.745 1.00 12.05 96 MET C CA 1
ATOM 5507 C C . MET C 1 56 ? 31.944 -7.030 -5.473 1.00 11.88 96 MET C C 1
ATOM 5508 O O . MET C 1 56 ? 31.694 -5.830 -5.679 1.00 12.81 96 MET C O 1
ATOM 5513 N N . SER C 1 57 ? 31.053 -7.891 -4.999 1.00 10.77 97 SER C N 1
ATOM 5514 C CA . SER C 1 57 ? 29.752 -7.457 -4.465 1.00 12.88 97 SER C CA 1
ATOM 5515 C C . SER C 1 57 ? 29.928 -6.597 -3.217 1.00 12.26 97 SER C C 1
ATOM 5516 O O . SER C 1 57 ? 29.089 -5.757 -2.920 1.00 11.49 97 SER C O 1
ATOM 5519 N N . LYS C 1 58 ? 31.015 -6.840 -2.477 1.00 11.62 98 LYS C N 1
ATOM 5520 C CA . LYS C 1 58 ? 31.231 -6.188 -1.171 1.00 11.10 98 LYS C CA 1
ATOM 5521 C C . LYS C 1 58 ? 31.363 -4.674 -1.281 1.00 11.98 98 LYS C C 1
ATOM 5522 O O . LYS C 1 58 ? 30.914 -3.965 -0.395 1.00 14.10 98 LYS C O 1
ATOM 5528 N N . ALA C 1 59 ? 31.955 -4.165 -2.350 1.00 9.57 99 ALA C N 1
ATOM 5529 C CA . ALA C 1 59 ? 31.999 -2.722 -2.523 1.00 10.61 99 ALA C CA 1
ATOM 5530 C C . ALA C 1 59 ? 30.626 -2.050 -2.648 1.00 11.01 99 A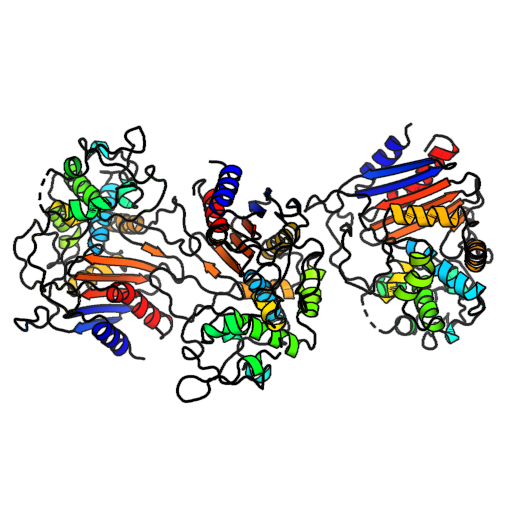LA C C 1
ATOM 5531 O O . ALA C 1 59 ? 30.489 -0.851 -2.335 1.00 9.96 99 ALA C O 1
ATOM 5533 N N . PHE C 1 60 ? 29.633 -2.788 -3.156 1.00 11.08 100 PHE C N 1
ATOM 5534 C CA . PHE C 1 60 ? 28.268 -2.232 -3.344 1.00 11.41 100 PHE C CA 1
ATOM 5535 C C . PHE C 1 60 ? 27.673 -2.186 -1.927 1.00 12.79 100 PHE C C 1
ATOM 5536 O O . PHE C 1 60 ? 27.151 -1.157 -1.495 1.00 13.56 100 PHE C O 1
ATOM 5544 N N . THR C 1 61 ? 27.805 -3.295 -1.201 1.00 12.64 101 THR C N 1
ATOM 5545 C CA . THR C 1 61 ? 27.338 -3.415 0.172 1.00 13.35 101 THR C CA 1
ATOM 5546 C C . THR C 1 61 ? 28.001 -2.349 1.043 1.00 14.94 101 THR C C 1
ATOM 5547 O O . THR C 1 61 ? 27.338 -1.693 1.869 1.00 14.80 101 THR C O 1
ATOM 5551 N N . GLY C 1 62 ? 29.310 -2.156 0.845 1.00 13.95 102 GLY C N 1
ATOM 5552 C CA . GLY C 1 62 ? 30.055 -1.263 1.716 1.00 12.84 102 GLY C CA 1
ATOM 5553 C C . GLY C 1 62 ? 29.651 0.178 1.455 1.00 13.12 102 GLY C C 1
ATOM 5554 O O . GLY C 1 62 ? 29.534 0.997 2.396 1.00 13.02 102 GLY C O 1
ATOM 5555 N N . LEU C 1 63 ? 29.485 0.504 0.182 1.00 11.18 103 LEU C N 1
ATOM 5556 C CA . LEU C 1 63 ? 29.114 1.835 -0.174 1.00 13.00 103 LEU C CA 1
ATOM 5557 C C . LEU C 1 63 ? 27.733 2.151 0.418 1.00 13.44 103 LEU C C 1
ATOM 5558 O O . LEU C 1 63 ? 27.497 3.255 0.928 1.00 14.77 103 LEU C O 1
ATOM 5563 N N . VAL C 1 64 ? 26.812 1.203 0.348 1.00 13.84 104 VAL C N 1
ATOM 5564 C CA . VAL C 1 64 ? 25.471 1.442 0.892 1.00 14.82 104 VAL C CA 1
ATOM 5565 C C . VAL C 1 64 ? 25.567 1.660 2.389 1.00 15.86 104 VAL C C 1
ATOM 5566 O O . VAL C 1 64 ? 24.932 2.585 2.913 1.00 17.17 104 VAL C O 1
ATOM 5570 N N . VAL C 1 65 ? 26.374 0.845 3.074 1.00 17.05 105 VAL C N 1
ATOM 5571 C CA . VAL C 1 65 ? 26.633 1.048 4.519 1.00 17.62 105 VAL C CA 1
ATOM 5572 C C . VAL C 1 65 ? 27.141 2.482 4.803 1.00 18.80 105 VAL C C 1
ATOM 5573 O O . VAL C 1 65 ? 26.675 3.143 5.749 1.00 20.01 105 VAL C O 1
ATOM 5577 N N . GLN C 1 66 ? 28.042 2.988 3.952 1.00 18.56 106 GLN C N 1
ATOM 5578 C CA . GLN C 1 66 ? 28.598 4.333 4.146 1.00 18.41 106 GLN C CA 1
ATOM 5579 C C . GLN C 1 66 ? 27.575 5.393 3.780 1.00 19.18 106 GLN C C 1
ATOM 5580 O O . GLN C 1 66 ? 27.657 6.516 4.282 1.00 17.91 106 GLN C O 1
ATOM 5586 N N . ILE C 1 67 ? 26.623 5.034 2.914 1.00 19.89 107 ILE C N 1
ATOM 5587 C CA . ILE C 1 67 ? 25.489 5.932 2.621 1.00 21.16 107 ILE C CA 1
ATOM 5588 C C . ILE C 1 67 ? 24.634 6.140 3.867 1.00 20.51 107 ILE C C 1
ATOM 5589 O O . ILE C 1 67 ? 24.352 7.262 4.216 1.00 20.48 107 ILE C O 1
ATOM 5594 N N . LEU C 1 68 ? 24.270 5.049 4.525 1.00 20.72 108 LEU C N 1
ATOM 5595 C CA . LEU C 1 68 ? 23.478 5.079 5.735 1.00 20.48 108 LEU C CA 1
ATOM 5596 C C . LEU C 1 68 ? 24.244 5.853 6.800 1.00 22.35 108 LEU C C 1
ATOM 5597 O O . LEU C 1 68 ? 23.676 6.768 7.378 1.00 23.59 108 LEU C O 1
ATOM 5602 N N . ILE C 1 69 ? 25.528 5.538 7.019 1.00 21.72 109 ILE C N 1
ATOM 5603 C CA . ILE C 1 69 ? 26.372 6.358 7.896 1.00 21.47 109 ILE C CA 1
ATOM 5604 C C . ILE C 1 69 ? 26.367 7.863 7.559 1.00 22.41 109 ILE C C 1
ATOM 5605 O O . ILE C 1 69 ? 26.221 8.696 8.448 1.00 22.50 109 ILE C O 1
ATOM 5610 N N . GLN C 1 70 ? 26.548 8.221 6.299 1.00 22.83 110 GLN C N 1
ATOM 5611 C CA . GLN C 1 70 ? 26.540 9.625 5.919 1.00 24.47 110 GLN C CA 1
ATOM 5612 C C . GLN C 1 70 ? 25.189 10.292 6.250 1.00 26.95 110 GLN C C 1
ATOM 5613 O O . GLN C 1 70 ? 25.128 11.483 6.508 1.00 27.94 110 GLN C O 1
ATOM 5619 N N . GLU C 1 71 ? 24.109 9.521 6.251 1.00 28.08 111 GLU C N 1
ATOM 5620 C CA . GLU C 1 71 ? 22.771 10.101 6.394 1.00 30.23 111 GLU C CA 1
ATOM 5621 C C . GLU C 1 71 ? 22.402 10.171 7.854 1.00 29.33 111 GLU C C 1
ATOM 5622 O O . GLU C 1 71 ? 21.327 10.652 8.199 1.00 30.96 111 GLU C O 1
ATOM 5628 N N . GLY C 1 72 ? 23.281 9.644 8.689 1.00 29.22 112 GLY C N 1
ATOM 5629 C CA . GLY C 1 72 ? 23.115 9.719 10.127 1.00 29.43 112 GLY C CA 1
ATOM 5630 C C . GLY C 1 72 ? 22.308 8.568 10.693 1.00 29.78 112 GLY C C 1
ATOM 5631 O O . GLY C 1 72 ? 22.006 8.566 11.891 1.00 30.43 112 GLY C O 1
ATOM 5632 N N . ARG C 1 73 ? 21.975 7.576 9.860 1.00 28.52 113 ARG C N 1
ATOM 5633 C CA . ARG C 1 73 ? 21.109 6.474 10.302 1.00 27.79 113 ARG C CA 1
ATOM 5634 C C . ARG C 1 73 ? 21.863 5.338 10.936 1.00 26.71 113 ARG C C 1
ATOM 5635 O O . ARG C 1 73 ? 21.255 4.383 11.421 1.00 26.44 113 ARG C O 1
ATOM 5643 N N . LEU C 1 74 ? 23.191 5.413 10.906 1.00 25.53 114 LEU C N 1
ATOM 5644 C CA . LEU C 1 74 ? 24.009 4.283 11.316 1.00 25.21 114 LEU C CA 1
ATOM 5645 C C . LEU C 1 74 ? 25.369 4.838 11.685 1.00 23.73 114 LEU C C 1
ATOM 5646 O O . LEU C 1 74 ? 25.766 5.871 11.168 1.00 21.83 114 LEU C O 1
ATOM 5651 N N . ARG C 1 75 ? 26.087 4.138 12.552 1.00 24.11 115 ARG C N 1
ATOM 5652 C CA . ARG C 1 75 ? 27.471 4.474 12.823 1.00 24.97 115 ARG C CA 1
ATOM 5653 C C . ARG C 1 75 ? 28.379 3.247 12.942 1.00 24.38 115 ARG C C 1
ATOM 5654 O O . ARG C 1 75 ? 27.964 2.211 13.487 1.00 23.34 115 ARG C O 1
ATOM 5662 N N . GLN C 1 76 ? 29.621 3.379 12.453 1.00 23.70 116 GLN C N 1
ATOM 5663 C CA . GLN C 1 76 ? 30.613 2.288 12.497 1.00 24.93 116 GLN C CA 1
ATOM 5664 C C . GLN C 1 76 ? 30.808 1.723 13.860 1.00 24.14 116 GLN C C 1
ATOM 5665 O O . GLN C 1 76 ? 30.971 0.525 13.996 1.00 23.42 116 GLN C O 1
ATOM 5671 N N . GLY C 1 77 ? 30.823 2.589 14.872 1.00 25.11 117 GLY C N 1
ATOM 5672 C CA . GLY C 1 77 ? 30.942 2.124 16.258 1.00 25.27 117 GLY C CA 1
ATOM 5673 C C . GLY C 1 77 ? 29.721 1.497 16.929 1.00 25.96 117 GLY C C 1
ATOM 5674 O O . GLY C 1 77 ? 29.831 0.969 18.037 1.00 26.60 117 GLY C O 1
ATOM 5675 N N . ASP C 1 78 ? 28.558 1.521 16.281 1.00 26.59 118 ASP C N 1
ATOM 5676 C CA . ASP C 1 78 ? 27.362 0.889 16.861 1.00 27.63 118 ASP C CA 1
ATOM 5677 C C . ASP C 1 78 ? 27.560 -0.580 17.149 1.00 28.24 118 ASP C C 1
ATOM 5678 O O . ASP C 1 78 ? 28.138 -1.304 16.333 1.00 28.70 118 ASP C O 1
ATOM 5683 N N . ASP C 1 79 ? 27.035 -1.014 18.288 1.00 28.38 119 ASP C N 1
ATOM 5684 C CA . ASP C 1 79 ? 26.999 -2.406 18.673 1.00 29.48 119 ASP C CA 1
ATOM 5685 C C . ASP C 1 79 ? 26.145 -3.182 17.680 1.00 30.18 119 ASP C C 1
ATOM 5686 O O . ASP C 1 79 ? 25.024 -2.784 17.363 1.00 29.43 119 ASP C O 1
ATOM 5691 N N . ILE C 1 80 ? 26.681 -4.298 17.193 1.00 30.46 120 ILE C N 1
ATOM 5692 C CA . ILE C 1 80 ? 25.985 -5.066 16.172 1.00 30.01 120 ILE C CA 1
ATOM 5693 C C . ILE C 1 80 ? 24.614 -5.503 16.719 1.00 32.74 120 ILE C C 1
ATOM 5694 O O . ILE C 1 80 ? 23.662 -5.670 15.954 1.00 31.89 120 ILE C O 1
ATOM 5699 N N . ILE C 1 81 ? 24.540 -5.660 18.044 1.00 35.32 121 ILE C N 1
ATOM 5700 C CA . ILE C 1 81 ? 23.403 -6.255 18.735 1.00 38.19 121 ILE C CA 1
ATOM 5701 C C . ILE C 1 81 ? 22.165 -5.396 18.471 1.00 38.65 121 ILE C C 1
ATOM 5702 O O . ILE C 1 81 ? 21.062 -5.916 18.454 1.00 39.56 121 ILE C O 1
ATOM 5707 N N . THR C 1 82 ? 22.315 -4.099 18.254 1.00 38.28 122 THR C N 1
ATOM 5708 C CA . THR C 1 82 ? 21.095 -3.367 18.043 1.00 40.09 122 THR C CA 1
ATOM 5709 C C . THR C 1 82 ? 20.385 -3.747 16.738 1.00 41.03 122 THR C C 1
ATOM 5710 O O . THR C 1 82 ? 19.149 -3.681 16.663 1.00 41.72 122 THR C O 1
ATOM 5714 N N . TYR C 1 83 ? 21.147 -4.147 15.722 1.00 40.06 123 TYR C N 1
ATOM 5715 C CA . TYR C 1 83 ? 20.544 -4.489 14.447 1.00 38.41 123 TYR C CA 1
ATOM 5716 C C . TYR C 1 83 ? 20.310 -5.992 14.326 1.00 39.69 123 TYR C C 1
ATOM 5717 O O . TYR C 1 83 ? 19.401 -6.426 13.619 1.00 40.62 123 TYR C O 1
ATOM 5726 N N . LEU C 1 84 ? 21.117 -6.786 15.017 1.00 39.88 124 LEU C N 1
ATOM 5727 C CA . LEU C 1 84 ? 20.993 -8.239 14.960 1.00 41.51 124 LEU C CA 1
ATOM 5728 C C . LEU C 1 84 ? 20.988 -8.825 16.370 1.00 43.48 124 LEU C C 1
ATOM 5729 O O . LEU C 1 84 ? 21.977 -9.435 16.803 1.00 41.32 124 LEU C O 1
ATOM 5734 N N . PRO C 1 85 ? 19.868 -8.636 17.090 1.00 45.88 125 PRO C N 1
ATOM 5735 C CA . PRO C 1 85 ? 19.805 -8.939 18.529 1.00 47.43 125 PRO C CA 1
ATOM 5736 C C . PRO C 1 85 ? 20.113 -10.397 18.821 1.00 49.28 125 PRO C C 1
ATOM 5737 O O . PRO C 1 85 ? 20.744 -10.697 19.831 1.00 50.36 125 PRO C O 1
ATOM 5741 N N . GLU C 1 86 ? 19.687 -11.292 17.939 1.00 51.81 126 GLU C N 1
ATOM 5742 C CA . GLU C 1 86 ? 19.817 -12.725 18.181 1.00 54.51 126 GLU C CA 1
ATOM 5743 C C . GLU C 1 86 ? 21.247 -13.245 17.960 1.00 55.47 126 GLU C C 1
ATOM 5744 O O . GLU C 1 86 ? 21.598 -14.333 18.415 1.00 55.70 126 GLU C O 1
ATOM 5750 N N . MET C 1 87 ? 22.033 -12.466 17.232 1.00 57.07 127 MET C N 1
ATOM 5751 C CA . MET C 1 87 ? 23.394 -12.864 17.012 1.00 58.06 127 MET C CA 1
ATOM 5752 C C . MET C 1 87 ? 24.027 -12.823 18.382 1.00 58.75 127 MET C C 1
ATOM 5753 O O . MET C 1 87 ? 23.971 -11.814 19.085 1.00 59.51 127 MET C O 1
ATOM 5758 N N . ARG C 1 88 ? 24.649 -13.930 18.742 1.00 58.88 128 ARG C N 1
ATOM 5759 C CA . ARG C 1 88 ? 25.478 -14.010 19.935 1.00 59.43 128 ARG C CA 1
ATOM 5760 C C . ARG C 1 88 ? 26.735 -14.789 19.581 1.00 58.86 128 ARG C C 1
ATOM 5761 O O . ARG C 1 88 ? 26.663 -15.955 19.170 1.00 59.16 128 ARG C O 1
ATOM 5769 N N . LEU C 1 89 ? 27.888 -14.143 19.717 1.00 57.47 129 LEU C N 1
ATOM 5770 C CA . LEU C 1 89 ? 29.141 -14.796 19.382 1.00 56.49 129 LEU C CA 1
ATOM 5771 C C . LEU C 1 89 ? 30.078 -14.748 20.570 1.00 56.27 129 LEU C C 1
ATOM 5772 O O . LEU C 1 89 ? 30.025 -13.816 21.369 1.00 56.22 129 LEU C O 1
ATOM 5777 N N . ASN C 1 90 ? 30.931 -15.760 20.677 1.00 56.03 130 ASN C N 1
ATOM 5778 C CA . ASN C 1 90 ? 31.779 -15.924 21.851 1.00 56.21 130 ASN C CA 1
ATOM 5779 C C . ASN C 1 90 ? 33.264 -15.926 21.515 1.00 55.83 130 ASN C C 1
ATOM 5780 O O . ASN C 1 90 ? 33.691 -16.444 20.475 1.00 55.43 130 ASN C O 1
ATOM 5785 N N . TYR C 1 91 ? 34.042 -15.327 22.409 1.00 55.09 131 TYR C N 1
ATOM 5786 C CA . TYR C 1 91 ? 35.484 -15.450 22.371 1.00 54.66 131 TYR C CA 1
ATOM 5787 C C . TYR C 1 91 ? 36.093 -15.958 23.667 1.00 55.58 131 TYR C C 1
ATOM 5788 O O . TYR C 1 91 ? 35.928 -15.349 24.723 1.00 55.08 131 TYR C O 1
ATOM 5797 N N . GLN C 1 92 ? 36.677 -17.161 23.573 1.00 57.30 132 GLN C N 1
ATOM 5798 C CA . GLN C 1 92 ? 37.271 -17.866 24.706 1.00 58.64 132 GLN C CA 1
ATOM 5799 C C . GLN C 1 92 ? 36.092 -18.388 25.531 1.00 59.33 132 GLN C C 1
ATOM 5800 O O . GLN C 1 92 ? 35.298 -19.183 25.041 1.00 59.34 132 GLN C O 1
ATOM 5806 N N . GLY C 1 93 ? 36.111 -18.042 26.817 1.00 60.57 133 GLY C N 1
ATOM 5807 C CA . GLY C 1 93 ? 35.042 -18.305 27.766 1.00 61.98 133 GLY C CA 1
ATOM 5808 C C . GLY C 1 93 ? 33.726 -17.551 27.678 1.00 62.28 133 GLY C C 1
ATOM 5809 O O . GLY C 1 93 ? 32.669 -18.092 28.002 1.00 62.22 133 GLY C O 1
ATOM 5810 N N . LYS C 1 94 ? 33.804 -16.277 27.294 1.00 62.43 134 LYS C N 1
ATOM 5811 C CA . LYS C 1 94 ? 32.644 -15.392 27.333 1.00 62.70 134 LYS C CA 1
ATOM 5812 C C . LYS C 1 94 ? 32.366 -14.674 26.018 1.00 61.94 134 LYS C C 1
ATOM 5813 O O . LYS C 1 94 ? 33.255 -14.527 25.179 1.00 62.89 134 LYS C O 1
ATOM 5819 N N . PRO C 1 95 ? 31.120 -14.245 25.836 1.00 60.27 135 PRO C N 1
ATOM 5820 C CA . PRO C 1 95 ? 30.675 -13.742 24.533 1.00 58.07 135 PRO C CA 1
ATOM 5821 C C . PRO C 1 95 ? 31.417 -12.461 24.167 1.00 55.43 135 PRO C C 1
ATOM 5822 O O . PRO C 1 95 ? 31.811 -11.707 25.056 1.00 55.12 135 PRO C O 1
ATOM 5826 N N . ALA C 1 96 ? 31.615 -12.229 22.871 1.00 52.33 136 ALA C N 1
ATOM 5827 C CA . ALA C 1 96 ? 32.434 -11.113 22.409 1.00 48.49 136 ALA C CA 1
ATOM 5828 C C . ALA C 1 96 ? 31.622 -9.923 21.902 1.00 45.61 136 ALA C C 1
ATOM 5829 O O . ALA C 1 96 ? 30.711 -10.071 21.089 1.00 45.66 136 ALA C O 1
ATOM 5831 N N . SER C 1 97 ? 31.971 -8.742 22.402 1.00 41.65 137 SER C N 1
ATOM 5832 C CA . SER C 1 97 ? 31.364 -7.500 21.994 1.00 38.94 137 SER C CA 1
ATOM 5833 C C . SER C 1 97 ? 31.767 -7.179 20.549 1.00 37.25 137 SER C C 1
ATOM 5834 O O . SER C 1 97 ? 32.956 -7.227 20.221 1.00 37.72 137 SER C O 1
ATOM 5837 N N . LEU C 1 98 ? 30.797 -6.855 19.690 1.00 33.58 138 LEU C N 1
ATOM 5838 C CA . LEU C 1 98 ? 31.070 -6.633 18.267 1.00 30.53 138 LEU C CA 1
ATOM 5839 C C . LEU C 1 98 ? 30.416 -5.389 17.700 1.00 27.38 138 LEU C C 1
ATOM 5840 O O . LEU C 1 98 ? 29.292 -5.072 18.080 1.00 26.55 138 LEU C O 1
ATOM 5845 N N . THR C 1 99 ? 31.105 -4.720 16.767 1.00 23.69 139 THR C N 1
ATOM 5846 C CA . THR C 1 99 ? 30.587 -3.510 16.140 1.00 21.39 139 THR C CA 1
ATOM 5847 C C . THR C 1 99 ? 30.341 -3.649 14.632 1.00 20.86 139 THR C C 1
ATOM 5848 O O . THR C 1 99 ? 30.825 -4.579 14.031 1.00 20.01 139 THR C O 1
ATOM 5852 N N . VAL C 1 100 ? 29.627 -2.687 14.036 1.00 19.17 140 VAL C N 1
ATOM 5853 C CA . VAL C 1 100 ? 29.429 -2.645 12.591 1.00 19.17 140 VAL C CA 1
ATOM 5854 C C . VAL C 1 100 ? 30.775 -2.578 11.878 1.00 20.03 140 VAL C C 1
ATOM 5855 O O . VAL C 1 100 ? 30.988 -3.295 10.888 1.00 19.30 140 VAL C O 1
ATOM 5859 N N . ALA C 1 101 ? 31.690 -1.757 12.409 1.00 18.38 141 ALA C N 1
ATOM 5860 C CA . ALA C 1 101 ? 33.075 -1.717 11.926 1.00 18.27 141 ALA C CA 1
ATOM 5861 C C . ALA C 1 101 ? 33.789 -3.082 11.879 1.00 17.30 141 ALA C C 1
ATOM 5862 O O . ALA C 1 101 ? 34.566 -3.331 10.968 1.00 17.19 141 ALA C O 1
ATOM 5864 N N . ASP C 1 102 ? 33.532 -3.973 12.824 1.00 17.69 142 ASP C N 1
ATOM 5865 C CA . ASP C 1 102 ? 34.221 -5.262 12.774 1.00 18.24 142 ASP C CA 1
ATOM 5866 C C . ASP C 1 102 ? 33.895 -6.076 11.522 1.00 18.98 142 ASP C C 1
ATOM 5867 O O . ASP C 1 102 ? 34.740 -6.848 11.031 1.00 18.24 142 ASP C O 1
ATOM 5872 N N . PHE C 1 103 ? 32.671 -5.904 11.012 1.00 18.19 143 PHE C N 1
ATOM 5873 C CA . PHE C 1 103 ? 32.257 -6.621 9.798 1.00 16.84 143 PHE C CA 1
ATOM 5874 C C . PHE C 1 103 ? 32.731 -5.890 8.577 1.00 15.61 143 PHE C C 1
ATOM 5875 O O . PHE C 1 103 ? 33.198 -6.518 7.624 1.00 16.28 143 PHE C O 1
ATOM 5883 N N . LEU C 1 104 ? 32.695 -4.565 8.611 1.00 15.60 144 LEU C N 1
ATOM 5884 C CA . LEU C 1 104 ? 33.127 -3.780 7.464 1.00 15.60 144 LEU C CA 1
ATOM 5885 C C . LEU C 1 104 ? 34.598 -4.034 7.141 1.00 16.50 144 LEU C C 1
ATOM 5886 O O . LEU C 1 104 ? 34.976 -4.138 5.976 1.00 15.87 144 LEU C O 1
ATOM 5891 N N . TYR C 1 105 ? 35.423 -4.124 8.177 1.00 15.42 145 TYR C N 1
ATOM 5892 C CA . TYR C 1 105 ? 36.868 -4.263 7.998 1.00 16.24 145 TYR C CA 1
ATOM 5893 C C . TYR C 1 105 ? 37.442 -5.670 8.206 1.00 16.61 145 TYR C C 1
ATOM 5894 O O . TYR C 1 105 ? 38.659 -5.847 8.206 1.00 14.55 145 TYR C O 1
ATOM 5903 N N . HIS C 1 106 ? 36.577 -6.663 8.389 1.00 15.25 146 HIS C N 1
ATOM 5904 C CA . HIS C 1 106 ? 37.040 -8.033 8.619 1.00 17.22 146 HIS C CA 1
ATOM 5905 C C . HIS C 1 106 ? 37.900 -8.177 9.878 1.00 16.69 146 HIS C C 1
ATOM 5906 O O . HIS C 1 106 ? 38.936 -8.874 9.872 1.00 16.49 146 HIS C O 1
ATOM 5913 N N . THR C 1 107 ? 37.433 -7.587 10.972 1.00 16.55 147 THR C N 1
ATOM 5914 C CA . THR C 1 107 ? 38.140 -7.758 12.222 1.00 17.31 147 THR C CA 1
ATOM 5915 C C . THR C 1 107 ? 37.233 -8.430 13.239 1.00 19.19 147 THR C C 1
ATOM 5916 O O . THR C 1 107 ? 37.370 -8.177 14.434 1.00 21.44 147 THR C O 1
ATOM 5920 N N . SER C 1 108 ? 36.316 -9.278 12.765 1.00 19.36 148 SER C N 1
ATOM 5921 C CA . SER C 1 108 ? 35.230 -9.825 13.582 1.00 19.75 148 SER C CA 1
ATOM 5922 C C . SER C 1 108 ? 35.632 -11.094 14.277 1.00 21.44 148 SER C C 1
ATOM 5923 O O . SER C 1 108 ? 35.190 -11.360 15.392 1.00 21.98 148 SER C O 1
ATOM 5926 N N . GLY C 1 109 ? 36.419 -11.901 13.591 1.00 23.31 149 GLY C N 1
ATOM 5927 C CA . GLY C 1 109 ? 36.870 -13.136 14.168 1.00 28.05 149 GLY C CA 1
ATOM 5928 C C . GLY C 1 109 ? 36.082 -14.360 13.778 1.00 31.40 149 GLY C C 1
ATOM 5929 O O . GLY C 1 109 ? 36.395 -15.446 14.269 1.00 31.72 149 GLY C O 1
ATOM 5930 N N . LEU C 1 110 ? 35.100 -14.217 12.879 1.00 34.17 150 LEU C N 1
ATOM 5931 C CA . LEU C 1 110 ? 34.299 -15.369 12.404 1.00 36.47 150 LEU C CA 1
ATOM 5932 C C . LEU C 1 110 ? 35.111 -16.511 11.787 1.00 40.23 150 LEU C C 1
ATOM 5933 O O . LEU C 1 110 ? 35.933 -16.273 10.882 1.00 39.62 150 LEU C O 1
ATOM 5938 N N . PRO C 1 111 ? 34.851 -17.758 12.232 1.00 43.91 151 PRO C N 1
ATOM 5939 C CA . PRO C 1 111 ? 35.561 -18.951 11.730 1.00 48.22 151 PRO C CA 1
ATOM 5940 C C . PRO C 1 111 ? 35.389 -19.117 10.216 1.00 52.40 151 PRO C C 1
ATOM 5941 O O . PRO C 1 111 ? 34.332 -18.774 9.680 1.00 52.56 151 PRO C O 1
ATOM 5945 N N . PHE C 1 112 ? 36.416 -19.639 9.541 1.00 57.16 152 PHE C N 1
ATOM 5946 C CA . PHE C 1 112 ? 36.472 -19.656 8.064 1.00 61.25 152 PHE C CA 1
ATOM 5947 C C . PHE C 1 112 ? 35.365 -20.525 7.448 1.00 62.94 152 PHE C C 1
ATOM 5948 O O . PHE C 1 112 ? 34.903 -20.281 6.315 1.00 63.08 152 PHE C O 1
ATOM 5956 N N . SER C 1 113 ? 34.965 -21.539 8.218 1.00 64.81 153 SER C N 1
ATOM 5957 C CA . SER C 1 113 ? 33.813 -22.397 7.938 1.00 66.17 153 SER C CA 1
ATOM 5958 C C . SER C 1 113 ? 32.493 -21.639 7.733 1.00 66.92 153 SER C C 1
ATOM 5959 O O . SER C 1 113 ? 31.555 -22.186 7.132 1.00 66.88 153 SER C O 1
ATOM 5962 N N . THR C 1 114 ? 32.422 -20.399 8.229 1.00 67.72 154 THR C N 1
ATOM 5963 C CA . THR C 1 114 ? 31.213 -19.572 8.127 1.00 68.54 154 THR C CA 1
ATOM 5964 C C . THR C 1 114 ? 30.915 -19.181 6.677 1.00 69.59 154 THR C C 1
ATOM 5965 O O . THR C 1 114 ? 29.833 -18.662 6.378 1.00 69.24 154 THR C O 1
ATOM 5969 N N . LEU C 1 115 ? 31.878 -19.440 5.786 1.00 71.15 155 LEU C N 1
ATOM 5970 C CA . LEU C 1 115 ? 31.688 -19.262 4.339 1.00 72.85 155 LEU C CA 1
ATOM 5971 C C . LEU C 1 115 ? 30.878 -20.394 3.690 1.00 74.12 155 LEU C C 1
ATOM 5972 O O . LEU C 1 115 ? 29.837 -20.130 3.085 1.00 74.34 155 LEU C O 1
ATOM 5977 N N . ALA C 1 116 ? 31.346 -21.638 3.822 1.00 75.68 156 ALA C N 1
ATOM 5978 C CA . ALA C 1 116 ? 30.627 -22.806 3.303 1.00 76.85 156 ALA C CA 1
ATOM 5979 C C . ALA C 1 116 ? 29.238 -22.966 3.916 1.00 78.04 156 ALA C C 1
ATOM 5980 O O . ALA C 1 116 ? 28.363 -23.577 3.305 1.00 78.04 156 ALA C O 1
ATOM 5982 N N . ARG C 1 117 ? 29.090 -22.491 5.155 1.00 79.66 157 ARG C N 1
ATOM 5983 C CA . ARG C 1 117 ? 27.801 -22.349 5.847 1.00 81.31 157 ARG C CA 1
ATOM 5984 C C . ARG C 1 117 ? 26.829 -21.280 5.321 1.00 81.92 157 ARG C C 1
ATOM 5985 O O . ARG C 1 117 ? 25.632 -21.525 5.205 1.00 82.27 157 ARG C O 1
ATOM 5993 N N . LEU C 1 118 ? 27.356 -20.096 5.016 1.00 82.51 158 LEU C N 1
ATOM 5994 C CA . LEU C 1 118 ? 26.564 -18.974 4.484 1.00 83.18 158 LEU C CA 1
ATOM 5995 C C . LEU C 1 118 ? 26.187 -19.117 2.993 1.00 83.99 158 LEU C C 1
ATOM 5996 O O . LEU C 1 118 ? 25.219 -18.507 2.532 1.00 83.75 158 LEU C O 1
ATOM 6001 N N . GLU C 1 119 ? 26.952 -19.928 2.260 1.00 85.45 159 GLU C N 1
ATOM 6002 C CA . GLU C 1 119 ? 26.676 -20.270 0.856 1.00 87.07 159 GLU C CA 1
ATOM 6003 C C . GLU C 1 119 ? 25.562 -21.311 0.734 1.00 88.16 159 GLU C C 1
ATOM 6004 O O . GLU C 1 119 ? 25.007 -21.513 -0.347 1.00 88.23 159 GLU C O 1
ATOM 6010 N N . ASN C 1 120 ? 25.266 -21.965 1.856 1.00 89.75 160 ASN C N 1
ATOM 6011 C CA . ASN C 1 120 ? 24.276 -23.038 1.976 1.00 91.28 160 ASN C CA 1
ATOM 6012 C C . ASN C 1 120 ? 22.837 -22.475 1.969 1.00 92.34 160 ASN C C 1
ATOM 6013 O O . ASN C 1 120 ? 22.460 -21.746 2.896 1.00 92.19 160 ASN C O 1
ATOM 6018 N N . PRO C 1 121 ? 22.018 -22.877 1.008 1.00 93.48 161 PRO C N 1
ATOM 6019 C CA . PRO C 1 121 ? 20.672 -22.314 0.963 1.00 94.42 161 PRO C CA 1
ATOM 6020 C C . PRO C 1 121 ? 19.787 -23.059 1.946 1.00 95.56 161 PRO C C 1
ATOM 6021 O O . PRO C 1 121 ? 19.252 -24.127 1.650 1.00 95.78 161 PRO C O 1
ATOM 6025 N N . SER C 1 125 ? 16.262 -19.666 8.551 1.00 94.42 165 SER C N 1
ATOM 6026 C CA . SER C 1 125 ? 16.680 -18.526 9.372 1.00 92.94 165 SER C CA 1
ATOM 6027 C C . SER C 1 125 ? 17.535 -17.426 8.733 1.00 91.56 165 SER C C 1
ATOM 6028 O O . SER C 1 125 ? 18.326 -17.667 7.821 1.00 91.31 165 SER C O 1
ATOM 6031 N N . ALA C 1 126 ? 17.386 -16.231 9.294 1.00 89.64 166 ALA C N 1
ATOM 6032 C CA . ALA C 1 126 ? 18.214 -15.086 8.971 1.00 87.69 166 ALA C CA 1
ATOM 6033 C C . ALA C 1 126 ? 19.604 -15.428 9.476 1.00 86.35 166 ALA C C 1
ATOM 6034 O O . ALA C 1 126 ? 19.789 -16.425 10.174 1.00 85.79 166 ALA C O 1
ATOM 6036 N N . VAL C 1 127 ? 20.586 -14.616 9.109 1.00 84.54 167 VAL C N 1
ATOM 6037 C CA . VAL C 1 127 ? 21.970 -14.943 9.412 1.00 82.96 167 VAL C CA 1
ATOM 6038 C C . VAL C 1 127 ? 22.277 -14.949 10.907 1.00 81.95 167 VAL C C 1
ATOM 6039 O O . VAL C 1 127 ? 23.031 -15.803 11.375 1.00 81.59 167 VAL C O 1
ATOM 6043 N N . ALA C 1 128 ? 21.716 -14.012 11.663 1.00 80.85 168 ALA C N 1
ATOM 6044 C CA . ALA C 1 128 ? 22.066 -13.931 13.078 1.00 79.66 168 ALA C CA 1
ATOM 6045 C C . ALA C 1 128 ? 21.789 -15.239 13.817 1.00 78.98 168 ALA C C 1
ATOM 6046 O O . ALA C 1 128 ? 22.521 -15.610 14.739 1.00 78.80 168 ALA C O 1
ATOM 6048 N N . GLN C 1 129 ? 20.720 -15.924 13.413 1.00 77.93 169 GLN C N 1
ATOM 6049 C CA . GLN C 1 129 ? 20.409 -17.246 13.939 1.00 76.96 169 GLN C CA 1
ATOM 6050 C C . GLN C 1 129 ? 21.284 -18.273 13.216 1.00 76.10 169 GLN C C 1
ATOM 6051 O O . GLN C 1 129 ? 21.636 -19.310 13.773 1.00 75.80 169 GLN C O 1
ATOM 6057 N N . GLN C 1 130 ? 21.649 -17.965 11.975 1.00 75.16 170 GLN C N 1
ATOM 6058 C CA . GLN C 1 130 ? 22.642 -18.756 11.249 1.00 74.56 170 GLN C CA 1
ATOM 6059 C C . GLN C 1 130 ? 24.017 -18.752 11.949 1.00 74.07 170 GLN C C 1
ATOM 6060 O O . GLN C 1 130 ? 24.663 -19.793 12.074 1.00 73.83 170 GLN C O 1
ATOM 6066 N N . LEU C 1 131 ? 24.454 -17.584 12.416 1.00 73.59 171 LEU C N 1
ATOM 6067 C CA . LEU C 1 131 ? 25.774 -17.434 13.038 1.00 72.86 171 LEU C CA 1
ATOM 6068 C C . LEU C 1 131 ? 25.739 -17.551 14.565 1.00 72.54 171 LEU C C 1
ATOM 6069 O O . LEU C 1 131 ? 26.748 -17.330 15.233 1.00 72.53 171 LEU C O 1
ATOM 6074 N N . ARG C 1 132 ? 24.578 -17.913 15.103 1.00 72.08 172 ARG C N 1
ATOM 6075 C CA . ARG C 1 132 ? 24.366 -17.980 16.542 1.00 71.73 172 ARG C CA 1
ATOM 6076 C C . ARG C 1 132 ? 25.243 -19.041 17.215 1.00 71.11 172 ARG C C 1
ATOM 6077 O O . ARG C 1 132 ? 25.286 -20.192 16.766 1.00 71.18 172 ARG C O 1
ATOM 6085 N N . ASN C 1 133 ? 25.834 -18.682 18.356 1.00 69.92 173 ASN C N 1
ATOM 6086 C CA . ASN C 1 133 ? 26.738 -19.564 19.107 1.00 68.86 173 ASN C CA 1
ATOM 6087 C C . ASN C 1 133 ? 28.035 -19.985 18.402 1.00 67.18 173 ASN C C 1
ATOM 6088 O O . ASN C 1 133 ? 28.474 -21.129 18.514 1.00 66.82 173 ASN C O 1
ATOM 6093 N N . GLU C 1 134 ? 28.635 -19.044 17.681 1.00 65.34 174 GLU C N 1
ATOM 6094 C CA . GLU C 1 134 ? 29.870 -19.264 16.939 1.00 63.28 174 GLU C CA 1
ATOM 6095 C C . GLU C 1 134 ? 31.079 -18.957 17.822 1.00 60.57 174 GLU C C 1
ATOM 6096 O O . GLU C 1 134 ? 30.972 -18.232 18.814 1.00 60.48 174 GLU C O 1
ATOM 6102 N N . ASN C 1 135 ? 32.227 -19.519 17.471 1.00 57.45 175 ASN C N 1
ATOM 6103 C CA . ASN C 1 135 ? 33.439 -19.298 18.249 1.00 54.71 175 ASN C CA 1
ATOM 6104 C C . ASN C 1 135 ? 34.452 -18.445 17.511 1.00 51.91 175 ASN C C 1
ATOM 6105 O O . ASN C 1 135 ? 35.029 -18.884 16.517 1.00 51.82 175 ASN C O 1
ATOM 6110 N N . LEU C 1 136 ? 34.679 -17.237 18.008 1.00 48.43 176 LEU C N 1
ATOM 6111 C CA . LEU C 1 136 ? 35.583 -16.312 17.337 1.00 45.11 176 LEU C CA 1
ATOM 6112 C C . LEU C 1 136 ? 37.047 -16.758 17.343 1.00 43.23 176 LEU C C 1
ATOM 6113 O O . LEU C 1 136 ? 37.531 -17.341 18.314 1.00 43.62 176 LEU C O 1
ATOM 6118 N N . LEU C 1 137 ? 37.743 -16.468 16.248 1.00 40.77 177 LEU C N 1
ATOM 6119 C CA . LEU C 1 137 ? 39.145 -16.844 16.070 1.00 39.01 177 LEU C CA 1
ATOM 6120 C C . LEU C 1 137 ? 40.067 -15.969 16.885 1.00 36.75 177 LEU C C 1
ATOM 6121 O O . LEU C 1 137 ? 41.217 -16.316 17.105 1.00 36.93 177 LEU C O 1
ATOM 6126 N N . PHE C 1 138 ? 39.568 -14.811 17.285 1.00 33.90 178 PHE C N 1
ATOM 6127 C CA . PHE C 1 138 ? 40.356 -13.843 18.030 1.00 32.06 178 PHE C CA 1
ATOM 6128 C C . PHE C 1 138 ? 39.390 -12.801 18.571 1.00 31.62 178 PHE C C 1
ATOM 6129 O O . PHE C 1 138 ? 38.178 -12.890 18.326 1.00 31.45 178 PHE C O 1
ATOM 6137 N N . ALA C 1 139 ? 39.902 -11.837 19.322 1.00 29.99 179 ALA C N 1
ATOM 6138 C CA . ALA C 1 139 ? 39.039 -10.841 19.937 1.00 30.46 179 ALA C CA 1
ATOM 6139 C C . ALA C 1 139 ? 38.648 -9.831 18.861 1.00 29.94 179 ALA C C 1
ATOM 6140 O O . ALA C 1 139 ? 39.473 -9.456 18.062 1.00 29.83 179 ALA C O 1
ATOM 6142 N N . PRO C 1 140 ? 37.380 -9.394 18.828 1.00 30.21 180 PRO C N 1
ATOM 6143 C CA . PRO C 1 140 ? 36.982 -8.396 17.836 1.00 29.41 180 PRO C CA 1
ATOM 6144 C C . PRO C 1 140 ? 37.976 -7.253 17.767 1.00 28.68 180 PRO C C 1
ATOM 6145 O O . PRO C 1 140 ? 38.361 -6.725 18.791 1.00 28.08 180 PRO C O 1
ATOM 6149 N N . GLY C 1 141 ? 38.397 -6.878 16.565 1.00 28.28 181 GLY C N 1
ATOM 6150 C CA . GLY C 1 141 ? 39.307 -5.758 16.419 1.00 27.68 181 GLY C CA 1
ATOM 6151 C C . GLY C 1 141 ? 40.777 -6.115 16.475 1.00 27.35 181 GLY C C 1
ATOM 6152 O O . GLY C 1 141 ? 41.610 -5.303 16.114 1.00 28.68 181 GLY C O 1
ATOM 6153 N N . ALA C 1 142 ? 41.101 -7.309 16.957 1.00 26.86 182 ALA C N 1
ATOM 6154 C CA . ALA C 1 142 ? 42.493 -7.685 17.195 1.00 26.59 182 ALA C CA 1
ATOM 6155 C C . ALA C 1 142 ? 43.311 -7.840 15.922 1.00 27.15 182 ALA C C 1
ATOM 6156 O O . ALA C 1 142 ? 44.488 -7.476 15.870 1.00 28.13 182 ALA C O 1
ATOM 6158 N N . LYS C 1 143 ? 42.702 -8.420 14.899 1.00 26.54 183 LYS C N 1
ATOM 6159 C CA . LYS C 1 143 ? 43.410 -8.721 13.671 1.00 24.82 183 LYS C CA 1
ATOM 6160 C C . LYS C 1 143 ? 42.490 -8.570 12.470 1.00 24.01 183 LYS C C 1
ATOM 6161 O O . LYS C 1 143 ? 41.261 -8.662 12.584 1.00 23.49 183 LYS C O 1
ATOM 6167 N N . PHE C 1 144 ? 43.080 -8.370 11.303 1.00 20.64 184 PHE C N 1
ATOM 6168 C CA . PHE C 1 144 ? 42.300 -8.467 10.087 1.00 19.91 184 PHE C CA 1
ATOM 6169 C C . PHE C 1 144 ? 42.343 -9.891 9.522 1.00 19.77 184 PHE C C 1
ATOM 6170 O O . PHE C 1 144 ? 43.409 -10.376 9.162 1.00 19.08 184 PHE C O 1
ATOM 6178 N N . SER C 1 145 ? 41.175 -10.529 9.418 1.00 18.86 185 SER C N 1
ATOM 6179 C CA . SER C 1 145 ? 41.035 -11.835 8.784 1.00 19.11 185 SER C CA 1
ATOM 6180 C C . SER C 1 145 ? 39.840 -11.826 7.828 1.00 18.89 185 SER C C 1
ATOM 6181 O O . SER C 1 145 ? 38.700 -11.553 8.222 1.00 18.41 185 SER C O 1
ATOM 6184 N N . TYR C 1 146 ? 40.103 -12.089 6.557 1.00 18.98 186 TYR C N 1
ATOM 6185 C CA . TYR C 1 146 ? 39.076 -11.952 5.552 1.00 19.19 186 TYR C CA 1
ATOM 6186 C C . TYR C 1 146 ? 38.037 -13.063 5.683 1.00 19.83 186 TYR C C 1
ATOM 6187 O O . TYR C 1 146 ? 38.403 -14.216 5.639 1.00 19.85 186 TYR C O 1
ATOM 6196 N N . ALA C 1 147 ? 36.758 -12.717 5.813 1.00 19.86 187 ALA C N 1
ATOM 6197 C CA . ALA C 1 147 ? 35.697 -13.722 5.897 1.00 20.32 187 ALA C CA 1
ATOM 6198 C C . ALA C 1 147 ? 34.474 -13.212 5.166 1.00 19.95 187 ALA C C 1
ATOM 6199 O O . ALA C 1 147 ? 33.868 -12.222 5.554 1.00 19.63 187 ALA C O 1
ATOM 6201 N N . SER C 1 148 ? 34.141 -13.883 4.073 1.00 20.70 188 SER C N 1
ATOM 6202 C CA . SER C 1 148 ? 33.141 -13.379 3.147 1.00 21.06 188 SER C CA 1
ATOM 6203 C C . SER C 1 148 ? 31.862 -13.107 3.924 1.00 20.80 188 SER C C 1
ATOM 6204 O O . SER C 1 148 ? 31.168 -12.148 3.644 1.00 20.27 188 SER C O 1
ATOM 6207 N N . ALA C 1 149 ? 31.603 -13.918 4.941 1.00 19.58 189 ALA C N 1
ATOM 6208 C CA . ALA C 1 149 ? 30.395 -13.774 5.753 1.00 20.74 189 ALA C CA 1
ATOM 6209 C C . ALA C 1 149 ? 30.219 -12.402 6.437 1.00 20.95 189 ALA C C 1
ATOM 6210 O O . ALA C 1 149 ? 29.079 -12.009 6.751 1.00 20.27 189 ALA C O 1
ATOM 6212 N N . ASN C 1 150 ? 31.320 -11.676 6.661 1.00 17.48 190 ASN C N 1
ATOM 6213 C CA . ASN C 1 150 ? 31.231 -10.421 7.386 1.00 17.02 190 ASN C CA 1
ATOM 6214 C C . ASN C 1 150 ? 30.271 -9.467 6.681 1.00 15.15 190 ASN C C 1
ATOM 6215 O O . ASN C 1 150 ? 29.493 -8.763 7.312 1.00 15.68 190 ASN C O 1
ATOM 6220 N N . TYR C 1 151 ? 30.313 -9.473 5.355 1.00 14.60 191 TYR C N 1
ATOM 6221 C CA . TYR C 1 151 ? 29.451 -8.594 4.563 1.00 14.25 191 TYR C CA 1
ATOM 6222 C C . TYR C 1 151 ? 27.998 -9.089 4.479 1.00 17.37 191 TYR C C 1
ATOM 6223 O O . TYR C 1 151 ? 27.061 -8.280 4.307 1.00 17.45 191 TYR C O 1
ATOM 6232 N N . ASP C 1 152 ? 27.811 -10.392 4.684 1.00 15.39 192 ASP C N 1
ATOM 6233 C CA . ASP C 1 152 ? 26.469 -10.932 4.802 1.00 17.88 192 ASP C CA 1
ATOM 6234 C C . ASP C 1 152 ? 25.813 -10.352 6.040 1.00 17.73 192 ASP C C 1
ATOM 6235 O O . ASP C 1 152 ? 24.635 -10.002 6.013 1.00 16.52 192 ASP C O 1
ATOM 6240 N N . VAL C 1 153 ? 26.580 -10.268 7.123 1.00 17.50 193 VAL C N 1
ATOM 6241 C CA . VAL C 1 153 ? 26.118 -9.578 8.328 1.00 16.83 193 VAL C CA 1
ATOM 6242 C C . VAL C 1 153 ? 25.758 -8.142 7.961 1.00 16.60 193 VAL C C 1
ATOM 6243 O O . VAL C 1 153 ? 24.752 -7.624 8.412 1.00 16.87 193 VAL C O 1
ATOM 6247 N N . LEU C 1 154 ? 26.558 -7.506 7.104 1.00 16.20 194 LEU C N 1
ATOM 6248 C CA . LEU C 1 154 ? 26.258 -6.136 6.719 1.00 15.93 194 LEU C CA 1
ATOM 6249 C C . LEU C 1 154 ? 24.990 -6.023 5.875 1.00 16.55 194 LEU C C 1
ATOM 6250 O O . LEU C 1 154 ? 24.277 -5.008 5.947 1.00 16.77 194 LEU C O 1
ATOM 6255 N N . GLY C 1 155 ? 24.727 -7.035 5.043 1.00 16.41 195 GLY C N 1
ATOM 6256 C CA . GLY C 1 155 ? 23.453 -7.085 4.336 1.00 17.07 195 GLY C CA 1
ATOM 6257 C C . GLY C 1 155 ? 22.251 -7.035 5.291 1.00 17.24 195 GLY C C 1
ATOM 6258 O O . GLY C 1 155 ? 21.304 -6.267 5.070 1.00 17.07 195 GLY C O 1
ATOM 6259 N N . ALA C 1 156 ? 22.283 -7.861 6.335 1.00 16.02 196 ALA C N 1
ATOM 6260 C CA . ALA C 1 156 ? 21.216 -7.866 7.359 1.00 18.29 196 ALA C CA 1
ATOM 6261 C C . ALA C 1 156 ? 21.087 -6.528 8.106 1.00 19.34 196 ALA C C 1
ATOM 6262 O O . ALA C 1 156 ? 19.983 -6.057 8.393 1.00 20.18 196 ALA C O 1
ATOM 6264 N N . VAL C 1 157 ? 22.221 -5.907 8.431 1.00 19.58 197 VAL C N 1
ATOM 6265 C CA . VAL C 1 157 ? 22.181 -4.570 8.979 1.00 19.41 197 VAL C CA 1
ATOM 6266 C C . VAL C 1 157 ? 21.463 -3.577 8.088 1.00 20.86 197 VAL C C 1
ATOM 6267 O O . VAL C 1 157 ? 20.726 -2.712 8.578 1.00 22.01 197 VAL C O 1
ATOM 6271 N N . ILE C 1 158 ? 21.726 -3.638 6.791 1.00 21.69 198 ILE C N 1
ATOM 6272 C CA . ILE C 1 158 ? 21.136 -2.687 5.867 1.00 23.14 198 ILE C CA 1
ATOM 6273 C C . ILE C 1 158 ? 19.618 -2.887 5.837 1.00 23.87 198 ILE C C 1
ATOM 6274 O O . ILE C 1 158 ? 18.877 -1.925 5.768 1.00 22.64 198 ILE C O 1
ATOM 6279 N N . GLU C 1 159 ? 19.175 -4.135 5.868 1.00 25.09 199 GLU C N 1
ATOM 6280 C CA . GLU C 1 159 ? 17.737 -4.444 5.819 1.00 27.26 199 GLU C CA 1
ATOM 6281 C C . GLU C 1 159 ? 17.051 -3.968 7.090 1.00 28.79 199 GLU C C 1
ATOM 6282 O O . GLU C 1 159 ? 16.014 -3.302 7.038 1.00 29.31 199 GLU C O 1
ATOM 6288 N N . ASN C 1 160 ? 17.663 -4.287 8.229 1.00 30.32 200 ASN C N 1
ATOM 6289 C CA . ASN C 1 160 ? 17.154 -3.850 9.509 1.00 31.34 200 ASN C CA 1
ATOM 6290 C C . ASN C 1 160 ? 17.056 -2.326 9.634 1.00 31.98 200 ASN C C 1
ATOM 6291 O O . ASN C 1 160 ? 16.111 -1.817 10.207 1.00 33.45 200 ASN C O 1
ATOM 6296 N N . VAL C 1 161 ? 18.095 -1.612 9.214 1.00 31.28 201 VAL C N 1
ATOM 6297 C CA . VAL C 1 161 ? 18.029 -0.154 9.199 1.00 30.56 201 VAL C CA 1
ATOM 6298 C C . VAL C 1 161 ? 17.039 0.395 8.170 1.00 31.12 201 VAL C C 1
ATOM 6299 O O . VAL C 1 161 ? 16.254 1.295 8.463 1.00 30.54 201 VAL C O 1
ATOM 6303 N N . THR C 1 162 ? 17.096 -0.158 6.960 1.00 29.80 202 THR C N 1
ATOM 6304 C CA . THR C 1 162 ? 16.254 0.286 5.847 1.00 27.62 202 THR C CA 1
ATOM 6305 C C . THR C 1 162 ? 14.757 0.018 5.982 1.00 28.43 202 THR C C 1
ATOM 6306 O O . THR C 1 162 ? 13.933 0.861 5.629 1.00 26.10 202 THR C O 1
ATOM 6310 N N . GLY C 1 163 ? 14.412 -1.165 6.476 1.00 28.58 203 GLY C N 1
ATOM 6311 C CA . GLY C 1 163 ? 13.036 -1.625 6.451 1.00 29.72 203 GLY C CA 1
ATOM 6312 C C . GLY C 1 163 ? 12.687 -2.170 5.075 1.00 31.13 203 GLY C C 1
ATOM 6313 O O . GLY C 1 163 ? 11.526 -2.457 4.783 1.00 31.24 203 GLY C O 1
ATOM 6314 N N . LYS C 1 164 ? 13.705 -2.313 4.231 1.00 30.59 204 LYS C N 1
ATOM 6315 C CA . LYS C 1 164 ? 13.542 -2.799 2.861 1.00 28.38 204 LYS C CA 1
ATOM 6316 C C . LYS C 1 164 ? 14.550 -3.910 2.590 1.00 27.53 204 LYS C C 1
ATOM 6317 O O . LYS C 1 164 ? 15.571 -3.997 3.271 1.00 27.09 204 LYS C O 1
ATOM 6323 N N . THR C 1 165 ? 14.266 -4.771 1.616 1.00 25.62 205 THR C N 1
ATOM 6324 C CA . THR C 1 165 ? 15.154 -5.890 1.366 1.00 23.41 205 THR C CA 1
ATOM 6325 C C . THR C 1 165 ? 16.443 -5.378 0.743 1.00 21.97 205 THR C C 1
ATOM 6326 O O . THR C 1 165 ? 16.506 -4.288 0.167 1.00 22.29 205 THR C O 1
ATOM 6330 N N . PHE C 1 166 ? 17.475 -6.189 0.851 1.00 21.69 206 PHE C N 1
ATOM 6331 C CA . PHE C 1 166 ? 18.737 -5.855 0.235 1.00 20.27 206 PHE C CA 1
ATOM 6332 C C . PHE C 1 166 ? 18.617 -5.499 -1.248 1.00 20.14 206 PHE C C 1
ATOM 6333 O O . PHE C 1 166 ? 19.147 -4.466 -1.699 1.00 18.27 206 PHE C O 1
ATOM 6341 N N . THR C 1 167 ? 17.915 -6.337 -2.021 1.00 19.88 207 THR C N 1
ATOM 6342 C CA . THR C 1 167 ? 17.739 -6.034 -3.449 1.00 21.10 207 THR C CA 1
ATOM 6343 C C . THR C 1 167 ? 17.155 -4.651 -3.684 1.00 20.54 207 THR C C 1
ATOM 6344 O O . THR C 1 167 ? 17.573 -3.915 -4.610 1.00 21.05 207 THR C O 1
ATOM 6348 N N . GLU C 1 168 ? 16.161 -4.298 -2.870 1.00 19.68 208 GLU C N 1
ATOM 6349 C CA . GLU C 1 168 ? 15.494 -3.002 -3.040 1.00 20.69 208 GLU C CA 1
ATOM 6350 C C . GLU C 1 168 ? 16.416 -1.838 -2.720 1.00 18.88 208 GLU C C 1
ATOM 6351 O O . GLU C 1 168 ? 16.381 -0.816 -3.388 1.00 19.85 208 GLU C O 1
ATOM 6357 N N . VAL C 1 169 ? 17.248 -1.985 -1.688 1.00 18.84 209 VAL C N 1
ATOM 6358 C CA . VAL C 1 169 ? 18.110 -0.860 -1.284 1.00 17.38 209 VAL C CA 1
ATOM 6359 C C . VAL C 1 169 ? 19.165 -0.670 -2.359 1.00 16.87 209 VAL C C 1
ATOM 6360 O O . VAL C 1 169 ? 19.458 0.457 -2.780 1.00 18.17 209 VAL C O 1
ATOM 6364 N N . ILE C 1 170 ? 19.722 -1.788 -2.812 1.00 18.03 210 ILE C N 1
ATOM 6365 C CA . ILE C 1 170 ? 20.752 -1.770 -3.857 1.00 18.37 210 ILE C CA 1
ATOM 6366 C C . ILE C 1 170 ? 20.220 -1.071 -5.090 1.00 18.72 210 ILE C C 1
ATOM 6367 O O . ILE C 1 170 ? 20.902 -0.230 -5.695 1.00 21.15 210 ILE C O 1
ATOM 6372 N N . ALA C 1 171 ? 19.002 -1.430 -5.488 1.00 20.81 211 ALA C N 1
ATOM 6373 C CA . ALA C 1 171 ? 18.410 -0.844 -6.692 1.00 20.78 211 ALA C CA 1
ATOM 6374 C C . ALA C 1 171 ? 18.129 0.629 -6.457 1.00 21.66 211 ALA C C 1
ATOM 6375 O O . ALA C 1 171 ? 18.456 1.489 -7.283 1.00 23.87 211 ALA C O 1
ATOM 6377 N N . GLU C 1 172 ? 17.534 0.932 -5.319 1.00 22.41 212 GLU C N 1
ATOM 6378 C CA . GLU C 1 172 ? 17.065 2.287 -5.115 1.00 25.18 212 GLU C CA 1
ATOM 6379 C C . GLU C 1 172 ? 18.226 3.260 -4.854 1.00 25.12 212 GLU C C 1
ATOM 6380 O O . GLU C 1 172 ? 18.215 4.368 -5.384 1.00 26.13 212 GLU C O 1
ATOM 6386 N N . ARG C 1 173 ? 19.197 2.849 -4.028 1.00 25.79 213 ARG C N 1
ATOM 6387 C CA . ARG C 1 173 ? 20.337 3.709 -3.677 1.00 25.28 213 ARG C CA 1
ATOM 6388 C C . ARG C 1 173 ? 21.439 3.768 -4.730 1.00 25.07 213 ARG C C 1
ATOM 6389 O O . ARG C 1 173 ? 22.069 4.812 -4.907 1.00 26.95 213 ARG C O 1
ATOM 6397 N N . LEU C 1 174 ? 21.724 2.641 -5.380 1.00 23.07 214 LEU C N 1
ATOM 6398 C CA . LEU C 1 174 ? 22.866 2.580 -6.294 1.00 20.98 214 LEU C CA 1
ATOM 6399 C C . LEU C 1 174 ? 22.562 2.328 -7.775 1.00 20.07 214 LEU C C 1
ATOM 6400 O O . LEU C 1 174 ? 22.939 3.126 -8.633 1.00 19.41 214 LEU C O 1
ATOM 6405 N N . THR C 1 175 ? 21.891 1.219 -8.073 1.00 18.92 215 THR C N 1
ATOM 6406 C CA . THR C 1 175 ? 21.704 0.787 -9.459 1.00 18.34 215 THR C CA 1
ATOM 6407 C C . THR C 1 175 ? 20.884 1.757 -10.305 1.00 19.69 215 THR C C 1
ATOM 6408 O O . THR C 1 175 ? 21.211 2.017 -11.462 1.00 19.24 215 THR C O 1
ATOM 6412 N N . GLN C 1 176 ? 19.819 2.290 -9.720 1.00 19.67 216 GLN C N 1
ATOM 6413 C CA . GLN C 1 176 ? 18.868 3.167 -10.421 1.00 19.78 216 GLN C CA 1
ATOM 6414 C C . GLN C 1 176 ? 19.458 4.551 -10.576 1.00 19.34 216 GLN C C 1
ATOM 6415 O O . GLN C 1 176 ? 19.525 5.056 -11.717 1.00 20.80 216 GLN C O 1
ATOM 6421 N N . PRO C 1 177 ? 19.943 5.162 -9.475 1.00 20.04 217 PRO C N 1
ATOM 6422 C CA . PRO C 1 177 ? 20.470 6.511 -9.693 1.00 20.77 217 PRO C CA 1
ATOM 6423 C C . PRO C 1 177 ? 21.699 6.498 -10.598 1.00 21.90 217 PRO C C 1
ATOM 6424 O O . PRO C 1 177 ? 21.887 7.453 -11.334 1.00 22.17 217 PRO C O 1
ATOM 6428 N N . LEU C 1 178 ? 22.514 5.431 -10.562 1.00 22.25 218 LEU C N 1
ATOM 6429 C CA . LEU C 1 178 ? 23.727 5.365 -11.413 1.00 22.61 218 LEU C CA 1
ATOM 6430 C C . LEU C 1 178 ? 23.435 4.964 -12.848 1.00 21.97 218 LEU C C 1
ATOM 6431 O O . LEU C 1 178 ? 24.268 5.150 -13.740 1.00 22.94 218 LEU C O 1
ATOM 6436 N N . GLY C 1 179 ? 22.252 4.409 -13.092 1.00 22.54 219 GLY C N 1
ATOM 6437 C CA . GLY C 1 179 ? 21.912 4.001 -14.455 1.00 20.47 219 GLY C CA 1
ATOM 6438 C C . GLY C 1 179 ? 22.420 2.617 -14.809 1.00 20.93 219 GLY C C 1
ATOM 6439 O O . GLY C 1 179 ? 22.479 2.262 -15.986 1.00 22.09 219 GLY C O 1
ATOM 6440 N N . MET C 1 180 ? 22.765 1.828 -13.796 1.00 20.63 220 MET C N 1
ATOM 6441 C CA . MET C 1 180 ? 23.232 0.464 -14.020 1.00 22.27 220 MET C CA 1
ATOM 6442 C C . MET C 1 180 ? 22.038 -0.478 -14.132 1.00 23.77 220 MET C C 1
ATOM 6443 O O . MET C 1 180 ? 21.656 -1.139 -13.168 1.00 25.52 220 MET C O 1
ATOM 6448 N N . SER C 1 181 ? 21.456 -0.523 -15.325 1.00 24.89 221 SER C N 1
ATOM 6449 C CA . SER C 1 181 ? 20.230 -1.271 -15.576 1.00 26.14 221 SER C CA 1
ATOM 6450 C C . SER C 1 181 ? 20.343 -2.783 -15.385 1.00 26.24 221 SER C C 1
ATOM 6451 O O . SER C 1 181 ? 19.418 -3.415 -14.876 1.00 28.26 221 SER C O 1
ATOM 6454 N N . ALA C 1 182 ? 21.459 -3.366 -15.811 1.00 22.39 222 ALA C N 1
ATOM 6455 C CA . ALA C 1 182 ? 21.561 -4.801 -15.858 1.00 19.64 222 ALA C CA 1
ATOM 6456 C C . ALA C 1 182 ? 22.195 -5.368 -14.588 1.00 20.19 222 ALA C C 1
ATOM 6457 O O . ALA C 1 182 ? 22.593 -6.561 -14.524 1.00 20.84 222 ALA C O 1
ATOM 6459 N N . THR C 1 183 ? 22.272 -4.526 -13.556 1.00 18.62 223 THR C N 1
ATOM 6460 C CA . THR C 1 183 ? 22.923 -4.931 -12.293 1.00 16.46 223 THR C CA 1
ATOM 6461 C C . THR C 1 183 ? 21.912 -5.241 -11.195 1.00 17.02 223 THR C C 1
ATOM 6462 O O . THR C 1 183 ? 21.056 -4.412 -10.915 1.00 20.31 223 THR C O 1
ATOM 6466 N N . VAL C 1 184 ? 21.994 -6.410 -10.567 1.00 16.00 224 VAL C N 1
ATOM 6467 C CA . VAL C 1 184 ? 20.976 -6.780 -9.607 1.00 17.92 224 VAL C CA 1
ATOM 6468 C C . VAL C 1 184 ? 21.522 -7.653 -8.491 1.00 19.21 224 VAL C C 1
ATOM 6469 O O . VAL C 1 184 ? 22.445 -8.449 -8.697 1.00 17.76 224 VAL C O 1
ATOM 6473 N N . ALA C 1 185 ? 20.942 -7.506 -7.299 1.00 20.10 225 ALA C N 1
ATOM 6474 C CA . ALA C 1 185 ? 21.233 -8.417 -6.211 1.00 21.51 225 ALA C CA 1
ATOM 6475 C C . ALA C 1 185 ? 20.125 -9.453 -6.191 1.00 23.43 225 ALA C C 1
ATOM 6476 O O . ALA C 1 185 ? 18.966 -9.101 -6.022 1.00 23.29 225 ALA C O 1
ATOM 6478 N N . VAL C 1 186 ? 20.477 -10.718 -6.399 1.00 25.87 226 VAL C N 1
ATOM 6479 C CA . VAL C 1 186 ? 19.486 -11.783 -6.597 1.00 29.11 226 VAL C CA 1
ATOM 6480 C C . VAL C 1 186 ? 18.768 -12.113 -5.294 1.00 32.37 226 VAL C C 1
ATOM 6481 O O . VAL C 1 186 ? 19.366 -12.062 -4.220 1.00 32.01 226 VAL C O 1
ATOM 6485 N N . LYS C 1 187 ? 17.492 -12.479 -5.409 1.00 37.31 227 LYS C N 1
ATOM 6486 C CA . LYS C 1 187 ? 16.670 -12.900 -4.272 1.00 41.60 227 LYS C CA 1
ATOM 6487 C C . LYS C 1 187 ? 16.878 -14.388 -4.010 1.00 44.41 227 LYS C C 1
ATOM 6488 O O . LYS C 1 187 ? 16.581 -14.899 -2.929 1.00 45.04 227 LYS C O 1
ATOM 6494 N N . GLY C 1 188 ? 17.398 -15.077 -5.017 1.00 47.25 228 GLY C N 1
ATOM 6495 C CA . GLY C 1 188 ? 17.773 -16.476 -4.888 1.00 50.47 228 GLY C CA 1
ATOM 6496 C C . GLY C 1 188 ? 17.938 -17.111 -6.255 1.00 52.70 228 GLY C C 1
ATOM 6497 O O . GLY C 1 188 ? 18.584 -16.551 -7.156 1.00 52.73 228 GLY C O 1
ATOM 6498 N N . ASP C 1 189 ? 17.315 -18.278 -6.410 1.00 55.08 229 ASP C N 1
ATOM 6499 C CA . ASP C 1 189 ? 17.327 -19.022 -7.667 1.00 56.55 229 ASP C CA 1
ATOM 6500 C C . ASP C 1 189 ? 16.193 -18.580 -8.575 1.00 56.24 229 ASP C C 1
ATOM 6501 O O . ASP C 1 189 ? 15.196 -19.279 -8.713 1.00 58.56 229 ASP C O 1
ATOM 6506 N N . GLU C 1 190 ? 16.342 -17.408 -9.178 1.00 54.65 230 GLU C N 1
ATOM 6507 C CA . GLU C 1 190 ? 15.413 -16.928 -10.195 1.00 52.42 230 GLU C CA 1
ATOM 6508 C C . GLU C 1 190 ? 16.255 -16.673 -11.435 1.00 51.00 230 GLU C C 1
ATOM 6509 O O . GLU C 1 190 ? 17.406 -16.228 -11.338 1.00 50.67 230 GLU C O 1
ATOM 6515 N N . ILE C 1 191 ? 15.695 -16.976 -12.598 1.00 49.54 231 ILE C N 1
ATOM 6516 C CA . ILE C 1 191 ? 16.476 -16.934 -13.831 1.00 48.68 231 ILE C CA 1
ATOM 6517 C C . ILE C 1 191 ? 16.842 -15.508 -14.250 1.00 47.48 231 ILE C C 1
ATOM 6518 O O . ILE C 1 191 ? 16.005 -14.598 -14.226 1.00 47.17 231 ILE C O 1
ATOM 6523 N N . ILE C 1 192 ? 18.117 -15.326 -14.589 1.00 45.34 232 ILE C N 1
ATOM 6524 C CA . ILE C 1 192 ? 18.604 -14.047 -15.089 1.00 43.53 232 ILE C CA 1
ATOM 6525 C C . ILE C 1 192 ? 18.867 -14.260 -16.568 1.00 42.27 232 ILE C C 1
ATOM 6526 O O . ILE C 1 192 ? 19.602 -15.167 -16.978 1.00 41.80 232 ILE C O 1
ATOM 6531 N N . VAL C 1 193 ? 18.183 -13.457 -17.367 1.00 40.53 233 VAL C N 1
ATOM 6532 C CA . VAL C 1 193 ? 18.311 -13.515 -18.805 1.00 38.68 233 VAL C CA 1
ATOM 6533 C C . VAL C 1 193 ? 19.723 -12.969 -19.111 1.00 37.10 233 VAL C C 1
ATOM 6534 O O . VAL C 1 193 ? 20.175 -11.985 -18.486 1.00 36.92 233 VAL C O 1
ATOM 6538 N N . ASN C 1 194 ? 20.431 -13.644 -20.009 1.00 33.50 234 ASN C N 1
ATOM 6539 C CA . ASN C 1 194 ? 21.766 -13.225 -20.403 1.00 29.60 234 ASN C CA 1
ATOM 6540 C C . ASN C 1 194 ? 22.853 -13.647 -19.417 1.00 27.31 234 ASN C C 1
ATOM 6541 O O . ASN C 1 194 ? 24.018 -13.292 -19.592 1.00 25.28 234 ASN C O 1
ATOM 6546 N N . LYS C 1 195 ? 22.485 -14.404 -18.388 1.00 25.45 235 LYS C N 1
ATOM 6547 C CA . LYS C 1 195 ? 23.486 -14.860 -17.426 1.00 25.05 235 LYS C CA 1
ATOM 6548 C C . LYS C 1 195 ? 24.399 -15.933 -18.028 1.00 24.80 235 LYS C C 1
ATOM 6549 O O . LYS C 1 195 ? 23.923 -16.925 -18.587 1.00 24.11 235 LYS C O 1
ATOM 6555 N N . ALA C 1 196 ? 25.706 -15.721 -17.930 1.00 23.12 236 ALA C N 1
ATOM 6556 C CA . ALA C 1 196 ? 26.670 -16.706 -18.399 1.00 22.70 236 ALA C CA 1
ATOM 6557 C C . ALA C 1 196 ? 26.651 -17.947 -17.513 1.00 22.93 236 ALA C C 1
ATOM 6558 O O . ALA C 1 196 ? 26.503 -17.846 -16.297 1.00 23.83 236 ALA C O 1
ATOM 6560 N N . SER C 1 197 ? 26.802 -19.117 -18.125 1.00 21.90 237 SER C N 1
ATOM 6561 C CA . SER C 1 197 ? 26.937 -20.355 -17.370 1.00 25.27 237 SER C CA 1
ATOM 6562 C C . SER C 1 197 ? 28.269 -20.348 -16.631 1.00 26.24 237 SER C C 1
ATOM 6563 O O . SER C 1 197 ? 29.268 -19.858 -17.156 1.00 25.42 237 SER C O 1
ATOM 6566 N N . GLY C 1 198 ? 28.290 -20.888 -15.417 1.00 26.95 238 GLY C N 1
ATOM 6567 C CA . GLY C 1 198 ? 29.526 -20.937 -14.651 1.00 27.71 238 GLY C CA 1
ATOM 6568 C C . GLY C 1 198 ? 30.235 -22.283 -14.654 1.00 29.31 238 GLY C C 1
ATOM 6569 O O . GLY C 1 198 ? 29.600 -23.338 -14.593 1.00 28.54 238 GLY C O 1
ATOM 6570 N N . TYR C 1 199 ? 31.561 -22.250 -14.710 1.00 30.36 239 TYR C N 1
ATOM 6571 C CA . TYR C 1 199 ? 32.346 -23.477 -14.794 1.00 32.52 239 TYR C CA 1
ATOM 6572 C C . TYR C 1 199 ? 33.397 -23.587 -13.694 1.00 35.60 239 TYR C C 1
ATOM 6573 O O . TYR C 1 199 ? 33.998 -22.592 -13.292 1.00 34.94 239 TYR C O 1
ATOM 6582 N N . LYS C 1 200 ? 33.612 -24.808 -13.214 1.00 39.51 240 LYS C N 1
ATOM 6583 C CA . LYS C 1 200 ? 34.656 -25.078 -12.235 1.00 44.35 240 LYS C CA 1
ATOM 6584 C C . LYS C 1 200 ? 35.758 -25.892 -12.903 1.00 47.43 240 LYS C C 1
ATOM 6585 O O . LYS C 1 200 ? 35.496 -26.935 -13.500 1.00 47.04 240 LYS C O 1
ATOM 6591 N N . LEU C 1 201 ? 36.997 -25.431 -12.791 1.00 50.69 241 LEU C N 1
ATOM 6592 C CA . LEU C 1 201 ? 38.117 -26.179 -13.347 1.00 54.52 241 LEU C CA 1
ATOM 6593 C C . LEU C 1 201 ? 38.234 -27.533 -12.653 1.00 57.29 241 LEU C C 1
ATOM 6594 O O . LEU C 1 201 ? 38.500 -27.606 -11.456 1.00 56.88 241 LEU C O 1
ATOM 6599 N N . GLY C 1 202 ? 38.022 -28.602 -13.411 1.00 60.81 242 GLY C N 1
ATOM 6600 C CA . GLY C 1 202 ? 38.073 -29.945 -12.865 1.00 64.84 242 GLY C CA 1
ATOM 6601 C C . GLY C 1 202 ? 39.033 -30.847 -13.612 1.00 67.24 242 GLY C C 1
ATOM 6602 O O . GLY C 1 202 ? 38.759 -31.261 -14.735 1.00 67.81 242 GLY C O 1
ATOM 6603 N N . LYS C 1 205 ? 36.822 -27.782 -17.194 1.00 72.83 245 LYS C N 1
ATOM 6604 C CA . LYS C 1 205 ? 35.757 -26.832 -16.895 1.00 71.47 245 LYS C CA 1
ATOM 6605 C C . LYS C 1 205 ? 34.380 -27.431 -17.152 1.00 70.16 245 LYS C C 1
ATOM 6606 O O . LYS C 1 205 ? 33.764 -27.156 -18.182 1.00 69.99 245 LYS C O 1
ATOM 6612 N N . PRO C 1 206 ? 33.907 -28.247 -16.214 1.00 69.04 246 PRO C N 1
ATOM 6613 C CA . PRO C 1 206 ? 32.602 -28.908 -16.310 1.00 68.05 246 PRO C CA 1
ATOM 6614 C C . PRO C 1 206 ? 31.572 -28.069 -15.575 1.00 66.96 246 PRO C C 1
ATOM 6615 O O . PRO C 1 206 ? 31.816 -27.705 -14.428 1.00 65.47 246 PRO C O 1
ATOM 6619 N N . VAL C 1 207 ? 30.486 -27.720 -16.216 1.00 67.02 247 VAL C N 1
ATOM 6620 C CA . VAL C 1 207 ? 29.517 -26.784 -15.669 1.00 67.57 247 VAL C CA 1
ATOM 6621 C C . VAL C 1 207 ? 29.180 -27.137 -14.224 1.00 68.66 247 VAL C C 1
ATOM 6622 O O . VAL C 1 207 ? 28.985 -28.302 -13.887 1.00 68.76 247 VAL C O 1
ATOM 6626 N N . LEU C 1 208 ? 29.216 -26.135 -13.348 1.00 69.52 248 LEU C N 1
ATOM 6627 C CA . LEU C 1 208 ? 28.895 -26.331 -11.933 1.00 71.12 248 LEU C CA 1
ATOM 6628 C C . LEU C 1 208 ? 27.707 -25.499 -11.437 1.00 72.29 248 LEU C C 1
ATOM 6629 O O . LEU C 1 208 ? 27.400 -25.495 -10.245 1.00 72.12 248 LEU C O 1
ATOM 6631 N N . PHE C 1 209 ? 27.115 -24.719 -12.339 1.00 73.97 249 PHE C N 1
ATOM 6632 C CA . PHE C 1 209 ? 26.048 -23.788 -11.988 1.00 75.45 249 PHE C CA 1
ATOM 6633 C C . PHE C 1 209 ? 24.797 -24.304 -11.270 1.00 76.29 249 PHE C C 1
ATOM 6634 O O . PHE C 1 209 ? 24.298 -23.662 -10.346 1.00 76.93 249 PHE C O 1
ATOM 6636 N N . HIS C 1 210 ? 24.345 -25.513 -11.702 1.00 76.83 250 HIS C N 1
ATOM 6637 C CA . HIS C 1 210 ? 23.073 -25.994 -11.232 1.00 77.44 250 HIS C CA 1
ATOM 6638 C C . HIS C 1 210 ? 22.693 -25.741 -9.799 1.00 76.35 250 HIS C C 1
ATOM 6639 O O . HIS C 1 210 ? 21.496 -25.554 -9.491 1.00 76.34 250 HIS C O 1
ATOM 6646 N N . ALA C 1 211 ? 23.669 -25.726 -8.899 1.00 74.21 251 ALA C N 1
ATOM 6647 C CA . ALA C 1 211 ? 23.390 -25.450 -7.490 1.00 71.94 251 ALA C CA 1
ATOM 6648 C C . ALA C 1 211 ? 22.799 -24.051 -7.225 1.00 69.93 251 ALA C C 1
ATOM 6649 O O . ALA C 1 211 ? 23.192 -23.055 -7.831 1.00 69.93 251 ALA C O 1
ATOM 6651 N N . PRO C 1 212 ? 21.843 -24.028 -6.300 1.00 67.80 252 PRO C N 1
ATOM 6652 C CA . PRO C 1 212 ? 21.065 -22.861 -5.861 1.00 65.57 252 PRO C CA 1
ATOM 6653 C C . PRO C 1 212 ? 21.868 -21.831 -5.053 1.00 62.92 252 PRO C C 1
ATOM 6654 O O . PRO C 1 212 ? 22.788 -22.200 -4.323 1.00 62.20 252 PRO C O 1
ATOM 6658 N N . LEU C 1 213 ? 21.517 -20.552 -5.206 1.00 59.82 253 LEU C N 1
ATOM 6659 C CA . LEU C 1 213 ? 22.159 -19.447 -4.473 1.00 57.23 253 LEU C CA 1
ATOM 6660 C C . LEU C 1 213 ? 21.420 -19.109 -3.167 1.00 54.84 253 LEU C C 1
ATOM 6661 O O . LEU C 1 213 ? 20.229 -18.788 -3.172 1.00 54.27 253 LEU C O 1
ATOM 6666 N N . ALA C 1 214 ? 22.134 -19.203 -2.052 1.00 52.05 254 ALA C N 1
ATOM 6667 C CA . ALA C 1 214 ? 21.612 -18.774 -0.767 1.00 49.61 254 ALA C CA 1
ATOM 6668 C C . ALA C 1 214 ? 21.387 -17.250 -0.729 1.00 47.93 254 ALA C C 1
ATOM 6669 O O . ALA C 1 214 ? 22.315 -16.471 -0.980 1.00 47.46 254 ALA C O 1
ATOM 6671 N N . ARG C 1 215 ? 20.159 -16.836 -0.413 1.00 45.97 255 ARG C N 1
ATOM 6672 C CA . ARG C 1 215 ? 19.812 -15.406 -0.296 1.00 45.30 255 ARG C CA 1
ATOM 6673 C C . ARG C 1 215 ? 20.719 -14.635 0.680 1.00 43.49 255 ARG C C 1
ATOM 6674 O O . ARG C 1 215 ? 21.167 -13.542 0.352 1.00 43.38 255 ARG C O 1
ATOM 6682 N N . ASN C 1 216 ? 20.978 -15.217 1.859 1.00 41.70 256 ASN C N 1
ATOM 6683 C CA . ASN C 1 216 ? 21.795 -14.605 2.911 1.00 40.04 256 ASN C CA 1
ATOM 6684 C C . ASN C 1 216 ? 23.191 -14.202 2.483 1.00 37.44 256 ASN C C 1
ATOM 6685 O O . ASN C 1 216 ? 23.750 -13.270 3.053 1.00 36.61 256 ASN C O 1
ATOM 6690 N N . HIS C 1 217 ? 23.727 -14.909 1.487 1.00 34.95 257 HIS C N 1
ATOM 6691 C CA . HIS C 1 217 ? 25.074 -14.681 0.977 1.00 32.78 257 HIS C CA 1
ATOM 6692 C C . HIS C 1 217 ? 25.154 -13.640 -0.148 1.00 31.49 257 HIS C C 1
ATOM 6693 O O . HIS C 1 217 ? 26.263 -13.281 -0.584 1.00 31.40 257 HIS C O 1
ATOM 6700 N N . VAL C 1 218 ? 24.010 -13.117 -0.604 1.00 28.16 258 VAL C N 1
ATOM 6701 C CA . VAL C 1 218 ? 24.031 -12.234 -1.776 1.00 26.25 258 VAL C CA 1
ATOM 6702 C C . VAL C 1 218 ? 24.940 -11.006 -1.581 1.00 26.60 258 VAL C C 1
ATOM 6703 O O . VAL C 1 218 ? 25.724 -10.691 -2.485 1.00 26.76 258 VAL C O 1
ATOM 6707 N N . PRO C 1 219 ? 24.860 -10.321 -0.409 1.00 25.63 259 PRO C N 1
ATOM 6708 C CA . PRO C 1 219 ? 25.651 -9.075 -0.164 1.00 24.71 259 PRO C CA 1
ATOM 6709 C C . PRO C 1 219 ? 27.180 -9.227 -0.174 1.00 23.47 259 PRO C C 1
ATOM 6710 O O . PRO C 1 219 ? 27.906 -8.280 -0.547 1.00 20.74 259 PRO C O 1
ATOM 6714 N N . ALA C 1 220 ? 27.646 -10.404 0.220 1.00 21.84 260 ALA C N 1
ATOM 6715 C CA . ALA C 1 220 ? 29.037 -10.787 0.097 1.00 23.54 260 ALA C CA 1
ATOM 6716 C C . ALA C 1 220 ? 29.493 -11.253 -1.299 1.00 23.95 260 ALA C C 1
ATOM 6717 O O . ALA C 1 220 ? 30.627 -11.033 -1.665 1.00 26.14 260 ALA C O 1
ATOM 6719 N N . ALA C 1 221 ? 28.654 -12.009 -2.005 1.00 24.51 261 ALA C N 1
ATOM 6720 C CA . ALA C 1 221 ? 29.073 -12.662 -3.251 1.00 25.30 261 ALA C CA 1
ATOM 6721 C C . ALA C 1 221 ? 28.154 -12.665 -4.497 1.00 26.54 261 ALA C C 1
ATOM 6722 O O . ALA C 1 221 ? 28.589 -13.023 -5.583 1.00 26.77 261 ALA C O 1
ATOM 6724 N N . TYR C 1 222 ? 26.853 -12.479 -4.287 1.00 26.70 262 TYR C N 1
ATOM 6725 C CA . TYR C 1 222 ? 25.897 -12.657 -5.379 1.00 25.24 262 TYR C CA 1
ATOM 6726 C C . TYR C 1 222 ? 25.223 -11.456 -6.027 1.00 24.75 262 TYR C C 1
ATOM 6727 O O . TYR C 1 222 ? 24.060 -11.537 -6.394 1.00 24.50 262 TYR C O 1
ATOM 6736 N N . ILE C 1 223 ? 26.001 -10.365 -6.306 1.00 20.90 263 ILE C N 1
ATOM 6737 C CA . ILE C 1 223 ? 25.523 -9.263 -7.082 1.00 18.61 263 ILE C CA 1
ATOM 6738 C C . ILE C 1 223 ? 25.877 -9.700 -8.496 1.00 17.81 263 ILE C C 1
ATOM 6739 O O . ILE C 1 223 ? 26.950 -10.236 -8.727 1.00 17.09 263 ILE C O 1
ATOM 6744 N N . HIS C 1 224 ? 24.967 -9.464 -9.429 1.00 14.62 264 HIS C N 1
ATOM 6745 C CA . HIS C 1 224 ? 25.169 -9.826 -10.833 1.00 15.07 264 HIS C CA 1
ATOM 6746 C C . HIS C 1 224 ? 25.354 -8.544 -11.640 1.00 14.06 264 HIS C C 1
ATOM 6747 O O . HIS C 1 224 ? 24.679 -7.544 -11.389 1.00 14.32 264 HIS C O 1
ATOM 6754 N N . SER C 1 225 ? 26.227 -8.569 -12.640 1.00 12.78 265 SER C N 1
ATOM 6755 C CA . SER C 1 225 ? 26.401 -7.355 -13.437 1.00 12.37 265 SER C CA 1
ATOM 6756 C C . SER C 1 225 ? 26.937 -7.630 -14.816 1.00 12.22 265 SER C C 1
ATOM 6757 O O . SER C 1 225 ? 27.169 -8.785 -15.147 1.00 13.77 265 SER C O 1
ATOM 6760 N N . THR C 1 226 ? 27.130 -6.576 -15.620 1.00 11.20 266 THR C N 1
ATOM 6761 C CA . THR C 1 226 ? 27.663 -6.722 -16.956 1.00 9.76 266 THR C CA 1
ATOM 6762 C C . THR C 1 226 ? 28.890 -5.835 -17.126 1.00 10.43 266 THR C C 1
ATOM 6763 O O . THR C 1 226 ? 29.091 -4.921 -16.332 1.00 10.51 266 THR C O 1
ATOM 6767 N N . LEU C 1 227 ? 29.675 -6.067 -18.183 1.00 10.58 267 LEU C N 1
ATOM 6768 C CA . LEU C 1 227 ? 30.783 -5.165 -18.519 1.00 11.01 267 LEU C CA 1
ATOM 6769 C C . LEU C 1 227 ? 30.382 -3.702 -18.620 1.00 12.60 267 LEU C C 1
ATOM 6770 O O . LEU C 1 227 ? 30.971 -2.881 -17.925 1.00 14.79 267 LEU C O 1
ATOM 6775 N N . PRO C 1 228 ? 29.375 -3.370 -19.453 1.00 12.73 268 PRO C N 1
ATOM 6776 C CA . PRO C 1 228 ? 28.954 -1.966 -19.488 1.00 12.45 268 PRO C CA 1
ATOM 6777 C C . PRO C 1 228 ? 28.479 -1.422 -18.129 1.00 10.67 268 PRO C C 1
ATOM 6778 O O . PRO C 1 228 ? 28.798 -0.291 -17.798 1.00 10.68 268 PRO C O 1
ATOM 6782 N N . ASP C 1 229 ? 27.739 -2.178 -17.328 1.00 11.27 269 ASP C N 1
ATOM 6783 C CA . ASP C 1 229 ? 27.401 -1.621 -16.020 1.00 11.90 269 ASP C CA 1
ATOM 6784 C C . ASP C 1 229 ? 28.645 -1.454 -15.134 1.00 11.82 269 ASP C C 1
ATOM 6785 O O . ASP C 1 229 ? 28.694 -0.532 -14.337 1.00 13.68 269 ASP C O 1
ATOM 6790 N N . MET C 1 230 ? 29.651 -2.307 -15.292 1.00 9.26 270 MET C N 1
ATOM 6791 C CA . MET C 1 230 ? 30.792 -2.189 -14.384 1.00 10.22 270 MET C CA 1
ATOM 6792 C C . MET C 1 230 ? 31.630 -1.038 -14.817 1.00 10.24 270 MET C C 1
ATOM 6793 O O . MET C 1 230 ? 32.304 -0.430 -13.988 1.00 11.88 270 MET C O 1
ATOM 6798 N N . GLU C 1 231 ? 31.556 -0.718 -16.108 1.00 9.70 271 GLU C N 1
ATOM 6799 C CA . GLU C 1 231 ? 32.163 0.494 -16.590 1.00 11.38 271 GLU C CA 1
ATOM 6800 C C . GLU C 1 231 ? 31.502 1.689 -15.955 1.00 11.85 271 GLU C C 1
ATOM 6801 O O . GLU C 1 231 ? 32.166 2.613 -15.586 1.00 13.17 271 GLU C O 1
ATOM 6807 N N . ILE C 1 232 ? 30.188 1.658 -15.776 1.00 13.36 272 ILE C N 1
ATOM 6808 C CA . ILE C 1 232 ? 29.508 2.829 -15.222 1.00 13.98 272 ILE C CA 1
ATOM 6809 C C . ILE C 1 232 ? 29.950 2.951 -13.763 1.00 12.81 272 ILE C C 1
ATOM 6810 O O . ILE C 1 232 ? 30.109 4.024 -13.231 1.00 12.25 272 ILE C O 1
ATOM 6815 N N . TRP C 1 233 ? 30.092 1.812 -13.104 1.00 12.29 273 TRP C N 1
ATOM 6816 C CA . TRP C 1 233 ? 30.441 1.790 -11.696 1.00 11.55 273 TRP C CA 1
ATOM 6817 C C . TRP C 1 233 ? 31.844 2.424 -11.554 1.00 11.20 273 TRP C C 1
ATOM 6818 O O . TRP C 1 233 ? 32.063 3.310 -10.737 1.00 11.75 273 TRP C O 1
ATOM 6829 N N . ILE C 1 234 ? 32.790 1.945 -12.355 1.00 11.40 274 ILE C N 1
ATOM 6830 C CA . ILE C 1 234 ? 34.146 2.496 -12.392 1.00 12.55 274 ILE C CA 1
ATOM 6831 C C . ILE C 1 234 ? 34.151 4.034 -12.619 1.00 14.31 274 ILE C C 1
ATOM 6832 O O . ILE C 1 234 ? 34.852 4.774 -11.925 1.00 13.60 274 ILE C O 1
ATOM 6837 N N . ASP C 1 235 ? 33.368 4.498 -13.585 1.00 12.81 275 ASP C N 1
ATOM 6838 C CA . ASP C 1 235 ? 33.347 5.895 -13.927 1.00 13.19 275 ASP C CA 1
ATOM 6839 C C . ASP C 1 235 ? 32.761 6.729 -12.782 1.00 13.43 275 ASP C C 1
ATOM 6840 O O . ASP C 1 235 ? 33.204 7.845 -12.572 1.00 11.97 275 ASP C O 1
ATOM 6845 N N . ALA C 1 236 ? 31.792 6.170 -12.048 1.00 11.02 276 ALA C N 1
ATOM 6846 C CA . ALA C 1 236 ? 31.212 6.831 -10.888 1.00 12.92 276 ALA C CA 1
ATOM 6847 C C . ALA C 1 236 ? 32.224 7.032 -9.770 1.00 15.15 276 ALA C C 1
ATOM 6848 O O . ALA C 1 236 ? 32.294 8.120 -9.163 1.00 15.45 276 ALA C O 1
ATOM 6850 N N . TRP C 1 237 ? 32.988 5.977 -9.473 1.00 15.23 277 TRP C N 1
ATOM 6851 C CA . TRP C 1 237 ? 34.052 6.085 -8.485 1.00 14.86 277 TRP C CA 1
ATOM 6852 C C . TRP C 1 237 ? 35.190 7.018 -8.985 1.00 15.97 277 TRP C C 1
ATOM 6853 O O . TRP C 1 237 ? 35.774 7.742 -8.179 1.00 16.75 277 TRP C O 1
ATOM 6864 N N . LEU C 1 238 ? 35.527 7.000 -10.273 1.00 15.04 278 LEU C N 1
ATOM 6865 C CA . LEU C 1 238 ? 36.537 7.930 -10.798 1.00 17.84 278 LEU C CA 1
ATOM 6866 C C . LEU C 1 238 ? 36.076 9.412 -10.962 1.00 21.26 278 LEU C C 1
ATOM 6867 O O . LEU C 1 238 ? 36.883 10.334 -10.917 1.00 19.41 278 LEU C O 1
ATOM 6872 N N . HIS C 1 239 ? 34.788 9.638 -11.211 1.00 25.56 279 HIS C N 1
ATOM 6873 C CA . HIS C 1 239 ? 34.261 11.009 -11.358 1.00 30.63 279 HIS C CA 1
ATOM 6874 C C . HIS C 1 239 ? 33.046 11.206 -10.498 1.00 34.52 279 HIS C C 1
ATOM 6875 O O . HIS C 1 239 ? 31.972 10.644 -10.801 1.00 37.40 279 HIS C O 1
ATOM 6882 N N . ARG C 1 240 ? 33.200 11.952 -9.417 1.00 38.71 280 ARG C N 1
ATOM 6883 C CA . ARG C 1 240 ? 32.127 12.103 -8.438 1.00 42.84 280 ARG C CA 1
ATOM 6884 C C . ARG C 1 240 ? 31.340 13.408 -8.605 1.00 45.51 280 ARG C C 1
ATOM 6885 O O . ARG C 1 240 ? 30.314 13.624 -7.938 1.00 46.55 280 ARG C O 1
ATOM 6893 N N . LYS C 1 241 ? 31.826 14.263 -9.503 1.00 48.07 281 LYS C N 1
ATOM 6894 C CA . LYS C 1 241 ? 31.284 15.609 -9.666 1.00 49.90 281 LYS C CA 1
ATOM 6895 C C . LYS C 1 241 ? 29.798 15.590 -9.976 1.00 50.39 281 LYS C C 1
ATOM 6896 O O . LYS C 1 241 ? 29.031 16.342 -9.378 1.00 51.59 281 LYS C O 1
ATOM 6902 N N . ALA C 1 242 ? 29.389 14.735 -10.906 1.00 50.24 282 ALA C N 1
ATOM 6903 C CA . ALA C 1 242 ? 27.974 14.642 -11.263 1.00 49.64 282 ALA C CA 1
ATOM 6904 C C . ALA C 1 242 ? 27.159 14.138 -10.072 1.00 48.97 282 ALA C C 1
ATOM 6905 O O . ALA C 1 242 ? 25.955 14.410 -9.973 1.00 49.77 282 ALA C O 1
ATOM 6907 N N . LEU C 1 243 ? 27.821 13.406 -9.170 1.00 46.78 283 LEU C N 1
ATOM 6908 C CA . LEU C 1 243 ? 27.126 12.709 -8.085 1.00 44.51 283 LEU C CA 1
ATOM 6909 C C . LEU C 1 243 ? 26.683 13.640 -6.967 1.00 42.83 283 LEU C C 1
ATOM 6910 O O . LEU C 1 243 ? 27.392 14.583 -6.617 1.00 42.33 283 LEU C O 1
ATOM 6915 N N . PRO C 1 244 ? 25.518 13.345 -6.383 1.00 41.02 284 PRO C N 1
ATOM 6916 C CA . PRO C 1 244 ? 25.027 14.115 -5.245 1.00 39.87 284 PRO C CA 1
ATOM 6917 C C . PRO C 1 244 ? 25.961 14.041 -4.037 1.00 39.24 284 PRO C C 1
ATOM 6918 O O . PRO C 1 244 ? 26.727 13.079 -3.879 1.00 38.47 284 PRO C O 1
ATOM 6922 N N . ALA C 1 245 ? 25.890 15.045 -3.178 1.00 37.79 285 ALA C N 1
ATOM 6923 C CA . ALA C 1 245 ? 26.854 15.165 -2.081 1.00 36.55 285 ALA C CA 1
ATOM 6924 C C . ALA C 1 245 ? 26.884 13.981 -1.115 1.00 35.27 285 ALA C C 1
ATOM 6925 O O . ALA C 1 245 ? 27.960 13.584 -0.664 1.00 34.42 285 ALA C O 1
ATOM 6927 N N . THR C 1 246 ? 25.727 13.411 -0.797 1.00 34.41 286 THR C N 1
ATOM 6928 C CA . THR C 1 246 ? 25.726 12.323 0.160 1.00 35.26 286 THR C CA 1
ATOM 6929 C C . THR C 1 246 ? 26.504 11.117 -0.402 1.00 34.49 286 THR C C 1
ATOM 6930 O O . THR C 1 246 ? 27.184 10.421 0.337 1.00 33.95 286 THR C O 1
ATOM 6934 N N . LEU C 1 247 ? 26.430 10.910 -1.709 1.00 33.37 287 LEU C N 1
ATOM 6935 C CA . LEU C 1 247 ? 27.056 9.772 -2.346 1.00 33.23 287 LEU C CA 1
ATOM 6936 C C . LEU C 1 247 ? 28.544 10.056 -2.479 1.00 33.11 287 LEU C C 1
ATOM 6937 O O . LEU C 1 247 ? 29.376 9.168 -2.319 1.00 32.94 287 LEU C O 1
ATOM 6942 N N . ARG C 1 248 ? 28.866 11.311 -2.741 1.00 31.66 288 ARG C N 1
ATOM 6943 C CA . ARG C 1 248 ? 30.230 11.740 -2.866 1.00 31.67 288 ARG C CA 1
ATOM 6944 C C . ARG C 1 248 ? 31.008 11.511 -1.560 1.00 30.32 288 ARG C C 1
ATOM 6945 O O . ARG C 1 248 ? 32.156 11.057 -1.579 1.00 30.21 288 ARG C O 1
ATOM 6953 N N . GLU C 1 249 ? 30.372 11.855 -0.445 1.00 27.58 289 GLU C N 1
ATOM 6954 C CA . GLU C 1 249 ? 30.953 11.742 0.878 1.00 26.08 289 GLU C CA 1
ATOM 6955 C C . GLU C 1 249 ? 31.055 10.291 1.311 1.00 22.63 289 GLU C C 1
ATOM 6956 O O . GLU C 1 249 ? 32.045 9.878 1.928 1.00 23.08 289 GLU C O 1
ATOM 6962 N N . ALA C 1 250 ? 30.005 9.534 1.030 1.00 18.66 290 ALA C N 1
ATOM 6963 C CA . ALA C 1 250 ? 29.998 8.114 1.301 1.00 16.63 290 ALA C CA 1
ATOM 6964 C C . ALA C 1 250 ? 31.142 7.426 0.540 1.00 15.79 290 ALA C C 1
ATOM 6965 O O . ALA C 1 250 ? 31.814 6.566 1.109 1.00 14.86 290 ALA C O 1
ATOM 6967 N N . MET C 1 251 ? 31.349 7.802 -0.725 1.00 13.38 291 MET C N 1
ATOM 6968 C CA . MET C 1 251 ? 32.441 7.254 -1.537 1.00 15.96 291 MET C CA 1
ATOM 6969 C C . MET C 1 251 ? 33.853 7.572 -0.977 1.00 17.20 291 MET C C 1
ATOM 6970 O O . MET C 1 251 ? 34.711 6.680 -0.913 1.00 16.04 291 MET C O 1
ATOM 6975 N N . SER C 1 252 ? 34.101 8.833 -0.591 1.00 18.22 292 SER C N 1
ATOM 6976 C CA . SER C 1 252 ? 35.357 9.151 0.137 1.00 19.98 292 SER C CA 1
ATOM 6977 C C . SER C 1 252 ? 35.602 8.299 1.353 1.00 17.78 292 SER C C 1
ATOM 6978 O O . SER C 1 252 ? 36.695 7.744 1.496 1.00 17.52 292 SER C O 1
ATOM 6981 N N . ASN C 1 253 ? 34.585 8.177 2.205 1.00 16.25 293 ASN C N 1
ATOM 6982 C CA . ASN C 1 253 ? 34.652 7.328 3.411 1.00 15.84 293 ASN C CA 1
ATOM 6983 C C . ASN C 1 253 ? 34.814 5.840 3.105 1.00 15.38 293 ASN C C 1
ATOM 6984 O O . ASN C 1 253 ? 35.381 5.072 3.921 1.00 14.33 293 ASN C O 1
ATOM 6989 N N . SER C 1 254 ? 34.325 5.425 1.931 1.00 13.14 294 SER C N 1
ATOM 6990 C CA . SER C 1 254 ? 34.431 4.009 1.591 1.00 13.66 294 SER C CA 1
ATOM 6991 C C . SER C 1 254 ? 35.848 3.600 1.279 1.00 13.76 294 SER C C 1
ATOM 6992 O O . SER C 1 254 ? 36.150 2.428 1.309 1.00 16.06 294 SER C O 1
ATOM 6995 N N . TRP C 1 255 ? 36.702 4.551 0.926 1.00 14.84 295 TRP C N 1
ATOM 6996 C CA . TRP C 1 255 ? 38.058 4.206 0.513 1.00 14.44 295 TRP C CA 1
ATOM 6997 C C . TRP C 1 255 ? 39.026 4.427 1.675 1.00 16.47 295 TRP C C 1
ATOM 6998 O O . TRP C 1 255 ? 40.240 4.378 1.511 1.00 17.31 295 TRP C O 1
ATOM 7009 N N . ARG C 1 256 ? 38.477 4.642 2.864 1.00 15.57 296 ARG C N 1
ATOM 7010 C CA . ARG C 1 256 ? 39.309 4.841 4.034 1.00 16.44 296 ARG C CA 1
ATOM 7011 C C . ARG C 1 256 ? 39.694 3.513 4.648 1.00 13.51 296 ARG C C 1
ATOM 7012 O O . ARG C 1 256 ? 38.855 2.855 5.221 1.00 12.35 296 ARG C O 1
ATOM 7020 N N . GLY C 1 257 ? 40.955 3.102 4.532 1.00 11.34 297 GLY C N 1
ATOM 7021 C CA . GLY C 1 257 ? 41.343 1.805 5.074 1.00 9.76 297 GLY C CA 1
ATOM 7022 C C . GLY C 1 257 ? 41.416 1.754 6.600 1.00 10.71 297 GLY C C 1
ATOM 7023 O O . GLY C 1 257 ? 41.682 2.739 7.266 1.00 10.29 297 GLY C O 1
ATOM 7024 N N . ASN C 1 258 ? 41.197 0.588 7.169 1.00 11.86 298 ASN C N 1
ATOM 7025 C CA . ASN C 1 258 ? 41.336 0.440 8.602 1.00 12.86 298 ASN C CA 1
ATOM 7026 C C . ASN C 1 258 ? 42.773 0.176 8.981 1.00 13.73 298 ASN C C 1
ATOM 7027 O O . ASN C 1 258 ? 43.301 -0.905 8.707 1.00 14.97 298 ASN C O 1
ATOM 7032 N N . SER C 1 259 ? 43.418 1.165 9.574 1.00 13.86 299 SER C N 1
ATOM 7033 C CA . SER C 1 259 ? 44.825 1.064 9.908 1.00 16.13 299 SER C CA 1
ATOM 7034 C C . SER C 1 259 ? 45.018 0.393 11.274 1.00 16.17 299 SER C C 1
ATOM 7035 O O . SER C 1 259 ? 46.122 0.028 11.633 1.00 17.01 299 SER C O 1
ATOM 7038 N N . ASP C 1 260 ? 43.940 0.182 12.017 1.00 16.83 300 ASP C N 1
ATOM 7039 C CA . ASP C 1 260 ? 44.084 -0.325 13.385 1.00 16.80 300 ASP C CA 1
ATOM 7040 C C . ASP C 1 260 ? 44.206 -1.850 13.533 1.00 15.74 300 ASP C C 1
ATOM 7041 O O . ASP C 1 260 ? 43.594 -2.449 14.427 1.00 15.97 300 ASP C O 1
ATOM 7046 N N . VAL C 1 261 ? 45.029 -2.484 12.681 1.00 13.29 301 VAL C N 1
ATOM 7047 C CA . VAL C 1 261 ? 45.245 -3.942 12.719 1.00 12.46 301 VAL C CA 1
ATOM 7048 C C . VAL C 1 261 ? 46.738 -4.164 12.494 1.00 11.57 301 VAL C C 1
ATOM 7049 O O . VAL C 1 261 ? 47.384 -3.314 11.923 1.00 10.41 301 VAL C O 1
ATOM 7053 N N . PRO C 1 262 ? 47.270 -5.303 12.928 1.00 12.05 302 PRO C N 1
ATOM 7054 C CA . PRO C 1 262 ? 48.631 -5.728 12.653 1.00 11.97 302 PRO C CA 1
ATOM 7055 C C . PRO C 1 262 ? 48.810 -5.964 11.172 1.00 13.05 302 PRO C C 1
ATOM 7056 O O . PRO C 1 262 ? 47.920 -6.561 10.519 1.00 11.40 302 PRO C O 1
ATOM 7060 N N . LEU C 1 263 ? 49.997 -5.597 10.688 1.00 11.65 303 LEU C N 1
ATOM 7061 C CA . LEU C 1 263 ? 50.344 -5.691 9.284 1.00 12.09 303 LEU C CA 1
ATOM 7062 C C . LEU C 1 263 ? 51.570 -6.601 9.186 1.00 13.51 303 LEU C C 1
ATOM 7063 O O . LEU C 1 263 ? 52.487 -6.552 10.036 1.00 15.16 303 LEU C O 1
ATOM 7068 N N . ALA C 1 264 ? 51.562 -7.451 8.169 1.00 10.34 304 ALA C N 1
ATOM 7069 C CA . ALA C 1 264 ? 52.653 -8.369 7.887 1.00 10.70 304 ALA C CA 1
ATOM 7070 C C . ALA C 1 264 ? 53.841 -7.624 7.300 1.00 11.10 304 ALA C C 1
ATOM 7071 O O . ALA C 1 264 ? 53.706 -6.503 6.817 1.00 11.46 304 ALA C O 1
ATOM 7073 N N . ALA C 1 265 ? 55.005 -8.256 7.344 1.00 10.87 305 ALA C N 1
ATOM 7074 C CA . ALA C 1 265 ? 56.216 -7.644 6.825 1.00 11.91 305 ALA C CA 1
ATOM 7075 C C . ALA C 1 265 ? 56.094 -7.341 5.329 1.00 13.34 305 ALA C C 1
ATOM 7076 O O . ALA C 1 265 ? 56.564 -6.303 4.878 1.00 13.08 305 ALA C O 1
ATOM 7078 N N . ASP C 1 266 ? 55.485 -8.250 4.570 1.00 11.36 306 ASP C N 1
ATOM 7079 C CA . ASP C 1 266 ? 55.278 -8.046 3.129 1.00 11.97 306 ASP C CA 1
ATOM 7080 C C . ASP C 1 266 ? 53.925 -7.465 2.650 1.00 12.13 306 ASP C C 1
ATOM 7081 O O . ASP C 1 266 ? 53.782 -7.151 1.476 1.00 12.91 306 ASP C O 1
ATOM 7086 N N . ASN C 1 267 ? 52.950 -7.331 3.544 1.00 9.88 307 ASN C N 1
ATOM 7087 C CA . ASN C 1 267 ? 51.665 -6.688 3.250 1.00 10.01 307 ASN C CA 1
ATOM 7088 C C . ASN C 1 267 ? 51.223 -5.619 4.255 1.00 9.43 307 ASN C C 1
ATOM 7089 O O . ASN C 1 267 ? 51.002 -5.915 5.428 1.00 6.81 307 ASN C O 1
ATOM 7094 N N . ARG C 1 268 ? 51.068 -4.385 3.780 1.00 10.09 308 ARG C N 1
ATOM 7095 C CA . ARG C 1 268 ? 50.556 -3.285 4.602 1.00 10.09 308 ARG C CA 1
ATOM 7096 C C . ARG C 1 268 ? 49.239 -2.705 4.069 1.00 10.06 308 ARG C C 1
ATOM 7097 O O . ARG C 1 268 ? 48.797 -1.637 4.489 1.00 8.57 308 ARG C O 1
ATOM 7105 N N . ILE C 1 269 ? 48.693 -3.398 3.087 1.00 10.69 309 ILE C N 1
ATOM 7106 C CA . ILE C 1 269 ? 47.502 -2.937 2.437 1.00 9.50 309 ILE C CA 1
ATOM 7107 C C . ILE C 1 269 ? 46.431 -2.929 3.506 1.00 9.24 309 ILE C C 1
ATOM 7108 O O . ILE C 1 269 ? 46.415 -3.777 4.392 1.00 8.90 309 ILE C O 1
ATOM 7113 N N . LEU C 1 270 ? 45.564 -1.934 3.444 1.00 9.05 310 LEU C N 1
ATOM 7114 C CA . LEU C 1 270 ? 44.497 -1.809 4.409 1.00 7.63 310 LEU C CA 1
ATOM 7115 C C . LEU C 1 270 ? 43.205 -2.176 3.722 1.00 9.39 310 LEU C C 1
ATOM 7116 O O . LEU C 1 270 ? 43.055 -1.978 2.522 1.00 9.15 310 LEU C O 1
ATOM 7121 N N . TYR C 1 271 ? 42.282 -2.746 4.478 1.00 9.47 311 TYR C N 1
ATOM 7122 C CA . TYR C 1 271 ? 40.938 -2.954 3.958 1.00 10.82 311 TYR C CA 1
ATOM 7123 C C . TYR C 1 271 ? 40.012 -1.778 4.305 1.00 10.80 311 TYR C C 1
ATOM 7124 O O . TYR C 1 271 ? 39.985 -1.298 5.464 1.00 9.92 311 TYR C O 1
ATOM 7133 N N . ALA C 1 272 ? 39.358 -1.278 3.253 1.00 9.90 312 ALA C N 1
ATOM 7134 C CA . ALA C 1 272 ? 38.326 -0.242 3.287 1.00 7.53 312 ALA C CA 1
ATOM 7135 C C . ALA C 1 272 ? 36.947 -0.886 3.157 1.00 9.08 312 ALA C C 1
ATOM 7136 O O . ALA C 1 272 ? 36.814 -2.096 3.338 1.00 10.01 312 ALA C O 1
ATOM 7138 N N . SER C 1 273 ? 35.917 -0.094 2.854 1.00 8.93 313 SER C N 1
ATOM 7139 C CA . SER C 1 273 ? 34.556 -0.668 2.790 1.00 10.47 313 SER C CA 1
ATOM 7140 C C . SER C 1 273 ? 34.358 -1.477 1.497 1.00 11.33 313 SER C C 1
ATOM 7141 O O . SER C 1 273 ? 33.770 -0.965 0.501 1.00 11.43 313 SER C O 1
ATOM 7144 N N . GLY C 1 274 ? 34.888 -2.700 1.489 1.00 9.52 314 GLY C N 1
ATOM 7145 C CA . GLY C 1 274 ? 34.804 -3.558 0.308 1.00 10.72 314 GLY C CA 1
ATOM 7146 C C . GLY C 1 274 ? 35.854 -3.268 -0.743 1.00 11.26 314 GLY C C 1
ATOM 7147 O O . GLY C 1 274 ? 35.629 -3.537 -1.916 1.00 13.25 314 GLY C O 1
ATOM 7148 N N . TRP C 1 275 ? 36.991 -2.707 -0.330 1.00 10.42 315 TRP C N 1
ATOM 7149 C CA . TRP C 1 275 ? 38.153 -2.487 -1.199 1.00 10.02 315 TRP C CA 1
ATOM 7150 C C . TRP C 1 275 ? 39.496 -2.635 -0.428 1.00 10.81 315 TRP C C 1
ATOM 7151 O O . TRP C 1 275 ? 39.590 -2.292 0.768 1.00 8.15 315 TRP C O 1
ATOM 7162 N N . PHE C 1 276 ? 40.546 -3.085 -1.125 1.00 9.41 316 PHE C N 1
ATOM 7163 C CA . PHE C 1 276 ? 41.893 -3.070 -0.556 1.00 10.16 316 PHE C CA 1
ATOM 7164 C C . PHE C 1 276 ? 42.474 -1.744 -1.008 1.00 10.33 316 PHE C C 1
ATOM 7165 O O . PHE C 1 276 ? 42.291 -1.348 -2.176 1.00 9.25 316 PHE C O 1
ATOM 7173 N N . ILE C 1 277 ? 43.150 -1.054 -0.089 1.00 8.97 317 ILE C N 1
ATOM 7174 C CA . ILE C 1 277 ? 43.766 0.250 -0.429 1.00 9.91 317 ILE C CA 1
ATOM 7175 C C . ILE C 1 277 ? 45.294 0.190 -0.333 1.00 9.93 317 ILE C C 1
ATOM 7176 O O . ILE C 1 277 ? 45.846 -0.091 0.737 1.00 9.33 317 ILE C O 1
ATOM 7181 N N . ASP C 1 278 ? 45.970 0.432 -1.444 1.00 9.43 318 ASP C N 1
ATOM 7182 C CA . ASP C 1 278 ? 47.417 0.256 -1.490 1.00 10.05 318 ASP C CA 1
ATOM 7183 C C . ASP C 1 278 ? 48.034 1.596 -1.879 1.00 9.71 318 ASP C C 1
ATOM 7184 O O . ASP C 1 278 ? 47.696 2.147 -2.931 1.00 9.01 318 ASP C O 1
ATOM 7189 N N . GLN C 1 279 ? 48.890 2.150 -1.014 1.00 9.25 319 GLN C N 1
ATOM 7190 C CA . GLN C 1 279 ? 49.567 3.406 -1.354 1.00 11.33 319 GLN C CA 1
ATOM 7191 C C . GLN C 1 279 ? 50.753 3.227 -2.309 1.00 11.34 319 GLN C C 1
ATOM 7192 O O . GLN C 1 279 ? 51.154 4.204 -2.947 1.00 11.00 319 GLN C O 1
ATOM 7198 N N . ASN C 1 280 ? 51.357 2.029 -2.362 1.00 10.19 320 ASN C N 1
ATOM 7199 C CA . ASN C 1 280 ? 52.513 1.800 -3.226 1.00 11.64 320 ASN C CA 1
ATOM 7200 C C . ASN C 1 280 ? 52.195 1.978 -4.728 1.00 13.02 320 ASN C C 1
ATOM 7201 O O . ASN C 1 280 ? 51.307 1.295 -5.266 1.00 12.73 320 ASN C O 1
ATOM 7206 N N . GLN C 1 281 ? 52.906 2.896 -5.395 1.00 13.94 321 GLN C N 1
ATOM 7207 C CA . GLN C 1 281 ? 52.555 3.283 -6.774 1.00 12.08 321 GLN C CA 1
ATOM 7208 C C . GLN C 1 281 ? 51.048 3.539 -6.840 1.00 13.16 321 GLN C C 1
ATOM 7209 O O . GLN C 1 281 ? 50.371 3.093 -7.772 1.00 13.01 321 GLN C O 1
ATOM 7215 N N . GLY C 1 282 ? 50.525 4.222 -5.835 1.00 10.65 322 GLY C N 1
ATOM 7216 C CA . GLY C 1 282 ? 49.083 4.400 -5.688 1.00 12.11 322 GLY C CA 1
ATOM 7217 C C . GLY C 1 282 ? 48.646 5.844 -5.457 1.00 13.61 322 GLY C C 1
ATOM 7218 O O . GLY C 1 282 ? 49.383 6.780 -5.784 1.00 13.26 322 GLY C O 1
ATOM 7219 N N . PRO C 1 283 ? 47.454 6.051 -4.869 1.00 13.67 323 PRO C N 1
ATOM 7220 C CA . PRO C 1 283 ? 46.490 5.051 -4.408 1.00 12.23 323 PRO C CA 1
ATOM 7221 C C . PRO C 1 283 ? 46.095 4.039 -5.480 1.00 12.06 323 PRO C C 1
ATOM 7222 O O . PRO C 1 283 ? 45.811 4.410 -6.616 1.00 12.56 323 PRO C O 1
ATOM 7226 N N . TYR C 1 284 ? 46.073 2.762 -5.104 1.00 12.07 324 TYR C N 1
ATOM 7227 C CA . TYR C 1 284 ? 45.734 1.685 -6.013 1.00 11.53 324 TYR C CA 1
ATOM 7228 C C . TYR C 1 284 ? 44.690 0.911 -5.216 1.00 12.03 324 TYR C C 1
ATOM 7229 O O . TYR C 1 284 ? 44.988 0.311 -4.154 1.00 9.74 324 TYR C O 1
ATOM 7238 N N . ILE C 1 285 ? 43.449 0.963 -5.687 1.00 10.76 325 ILE C N 1
ATOM 7239 C CA . ILE C 1 285 ? 42.348 0.312 -4.991 1.00 10.05 325 ILE C CA 1
ATOM 7240 C C . ILE C 1 285 ? 41.841 -0.859 -5.816 1.00 10.47 325 ILE C C 1
ATOM 7241 O O . ILE C 1 285 ? 41.459 -0.696 -6.974 1.00 10.58 325 ILE C O 1
ATOM 7246 N N . SER C 1 286 ? 41.766 -2.011 -5.174 1.00 11.36 326 SER C N 1
ATOM 7247 C CA . SER C 1 286 ? 41.416 -3.238 -5.850 1.00 8.03 326 SER C CA 1
ATOM 7248 C C . SER C 1 286 ? 40.565 -4.185 -5.015 1.00 9.91 326 SER C C 1
ATOM 7249 O O . SER C 1 286 ? 40.502 -4.082 -3.806 1.00 10.27 326 SER C O 1
ATOM 7252 N N . HIS C 1 287 ? 39.964 -5.155 -5.730 1.00 6.61 327 HIS C N 1
ATOM 7253 C CA . HIS C 1 287 ? 39.272 -6.228 -5.073 1.00 6.15 327 HIS C CA 1
ATOM 7254 C C . HIS C 1 287 ? 39.137 -7.326 -6.083 1.00 7.94 327 HIS C C 1
ATOM 7255 O O . HIS C 1 287 ? 39.076 -7.081 -7.300 1.00 8.01 327 HIS C O 1
ATOM 7262 N N . GLY C 1 288 ? 39.065 -8.546 -5.578 1.00 9.59 328 GLY C N 1
ATOM 7263 C CA . GLY C 1 288 ? 38.850 -9.719 -6.389 1.00 12.38 328 GLY C CA 1
ATOM 7264 C C . GLY C 1 288 ? 37.552 -10.400 -6.009 1.00 14.44 328 GLY C C 1
ATOM 7265 O O . GLY C 1 288 ? 37.077 -10.257 -4.895 1.00 17.40 328 GLY C O 1
ATOM 7266 N N . GLY C 1 289 ? 36.947 -11.092 -6.960 1.00 13.58 329 GLY C N 1
ATOM 7267 C CA . GLY C 1 289 ? 35.811 -11.947 -6.685 1.00 14.93 329 GLY C CA 1
ATOM 7268 C C . GLY C 1 289 ? 36.042 -13.364 -7.162 1.00 15.04 329 GLY C C 1
ATOM 7269 O O . GLY C 1 289 ? 36.413 -13.577 -8.296 1.00 15.61 329 GLY C O 1
ATOM 7270 N N . GLN C 1 290 ? 35.847 -14.332 -6.284 1.00 15.59 330 GLN C N 1
ATOM 7271 C CA . GLN C 1 290 ? 35.884 -15.725 -6.683 1.00 19.34 330 GLN C CA 1
ATOM 7272 C C . GLN C 1 290 ? 34.713 -16.520 -6.109 1.00 22.19 330 GLN C C 1
ATOM 7273 O O . GLN C 1 290 ? 34.571 -16.631 -4.910 1.00 24.83 330 GLN C O 1
ATOM 7279 N N . ASN C 1 291 ? 33.926 -17.132 -6.971 1.00 22.32 331 ASN C N 1
ATOM 7280 C CA . ASN C 1 291 ? 32.787 -17.932 -6.571 1.00 23.08 331 ASN C CA 1
ATOM 7281 C C . ASN C 1 291 ? 33.091 -19.297 -7.133 1.00 23.36 331 ASN C C 1
ATOM 7282 O O . ASN C 1 291 ? 33.999 -19.416 -7.936 1.00 24.42 331 ASN C O 1
ATOM 7287 N N . PRO C 1 292 ? 32.421 -20.347 -6.679 1.00 23.63 332 PRO C N 1
ATOM 7288 C CA . PRO C 1 292 ? 32.817 -21.656 -7.211 1.00 22.57 332 PRO C CA 1
ATOM 7289 C C . PRO C 1 292 ? 32.968 -21.706 -8.735 1.00 22.26 332 PRO C C 1
ATOM 7290 O O . PRO C 1 292 ? 33.787 -22.500 -9.226 1.00 22.62 332 PRO C O 1
ATOM 7294 N N . ASN C 1 293 ? 32.231 -20.864 -9.464 1.00 20.30 333 ASN C N 1
ATOM 7295 C CA . ASN C 1 293 ? 32.132 -20.969 -10.939 1.00 20.33 333 ASN C CA 1
ATOM 7296 C C . ASN C 1 293 ? 32.209 -19.612 -11.719 1.00 18.82 333 ASN C C 1
ATOM 7297 O O . ASN C 1 293 ? 31.810 -19.481 -12.882 1.00 18.52 333 ASN C O 1
ATOM 7302 N N . PHE C 1 294 ? 32.709 -18.587 -11.043 1.00 15.98 334 PHE C N 1
ATOM 7303 C CA . PHE C 1 294 ? 32.917 -17.270 -11.652 1.00 13.65 334 PHE C CA 1
ATOM 7304 C C . PHE C 1 294 ? 34.118 -16.670 -10.943 1.00 12.29 334 PHE C C 1
ATOM 7305 O O . PHE C 1 294 ? 34.360 -16.951 -9.770 1.00 8.52 334 PHE C O 1
ATOM 7313 N N . SER C 1 295 ? 34.841 -15.788 -11.635 1.00 13.27 335 SER C N 1
ATOM 7314 C CA . SER C 1 295 ? 35.909 -15.046 -10.960 1.00 11.42 335 SER C CA 1
ATOM 7315 C C . SER C 1 295 ? 36.021 -13.669 -11.595 1.00 11.24 335 SER C C 1
ATOM 7316 O O . SER C 1 295 ? 35.491 -13.419 -12.695 1.00 11.31 335 SER C O 1
ATOM 7319 N N . SER C 1 296 ? 36.629 -12.725 -10.900 1.00 8.25 336 SER C N 1
ATOM 7320 C CA . SER C 1 296 ? 36.603 -11.372 -11.450 1.00 9.46 336 SER C CA 1
ATOM 7321 C C . SER C 1 296 ? 37.656 -10.552 -10.731 1.00 8.44 336 SER C C 1
ATOM 7322 O O . SER C 1 296 ? 38.120 -10.966 -9.671 1.00 8.88 336 SER C O 1
ATOM 7325 N N . CYS C 1 297 ? 38.060 -9.421 -11.309 1.00 7.27 337 CYS C N 1
ATOM 7326 C CA . CYS C 1 297 ? 38.876 -8.471 -10.574 1.00 8.95 337 CYS C CA 1
ATOM 7327 C C . CYS C 1 297 ? 38.537 -7.064 -11.015 1.00 9.19 337 CYS C C 1
ATOM 7328 O O . CYS C 1 297 ? 38.021 -6.840 -12.136 1.00 9.69 337 CYS C O 1
ATOM 7331 N N . ILE C 1 298 ? 38.846 -6.110 -10.140 1.00 7.75 338 ILE C N 1
ATOM 7332 C CA . ILE C 1 298 ? 38.712 -4.697 -10.459 1.00 7.15 338 ILE C CA 1
ATOM 7333 C C . ILE C 1 298 ? 39.828 -3.908 -9.743 1.00 8.74 338 ILE C C 1
ATOM 7334 O O . ILE C 1 298 ? 40.267 -4.262 -8.647 1.00 10.80 338 ILE C O 1
ATOM 7339 N N . ALA C 1 299 ? 40.292 -2.846 -10.373 1.00 7.53 339 ALA C N 1
ATOM 7340 C CA . ALA C 1 299 ? 41.380 -2.049 -9.854 1.00 9.60 339 ALA C CA 1
ATOM 7341 C C . ALA C 1 299 ? 41.195 -0.635 -10.395 1.00 10.85 339 ALA C C 1
ATOM 7342 O O . ALA C 1 299 ? 40.803 -0.415 -11.586 1.00 9.87 339 ALA C O 1
ATOM 7344 N N . LEU C 1 300 ? 41.457 0.329 -9.521 1.00 11.27 340 LEU C N 1
ATOM 7345 C CA . LEU C 1 300 ? 41.360 1.749 -9.911 1.00 11.29 340 LEU C CA 1
ATOM 7346 C C . LEU C 1 300 ? 42.615 2.446 -9.445 1.00 13.10 340 LEU C C 1
ATOM 7347 O O . LEU C 1 300 ? 43.058 2.216 -8.293 1.00 11.65 340 LEU C O 1
ATOM 7352 N N . ARG C 1 301 ? 43.201 3.242 -10.343 1.00 11.52 341 ARG C N 1
ATOM 7353 C CA . ARG C 1 301 ? 44.277 4.144 -9.968 1.00 14.61 341 ARG C CA 1
ATOM 7354 C C . ARG C 1 301 ? 43.816 5.558 -10.345 1.00 15.76 341 ARG C C 1
ATOM 7355 O O . ARG C 1 301 ? 43.899 5.969 -11.496 1.00 17.06 341 ARG C O 1
ATOM 7363 N N . PRO C 1 302 ? 43.209 6.255 -9.390 1.00 17.89 342 PRO C N 1
ATOM 7364 C CA . PRO C 1 302 ? 42.518 7.510 -9.680 1.00 21.45 342 PRO C CA 1
ATOM 7365 C C . PRO C 1 302 ? 43.428 8.565 -10.309 1.00 23.91 342 PRO C C 1
ATOM 7366 O O . PRO C 1 302 ? 42.964 9.304 -11.184 1.00 24.48 342 PRO C O 1
ATOM 7370 N N . ASP C 1 303 ? 44.695 8.617 -9.886 1.00 24.43 343 ASP C N 1
ATOM 7371 C CA . ASP C 1 303 ? 45.579 9.727 -10.237 1.00 28.53 343 ASP C CA 1
ATOM 7372 C C . ASP C 1 303 ? 45.797 9.756 -11.729 1.00 28.36 343 ASP C C 1
ATOM 7373 O O . ASP C 1 303 ? 45.987 10.813 -12.294 1.00 30.76 343 ASP C O 1
ATOM 7378 N N . GLN C 1 304 ? 45.755 8.604 -12.377 1.00 27.96 344 GLN C N 1
ATOM 7379 C CA . GLN C 1 304 ? 45.895 8.545 -13.820 1.00 27.07 344 GLN C CA 1
ATOM 7380 C C . GLN C 1 304 ? 44.555 8.210 -14.485 1.00 25.39 344 GLN C C 1
ATOM 7381 O O . GLN C 1 304 ? 44.501 7.792 -15.646 1.00 25.43 344 GLN C O 1
ATOM 7387 N N . GLN C 1 305 ? 43.473 8.354 -13.725 1.00 23.31 345 GLN C N 1
ATOM 7388 C CA . GLN C 1 305 ? 42.143 7.985 -14.203 1.00 22.33 345 GLN C CA 1
ATOM 7389 C C . GLN C 1 305 ? 42.132 6.553 -14.779 1.00 19.18 345 GLN C C 1
ATOM 7390 O O . GLN C 1 305 ? 41.649 6.297 -15.861 1.00 17.39 345 GLN C O 1
ATOM 7396 N N . ILE C 1 306 ? 42.729 5.610 -14.068 1.00 16.04 346 ILE C N 1
ATOM 7397 C CA . ILE C 1 306 ? 42.822 4.263 -14.601 1.00 13.05 346 ILE C CA 1
ATOM 7398 C C . ILE C 1 306 ? 41.733 3.452 -13.940 1.00 11.80 346 ILE C C 1
ATOM 7399 O O . ILE C 1 306 ? 41.516 3.572 -12.757 1.00 12.90 346 ILE C O 1
ATOM 7404 N N . GLY C 1 307 ? 41.007 2.667 -14.710 1.00 11.56 347 GLY C N 1
ATOM 7405 C CA . GLY C 1 307 ? 39.951 1.792 -14.150 1.00 9.17 347 GLY C CA 1
ATOM 7406 C C . GLY C 1 307 ? 39.961 0.510 -14.956 1.00 10.03 347 GLY C C 1
ATOM 7407 O O . GLY C 1 307 ? 39.900 0.526 -16.193 1.00 9.65 347 GLY C O 1
ATOM 7408 N N . ILE C 1 308 ? 40.078 -0.619 -14.268 1.00 10.23 348 ILE C N 1
ATOM 7409 C CA . ILE C 1 308 ? 40.231 -1.901 -14.938 1.00 8.29 348 ILE C CA 1
ATOM 7410 C C . ILE C 1 308 ? 39.268 -2.875 -14.300 1.00 9.34 348 ILE C C 1
ATOM 7411 O O . ILE C 1 308 ? 39.188 -2.978 -13.072 1.00 8.09 348 ILE C O 1
ATOM 7416 N N . VAL C 1 309 ? 38.535 -3.615 -15.122 1.00 9.63 349 VAL C N 1
ATOM 7417 C CA . VAL C 1 309 ? 37.675 -4.656 -14.587 1.00 8.24 349 VAL C CA 1
ATOM 7418 C C . VAL C 1 309 ? 37.709 -5.846 -15.518 1.00 9.77 349 VAL C C 1
ATOM 7419 O O . VAL C 1 309 ? 37.695 -5.705 -16.750 1.00 11.81 349 VAL C O 1
ATOM 7423 N N . ALA C 1 310 ? 37.742 -7.037 -14.941 1.00 9.58 350 ALA C N 1
ATOM 7424 C CA . ALA C 1 310 ? 37.657 -8.257 -15.717 1.00 9.81 350 ALA C CA 1
ATOM 7425 C C . ALA C 1 310 ? 36.590 -9.159 -15.090 1.00 10.40 350 ALA C C 1
ATOM 7426 O O . ALA C 1 310 ? 36.435 -9.191 -13.862 1.00 10.10 350 ALA C O 1
ATOM 7428 N N . LEU C 1 311 ? 35.886 -9.913 -15.930 1.00 10.04 351 LEU C N 1
ATOM 7429 C CA . LEU C 1 311 ? 34.797 -10.813 -15.491 1.00 9.05 351 LEU C CA 1
ATOM 7430 C C . LEU C 1 311 ? 34.887 -12.142 -16.249 1.00 9.26 351 LEU C C 1
ATOM 7431 O O . LEU C 1 311 ? 34.976 -12.152 -17.461 1.00 8.05 351 LEU C O 1
ATOM 7436 N N . ALA C 1 312 ? 34.830 -13.275 -15.560 1.00 9.67 352 ALA C N 1
ATOM 7437 C CA . ALA C 1 312 ? 35.097 -14.549 -16.250 1.00 11.63 352 ALA C CA 1
ATOM 7438 C C . ALA C 1 312 ? 34.143 -15.601 -15.684 1.00 13.16 352 ALA C C 1
ATOM 7439 O O . ALA C 1 312 ? 33.756 -15.502 -14.504 1.00 12.77 352 ALA C O 1
ATOM 7441 N N . ASN C 1 313 ? 33.726 -16.566 -16.497 1.00 11.79 353 ASN C N 1
ATOM 7442 C CA . ASN C 1 313 ? 32.704 -17.518 -16.062 1.00 12.70 353 ASN C CA 1
ATOM 7443 C C . ASN C 1 313 ? 33.287 -18.828 -15.529 1.00 15.18 353 ASN C C 1
ATOM 7444 O O . ASN C 1 313 ? 32.652 -19.878 -15.621 1.00 17.54 353 ASN C O 1
ATOM 7449 N N . MET C 1 314 ? 34.494 -18.765 -14.981 1.00 14.41 354 MET C N 1
ATOM 7450 C CA . MET C 1 314 ? 35.148 -19.951 -14.438 1.00 16.57 354 MET C CA 1
ATOM 7451 C C . MET C 1 314 ? 36.061 -19.468 -13.313 1.00 16.84 354 MET C C 1
ATOM 7452 O O . MET C 1 314 ? 36.857 -18.551 -13.509 1.00 13.59 354 MET C O 1
ATOM 7457 N N . ASN C 1 315 ? 35.944 -20.079 -12.137 1.00 18.24 355 ASN C N 1
ATOM 7458 C CA . ASN C 1 315 ? 36.844 -19.764 -11.054 1.00 21.10 355 ASN C CA 1
ATOM 7459 C C . ASN C 1 315 ? 38.326 -19.909 -11.493 1.00 21.03 355 ASN C C 1
ATOM 7460 O O . ASN C 1 315 ? 38.755 -20.985 -11.876 1.00 21.24 355 ASN C O 1
ATOM 7465 N N . SER C 1 316 ? 39.106 -18.835 -11.451 1.00 21.57 356 SER C N 1
ATOM 7466 C CA . SER C 1 316 ? 40.503 -18.915 -11.834 1.00 20.63 356 SER C CA 1
ATOM 7467 C C . SER C 1 316 ? 41.380 -17.972 -11.052 1.00 21.38 356 SER C C 1
ATOM 7468 O O . SER C 1 316 ? 41.146 -16.745 -11.047 1.00 19.52 356 SER C O 1
ATOM 7471 N N . ASN C 1 317 ? 42.412 -18.527 -10.409 1.00 20.34 357 ASN C N 1
ATOM 7472 C CA . ASN C 1 317 ? 43.365 -17.685 -9.690 1.00 20.72 357 ASN C CA 1
ATOM 7473 C C . ASN C 1 317 ? 44.056 -16.688 -10.627 1.00 20.29 357 ASN C C 1
ATOM 7474 O O . ASN C 1 317 ? 44.417 -15.603 -10.207 1.00 20.07 357 ASN C O 1
ATOM 7479 N N . LEU C 1 318 ? 44.258 -17.051 -11.889 1.00 20.10 358 LEU C N 1
ATOM 7480 C CA . LEU C 1 318 ? 44.858 -16.115 -12.856 1.00 20.05 358 LEU C CA 1
ATOM 7481 C C . LEU C 1 318 ? 44.005 -14.879 -13.092 1.00 17.51 358 LEU C C 1
ATOM 7482 O O . LEU C 1 318 ? 44.520 -13.787 -13.319 1.00 17.69 358 LEU C O 1
ATOM 7487 N N . ILE C 1 319 ? 42.691 -15.034 -13.025 1.00 16.35 359 ILE C N 1
ATOM 7488 C CA . ILE C 1 319 ? 41.816 -13.879 -13.238 1.00 13.29 359 ILE C CA 1
ATOM 7489 C C . ILE C 1 319 ? 42.046 -12.883 -12.096 1.00 12.32 359 ILE C C 1
ATOM 7490 O O . ILE C 1 319 ? 42.046 -11.677 -12.298 1.00 11.79 359 ILE C O 1
ATOM 7495 N N . LEU C 1 320 ? 42.315 -13.375 -10.898 1.00 10.94 360 LEU C N 1
ATOM 7496 C CA . LEU C 1 320 ? 42.499 -12.436 -9.782 1.00 12.96 360 LEU C CA 1
ATOM 7497 C C . LEU C 1 320 ? 43.740 -11.564 -9.934 1.00 13.41 360 LEU C C 1
ATOM 7498 O O . LEU C 1 320 ? 43.804 -10.489 -9.322 1.00 14.33 360 LEU C O 1
ATOM 7503 N N . GLN C 1 321 ? 44.738 -12.062 -10.672 1.00 11.66 361 GLN C N 1
ATOM 7504 C CA . GLN C 1 321 ? 45.971 -11.316 -10.905 1.00 11.70 361 GLN C CA 1
ATOM 7505 C C . GLN C 1 321 ? 45.883 -10.486 -12.211 1.00 12.06 361 GLN C C 1
ATOM 7506 O O . GLN C 1 321 ? 46.759 -9.635 -12.527 1.00 9.25 361 GLN C O 1
ATOM 7512 N N . LEU C 1 322 ? 44.805 -10.699 -12.976 1.00 10.83 362 LEU C N 1
ATOM 7513 C CA . LEU C 1 322 ? 44.766 -10.087 -14.315 1.00 11.50 362 LEU C CA 1
ATOM 7514 C C . LEU C 1 322 ? 44.690 -8.547 -14.284 1.00 11.37 362 LEU C C 1
ATOM 7515 O O . LEU C 1 322 ? 45.285 -7.880 -15.154 1.00 13.01 362 LEU C O 1
ATOM 7520 N N . CYS C 1 323 ? 43.975 -7.976 -13.312 1.00 10.88 363 CYS C N 1
ATOM 7521 C CA . CYS C 1 323 ? 43.916 -6.505 -13.213 1.00 11.04 363 CYS C CA 1
ATOM 7522 C C . CYS C 1 323 ? 45.291 -5.883 -12.913 1.00 12.08 363 CYS C C 1
ATOM 7523 O O . CYS C 1 323 ? 45.629 -4.822 -13.450 1.00 12.19 363 CYS C O 1
ATOM 7526 N N . ALA C 1 324 ? 46.093 -6.555 -12.076 1.00 10.77 364 ALA C N 1
ATOM 7527 C CA . ALA C 1 324 ? 47.444 -6.099 -11.774 1.00 10.39 364 ALA C CA 1
ATOM 7528 C C . ALA C 1 324 ? 48.360 -6.245 -12.975 1.00 11.12 364 ALA C C 1
ATOM 7529 O O . ALA C 1 324 ? 49.218 -5.383 -13.205 1.00 12.14 364 ALA C O 1
ATOM 7531 N N . ASP C 1 325 ? 48.251 -7.350 -13.715 1.00 10.36 365 ASP C N 1
ATOM 7532 C CA . ASP C 1 325 ? 49.002 -7.461 -14.980 1.00 11.05 365 ASP C CA 1
ATOM 7533 C C . ASP C 1 325 ? 48.737 -6.230 -15.896 1.00 10.59 365 ASP C C 1
ATOM 7534 O O . ASP C 1 325 ? 49.656 -5.605 -16.432 1.00 11.01 365 ASP C O 1
ATOM 7539 N N . ILE C 1 326 ? 47.459 -5.905 -16.095 1.00 9.74 366 ILE C N 1
ATOM 7540 C CA . ILE C 1 326 ? 47.068 -4.810 -16.977 1.00 8.46 366 ILE C CA 1
ATOM 7541 C C . ILE C 1 326 ? 47.582 -3.508 -16.404 1.00 8.83 366 ILE C C 1
ATOM 7542 O O . ILE C 1 326 ? 48.057 -2.658 -17.126 1.00 8.98 366 ILE C O 1
ATOM 7547 N N . ASP C 1 327 ? 47.461 -3.341 -15.086 1.00 8.60 367 ASP C N 1
ATOM 7548 C CA . ASP C 1 327 ? 48.002 -2.155 -14.464 1.00 10.77 367 ASP C CA 1
ATOM 7549 C C . ASP C 1 327 ? 49.531 -2.044 -14.675 1.00 10.73 367 ASP C C 1
ATOM 7550 O O . ASP C 1 327 ? 50.021 -0.978 -15.021 1.00 12.73 367 ASP C O 1
ATOM 7555 N N . ASN C 1 328 ? 50.272 -3.147 -14.570 1.00 9.40 368 ASN C N 1
ATOM 7556 C CA . ASN C 1 328 ? 51.695 -3.086 -14.874 1.00 9.88 368 ASN C CA 1
ATOM 7557 C C . ASN C 1 328 ? 51.889 -2.585 -16.320 1.00 10.01 368 ASN C C 1
ATOM 7558 O O . ASN C 1 328 ? 52.731 -1.726 -16.613 1.00 10.11 368 ASN C O 1
ATOM 7563 N N . TYR C 1 329 ? 51.092 -3.129 -17.230 1.00 10.71 369 TYR C N 1
ATOM 7564 C CA . TYR C 1 329 ? 51.270 -2.822 -18.637 1.00 9.17 369 TYR C CA 1
ATOM 7565 C C . TYR C 1 329 ? 51.087 -1.324 -18.884 1.00 9.85 369 T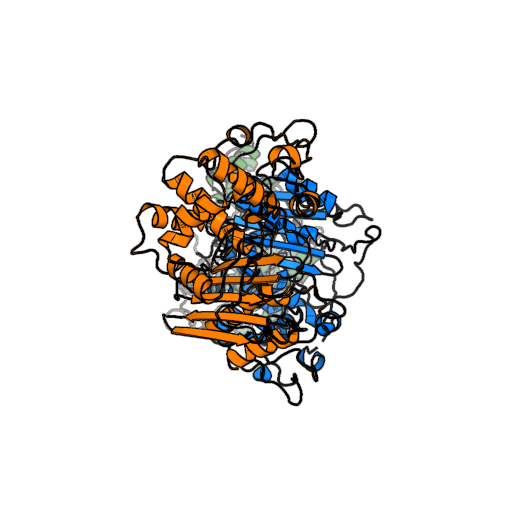YR C C 1
ATOM 7566 O O . TYR C 1 329 ? 51.863 -0.721 -19.634 1.00 8.02 369 TYR C O 1
ATOM 7575 N N . LEU C 1 330 ? 50.059 -0.742 -18.275 1.00 9.29 370 LEU C N 1
ATOM 7576 C CA . LEU C 1 330 ? 49.803 0.694 -18.346 1.00 11.13 370 LEU C CA 1
ATOM 7577 C C . LEU C 1 330 ? 50.866 1.514 -17.601 1.00 13.66 370 LEU C C 1
ATOM 7578 O O . LEU C 1 330 ? 51.157 2.657 -17.990 1.00 14.20 370 LEU C O 1
ATOM 7583 N N . ARG C 1 331 ? 51.368 1.006 -16.471 1.00 13.23 371 ARG C N 1
ATOM 7584 C CA . ARG C 1 331 ? 52.327 1.805 -15.669 1.00 12.60 371 ARG C CA 1
ATOM 7585 C C . ARG C 1 331 ? 53.699 1.868 -16.376 1.00 13.08 371 ARG C C 1
ATOM 7586 O O . ARG C 1 331 ? 54.297 2.946 -16.480 1.00 13.78 371 ARG C O 1
ATOM 7594 N N . ILE C 1 332 ? 54.184 0.732 -16.870 1.00 11.85 372 ILE C N 1
ATOM 7595 C CA . ILE C 1 332 ? 55.550 0.653 -17.352 1.00 13.56 372 ILE C CA 1
ATOM 7596 C C . ILE C 1 332 ? 55.694 -0.111 -18.673 1.00 14.40 372 ILE C C 1
ATOM 7597 O O . ILE C 1 332 ? 56.803 -0.371 -19.103 1.00 15.03 372 ILE C O 1
ATOM 7602 N N . GLY C 1 333 ? 54.601 -0.516 -19.308 1.00 15.22 373 GLY C N 1
ATOM 7603 C CA . GLY C 1 333 ? 54.704 -1.193 -20.615 1.00 14.55 373 GLY C CA 1
ATOM 7604 C C . GLY C 1 333 ? 55.240 -2.616 -20.534 1.00 17.86 373 GLY C C 1
ATOM 7605 O O . GLY C 1 333 ? 55.680 -3.222 -21.540 1.00 15.76 373 GLY C O 1
ATOM 7606 N N . LYS C 1 334 ? 55.184 -3.183 -19.333 1.00 18.74 374 LYS C N 1
ATOM 7607 C CA . LYS C 1 334 ? 55.714 -4.516 -19.096 1.00 20.97 374 LYS C CA 1
ATOM 7608 C C . LYS C 1 334 ? 54.783 -5.270 -18.162 1.00 22.12 374 LYS C C 1
ATOM 7609 O O . LYS C 1 334 ? 54.002 -4.664 -17.424 1.00 23.81 374 LYS C O 1
ATOM 7615 N N . TYR C 1 335 ? 54.880 -6.590 -18.187 1.00 21.66 375 TYR C N 1
ATOM 7616 C CA . TYR C 1 335 ? 54.145 -7.417 -17.259 1.00 22.69 375 TYR C CA 1
ATOM 7617 C C . TYR C 1 335 ? 54.830 -8.778 -17.130 1.00 21.45 375 TYR C C 1
ATOM 7618 O O . TYR C 1 335 ? 54.456 -9.527 -16.224 1.00 24.90 375 TYR C O 1
#

CATH classification: 3.40.710.10